Protein AF-0000000070114332 (afdb_homodimer)

Radius of gyration: 29.25 Å; Cα contacts (8 Å, |Δi|>4): 2326; chains: 2; bounding box: 72×83×71 Å

Sequence (920 aa):
MSGPTARYERAARRAQADGRIPALTVALHRADREPWTFTVGESGNPEHPLGPDSRFRIGSVTKTFTAVLVMQARDDGLLDLDEPVSRHLEVPAHGDATIRRLLSHTAGYQREPYGDVWDTLTAPDAARLLAELDRAERVLPAARRFHYSNLGLAVLGQLVARLRGGTWAEVLTERVLTPLGLDATTAARPAEAVVGYLVDAYSDAARPEPPIDMGGVAPAAQLWSTAGDMARWAAFLADPRSVDPGARVLAPATVDEMRWPLTTTDESLWAAGFGLGLILCPDGRRAVHVGHDGAMPGFLAGVYGRRGGEGNPGGLGCAVLGSSGTAGQTNELVHELLRLTVEADPAEIRPWRPAAPAPAPYRSALGRWWSEGSEFVFAWHDGQLQARAAEAPADRPPAIFRPLPDRADTLRTVSGREAGELLRLTRDERGAVVRMHWATYRFTRVQEGFDGGPASDGPSMSGPTARYERAARRAQADGRIPALTVALHRADREPWTFTVGESGNPEHPLGPDSRFRIGSVTKTFTAVLVMQARDDGLLDLDEPVSRHLEVPAHGDATIRRLLSHTAGYQREPYGDVWDTLTAPDAARLLAELDRAERVLPAARRFHYSNLGLAVLGQLVARLRGGTWAEVLTERVLTPLGLDATTAARPAEAVVGYLVDAYSDAARPEPPIDMGGVAPAAQLWSTAGDMARWAAFLADPRSVDPGARVLAPATVDEMRWPLTTTDESLWAAGFGLGLILCPDGRRAVHVGHDGAMPGFLAGVYGRRGGEGNPGGLGCAVLGSSGTAGQTNELVHELLRLTVEADPAEIRPWRPAAPAPAPYRSALGRWWSEGSEFVFAWHDGQLQARAAEAPADRPPAIFRPLPDRADTLRTVSGREAGELLRLTRDERGAVVRMHWATYRFTRVQEGFDGGPASDGPS

InterPro domains:
  IPR001466 Beta-lactamase-related [PF00144] (10-307)
  IPR012338 Beta-lactamase/transpeptidase-like [G3DSA:3.40.710.10] (5-306)
  IPR012338 Beta-lactamase/transpeptidase-like [SSF56601] (8-304)
  IPR050491 Beta-lactamase AmpC-like [PTHR46825] (21-304)
  IPR056008 Domain of unknown function DUF7586 [PF24491] (359-445)

Secondary structure (DSSP, 8-state):
--SHHHHHHHHHHHHHHHHT-SEEEEEEE-TTS--EEEEEE--S-TTS-SSTT-BEE-GGGHHHHHHHHHHHHHHTTS--TTSBGGGTS--SS-TT-BHHHHHTT-S-B-SS-SS-HHHHT----HHHHHHGGGGS-B-S-TTSS----HHHHHHHHHHHHHHHTS-HHHHHIIIIIHHHT-TT-BSSPPTTBPPPEEE-SSSS-EEEPPP---GGGHHHH--EE-HHHHHHHHHHHH-HHHH-TT-SS--HHHHHHHTS--EESSTTT-S-EESSS-EEEE-STT-EEEEEEEEETTEEEEEEEEESSTT--SSEEEEEEESBTT-THHHHHHHHHHHHHHHHSPPPPPPP---PPPPHHHHTT-EEEEETTEEEEEEEETTEEEEEETTS-TTSPPEEEEE-TTSTTEEEEEESTTTT-EEEEEE-TTS-EEEEEETTEEEBSS-B-TTS-BGGG---/--SHHHHHHHHHHHHHHHHT-SEEEEEEE-TTS--EEEEEE--S-TTS-SSTT-BEE-GGGHHHHHHHHHHHHHHTTS--TTSBGGGTS--SS-TTSBHHHHHTT-S-B-SS-SS-HHHHT----HHHHHHGGGGS-B-S-TTSS----HHHHHHHHHHHHHHHTS-HHHHHIIIIIHHHT-TT-BSSPPTTBPPPEEE-SSSS-EEEPPP---GGGHHHH--EE-HHHHHHHHHHHH-HHHH-TT-SS--HHHHHHHTS--EESSTTT-S-EESSS-EEEE-STT-EEEEEEEEETTEEEEEEEEESSTT--SSEEEEEEESBSS-THHHHHHHHHHHHHHHHSPPPPPPP---PPPPHHHHTT-EEEEETTEEEEEEEETTEEEEEETTS-TTSPPEEEEE-TTSTTEEEEEESTTTT-EEEEEE-TTS-EEEEEETTEEEBSS-B-TTS-BGGG---

Structure (mmCIF, N/CA/C/O backbone):
data_AF-0000000070114332-model_v1
#
loop_
_entity.id
_entity.type
_entity.pdbx_description
1 polymer 'CubicO group peptidase (Beta-lactamase class C family)'
#
loop_
_atom_site.group_PDB
_atom_site.id
_atom_site.type_symbol
_atom_site.label_atom_id
_atom_site.label_alt_id
_atom_site.label_comp_id
_atom_site.label_asym_id
_atom_site.label_entity_id
_atom_site.label_seq_id
_atom_site.pdbx_PDB_ins_code
_atom_site.Cartn_x
_atom_site.Cartn_y
_atom_site.Cartn_z
_atom_site.occupancy
_atom_site.B_iso_or_equiv
_atom_site.auth_seq_id
_atom_site.auth_comp_id
_atom_site.auth_asym_id
_atom_site.auth_atom_id
_atom_site.pdbx_PDB_model_num
ATOM 1 N N . MET A 1 1 ? -15.766 6.301 39.25 1 41.16 1 MET A N 1
ATOM 2 C CA . MET A 1 1 ? -16.75 6.211 38.188 1 41.16 1 MET A CA 1
ATOM 3 C C . MET A 1 1 ? -16.344 5.168 37.156 1 41.16 1 MET A C 1
ATOM 5 O O . MET A 1 1 ? -15.414 5.395 36.375 1 41.16 1 MET A O 1
ATOM 9 N N . SER A 1 2 ? -16.578 3.857 37.375 1 61.66 2 SER A N 1
ATOM 10 C CA . SER A 1 2 ? -16 2.562 37.031 1 61.66 2 SER A CA 1
ATOM 11 C C . SER A 1 2 ? -16.312 2.182 35.594 1 61.66 2 SER A C 1
ATOM 13 O O . SER A 1 2 ? -15.875 1.127 35.125 1 61.66 2 SER A O 1
ATOM 15 N N . GLY A 1 3 ? -16.906 3.086 34.781 1 81.31 3 GLY A N 1
ATOM 16 C CA . GLY A 1 3 ? -17.359 2.691 33.469 1 81.31 3 GLY A CA 1
ATOM 17 C C . GLY A 1 3 ? -16.359 3.02 32.375 1 81.31 3 GLY A C 1
ATOM 18 O O . GLY A 1 3 ? -15.273 3.516 32.656 1 81.31 3 GLY A O 1
ATOM 19 N N . PRO A 1 4 ? -16.547 2.498 31.234 1 91 4 PRO A N 1
ATOM 20 C CA . PRO A 1 4 ? -15.641 2.732 30.109 1 91 4 PRO A CA 1
ATOM 21 C C . PRO A 1 4 ? -15.234 4.199 29.969 1 91 4 PRO A C 1
ATOM 23 O O . PRO A 1 4 ? -14.086 4.496 29.625 1 91 4 PRO A O 1
ATOM 26 N N . THR A 1 5 ? -16.078 5.121 30.391 1 93.88 5 THR A N 1
ATOM 27 C CA . THR A 1 5 ? -15.812 6.543 30.203 1 93.88 5 THR A CA 1
ATOM 28 C C . THR A 1 5 ? -14.703 7.008 31.141 1 93.88 5 THR A C 1
ATOM 30 O O . THR A 1 5 ? -13.93 7.906 30.797 1 93.88 5 THR A O 1
ATOM 33 N N . ALA A 1 6 ? -14.633 6.418 32.312 1 94.56 6 ALA A N 1
ATOM 34 C CA . ALA A 1 6 ? -13.555 6.766 33.219 1 94.56 6 ALA A CA 1
ATOM 35 C C . ALA A 1 6 ? -12.188 6.445 32.625 1 94.56 6 ALA A C 1
ATOM 37 O O . ALA A 1 6 ? -11.219 7.18 32.812 1 94.56 6 ALA A O 1
ATOM 38 N N . ARG A 1 7 ? -12.164 5.367 31.922 1 95.81 7 ARG A N 1
ATOM 39 C CA . ARG A 1 7 ? -10.922 4.969 31.266 1 95.81 7 ARG A CA 1
ATOM 40 C C . ARG A 1 7 ? -10.562 5.93 30.141 1 95.81 7 ARG A C 1
ATOM 42 O O . ARG A 1 7 ? -9.391 6.262 29.953 1 95.81 7 ARG A O 1
ATOM 49 N N . TYR A 1 8 ? -11.602 6.406 29.406 1 97.75 8 TYR A N 1
ATOM 50 C CA . TYR A 1 8 ? -11.383 7.387 28.359 1 97.75 8 TYR A CA 1
ATOM 51 C C . TYR A 1 8 ? -10.82 8.688 28.922 1 97.75 8 TYR A C 1
ATOM 53 O O . TYR A 1 8 ? -9.852 9.242 28.406 1 97.75 8 TYR A O 1
ATOM 61 N N . GLU A 1 9 ? -11.43 9.117 30 1 97.88 9 GLU A N 1
ATOM 62 C CA . GLU A 1 9 ? -11.039 10.375 30.625 1 97.88 9 GLU A CA 1
ATOM 63 C C . GLU A 1 9 ? -9.617 10.305 31.156 1 97.88 9 GLU A C 1
ATOM 65 O O . GLU A 1 9 ? -8.852 11.266 31.047 1 97.88 9 GLU A O 1
ATOM 70 N N . ARG A 1 10 ? -9.273 9.188 31.734 1 97.56 10 ARG A N 1
ATOM 71 C CA . ARG A 1 10 ? -7.922 9.016 32.25 1 97.56 10 ARG A CA 1
ATOM 72 C C . ARG A 1 10 ? -6.895 9.094 31.141 1 97.56 10 ARG A C 1
ATOM 74 O O . ARG A 1 10 ? -5.848 9.734 31.281 1 97.56 10 ARG A O 1
ATOM 81 N N . ALA A 1 11 ? -7.234 8.445 30 1 98.25 11 ALA A N 1
ATOM 82 C CA . ALA A 1 11 ? -6.336 8.508 28.859 1 98.25 11 ALA A CA 1
ATOM 83 C C . ALA A 1 11 ? -6.168 9.938 28.359 1 98.25 11 ALA A C 1
ATOM 85 O O . ALA A 1 11 ? -5.055 10.367 28.047 1 98.25 11 ALA A O 1
ATOM 86 N N . ALA A 1 12 ? -7.25 10.688 28.328 1 98.56 12 ALA A N 1
ATOM 87 C CA . ALA A 1 12 ? -7.211 12.078 27.875 1 98.56 12 ALA A CA 1
ATOM 88 C C . ALA A 1 12 ? -6.402 12.945 28.828 1 98.56 12 ALA A C 1
ATOM 90 O O . ALA A 1 12 ? -5.57 13.75 28.406 1 98.56 12 ALA A O 1
ATOM 91 N N . ARG A 1 13 ? -6.598 12.781 30.125 1 98.31 13 ARG A N 1
ATOM 92 C CA . ARG A 1 13 ? -5.867 13.555 31.125 1 98.31 13 ARG A CA 1
ATOM 93 C C . ARG A 1 13 ? -4.375 13.25 31.062 1 98.31 13 ARG A C 1
ATOM 95 O O . ARG A 1 13 ? -3.547 14.148 31.203 1 98.31 13 ARG A O 1
ATOM 102 N N . ARG A 1 14 ? -4.062 11.969 30.844 1 98.19 14 ARG A N 1
ATOM 103 C CA . ARG A 1 14 ? -2.662 11.578 30.734 1 98.19 14 ARG A CA 1
ATOM 104 C C . ARG A 1 14 ? -2.01 12.211 29.5 1 98.19 14 ARG A C 1
ATOM 106 O O . ARG A 1 14 ? -0.904 12.75 29.594 1 98.19 14 ARG A O 1
ATOM 113 N N . ALA A 1 15 ? -2.717 12.156 28.406 1 98.38 15 ALA A N 1
ATOM 114 C CA . ALA A 1 15 ? -2.186 12.75 27.188 1 98.38 15 ALA A CA 1
ATOM 115 C C . ALA A 1 15 ? -1.98 14.258 27.359 1 98.38 15 ALA A C 1
ATOM 117 O O . ALA A 1 15 ? -0.958 14.797 26.922 1 98.38 15 ALA A O 1
ATOM 118 N N . GLN A 1 16 ? -2.938 14.922 27.953 1 98.5 16 GLN A N 1
ATOM 119 C CA . GLN A 1 16 ? -2.863 16.359 28.188 1 98.5 16 GLN A CA 1
ATOM 120 C C . GLN A 1 16 ? -1.663 16.719 29.062 1 98.5 16 GLN A C 1
ATOM 122 O O . GLN A 1 16 ? -0.913 17.641 28.75 1 98.5 16 GLN A O 1
ATOM 127 N N . ALA A 1 17 ? -1.453 15.945 30.109 1 96.75 17 ALA A N 1
ATOM 128 C CA . ALA A 1 17 ? -0.378 16.203 31.062 1 96.75 17 ALA A CA 1
ATOM 129 C C . ALA A 1 17 ? 0.983 15.875 30.453 1 96.75 17 ALA A C 1
ATOM 131 O O . ALA A 1 17 ? 1.9 16.703 30.484 1 96.75 17 ALA A O 1
ATOM 132 N N . ASP A 1 18 ? 1.068 14.68 29.844 1 95.5 18 ASP A N 1
ATOM 133 C CA . ASP A 1 18 ? 2.334 14.219 29.281 1 95.5 18 ASP A CA 1
ATOM 134 C C . ASP A 1 18 ? 2.744 15.078 28.094 1 95.5 18 ASP A C 1
ATOM 136 O O . ASP A 1 18 ? 3.932 15.344 27.891 1 95.5 18 ASP A O 1
ATOM 140 N N . GLY A 1 19 ? 1.771 15.539 27.344 1 97.19 19 GLY A N 1
ATOM 141 C CA . GLY A 1 19 ? 2.047 16.312 26.156 1 97.19 19 GLY A CA 1
ATOM 142 C C . GLY A 1 19 ? 2.129 17.812 26.406 1 97.19 19 GLY A C 1
ATOM 143 O O . GLY A 1 19 ? 2.451 18.594 25.516 1 97.19 19 GLY A O 1
ATOM 144 N N . ARG A 1 20 ? 1.813 18.203 27.641 1 96.25 20 ARG A N 1
ATOM 145 C CA . ARG A 1 20 ? 1.755 19.609 28 1 96.25 20 ARG A CA 1
ATOM 146 C C . ARG A 1 20 ? 0.873 20.391 27.031 1 96.25 20 ARG A C 1
ATOM 148 O O . ARG A 1 20 ? 1.314 21.375 26.438 1 96.25 20 ARG A O 1
ATOM 155 N N . ILE A 1 21 ? -0.34 19.984 26.906 1 98.56 21 ILE A N 1
ATOM 156 C CA . ILE A 1 21 ? -1.297 20.531 25.953 1 98.56 21 ILE A CA 1
ATOM 157 C C . ILE A 1 21 ? -2.213 21.531 26.672 1 98.56 21 ILE A C 1
ATOM 159 O O . ILE A 1 21 ? -3.041 21.141 27.484 1 98.56 21 ILE A O 1
ATOM 163 N N . PRO A 1 22 ? -2.15 22.781 26.344 1 98.25 22 PRO A N 1
ATOM 164 C CA . PRO A 1 22 ? -2.916 23.781 27.094 1 98.25 22 PRO A CA 1
ATOM 165 C C . PRO A 1 22 ? -4.418 23.5 27.078 1 98.25 22 PRO A C 1
ATOM 167 O O . PRO A 1 22 ? -5.082 23.641 28.109 1 98.25 22 PRO A O 1
ATOM 170 N N . ALA A 1 23 ? -4.953 23.125 25.953 1 98.75 23 ALA A N 1
ATOM 171 C CA . ALA A 1 23 ? -6.352 22.734 25.812 1 98.75 23 ALA A CA 1
ATOM 172 C C . ALA A 1 23 ? -6.48 21.469 24.984 1 98.75 23 ALA A C 1
ATOM 174 O O . ALA A 1 23 ? -5.867 21.344 23.922 1 98.75 23 ALA A O 1
ATOM 175 N N . LEU A 1 24 ? -7.211 20.5 25.453 1 98.81 24 LEU A N 1
ATOM 176 C CA . LEU A 1 24 ? -7.477 19.234 24.75 1 98.81 24 LEU A CA 1
ATOM 177 C C . LEU A 1 24 ? -8.961 18.906 24.781 1 98.81 24 LEU A C 1
ATOM 179 O O . LEU A 1 24 ? -9.594 18.984 25.844 1 98.81 24 LEU A O 1
ATOM 183 N N . THR A 1 25 ? -9.539 18.656 23.719 1 98.81 25 THR A N 1
ATOM 184 C CA . THR A 1 25 ? -10.906 18.156 23.609 1 98.81 25 THR A CA 1
ATOM 185 C C . THR A 1 25 ? -10.93 16.812 22.859 1 98.81 25 THR A C 1
ATOM 187 O O . THR A 1 25 ? -10.195 16.641 21.891 1 98.81 25 THR A O 1
ATOM 190 N N . VAL A 1 26 ? -11.688 15.859 23.344 1 98.88 26 VAL A N 1
ATOM 191 C CA . VAL A 1 26 ? -11.812 14.531 22.734 1 98.88 26 VAL A CA 1
ATOM 192 C C . VAL A 1 26 ? -13.289 14.172 22.594 1 98.88 26 VAL A C 1
ATOM 194 O O . VAL A 1 26 ? -14.117 14.57 23.406 1 98.88 26 VAL A O 1
ATOM 197 N N . ALA A 1 27 ? -13.602 13.492 21.531 1 98.88 27 ALA A N 1
ATOM 198 C CA . ALA A 1 27 ? -14.969 13.047 21.312 1 98.88 27 ALA A CA 1
ATOM 199 C C . ALA A 1 27 ? -15.008 11.664 20.672 1 98.88 27 ALA A C 1
ATOM 201 O O . ALA A 1 27 ? -14.102 11.297 19.922 1 98.88 27 ALA A O 1
ATOM 202 N N . LEU A 1 28 ? -15.977 10.891 21.016 1 98.56 28 LEU A N 1
ATOM 203 C CA . LEU A 1 28 ? -16.297 9.586 20.438 1 98.56 28 LEU A CA 1
ATOM 204 C C . LEU A 1 28 ? -17.703 9.57 19.875 1 98.56 28 LEU A C 1
ATOM 206 O O . LEU A 1 28 ? -18.625 10.117 20.484 1 98.56 28 LEU A O 1
ATOM 210 N N . HIS A 1 29 ? -17.844 9.078 18.703 1 98.12 29 HIS A N 1
ATOM 211 C CA . HIS A 1 29 ? -19.125 8.812 18.062 1 98.12 29 HIS A CA 1
ATOM 212 C C . HIS A 1 29 ? -19.25 7.336 17.688 1 98.12 29 HIS A C 1
ATOM 214 O O . HIS A 1 29 ? -18.328 6.754 17.109 1 98.12 29 HIS A O 1
ATOM 220 N N . ARG A 1 30 ? -20.234 6.695 18.047 1 96.19 30 ARG A N 1
ATOM 221 C CA . ARG A 1 30 ? -20.531 5.332 17.609 1 96.19 30 ARG A CA 1
ATOM 222 C C . ARG A 1 30 ? -22.047 5.117 17.5 1 96.19 30 ARG A C 1
ATOM 224 O O . ARG A 1 30 ? -22.828 5.809 18.156 1 96.19 30 ARG A O 1
ATOM 231 N N . ALA A 1 31 ? -22.422 4.238 16.703 1 90 31 ALA A N 1
ATOM 232 C CA . ALA A 1 31 ? -23.812 4.047 16.297 1 90 31 ALA A CA 1
ATOM 233 C C . ALA A 1 31 ? -24.672 3.523 17.453 1 90 31 ALA A C 1
ATOM 235 O O . ALA A 1 31 ? -25.875 3.742 17.484 1 90 31 ALA A O 1
ATOM 236 N N . ASP A 1 32 ? -24.125 2.873 18.422 1 94.25 32 ASP A N 1
ATOM 237 C CA . ASP A 1 32 ? -24.906 2.123 19.406 1 94.25 32 ASP A CA 1
ATOM 238 C C . ASP A 1 32 ? -24.875 2.799 20.766 1 94.25 32 ASP A C 1
ATOM 240 O O . ASP A 1 32 ? -25.406 2.27 21.75 1 94.25 32 ASP A O 1
ATOM 244 N N . ARG A 1 33 ? -24.156 3.924 20.859 1 94.94 33 ARG A N 1
ATOM 245 C CA . ARG A 1 33 ? -24.094 4.688 22.109 1 94.94 33 ARG A CA 1
ATOM 246 C C . ARG A 1 33 ? -24.297 6.172 21.844 1 94.94 33 ARG A C 1
ATOM 248 O O . ARG A 1 33 ? -24.156 6.641 20.719 1 94.94 33 ARG A O 1
ATOM 255 N N . GLU A 1 34 ? -24.672 6.906 22.875 1 95 34 GLU A N 1
ATOM 256 C CA . GLU A 1 34 ? -24.719 8.367 22.781 1 95 34 GLU A CA 1
ATOM 257 C C . GLU A 1 34 ? -23.328 8.953 22.578 1 95 34 GLU A C 1
ATOM 259 O O . GLU A 1 34 ? -22.344 8.453 23.156 1 95 34 GLU A O 1
ATOM 264 N N . PRO A 1 35 ? -23.281 10.039 21.828 1 96.31 35 PRO A N 1
ATOM 265 C CA . PRO A 1 35 ? -21.969 10.695 21.656 1 96.31 35 PRO A CA 1
ATOM 266 C C . PRO A 1 35 ? -21.375 11.141 23 1 96.31 35 PRO A C 1
ATOM 268 O O . PRO A 1 35 ? -22.094 11.547 23.906 1 96.31 35 PRO A O 1
ATOM 271 N N . TRP A 1 36 ? -20.062 11.039 23.062 1 97.56 36 TRP A N 1
ATOM 272 C CA . TRP A 1 36 ? -19.312 11.391 24.25 1 97.56 36 TRP A CA 1
ATOM 273 C C . TRP A 1 36 ? -18.266 12.453 23.953 1 97.56 36 TRP A C 1
ATOM 275 O O . TRP A 1 36 ? -17.578 12.383 22.922 1 97.56 36 TRP A O 1
ATOM 285 N N . THR A 1 37 ? -18.172 13.492 24.75 1 98.38 37 THR A N 1
ATOM 286 C CA . THR A 1 37 ? -17.141 14.523 24.641 1 98.38 37 THR A CA 1
ATOM 287 C C . THR A 1 37 ? -16.531 14.828 26 1 98.38 37 THR A C 1
ATOM 289 O O . THR A 1 37 ? -17.234 14.852 27.016 1 98.38 37 THR A O 1
ATOM 292 N N . PHE A 1 38 ? -15.25 15 26.047 1 98.56 38 PHE A N 1
ATOM 293 C CA . PHE A 1 38 ? -14.508 15.375 27.234 1 98.56 38 PHE A CA 1
ATOM 294 C C . PHE A 1 38 ? -13.492 16.469 26.922 1 98.56 38 PHE A C 1
ATOM 296 O O . PHE A 1 38 ? -12.891 16.469 25.844 1 98.56 38 PHE A O 1
ATOM 303 N N . THR A 1 39 ? -13.383 17.438 27.781 1 98.69 39 THR A N 1
ATOM 304 C CA . THR A 1 39 ? -12.422 18.531 27.625 1 98.69 39 THR A CA 1
ATOM 305 C C . THR A 1 39 ? -11.547 18.656 28.875 1 98.69 39 THR A C 1
ATOM 307 O O . THR A 1 39 ? -11.984 18.344 29.984 1 98.69 39 THR A O 1
ATOM 310 N N . VAL A 1 40 ? -10.32 19.062 28.734 1 98.62 40 VAL A N 1
ATOM 311 C CA . VAL A 1 40 ? -9.414 19.312 29.844 1 98.62 40 VAL A CA 1
ATOM 312 C C . VAL A 1 40 ? -8.453 20.438 29.5 1 98.62 40 VAL A C 1
ATOM 314 O O . VAL A 1 40 ? -7.969 20.531 28.359 1 98.62 40 VAL A O 1
ATOM 317 N N . GLY A 1 41 ? -8.219 21.359 30.406 1 98.31 41 GLY A N 1
ATOM 318 C CA . GLY A 1 41 ? -7.367 22.531 30.219 1 98.31 41 GLY A CA 1
ATOM 319 C C . GLY A 1 41 ? -8.141 23.828 30.109 1 98.31 41 GLY A C 1
ATOM 320 O O . GLY A 1 41 ? -9.195 23.984 30.719 1 98.31 41 GLY A O 1
ATOM 321 N N . GLU A 1 42 ? -7.508 24.844 29.391 1 97.56 42 GLU A N 1
ATOM 322 C CA . GLU A 1 42 ? -8.094 26.172 29.219 1 97.56 42 GLU A CA 1
ATOM 323 C C . GLU A 1 42 ? -7.992 26.641 27.781 1 97.56 42 GLU A C 1
ATOM 325 O O . GLU A 1 42 ? -6.973 26.422 27.125 1 97.56 42 GLU A O 1
ATOM 330 N N . SER A 1 43 ? -8.992 27.281 27.281 1 97.81 43 SER A N 1
ATOM 331 C CA . SER A 1 43 ? -9.086 27.641 25.875 1 97.81 43 SER A CA 1
ATOM 332 C C . SER A 1 43 ? -8.109 28.75 25.516 1 97.81 43 SER A C 1
ATOM 334 O O . SER A 1 43 ? -7.789 28.953 24.344 1 97.81 43 SER A O 1
ATOM 336 N N . GLY A 1 44 ? -7.66 29.531 26.547 1 96.12 44 GLY A N 1
ATOM 337 C CA . GLY A 1 44 ? -6.871 30.734 26.281 1 96.12 44 GLY A CA 1
ATOM 338 C C . GLY A 1 44 ? -7.707 31.891 25.797 1 96.12 44 GLY A C 1
ATOM 339 O O . GLY A 1 44 ? -7.176 32.969 25.547 1 96.12 44 GLY A O 1
ATOM 340 N N . ASN A 1 45 ? -8.922 31.719 25.562 1 95.56 45 ASN A N 1
ATOM 341 C CA . ASN A 1 45 ? -9.914 32.719 25.172 1 95.56 45 ASN A CA 1
ATOM 342 C C . ASN A 1 45 ? -10.852 33.062 26.328 1 95.56 45 ASN A C 1
ATOM 344 O O . ASN A 1 45 ? -11.875 32.406 26.5 1 95.56 45 ASN A O 1
ATOM 348 N N . PRO A 1 46 ? -10.562 34.094 27.109 1 93.94 46 PRO A N 1
ATOM 349 C CA . PRO A 1 46 ? -11.312 34.375 28.328 1 93.94 46 PRO A CA 1
ATOM 350 C C . PRO A 1 46 ? -12.812 34.531 28.078 1 93.94 46 PRO A C 1
ATOM 352 O O . PRO A 1 46 ? -13.625 34.219 28.953 1 93.94 46 PRO A O 1
ATOM 355 N N . GLU A 1 47 ? -13.203 35 26.938 1 96.5 47 GLU A N 1
ATOM 356 C CA . GLU A 1 47 ? -14.609 35.219 26.609 1 96.5 47 GLU A CA 1
ATOM 357 C C . GLU A 1 47 ? -15.32 33.906 26.312 1 96.5 47 GLU A C 1
ATOM 359 O O . GLU A 1 47 ? -16.547 33.812 26.328 1 96.5 47 GLU A O 1
ATOM 364 N N . HIS A 1 48 ? -14.562 32.875 25.984 1 97.5 48 HIS A N 1
ATOM 365 C CA . HIS A 1 48 ? -15.109 31.578 25.625 1 97.5 48 HIS A CA 1
ATOM 366 C C . HIS A 1 48 ? -14.344 30.438 26.312 1 97.5 48 HIS A C 1
ATOM 368 O O . HIS A 1 48 ? -13.484 29.812 25.688 1 97.5 48 HIS A O 1
ATOM 374 N N . PRO A 1 49 ? -14.773 30.094 27.531 1 97.44 49 PRO A N 1
ATOM 375 C CA . PRO A 1 49 ? -14.086 29 28.234 1 97.44 49 PRO A CA 1
ATOM 376 C C . PRO A 1 49 ? -14.164 27.672 27.5 1 97.44 49 PRO A C 1
ATOM 378 O O . PRO A 1 49 ? -15.078 27.453 26.703 1 97.44 49 PRO A O 1
ATOM 381 N N . LEU A 1 50 ? -13.18 26.828 27.797 1 98.38 50 LEU A N 1
ATOM 382 C CA . LEU A 1 50 ? -13.102 25.531 27.125 1 98.38 50 LEU A CA 1
ATOM 383 C C . LEU A 1 50 ? -14.352 24.703 27.406 1 98.38 50 LEU A C 1
ATOM 385 O O . LEU A 1 50 ? -14.781 24.594 28.547 1 98.38 50 LEU A O 1
ATOM 389 N N . GLY A 1 51 ? -14.922 24.141 26.422 1 98 51 GLY A N 1
ATOM 390 C CA . GLY A 1 51 ? -16.094 23.281 26.484 1 98 51 GLY A CA 1
ATOM 391 C C . GLY A 1 51 ? -16.312 22.5 25.219 1 98 51 GLY A C 1
ATOM 392 O O . GLY A 1 51 ? -15.484 22.531 24.297 1 98 51 GLY A O 1
ATOM 393 N N . PRO A 1 52 ? -17.375 21.719 25.172 1 97.56 52 PRO A N 1
ATOM 394 C CA . PRO A 1 52 ? -17.641 20.844 24.016 1 97.56 52 PRO A CA 1
ATOM 395 C C . PRO A 1 52 ? -17.812 21.641 22.719 1 97.56 52 PRO A C 1
ATOM 397 O O . PRO A 1 52 ? -17.641 21.078 21.625 1 97.56 52 PRO A O 1
ATOM 400 N N . ASP A 1 53 ? -18.109 22.922 22.828 1 97.31 53 ASP A N 1
ATOM 401 C CA . ASP A 1 53 ? -18.375 23.719 21.641 1 97.31 53 ASP A CA 1
ATOM 402 C C . ASP A 1 53 ? -17.125 24.5 21.219 1 97.31 53 ASP A C 1
ATOM 404 O O . ASP A 1 53 ? -17.172 25.25 20.234 1 97.31 53 ASP A O 1
ATOM 408 N N . SER A 1 54 ? -16.062 24.359 21.969 1 98.5 54 SER A N 1
ATOM 409 C CA . SER A 1 54 ? -14.812 25.031 21.594 1 98.5 54 SER A CA 1
ATOM 410 C C . SER A 1 54 ? -14.32 24.594 20.234 1 98.5 54 SER A C 1
ATOM 412 O O . SER A 1 54 ? -14.406 23.406 19.891 1 98.5 54 SER A O 1
ATOM 414 N N . ARG A 1 55 ? -13.859 25.609 19.469 1 98.62 55 ARG A N 1
ATOM 415 C CA . ARG A 1 55 ? -13.445 25.344 18.094 1 98.62 55 ARG A CA 1
ATOM 416 C C . ARG A 1 55 ? -11.922 25.375 17.969 1 98.62 55 ARG A C 1
ATOM 418 O O . ARG A 1 55 ? -11.273 26.312 18.453 1 98.62 55 ARG A O 1
ATOM 425 N N . PHE A 1 56 ? -11.344 24.312 17.422 1 98.81 56 PHE A N 1
ATOM 426 C CA . PHE A 1 56 ? -9.914 24.172 17.172 1 98.81 56 PHE A CA 1
ATOM 427 C C . PHE A 1 56 ? -9.609 24.203 15.688 1 98.81 56 PHE A C 1
ATOM 429 O O . PHE A 1 56 ? -10.461 23.844 14.867 1 98.81 56 PHE A O 1
ATOM 436 N N . ARG A 1 57 ? -8.414 24.688 15.328 1 98.56 57 ARG A N 1
ATOM 437 C CA . ARG A 1 57 ? -7.926 24.516 13.969 1 98.56 57 ARG A CA 1
ATOM 438 C C . ARG A 1 57 ? -7.621 23.047 13.68 1 98.56 57 ARG A C 1
ATOM 440 O O . ARG A 1 57 ? -6.918 22.391 14.445 1 98.56 57 ARG A O 1
ATOM 447 N N . ILE A 1 58 ? -8.18 22.484 12.57 1 98.81 58 ILE A N 1
ATOM 448 C CA . ILE A 1 58 ? -8.039 21.047 12.383 1 98.81 58 ILE A CA 1
ATOM 449 C C . ILE A 1 58 ? -7.055 20.766 11.25 1 98.81 58 ILE A C 1
ATOM 451 O O . ILE A 1 58 ? -6.758 19.609 10.945 1 98.81 58 ILE A O 1
ATOM 455 N N . GLY A 1 59 ? -6.539 21.797 10.594 1 98.44 59 GLY A N 1
ATOM 456 C CA . GLY A 1 59 ? -5.449 21.672 9.633 1 98.44 59 GLY A CA 1
ATOM 457 C C . GLY A 1 59 ? -5.758 20.703 8.508 1 98.44 59 GLY A C 1
ATOM 458 O O . GLY A 1 59 ? -6.797 20.812 7.855 1 98.44 59 GLY A O 1
ATOM 459 N N . SER A 1 60 ? -4.902 19.766 8.289 1 98.88 60 SER A N 1
ATOM 460 C CA . SER A 1 60 ? -4.918 18.875 7.129 1 98.88 60 SER A CA 1
ATOM 461 C C . SER A 1 60 ? -6.105 17.922 7.18 1 98.88 60 SER A C 1
ATOM 463 O O . SER A 1 60 ? -6.426 17.266 6.188 1 98.88 60 SER A O 1
ATOM 465 N N . VAL A 1 61 ? -6.773 17.766 8.281 1 98.94 61 VAL A N 1
ATOM 466 C CA . VAL A 1 61 ? -8.031 17.031 8.266 1 98.94 61 VAL A CA 1
ATOM 467 C C . VAL A 1 61 ? -8.945 17.594 7.184 1 98.94 61 VAL A C 1
ATOM 469 O O . VAL A 1 61 ? -9.734 16.844 6.582 1 98.94 61 VAL A O 1
ATOM 472 N N . THR A 1 62 ? -8.773 18.859 6.867 1 98.94 62 THR A N 1
ATOM 473 C CA . THR A 1 62 ? -9.5 19.562 5.812 1 98.94 62 THR A CA 1
ATOM 474 C C . THR A 1 62 ? -9.422 18.781 4.5 1 98.94 62 THR A C 1
ATOM 476 O O . THR A 1 62 ? -10.398 18.734 3.748 1 98.94 62 THR A O 1
ATOM 479 N N . LYS A 1 63 ? -8.336 18.141 4.242 1 98.94 63 LYS A N 1
ATOM 480 C CA . LYS A 1 63 ? -8.109 17.438 2.984 1 98.94 63 LYS A CA 1
ATOM 481 C C . LYS A 1 63 ? -9.148 16.328 2.775 1 98.94 63 LYS A C 1
ATOM 483 O O . LYS A 1 63 ? -9.539 16.047 1.643 1 98.94 63 LYS A O 1
ATOM 488 N N . THR A 1 64 ? -9.602 15.711 3.84 1 98.94 64 THR A N 1
ATOM 489 C CA . THR A 1 64 ? -10.578 14.641 3.701 1 98.94 64 THR A CA 1
ATOM 490 C C . THR A 1 64 ? -11.906 15.18 3.176 1 98.94 64 THR A C 1
ATOM 492 O O . THR A 1 64 ? -12.594 14.508 2.402 1 98.94 64 THR A O 1
ATOM 495 N N . PHE A 1 65 ? -12.266 16.375 3.557 1 98.94 65 PHE A N 1
ATOM 496 C CA . PHE A 1 65 ? -13.469 17.016 3.043 1 98.94 65 PHE A CA 1
ATOM 497 C C . PHE A 1 65 ? -13.328 17.312 1.556 1 98.94 65 PHE A C 1
ATOM 499 O O . PHE A 1 65 ? -14.25 17.062 0.778 1 98.94 65 PHE A O 1
ATOM 506 N N . THR A 1 66 ? -12.172 17.828 1.17 1 98.94 66 THR A N 1
ATOM 507 C CA . THR A 1 66 ? -11.906 18.094 -0.239 1 98.94 66 THR A CA 1
ATOM 508 C C . THR A 1 66 ? -11.953 16.812 -1.055 1 98.94 66 THR A C 1
ATOM 510 O O . THR A 1 66 ? -12.516 16.797 -2.152 1 98.94 66 THR A O 1
ATOM 513 N N . ALA A 1 67 ? -11.422 15.773 -0.505 1 98.94 67 ALA A N 1
ATOM 514 C CA . ALA A 1 67 ? -11.445 14.484 -1.193 1 98.94 67 ALA A CA 1
ATOM 515 C C . ALA A 1 67 ? -12.875 14.016 -1.439 1 98.94 67 ALA A C 1
ATOM 517 O O . ALA A 1 67 ? -13.195 13.531 -2.527 1 98.94 67 ALA A O 1
ATOM 518 N N . VAL A 1 68 ? -13.734 14.156 -0.447 1 98.88 68 VAL A N 1
ATOM 519 C CA . VAL A 1 68 ? -15.133 13.758 -0.577 1 98.88 68 VAL A CA 1
ATOM 520 C C . VAL A 1 68 ? -15.812 14.594 -1.655 1 98.88 68 VAL A C 1
ATOM 522 O O . VAL A 1 68 ? -16.578 14.07 -2.465 1 98.88 68 VAL A O 1
ATOM 525 N N . LEU A 1 69 ? -15.5 15.891 -1.711 1 98.88 69 LEU A N 1
ATOM 526 C CA . LEU A 1 69 ? -16.062 16.734 -2.756 1 98.88 69 LEU A CA 1
ATOM 527 C C . LEU A 1 69 ? -15.625 16.266 -4.137 1 98.88 69 LEU A C 1
ATOM 529 O O . LEU A 1 69 ? -16.422 16.25 -5.074 1 98.88 69 LEU A O 1
ATOM 533 N N . VAL A 1 70 ? -14.359 15.883 -4.281 1 98.88 70 VAL A N 1
ATOM 534 C CA . VAL A 1 70 ? -13.828 15.398 -5.551 1 98.88 70 VAL A CA 1
ATOM 535 C C . VAL A 1 70 ? -14.539 14.102 -5.949 1 98.88 70 VAL A C 1
ATOM 537 O O . VAL A 1 70 ? -14.977 13.953 -7.094 1 98.88 70 VAL A O 1
ATOM 540 N N . MET A 1 71 ? -14.703 13.211 -4.996 1 98.75 71 MET A N 1
ATOM 541 C CA . MET A 1 71 ? -15.352 11.93 -5.281 1 98.75 71 MET A CA 1
ATOM 542 C C . MET A 1 71 ? -16.828 12.141 -5.629 1 98.75 71 MET A C 1
ATOM 544 O O . MET A 1 71 ? -17.375 11.422 -6.465 1 98.75 71 MET A O 1
ATOM 548 N N . GLN A 1 72 ? -17.469 13.133 -4.941 1 98.44 72 GLN A N 1
ATOM 549 C CA . GLN A 1 72 ? -18.844 13.5 -5.301 1 98.44 72 GLN A CA 1
ATOM 550 C C . GLN A 1 72 ? -18.922 13.969 -6.75 1 98.44 72 GLN A C 1
ATOM 552 O O . GLN A 1 72 ? -19.828 13.578 -7.48 1 98.44 72 GLN A O 1
ATOM 557 N N . ALA A 1 73 ? -18 14.789 -7.141 1 98.56 73 ALA A N 1
ATOM 558 C CA . ALA A 1 73 ? -17.984 15.297 -8.508 1 98.56 73 ALA A CA 1
ATOM 559 C C . ALA A 1 73 ? -17.797 14.156 -9.508 1 98.56 73 ALA A C 1
ATOM 561 O O . ALA A 1 73 ? -18.422 14.156 -10.578 1 98.56 73 ALA A O 1
ATOM 562 N N . ARG A 1 74 ? -16.953 13.195 -9.195 1 98.31 74 ARG A N 1
ATOM 563 C CA . ARG A 1 74 ? -16.766 12.016 -10.039 1 98.31 74 ARG A CA 1
ATOM 564 C C . ARG A 1 74 ? -18.062 11.234 -10.172 1 98.31 74 ARG A C 1
ATOM 566 O O . ARG A 1 74 ? -18.469 10.867 -11.273 1 98.31 74 ARG A O 1
ATOM 573 N N . ASP A 1 75 ? -18.734 10.992 -9.031 1 97.88 75 ASP A N 1
ATOM 574 C CA . ASP A 1 75 ? -19.984 10.242 -9.047 1 97.88 75 ASP A CA 1
ATOM 575 C C . ASP A 1 75 ? -21.062 10.969 -9.844 1 97.88 75 ASP A C 1
ATOM 577 O O . ASP A 1 75 ? -21.922 10.344 -10.477 1 97.88 75 ASP A O 1
ATOM 581 N N . ASP A 1 76 ? -21.016 12.273 -9.867 1 98.06 76 ASP A N 1
ATOM 582 C CA . ASP A 1 76 ? -21.969 13.094 -10.602 1 98.06 76 ASP A CA 1
ATOM 583 C C . ASP A 1 76 ? -21.594 13.188 -12.086 1 98.06 76 ASP A C 1
ATOM 585 O O . ASP A 1 76 ? -22.266 13.867 -12.859 1 98.06 76 ASP A O 1
ATOM 589 N N . GLY A 1 77 ? -20.484 12.648 -12.453 1 97.88 77 GLY A N 1
ATOM 590 C CA . GLY A 1 77 ? -20.078 12.594 -13.852 1 97.88 77 GLY A CA 1
ATOM 591 C C . GLY A 1 77 ? -19.359 13.852 -14.312 1 97.88 77 GLY A C 1
ATOM 592 O O . GLY A 1 77 ? -19.234 14.086 -15.508 1 97.88 77 GLY A O 1
ATOM 593 N N . LEU A 1 78 ? -18.875 14.648 -13.391 1 98.38 78 LEU A N 1
ATOM 594 C CA . LEU A 1 78 ? -18.25 15.922 -13.734 1 98.38 78 LEU A CA 1
ATOM 595 C C . LEU A 1 78 ? -16.766 15.75 -14.023 1 98.38 78 LEU A C 1
ATOM 597 O O . LEU A 1 78 ? -16.156 16.609 -14.664 1 98.38 78 LEU A O 1
ATOM 601 N N . LEU A 1 79 ? -16.141 14.688 -13.516 1 98.31 79 LEU A N 1
ATOM 602 C CA . LEU A 1 79 ? -14.734 14.383 -13.742 1 98.31 79 LEU A CA 1
ATOM 603 C C . LEU A 1 79 ? -14.469 12.891 -13.625 1 98.31 79 LEU A C 1
ATOM 605 O O . LEU A 1 79 ? -15.344 12.133 -13.195 1 98.31 79 LEU A O 1
ATOM 609 N N . ASP A 1 80 ? -13.359 12.516 -14.148 1 97.25 80 ASP A N 1
ATOM 610 C CA . ASP A 1 80 ? -12.828 11.172 -13.953 1 97.25 80 ASP A CA 1
ATOM 611 C C . ASP A 1 80 ? -11.484 11.211 -13.227 1 97.25 80 ASP A C 1
ATOM 613 O O . ASP A 1 80 ? -10.664 12.102 -13.477 1 97.25 80 ASP A O 1
ATOM 617 N N . LEU A 1 81 ? -11.25 10.289 -12.352 1 97.56 81 LEU A N 1
ATOM 618 C CA . LEU A 1 81 ? -10.078 10.336 -11.484 1 97.56 81 LEU A CA 1
ATOM 619 C C . LEU A 1 81 ? -8.797 10.172 -12.297 1 97.56 81 LEU A C 1
ATOM 621 O O . LEU A 1 81 ? -7.727 10.594 -11.859 1 97.56 81 LEU A O 1
ATOM 625 N N . ASP A 1 82 ? -8.852 9.562 -13.469 1 95.06 82 ASP A N 1
ATOM 626 C CA . ASP A 1 82 ? -7.645 9.297 -14.242 1 95.06 82 ASP A CA 1
ATOM 627 C C . ASP A 1 82 ? -7.461 10.344 -15.344 1 95.06 82 ASP A C 1
ATOM 629 O O . ASP A 1 82 ? -6.559 10.219 -16.172 1 95.06 82 ASP A O 1
ATOM 633 N N . GLU A 1 83 ? -8.305 11.367 -15.336 1 95.75 83 GLU A N 1
ATOM 634 C CA . GLU A 1 83 ? -8.109 12.523 -16.203 1 95.75 83 GLU A CA 1
ATOM 635 C C . GLU A 1 83 ? -7.098 13.5 -15.617 1 95.75 83 GLU A C 1
ATOM 637 O O . GLU A 1 83 ? -6.977 13.609 -14.398 1 95.75 83 GLU A O 1
ATOM 642 N N . PRO A 1 84 ? -6.371 14.133 -16.469 1 97.12 84 PRO A N 1
ATOM 643 C CA . PRO A 1 84 ? -5.43 15.141 -15.984 1 97.12 84 PRO A CA 1
ATOM 644 C C . PRO A 1 84 ? -6.129 16.406 -15.477 1 97.12 84 PRO A C 1
ATOM 646 O O . PRO A 1 84 ? -7.219 16.734 -15.945 1 97.12 84 PRO A O 1
ATOM 649 N N . VAL A 1 85 ? -5.527 17.141 -14.609 1 97.88 85 VAL A N 1
ATOM 650 C CA . VAL A 1 85 ? -6.023 18.391 -14.039 1 97.88 85 VAL A CA 1
ATOM 651 C C . VAL A 1 85 ? -6.316 19.375 -15.164 1 97.88 85 VAL A C 1
ATOM 653 O O . VAL A 1 85 ? -7.285 20.141 -15.094 1 97.88 85 VAL A O 1
ATOM 656 N N . SER A 1 86 ? -5.555 19.375 -16.281 1 98.06 86 SER A N 1
ATOM 657 C CA . SER A 1 86 ? -5.641 20.344 -17.375 1 98.06 86 SER A CA 1
ATOM 658 C C . SER A 1 86 ? -6.949 20.203 -18.141 1 98.06 86 SER A C 1
ATOM 660 O O . SER A 1 86 ? -7.34 21.109 -18.875 1 98.06 86 SER A O 1
ATOM 662 N N . ARG A 1 87 ? -7.57 19.109 -17.984 1 97.62 87 ARG A N 1
ATOM 663 C CA . ARG A 1 87 ? -8.875 18.938 -18.609 1 97.62 87 ARG A CA 1
ATOM 664 C C . ARG A 1 87 ? -9.906 19.891 -18 1 97.62 87 ARG A C 1
ATOM 666 O O . ARG A 1 87 ? -10.859 20.297 -18.688 1 97.62 87 ARG A O 1
ATOM 673 N N . HIS A 1 88 ? -9.664 20.312 -16.766 1 97.88 88 HIS A N 1
ATOM 674 C CA . HIS A 1 88 ? -10.695 21.047 -16.031 1 97.88 88 HIS A CA 1
ATOM 675 C C . HIS A 1 88 ? -10.195 22.422 -15.602 1 97.88 88 HIS A C 1
ATOM 677 O O . HIS A 1 88 ? -11 23.297 -15.289 1 97.88 88 HIS A O 1
ATOM 683 N N . LEU A 1 89 ? -8.891 22.562 -15.484 1 96.81 89 LEU A N 1
ATOM 684 C CA . LEU A 1 89 ? -8.281 23.812 -15.062 1 96.81 89 LEU A CA 1
ATOM 685 C C . LEU A 1 89 ? -7.215 24.266 -16.047 1 96.81 89 LEU A C 1
ATOM 687 O O . LEU A 1 89 ? -6.395 23.469 -16.5 1 96.81 89 LEU A O 1
ATOM 691 N N . GLU A 1 90 ? -7.297 25.562 -16.375 1 95.94 90 GLU A N 1
ATOM 692 C CA . GLU A 1 90 ? -6.188 26.141 -17.125 1 95.94 90 GLU A CA 1
ATOM 693 C C . GLU A 1 90 ? -5.008 26.453 -16.203 1 95.94 90 GLU A C 1
ATOM 695 O O . GLU A 1 90 ? -5.094 27.344 -15.359 1 95.94 90 GLU A O 1
ATOM 700 N N . VAL A 1 91 ? -3.996 25.688 -16.266 1 97.75 91 VAL A N 1
ATOM 701 C CA . VAL A 1 91 ? -2.816 25.891 -15.43 1 97.75 91 VAL A CA 1
ATOM 702 C C . VAL A 1 91 ? -1.569 25.969 -16.312 1 97.75 91 VAL A C 1
ATOM 704 O O . VAL A 1 91 ? -1.488 25.312 -17.359 1 97.75 91 VAL A O 1
ATOM 707 N N . PRO A 1 92 ? -0.623 26.75 -15.953 1 98.06 92 PRO A N 1
ATOM 708 C CA . PRO A 1 92 ? 0.573 26.953 -16.766 1 98.06 92 PRO A CA 1
ATOM 709 C C . PRO A 1 92 ? 1.531 25.766 -16.719 1 98.06 92 PRO A C 1
ATOM 711 O O . PRO A 1 92 ? 2.414 25.641 -17.578 1 98.06 92 PRO A O 1
ATOM 714 N N . ALA A 1 93 ? 1.416 24.953 -15.719 1 97.62 93 ALA A N 1
ATOM 715 C CA . ALA A 1 93 ? 2.332 23.828 -15.555 1 97.62 93 ALA A CA 1
ATOM 716 C C . ALA A 1 93 ? 1.688 22.719 -14.734 1 97.62 93 ALA A C 1
ATOM 718 O O . ALA A 1 93 ? 0.681 22.938 -14.062 1 97.62 93 ALA A O 1
ATOM 719 N N . HIS A 1 94 ? 2.219 21.484 -14.891 1 96.88 94 HIS A N 1
ATOM 720 C CA . HIS A 1 94 ? 1.878 20.328 -14.078 1 96.88 94 HIS A CA 1
ATOM 721 C C . HIS A 1 94 ? 0.427 19.906 -14.297 1 96.88 94 HIS A C 1
ATOM 723 O O . HIS A 1 94 ? -0.165 19.234 -13.445 1 96.88 94 HIS A O 1
ATOM 729 N N . GLY A 1 95 ? -0.148 20.328 -15.398 1 97.06 95 GLY A N 1
ATOM 730 C CA . GLY A 1 95 ? -1.527 20 -15.711 1 97.06 95 GLY A CA 1
ATOM 731 C C . GLY A 1 95 ? -1.718 18.547 -16.094 1 97.06 95 GLY A C 1
ATOM 732 O O . GLY A 1 95 ? -2.848 18.047 -16.141 1 97.06 95 GLY A O 1
ATOM 733 N N . ASP A 1 96 ? -0.634 17.844 -16.25 1 95.69 96 ASP A N 1
ATOM 734 C CA . ASP A 1 96 ? -0.688 16.453 -16.703 1 95.69 96 ASP A CA 1
ATOM 735 C C . ASP A 1 96 ? -0.93 15.5 -15.547 1 95.69 96 ASP A C 1
ATOM 737 O O . ASP A 1 96 ? -1.234 14.32 -15.75 1 95.69 96 ASP A O 1
ATOM 741 N N . ALA A 1 97 ? -0.837 15.977 -14.297 1 96.94 97 ALA A N 1
ATOM 742 C CA . ALA A 1 97 ? -1.127 15.125 -13.148 1 96.94 97 ALA A CA 1
ATOM 743 C C . ALA A 1 97 ? -2.594 14.703 -13.133 1 96.94 97 ALA A C 1
ATOM 745 O O . ALA A 1 97 ? -3.48 15.508 -13.414 1 96.94 97 ALA A O 1
ATOM 746 N N . THR A 1 98 ? -2.834 13.445 -12.859 1 97.06 98 THR A N 1
ATOM 747 C CA . THR A 1 98 ? -4.219 13 -12.781 1 97.06 98 THR A CA 1
ATOM 748 C C . THR A 1 98 ? -4.812 13.32 -11.406 1 97.06 98 THR A C 1
ATOM 750 O O . THR A 1 98 ? -4.082 13.477 -10.43 1 97.06 98 THR A O 1
ATOM 753 N N . ILE A 1 99 ? -6.113 13.375 -11.352 1 98.44 99 ILE A N 1
ATOM 754 C CA . ILE A 1 99 ? -6.852 13.664 -10.125 1 98.44 99 ILE A CA 1
ATOM 755 C C . ILE A 1 99 ? -6.578 12.57 -9.094 1 98.44 99 ILE A C 1
ATOM 757 O O . ILE A 1 99 ? -6.328 12.867 -7.926 1 98.44 99 ILE A O 1
ATOM 761 N N . ARG A 1 100 ? -6.516 11.297 -9.523 1 97.94 100 ARG A N 1
ATOM 762 C CA . ARG A 1 100 ? -6.23 10.172 -8.641 1 97.94 100 ARG A CA 1
ATOM 763 C C . ARG A 1 100 ? -4.871 10.336 -7.965 1 97.94 100 ARG A C 1
ATOM 765 O O . ARG A 1 100 ? -4.734 10.102 -6.766 1 97.94 100 ARG A O 1
ATOM 772 N N . ARG A 1 101 ? -3.902 10.758 -8.727 1 97.81 101 ARG A N 1
ATOM 773 C CA . ARG A 1 101 ? -2.543 10.852 -8.203 1 97.81 101 ARG A CA 1
ATOM 774 C C . ARG A 1 101 ? -2.418 12 -7.211 1 97.81 101 ARG A C 1
ATOM 776 O O . ARG A 1 101 ? -1.643 11.922 -6.254 1 97.81 101 ARG A O 1
ATOM 783 N N . LEU A 1 102 ? -3.137 13.062 -7.438 1 98.69 102 LEU A N 1
ATOM 784 C CA . LEU A 1 102 ? -3.141 14.156 -6.469 1 98.69 102 LEU A CA 1
ATOM 785 C C . LEU A 1 102 ? -3.844 13.734 -5.184 1 98.69 102 LEU A C 1
ATOM 787 O O . LEU A 1 102 ? -3.359 14.023 -4.086 1 98.69 102 LEU A O 1
ATOM 791 N N . LEU A 1 103 ? -4.934 12.984 -5.281 1 98.69 103 LEU A N 1
ATOM 792 C CA . LEU A 1 103 ? -5.668 12.531 -4.105 1 98.69 103 LEU A CA 1
ATOM 793 C C . LEU A 1 103 ? -4.812 11.586 -3.264 1 98.69 103 LEU A C 1
ATOM 795 O O . LEU A 1 103 ? -4.91 11.594 -2.035 1 98.69 103 LEU A O 1
ATOM 799 N N . SER A 1 104 ? -3.959 10.805 -3.92 1 97.94 104 SER A N 1
ATOM 800 C CA . SER A 1 104 ? -3.205 9.766 -3.227 1 97.94 104 SER A CA 1
ATOM 801 C C . SER A 1 104 ? -1.795 10.242 -2.889 1 97.94 104 SER A C 1
ATOM 803 O O . SER A 1 104 ? -0.974 9.461 -2.404 1 97.94 104 SER A O 1
ATOM 805 N N . HIS A 1 105 ? -1.417 11.492 -3.186 1 98.31 105 HIS A N 1
ATOM 806 C CA . HIS A 1 105 ? -0.097 12.055 -2.924 1 98.31 105 HIS A CA 1
ATOM 807 C C . HIS A 1 105 ? 0.988 11.281 -3.672 1 98.31 105 HIS A C 1
ATOM 809 O O . HIS A 1 105 ? 2.047 10.992 -3.111 1 98.31 105 HIS A O 1
ATOM 815 N N . THR A 1 106 ? 0.652 10.914 -4.922 1 96.81 106 THR A N 1
ATOM 816 C CA . THR A 1 106 ? 1.645 10.211 -5.727 1 96.81 106 THR A CA 1
ATOM 817 C C . THR A 1 106 ? 1.897 10.945 -7.039 1 96.81 106 THR A C 1
ATOM 819 O O . THR A 1 106 ? 2.428 10.359 -7.988 1 96.81 106 THR A O 1
ATOM 822 N N . ALA A 1 107 ? 1.542 12.234 -7.109 1 97.38 107 ALA A N 1
ATOM 823 C CA . ALA A 1 107 ? 1.712 13 -8.344 1 97.38 107 ALA A CA 1
ATOM 824 C C . ALA A 1 107 ? 3.123 13.57 -8.438 1 97.38 107 ALA A C 1
ATOM 826 O O . ALA A 1 107 ? 3.549 14.008 -9.516 1 97.38 107 ALA A O 1
ATOM 827 N N . GLY A 1 108 ? 3.828 13.672 -7.309 1 96.69 108 GLY A N 1
ATOM 828 C CA . GLY A 1 108 ? 5.18 14.211 -7.301 1 96.69 108 GLY A CA 1
ATOM 829 C C . GLY A 1 108 ? 5.223 15.719 -7.141 1 96.69 108 GLY A C 1
ATOM 830 O O . GLY A 1 108 ? 6.285 16.328 -7.258 1 96.69 108 GLY A O 1
ATOM 831 N N . TYR A 1 109 ? 4.086 16.359 -6.84 1 96.44 109 TYR A N 1
ATOM 832 C CA . TYR A 1 109 ? 4.078 17.797 -6.535 1 96.44 109 TYR A CA 1
ATOM 833 C C . TYR A 1 109 ? 4.902 18.094 -5.289 1 96.44 109 TYR A C 1
ATOM 835 O O . TYR A 1 109 ? 4.879 17.312 -4.324 1 96.44 109 TYR A O 1
ATOM 843 N N . GLN A 1 110 ? 5.645 19.203 -5.359 1 96.94 110 GLN A N 1
ATOM 844 C CA . GLN A 1 110 ? 6.266 19.609 -4.109 1 96.94 110 GLN A CA 1
ATOM 845 C C . GLN A 1 110 ? 5.219 19.812 -3.014 1 96.94 110 GLN A C 1
ATOM 847 O O . GLN A 1 110 ? 4.027 19.906 -3.301 1 96.94 110 GLN A O 1
ATOM 852 N N . ARG A 1 111 ? 5.613 19.812 -1.836 1 97.19 111 ARG A N 1
ATOM 853 C CA . ARG A 1 111 ? 4.762 19.766 -0.652 1 97.19 111 ARG A CA 1
ATOM 854 C C . ARG A 1 111 ? 3.877 21 -0.554 1 97.19 111 ARG A C 1
ATOM 856 O O . ARG A 1 111 ? 2.676 20.891 -0.306 1 97.19 111 ARG A O 1
ATOM 863 N N . GLU A 1 112 ? 4.43 22.234 -0.756 1 97.25 112 GLU A N 1
ATOM 864 C CA . GLU A 1 112 ? 3.758 23.5 -0.502 1 97.25 112 GLU A CA 1
ATOM 865 C C . GLU A 1 112 ? 3.662 24.344 -1.774 1 97.25 112 GLU A C 1
ATOM 867 O O . GLU A 1 112 ? 4.395 24.109 -2.736 1 97.25 112 GLU A O 1
ATOM 872 N N . PRO A 1 113 ? 2.727 25.312 -1.822 1 95.88 113 PRO A N 1
ATOM 873 C CA . PRO A 1 113 ? 2.758 26.281 -2.924 1 95.88 113 PRO A CA 1
ATOM 874 C C . PRO A 1 113 ? 4.066 27.062 -2.986 1 95.88 113 PRO A C 1
ATOM 876 O O . PRO A 1 113 ? 4.82 27.094 -2.01 1 95.88 113 PRO A O 1
ATOM 879 N N . TYR A 1 114 ? 4.215 27.578 -4.145 1 94.06 114 TYR A N 1
ATOM 880 C CA . TYR A 1 114 ? 5.391 28.422 -4.312 1 94.06 114 TYR A CA 1
ATOM 881 C C . TYR A 1 114 ? 5.402 29.547 -3.291 1 94.06 114 TYR A C 1
ATOM 883 O O . TYR A 1 114 ? 4.367 30.156 -3.021 1 94.06 114 TYR A O 1
ATOM 891 N N . GLY A 1 115 ? 6.57 29.625 -2.76 1 88.06 115 GLY A N 1
ATOM 892 C CA . GLY A 1 115 ? 6.754 30.656 -1.742 1 88.06 115 GLY A CA 1
ATOM 893 C C . GLY A 1 115 ? 6.879 30.078 -0.341 1 88.06 115 GLY A C 1
ATOM 894 O O . GLY A 1 115 ? 6.426 28.969 -0.077 1 88.06 115 GLY A O 1
ATOM 895 N N . ASP A 1 116 ? 7.672 30.641 0.584 1 91.31 116 ASP A N 1
ATOM 896 C CA . ASP A 1 116 ? 7.906 30.219 1.962 1 91.31 116 ASP A CA 1
ATOM 897 C C . ASP A 1 116 ? 6.723 30.594 2.855 1 91.31 116 ASP A C 1
ATOM 899 O O . ASP A 1 116 ? 6.883 31.328 3.824 1 91.31 116 ASP A O 1
ATOM 903 N N . VAL A 1 117 ? 5.535 29.953 2.473 1 90.69 117 VAL A N 1
ATOM 904 C CA . VAL A 1 117 ? 4.246 30.312 3.057 1 90.69 117 VAL A CA 1
ATOM 905 C C . VAL A 1 117 ? 4.336 30.25 4.582 1 90.69 117 VAL A C 1
ATOM 907 O O . VAL A 1 117 ? 3.787 31.109 5.273 1 90.69 117 VAL A O 1
ATOM 910 N N . TRP A 1 118 ? 5.016 29.312 5.086 1 90.75 118 TRP A N 1
ATOM 911 C CA . TRP A 1 118 ? 5.051 29.094 6.531 1 90.75 118 TRP A CA 1
ATOM 912 C C . TRP A 1 118 ? 6.047 30.047 7.191 1 90.75 118 TRP A C 1
ATOM 914 O O . TRP A 1 118 ? 6.039 30.219 8.414 1 90.75 118 TRP A O 1
ATOM 924 N N . ASP A 1 119 ? 6.902 30.609 6.422 1 90.06 119 ASP A N 1
ATOM 925 C CA . ASP A 1 119 ? 7.812 31.641 6.914 1 90.06 119 ASP A CA 1
ATOM 926 C C . ASP A 1 119 ? 7.164 33.031 6.855 1 90.06 119 ASP A C 1
ATOM 928 O O . ASP A 1 119 ? 7.223 33.781 7.824 1 90.06 119 ASP A O 1
ATOM 932 N N . THR A 1 120 ? 6.457 33.312 5.75 1 90.44 120 THR A N 1
ATOM 933 C CA . THR A 1 120 ? 5.844 34.594 5.547 1 90.44 120 THR A CA 1
ATOM 934 C C . THR A 1 120 ? 4.477 34.688 6.215 1 90.44 120 THR A C 1
ATOM 936 O O . THR A 1 120 ? 3.943 35.75 6.445 1 90.44 120 THR A O 1
ATOM 939 N N . LEU A 1 121 ? 3.848 33.531 6.422 1 92.88 121 LEU A N 1
ATOM 940 C CA . LEU A 1 121 ? 2.5 33.406 6.965 1 92.88 121 LEU A CA 1
ATOM 941 C C . LEU A 1 121 ? 1.473 34.031 6.039 1 92.88 121 LEU A C 1
ATOM 943 O O . LEU A 1 121 ? 0.462 34.562 6.504 1 92.88 121 LEU A O 1
ATOM 947 N N . THR A 1 122 ? 1.837 34.125 4.785 1 92.94 122 THR A N 1
ATOM 948 C CA . THR A 1 122 ? 0.949 34.625 3.74 1 92.94 122 THR A CA 1
ATOM 949 C C . THR A 1 122 ? 0.747 33.562 2.652 1 92.94 122 THR A C 1
ATOM 951 O O . THR A 1 122 ? 1.696 33.188 1.964 1 92.94 122 THR A O 1
ATOM 954 N N . ALA A 1 123 ? -0.453 33.156 2.52 1 95.12 123 ALA A N 1
ATOM 955 C CA . ALA A 1 123 ? -0.796 32.219 1.479 1 95.12 123 ALA A CA 1
ATOM 956 C C . ALA A 1 123 ? -1.304 32.906 0.224 1 95.12 123 ALA A C 1
ATOM 958 O O . ALA A 1 123 ? -1.943 33.969 0.31 1 95.12 123 ALA A O 1
ATOM 959 N N . PRO A 1 124 ? -1.014 32.375 -0.925 1 96.81 124 PRO A N 1
ATOM 960 C CA . PRO A 1 124 ? -1.616 32.938 -2.133 1 96.81 124 PRO A CA 1
ATOM 961 C C . PRO A 1 124 ? -3.135 32.781 -2.168 1 96.81 124 PRO A C 1
ATOM 963 O O . PRO A 1 124 ? -3.674 31.844 -1.554 1 96.81 124 PRO A O 1
ATOM 966 N N . ASP A 1 125 ? -3.789 33.719 -2.846 1 97.06 125 ASP A N 1
ATOM 967 C CA . ASP A 1 125 ? -5.203 33.5 -3.123 1 97.06 125 ASP A CA 1
ATOM 968 C C . ASP A 1 125 ? -5.379 32.438 -4.219 1 97.06 125 ASP A C 1
ATOM 970 O O . ASP A 1 125 ? -4.395 31.906 -4.738 1 97.06 125 ASP A O 1
ATOM 974 N N . ALA A 1 126 ? -6.613 32.062 -4.5 1 96.88 126 ALA A N 1
ATOM 975 C CA . ALA A 1 126 ? -6.906 30.969 -5.414 1 96.88 126 ALA A CA 1
ATOM 976 C C . ALA A 1 126 ? -6.305 31.234 -6.793 1 96.88 126 ALA A C 1
ATOM 978 O O . ALA A 1 126 ? -5.676 30.344 -7.379 1 96.88 126 ALA A O 1
ATOM 979 N N . ALA A 1 127 ? -6.484 32.438 -7.312 1 97.06 127 ALA A N 1
ATOM 980 C CA . ALA A 1 127 ? -5.988 32.781 -8.641 1 97.06 127 ALA A CA 1
ATOM 981 C C . ALA A 1 127 ? -4.465 32.688 -8.695 1 97.06 127 ALA A C 1
ATOM 983 O O . ALA A 1 127 ? -3.91 32.094 -9.633 1 97.06 127 ALA A O 1
ATOM 984 N N . ARG A 1 128 ? -3.812 33.219 -7.703 1 97.44 128 ARG A N 1
ATOM 985 C CA . ARG A 1 128 ? -2.354 33.219 -7.668 1 97.44 128 ARG A CA 1
ATOM 986 C C . ARG A 1 128 ? -1.811 31.797 -7.484 1 97.44 128 ARG A C 1
ATOM 988 O O . ARG A 1 128 ? -0.791 31.438 -8.078 1 97.44 128 ARG A O 1
ATOM 995 N N . LEU A 1 129 ? -2.445 31.031 -6.652 1 97.69 129 LEU A N 1
ATOM 996 C CA . LEU A 1 129 ? -2.057 29.641 -6.449 1 97.69 129 LEU A CA 1
ATOM 997 C C . LEU A 1 129 ? -1.954 28.891 -7.781 1 97.69 129 LEU A C 1
ATOM 999 O O . LEU A 1 129 ? -0.957 28.219 -8.047 1 97.69 129 LEU A O 1
ATOM 1003 N N . LEU A 1 130 ? -2.947 29.031 -8.609 1 97.81 130 LEU A N 1
ATOM 1004 C CA . LEU A 1 130 ? -3.004 28.328 -9.898 1 97.81 130 LEU A CA 1
ATOM 1005 C C . LEU A 1 130 ? -2.035 28.953 -10.891 1 97.81 130 LEU A C 1
ATOM 1007 O O . LEU A 1 130 ? -1.345 28.234 -11.625 1 97.81 130 LEU A O 1
ATOM 1011 N N . ALA A 1 131 ? -1.912 30.266 -10.875 1 97.44 131 ALA A N 1
ATOM 1012 C CA . ALA A 1 131 ? -1.068 30.984 -11.82 1 97.44 131 ALA A CA 1
ATOM 1013 C C . ALA A 1 131 ? 0.409 30.688 -11.578 1 97.44 131 ALA A C 1
ATOM 1015 O O . ALA A 1 131 ? 1.222 30.75 -12.5 1 97.44 131 ALA A O 1
ATOM 1016 N N . GLU A 1 132 ? 0.729 30.344 -10.328 1 97.5 132 GLU A N 1
ATOM 1017 C CA . GLU A 1 132 ? 2.135 30.172 -9.969 1 97.5 132 GLU A CA 1
ATOM 1018 C C . GLU A 1 132 ? 2.523 28.688 -9.953 1 97.5 132 GLU A C 1
ATOM 1020 O O . GLU A 1 132 ? 3.572 28.328 -9.414 1 97.5 132 GLU A O 1
ATOM 1025 N N . LEU A 1 133 ? 1.692 27.859 -10.516 1 97.69 133 LEU A N 1
ATOM 1026 C CA . LEU A 1 133 ? 2.023 26.438 -10.562 1 97.69 133 LEU A CA 1
ATOM 1027 C C . LEU A 1 133 ? 3.307 26.203 -11.352 1 97.69 133 LEU A C 1
ATOM 1029 O O . LEU A 1 133 ? 3.988 25.203 -11.148 1 97.69 133 LEU A O 1
ATOM 1033 N N . ASP A 1 134 ? 3.67 27.125 -12.273 1 97.69 134 ASP A N 1
ATOM 1034 C CA . ASP A 1 134 ? 4.902 27 -13.047 1 97.69 134 ASP A CA 1
ATOM 1035 C C . ASP A 1 134 ? 6.125 27.328 -12.203 1 97.69 134 ASP A C 1
ATOM 1037 O O . ASP A 1 134 ? 7.258 27.062 -12.602 1 97.69 134 ASP A O 1
ATOM 1041 N N . ARG A 1 135 ? 5.875 27.859 -11.016 1 97 135 ARG A N 1
ATOM 1042 C CA . ARG A 1 135 ? 6.969 28.188 -10.109 1 97 135 ARG A CA 1
ATOM 1043 C C . ARG A 1 135 ? 7.172 27.078 -9.086 1 97 135 ARG A C 1
ATOM 1045 O O . ARG A 1 135 ? 8.141 27.094 -8.32 1 97 135 ARG A O 1
ATOM 1052 N N . ALA A 1 136 ? 6.27 26.188 -9 1 96.19 136 ALA A N 1
ATOM 1053 C CA . ALA A 1 136 ? 6.414 25 -8.164 1 96.19 136 ALA A CA 1
ATOM 1054 C C . ALA A 1 136 ? 7.09 23.875 -8.938 1 96.19 136 ALA A C 1
ATOM 1056 O O . ALA A 1 136 ? 7.031 23.828 -10.164 1 96.19 136 ALA A O 1
ATOM 1057 N N . GLU A 1 137 ? 7.668 22.938 -8.211 1 95.88 137 GLU A N 1
ATOM 1058 C CA . GLU A 1 137 ? 8.398 21.844 -8.867 1 95.88 137 GLU A CA 1
ATOM 1059 C C . GLU A 1 137 ? 7.629 20.531 -8.758 1 95.88 137 GLU A C 1
ATOM 1061 O O . GLU A 1 137 ? 6.898 20.312 -7.793 1 95.88 137 GLU A O 1
ATOM 1066 N N . ARG A 1 138 ? 7.758 19.719 -9.797 1 95.25 138 ARG A N 1
ATOM 1067 C CA . ARG A 1 138 ? 7.535 18.281 -9.656 1 95.25 138 ARG A CA 1
ATOM 1068 C C . ARG A 1 138 ? 8.773 17.578 -9.102 1 95.25 138 ARG A C 1
ATOM 1070 O O . ARG A 1 138 ? 9.695 17.25 -9.859 1 95.25 138 ARG A O 1
ATOM 1077 N N . VAL A 1 139 ? 8.773 17.297 -7.859 1 95.5 139 VAL A N 1
ATOM 1078 C CA . VAL A 1 139 ? 9.992 16.891 -7.176 1 95.5 139 VAL A CA 1
ATOM 1079 C C . VAL A 1 139 ? 10.234 15.398 -7.387 1 95.5 139 VAL A C 1
ATOM 1081 O O . VAL A 1 139 ? 11.344 14.906 -7.164 1 95.5 139 VAL A O 1
ATOM 1084 N N . LEU A 1 140 ? 9.227 14.617 -7.781 1 94.31 140 LEU A N 1
ATOM 1085 C CA . LEU A 1 140 ? 9.305 13.211 -8.141 1 94.31 140 LEU A CA 1
ATOM 1086 C C . LEU A 1 140 ? 8.469 12.914 -9.375 1 94.31 140 LEU A C 1
ATOM 1088 O O . LEU A 1 140 ? 7.453 13.57 -9.617 1 94.31 140 LEU A O 1
ATOM 1092 N N . PRO A 1 141 ? 8.906 11.883 -10.117 1 92.69 141 PRO A N 1
ATOM 1093 C CA . PRO A 1 141 ? 8.008 11.438 -11.188 1 92.69 141 PRO A CA 1
ATOM 1094 C C . PRO A 1 141 ? 6.68 10.898 -10.656 1 92.69 141 PRO A C 1
ATOM 1096 O O . PRO A 1 141 ? 6.609 10.414 -9.531 1 92.69 141 PRO A O 1
ATOM 1099 N N . ALA A 1 142 ? 5.637 11.047 -11.508 1 91 142 ALA A N 1
ATOM 1100 C CA . ALA A 1 142 ? 4.309 10.555 -11.148 1 91 142 ALA A CA 1
ATOM 1101 C C . ALA A 1 142 ? 4.348 9.062 -10.82 1 91 142 ALA A C 1
ATOM 1103 O O . ALA A 1 142 ? 5.035 8.289 -11.492 1 91 142 ALA A O 1
ATOM 1104 N N . ALA A 1 143 ? 3.676 8.664 -9.75 1 90.88 143 ALA A N 1
ATOM 1105 C CA . ALA A 1 143 ? 3.414 7.285 -9.352 1 90.88 143 ALA A CA 1
ATOM 1106 C C . ALA A 1 143 ? 4.68 6.613 -8.828 1 90.88 143 ALA A C 1
ATOM 1108 O O . ALA A 1 143 ? 4.711 5.398 -8.633 1 90.88 143 ALA A O 1
ATOM 1109 N N . ARG A 1 144 ? 5.727 7.406 -8.609 1 90.12 144 ARG A N 1
ATOM 1110 C CA . ARG A 1 144 ? 6.996 6.828 -8.18 1 90.12 144 ARG A CA 1
ATOM 1111 C C . ARG A 1 144 ? 6.926 6.383 -6.719 1 90.12 144 ARG A C 1
ATOM 1113 O O . ARG A 1 144 ? 7.363 5.281 -6.379 1 90.12 144 ARG A O 1
ATOM 1120 N N . ARG A 1 145 ? 6.484 7.258 -5.926 1 92.62 145 ARG A N 1
ATOM 1121 C CA . ARG A 1 145 ? 6.328 7.004 -4.496 1 92.62 145 ARG A CA 1
ATOM 1122 C C . ARG A 1 145 ? 5.457 8.07 -3.842 1 92.62 145 ARG A C 1
ATOM 1124 O O . ARG A 1 145 ? 5.059 9.039 -4.492 1 92.62 145 ARG A O 1
ATOM 1131 N N . PHE A 1 146 ? 5.176 7.793 -2.553 1 96.25 146 PHE A N 1
ATOM 1132 C CA . PHE A 1 146 ? 4.441 8.75 -1.737 1 96.25 146 PHE A CA 1
ATOM 1133 C C . PHE A 1 146 ? 5.25 10.031 -1.549 1 96.25 146 PHE A C 1
ATOM 1135 O O . PHE A 1 146 ? 6.438 9.977 -1.224 1 96.25 146 PHE A O 1
ATOM 1142 N N . HIS A 1 147 ? 4.641 11.125 -1.827 1 97.56 147 HIS A N 1
ATOM 1143 C CA . HIS A 1 147 ? 5.141 12.445 -1.461 1 97.56 147 HIS A CA 1
ATOM 1144 C C . HIS A 1 147 ? 4 13.383 -1.087 1 97.56 147 HIS A C 1
ATOM 1146 O O . HIS A 1 147 ? 3.203 13.773 -1.944 1 97.56 147 HIS A O 1
ATOM 1152 N N . TYR A 1 148 ? 3.949 13.711 0.145 1 97.5 148 TYR A N 1
ATOM 1153 C CA . TYR A 1 148 ? 2.857 14.516 0.681 1 97.5 148 TYR A CA 1
ATOM 1154 C C . TYR A 1 148 ? 2.836 15.898 0.044 1 97.5 148 TYR A C 1
ATOM 1156 O O . TYR A 1 148 ? 3.863 16.578 -0.018 1 97.5 148 TYR A O 1
ATOM 1164 N N . SER A 1 149 ? 1.635 16.328 -0.433 1 98.44 149 SER A N 1
ATOM 1165 C CA . SER A 1 149 ? 1.558 17.625 -1.109 1 98.44 149 SER A CA 1
ATOM 1166 C C . SER A 1 149 ? 0.293 18.375 -0.716 1 98.44 149 SER A C 1
ATOM 1168 O O . SER A 1 149 ? -0.804 18.031 -1.162 1 98.44 149 SER A O 1
ATOM 1170 N N . ASN A 1 150 ? 0.424 19.422 0.085 1 98.56 150 ASN A N 1
ATOM 1171 C CA . ASN A 1 150 ? -0.668 20.359 0.313 1 98.56 150 ASN A CA 1
ATOM 1172 C C . ASN A 1 150 ? -1.087 21.062 -0.978 1 98.56 150 ASN A C 1
ATOM 1174 O O . ASN A 1 150 ? -2.277 21.266 -1.222 1 98.56 150 ASN A O 1
ATOM 1178 N N . LEU A 1 151 ? -0.095 21.375 -1.774 1 98.5 151 LEU A N 1
ATOM 1179 C CA . LEU A 1 151 ? -0.329 22.031 -3.057 1 98.5 151 LEU A CA 1
ATOM 1180 C C . LEU A 1 151 ? -1.299 21.219 -3.91 1 98.5 151 LEU A C 1
ATOM 1182 O O . LEU A 1 151 ? -2.256 21.766 -4.461 1 98.5 151 LEU A O 1
ATOM 1186 N N . GLY A 1 152 ? -1.072 19.922 -4.008 1 98.62 152 GLY A N 1
ATOM 1187 C CA . GLY A 1 152 ? -1.929 19.062 -4.812 1 98.62 152 GLY A CA 1
ATOM 1188 C C . GLY A 1 152 ? -3.385 19.109 -4.383 1 98.62 152 GLY A C 1
ATOM 1189 O O . GLY A 1 152 ? -4.277 19.234 -5.223 1 98.62 152 GLY A O 1
ATOM 1190 N N . LEU A 1 153 ? -3.656 19.047 -3.113 1 98.75 153 LEU A N 1
ATOM 1191 C CA . LEU A 1 153 ? -5.023 19.047 -2.611 1 98.75 153 LEU A CA 1
ATOM 1192 C C . LEU A 1 153 ? -5.656 20.422 -2.754 1 98.75 153 LEU A C 1
ATOM 1194 O O . LEU A 1 153 ? -6.863 20.531 -2.982 1 98.75 153 LEU A O 1
ATOM 1198 N N . ALA A 1 154 ? -4.809 21.438 -2.586 1 98.81 154 ALA A N 1
ATOM 1199 C CA . ALA A 1 154 ? -5.316 22.781 -2.826 1 98.81 154 ALA A CA 1
ATOM 1200 C C . ALA A 1 154 ? -5.797 22.938 -4.266 1 98.81 154 ALA A C 1
ATOM 1202 O O . ALA A 1 154 ? -6.875 23.484 -4.512 1 98.81 154 ALA A O 1
ATOM 1203 N N . VAL A 1 155 ? -5.039 22.438 -5.195 1 98.81 155 VAL A N 1
ATOM 1204 C CA . VAL A 1 155 ? -5.398 22.484 -6.605 1 98.81 155 VAL A CA 1
ATOM 1205 C C . VAL A 1 155 ? -6.707 21.734 -6.836 1 98.81 155 VAL A C 1
ATOM 1207 O O . VAL A 1 155 ? -7.605 22.234 -7.52 1 98.81 155 VAL A O 1
ATOM 1210 N N . LEU A 1 156 ? -6.859 20.562 -6.227 1 98.88 156 LEU A N 1
ATOM 1211 C CA . LEU A 1 156 ? -8.07 19.766 -6.387 1 98.88 156 LEU A CA 1
ATOM 1212 C C . LEU A 1 156 ? -9.281 20.5 -5.82 1 98.88 156 LEU A C 1
ATOM 1214 O O . LEU A 1 156 ? -10.375 20.422 -6.387 1 98.88 156 LEU A O 1
ATOM 1218 N N . GLY A 1 157 ? -9.07 21.141 -4.66 1 98.88 157 GLY A N 1
ATOM 1219 C CA . GLY A 1 157 ? -10.156 21.922 -4.098 1 98.88 157 GLY A CA 1
ATOM 1220 C C . GLY A 1 157 ? -10.617 23.031 -5.016 1 98.88 157 GLY A C 1
ATOM 1221 O O . GLY A 1 157 ? -11.82 23.25 -5.188 1 98.88 157 GLY A O 1
ATOM 1222 N N . GLN A 1 158 ? -9.68 23.734 -5.637 1 98.62 158 GLN A N 1
ATOM 1223 C CA . GLN A 1 158 ? -10.023 24.797 -6.582 1 98.62 158 GLN A CA 1
ATOM 1224 C C . GLN A 1 158 ? -10.703 24.234 -7.824 1 98.62 158 GLN A C 1
ATOM 1226 O O . GLN A 1 158 ? -11.625 24.828 -8.367 1 98.62 158 GLN A O 1
ATOM 1231 N N . LEU A 1 159 ? -10.25 23.094 -8.25 1 98.69 159 LEU A N 1
ATOM 1232 C CA . LEU A 1 159 ? -10.828 22.406 -9.406 1 98.69 159 LEU A CA 1
ATOM 1233 C C . LEU A 1 159 ? -12.305 22.094 -9.172 1 98.69 159 LEU A C 1
ATOM 1235 O O . LEU A 1 159 ? -13.148 22.438 -10 1 98.69 159 LEU A O 1
ATOM 1239 N N . VAL A 1 160 ? -12.633 21.516 -8.039 1 98.38 160 VAL A N 1
ATOM 1240 C CA . VAL A 1 160 ? -14.008 21.109 -7.77 1 98.38 160 VAL A CA 1
ATOM 1241 C C . VAL A 1 160 ? -14.883 22.344 -7.566 1 98.38 160 VAL A C 1
ATOM 1243 O O . VAL A 1 160 ? -16.047 22.344 -7.961 1 98.38 160 VAL A O 1
ATOM 1246 N N . ALA A 1 161 ? -14.336 23.359 -6.906 1 98.12 161 ALA A N 1
ATOM 1247 C CA . ALA A 1 161 ? -15.062 24.625 -6.746 1 98.12 161 ALA A CA 1
ATOM 1248 C C . ALA A 1 161 ? -15.461 25.203 -8.102 1 98.12 161 ALA A C 1
ATOM 1250 O O . ALA A 1 161 ? -16.609 25.609 -8.297 1 98.12 161 ALA A O 1
ATOM 1251 N N . ARG A 1 162 ? -14.555 25.203 -9.031 1 97.31 162 ARG A N 1
ATOM 1252 C CA . ARG A 1 162 ? -14.805 25.719 -10.375 1 97.31 162 ARG A CA 1
ATOM 1253 C C . ARG A 1 162 ? -15.898 24.922 -11.07 1 97.31 162 ARG A C 1
ATOM 1255 O O . ARG A 1 162 ? -16.812 25.484 -11.672 1 97.31 162 ARG A O 1
ATOM 1262 N N . LEU A 1 163 ? -15.797 23.609 -10.977 1 98.12 163 LEU A N 1
ATOM 1263 C CA . LEU A 1 163 ? -16.766 22.734 -11.625 1 98.12 163 LEU A CA 1
ATOM 1264 C C . LEU A 1 163 ? -18.156 22.969 -11.07 1 98.12 163 LEU A C 1
ATOM 1266 O O . LEU A 1 163 ? -19.156 22.812 -11.789 1 98.12 163 LEU A O 1
ATOM 1270 N N . ARG A 1 164 ? -18.234 23.406 -9.789 1 97.69 164 ARG A N 1
ATOM 1271 C CA . ARG A 1 164 ? -19.516 23.531 -9.125 1 97.69 164 ARG A CA 1
ATOM 1272 C C . ARG A 1 164 ? -20 24.984 -9.141 1 97.69 164 ARG A C 1
ATOM 1274 O O . ARG A 1 164 ? -21.141 25.266 -8.75 1 97.69 164 ARG A O 1
ATOM 1281 N N . GLY A 1 165 ? -19.219 25.906 -9.531 1 96 165 GLY A N 1
ATOM 1282 C CA . GLY A 1 165 ? -19.625 27.281 -9.734 1 96 165 GLY A CA 1
ATOM 1283 C C . GLY A 1 165 ? -19.641 28.094 -8.461 1 96 165 GLY A C 1
ATOM 1284 O O . GLY A 1 165 ? -20.5 28.969 -8.273 1 96 165 GLY A O 1
ATOM 1285 N N . GLY A 1 166 ? -18.812 27.969 -7.527 1 96.44 166 GLY A N 1
ATOM 1286 C CA . GLY A 1 166 ? -18.656 28.703 -6.281 1 96.44 166 GLY A CA 1
ATOM 1287 C C . GLY A 1 166 ? -17.266 28.594 -5.695 1 96.44 166 GLY A C 1
ATOM 1288 O O . GLY A 1 166 ? -16.359 28.016 -6.312 1 96.44 166 GLY A O 1
ATOM 1289 N N . THR A 1 167 ? -17.078 29.203 -4.562 1 97.94 167 THR A N 1
ATOM 1290 C CA . THR A 1 167 ? -15.828 29.016 -3.832 1 97.94 167 THR A CA 1
ATOM 1291 C C . THR A 1 167 ? -15.797 27.641 -3.168 1 97.94 167 THR A C 1
ATOM 1293 O O . THR A 1 167 ? -16.844 27 -2.977 1 97.94 167 THR A O 1
ATOM 1296 N N . TRP A 1 168 ? -14.656 27.156 -2.883 1 98.5 168 TRP A N 1
ATOM 1297 C CA . TRP A 1 168 ? -14.5 25.875 -2.211 1 98.5 168 TRP A CA 1
ATOM 1298 C C . TRP A 1 168 ? -15.305 25.844 -0.917 1 98.5 168 TRP A C 1
ATOM 1300 O O . TRP A 1 168 ? -16.016 24.859 -0.65 1 98.5 168 TRP A O 1
ATOM 1310 N N . ALA A 1 169 ? -15.258 26.906 -0.135 1 98.56 169 ALA A N 1
ATOM 1311 C CA . ALA A 1 169 ? -15.938 26.953 1.157 1 98.56 169 ALA A CA 1
ATOM 1312 C C . ALA A 1 169 ? -17.453 26.891 0.983 1 98.56 169 ALA A C 1
ATOM 1314 O O . ALA A 1 169 ? -18.141 26.203 1.747 1 98.56 169 ALA A O 1
ATOM 1315 N N . GLU A 1 170 ? -17.953 27.562 -0.001 1 98.31 170 GLU A N 1
ATOM 1316 C CA . GLU A 1 170 ? -19.391 27.531 -0.273 1 98.31 170 GLU A CA 1
ATOM 1317 C C . GLU A 1 170 ? -19.859 26.141 -0.704 1 98.31 170 GLU A C 1
ATOM 1319 O O . GLU A 1 170 ? -20.859 25.641 -0.208 1 98.31 170 GLU A O 1
ATOM 1324 N N . VAL A 1 171 ? -19.078 25.578 -1.593 1 98.69 171 VAL A N 1
ATOM 1325 C CA . VAL A 1 171 ? -19.422 24.25 -2.102 1 98.69 171 VAL A CA 1
ATOM 1326 C C . VAL A 1 171 ? -19.344 23.234 -0.969 1 98.69 171 VAL A C 1
ATOM 1328 O O . VAL A 1 171 ? -20.219 22.359 -0.846 1 98.69 171 VAL A O 1
ATOM 1331 N N . LEU A 1 172 ? -18.344 23.328 -0.147 1 98.81 172 LEU A N 1
ATOM 1332 C CA . LEU A 1 172 ? -18.172 22.422 0.989 1 98.81 172 LEU A CA 1
ATOM 1333 C C . LEU A 1 172 ? -19.359 22.516 1.936 1 98.81 172 LEU A C 1
ATOM 1335 O O . LEU A 1 172 ? -19.922 21.484 2.34 1 98.81 172 LEU A O 1
ATOM 1339 N N . THR A 1 173 ? -19.75 23.719 2.273 1 98.62 173 THR A N 1
ATOM 1340 C CA . THR A 1 173 ? -20.859 23.922 3.199 1 98.62 173 THR A CA 1
ATOM 1341 C C . THR A 1 173 ? -22.156 23.344 2.633 1 98.62 173 THR A C 1
ATOM 1343 O O . THR A 1 173 ? -22.859 22.594 3.322 1 98.62 173 THR A O 1
ATOM 1346 N N . GLU A 1 174 ? -22.391 23.578 1.418 1 98.12 174 GLU A N 1
ATOM 1347 C CA . GLU A 1 174 ? -23.641 23.172 0.768 1 98.12 174 GLU A CA 1
ATOM 1348 C C . GLU A 1 174 ? -23.703 21.656 0.588 1 98.12 174 GLU A C 1
ATOM 1350 O O . GLU A 1 174 ? -24.75 21.047 0.812 1 98.12 174 GLU A O 1
ATOM 1355 N N . ARG A 1 175 ? -22.562 21.078 0.256 1 98.25 175 ARG A N 1
ATOM 1356 C CA . ARG A 1 175 ? -22.625 19.719 -0.26 1 98.25 175 ARG A CA 1
ATOM 1357 C C . ARG A 1 175 ? -22.234 18.703 0.815 1 98.25 175 ARG A C 1
ATOM 1359 O O . ARG A 1 175 ? -22.562 17.516 0.706 1 98.25 175 ARG A O 1
ATOM 1366 N N . VAL A 1 176 ? -21.547 19.141 1.845 1 98.69 176 VAL A N 1
ATOM 1367 C CA . VAL A 1 176 ? -21.047 18.172 2.803 1 98.69 176 VAL A CA 1
ATOM 1368 C C . VAL A 1 176 ? -21.438 18.578 4.219 1 98.69 176 VAL A C 1
ATOM 1370 O O . VAL A 1 176 ? -22.141 17.828 4.918 1 98.69 176 VAL A O 1
ATOM 1373 N N . LEU A 1 177 ? -21.141 19.812 4.668 1 98.69 177 LEU A N 1
ATOM 1374 C CA . LEU A 1 177 ? -21.297 20.188 6.066 1 98.69 177 LEU A CA 1
ATOM 1375 C C . LEU A 1 177 ? -22.781 20.234 6.449 1 98.69 177 LEU A C 1
ATOM 1377 O O . LEU A 1 177 ? -23.172 19.656 7.461 1 98.69 177 LEU A O 1
ATOM 1381 N N . THR A 1 178 ? -23.594 20.906 5.629 1 98.25 178 THR A N 1
ATOM 1382 C CA . THR A 1 178 ? -25 21.078 5.949 1 98.25 178 THR A CA 1
ATOM 1383 C C . THR A 1 178 ? -25.719 19.734 5.91 1 98.25 178 THR A C 1
ATOM 1385 O O . THR A 1 178 ? -26.391 19.359 6.875 1 98.25 178 THR A O 1
ATOM 1388 N N . PRO A 1 179 ? -25.547 18.984 4.871 1 97.94 179 PRO A N 1
ATOM 1389 C CA . PRO A 1 179 ? -26.266 17.703 4.816 1 97.94 179 PRO A CA 1
ATOM 1390 C C . PRO A 1 179 ? -25.891 16.766 5.969 1 97.94 179 PRO A C 1
ATOM 1392 O O . PRO A 1 179 ? -26.719 15.969 6.41 1 97.94 179 PRO A O 1
ATOM 1395 N N . LEU A 1 180 ? -24.672 16.828 6.492 1 97.81 180 LEU A N 1
ATOM 1396 C CA . LEU A 1 180 ? -24.234 15.914 7.547 1 97.81 180 LEU A CA 1
ATOM 1397 C C . LEU A 1 180 ? -24.453 16.531 8.922 1 97.81 180 LEU A C 1
ATOM 1399 O O . LEU A 1 180 ? -24.172 15.898 9.945 1 97.81 180 LEU A O 1
ATO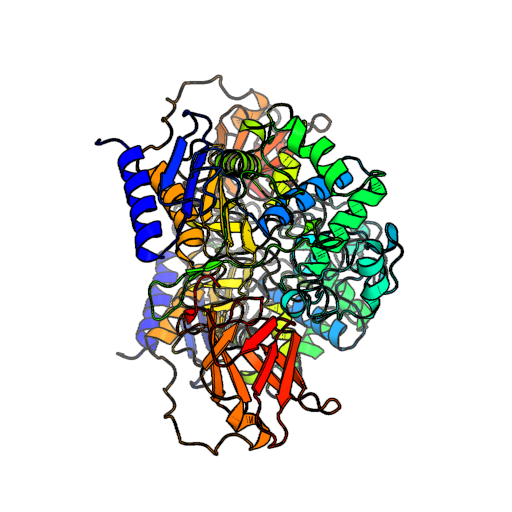M 1403 N N . GLY A 1 181 ? -24.922 17.766 8.953 1 97.31 181 GLY A N 1
ATOM 1404 C CA . GLY A 1 181 ? -25.172 18.438 10.211 1 97.31 181 GLY A CA 1
ATOM 1405 C C . GLY A 1 181 ? -23.891 18.828 10.945 1 97.31 181 GLY A C 1
ATOM 1406 O O . GLY A 1 181 ? -23.844 18.781 12.18 1 97.31 181 GLY A O 1
ATOM 1407 N N . LEU A 1 182 ? -22.844 19.062 10.25 1 98.5 182 LEU A N 1
ATOM 1408 C CA . LEU A 1 182 ? -21.578 19.516 10.836 1 98.5 182 LEU A CA 1
ATOM 1409 C C . LEU A 1 182 ? -21.547 21.031 10.953 1 98.5 182 LEU A C 1
ATOM 1411 O O . LEU A 1 182 ? -20.656 21.672 10.43 1 98.5 182 LEU A O 1
ATOM 1415 N N . ASP A 1 183 ? -22.344 21.562 11.758 1 96.62 183 ASP A N 1
ATOM 1416 C CA . ASP A 1 183 ? -22.672 22.984 11.781 1 96.62 183 ASP A CA 1
ATOM 1417 C C . ASP A 1 183 ? -21.562 23.781 12.445 1 96.62 183 ASP A C 1
ATOM 1419 O O . ASP A 1 183 ? -21.469 25 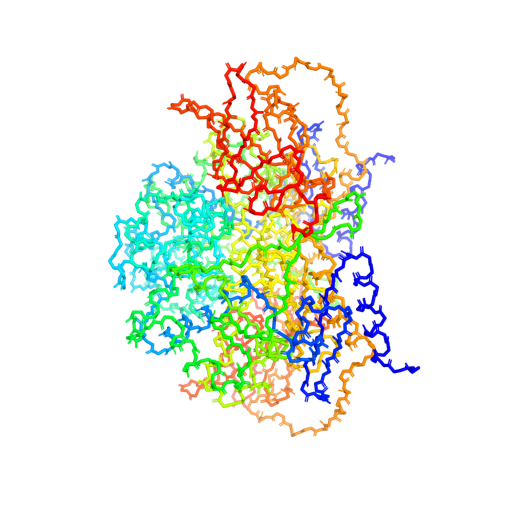12.25 1 96.62 183 ASP A O 1
ATOM 1423 N N . ALA A 1 184 ? -20.797 23.141 13.234 1 98.38 184 ALA A N 1
ATOM 1424 C CA . ALA A 1 184 ? -19.734 23.859 13.945 1 98.38 184 ALA A CA 1
ATOM 1425 C C . ALA A 1 184 ? -18.422 23.812 13.172 1 98.38 184 ALA A C 1
ATOM 1427 O O . ALA A 1 184 ? -17.391 24.25 13.672 1 98.38 184 ALA A O 1
ATOM 1428 N N . THR A 1 185 ? -18.422 23.25 11.984 1 98.81 185 THR A N 1
ATOM 1429 C CA . THR A 1 185 ? -17.25 23.219 11.109 1 98.81 185 THR A CA 1
ATOM 1430 C C . THR A 1 185 ? -17.297 24.375 10.109 1 98.81 185 THR A C 1
ATOM 1432 O O . THR A 1 185 ? -18.25 24.5 9.336 1 98.81 185 THR A O 1
ATOM 1435 N N . THR A 1 186 ? -16.266 25.281 10.164 1 98.44 186 THR A N 1
ATOM 1436 C CA . THR A 1 186 ? -16.297 26.484 9.344 1 98.44 186 THR A CA 1
ATOM 1437 C C . THR A 1 186 ? -14.93 26.766 8.734 1 98.44 186 THR A C 1
ATOM 1439 O O . THR A 1 186 ? -13.906 26.375 9.305 1 98.44 186 THR A O 1
ATOM 1442 N N . ALA A 1 187 ? -14.906 27.438 7.605 1 97.94 187 ALA A N 1
ATOM 1443 C CA . ALA A 1 187 ? -13.664 27.922 7.02 1 97.94 187 ALA A CA 1
ATOM 1444 C C . ALA A 1 187 ? -13.172 29.172 7.73 1 97.94 187 ALA A C 1
ATOM 1446 O O . ALA A 1 187 ? -11.977 29.328 8 1 97.94 187 ALA A O 1
ATOM 1447 N N . ALA A 1 188 ? -14.07 30.047 8.062 1 96.94 188 ALA A N 1
ATOM 1448 C CA . ALA A 1 188 ? -13.727 31.266 8.773 1 96.94 188 ALA A CA 1
ATOM 1449 C C . ALA A 1 188 ? -13.43 30.984 10.242 1 96.94 188 ALA A C 1
ATOM 1451 O O . ALA A 1 188 ? -14.094 30.156 10.867 1 96.94 188 ALA A O 1
ATOM 1452 N N . ARG A 1 189 ? -12.461 31.688 10.797 1 97 189 ARG A N 1
ATOM 1453 C CA . ARG A 1 189 ? -12.164 31.594 12.227 1 97 189 ARG A CA 1
ATOM 1454 C C . ARG A 1 189 ? -13.344 32.062 13.062 1 97 189 ARG A C 1
ATOM 1456 O O . ARG A 1 189 ? -13.781 33.219 12.93 1 97 189 ARG A O 1
ATOM 1463 N N . PRO A 1 190 ? -13.797 31.234 13.953 1 97.12 190 PRO A N 1
ATOM 1464 C CA . PRO A 1 190 ? -14.938 31.625 14.781 1 97.12 190 PRO A CA 1
ATOM 1465 C C . PRO A 1 190 ? -14.531 32.406 16.031 1 97.12 190 PRO A C 1
ATOM 1467 O O . PRO A 1 190 ? -13.352 32.406 16.406 1 97.12 190 PRO A O 1
ATOM 1470 N N . ALA A 1 191 ? -15.508 33 16.703 1 95.19 191 ALA A N 1
ATOM 1471 C CA . ALA A 1 191 ? -15.266 33.719 17.938 1 95.19 191 ALA A CA 1
ATOM 1472 C C . ALA A 1 191 ? -14.852 32.75 19.062 1 95.19 191 ALA A C 1
ATOM 1474 O O . ALA A 1 191 ? -14.086 33.125 19.953 1 95.19 191 ALA A O 1
ATOM 1475 N N . GLU A 1 192 ? -15.32 31.516 18.953 1 95.75 192 GLU A N 1
ATOM 1476 C CA . GLU A 1 192 ? -15.094 30.5 19.984 1 95.75 192 GLU A CA 1
ATOM 1477 C C . GLU A 1 192 ? -13.758 29.797 19.781 1 95.75 192 GLU A C 1
ATOM 1479 O O . GLU A 1 192 ? -13.469 28.797 20.438 1 95.75 192 GLU A O 1
ATOM 1484 N N . ALA A 1 193 ? -12.953 30.312 18.875 1 98.12 193 ALA A N 1
ATOM 1485 C CA . ALA A 1 193 ? -11.688 29.656 18.562 1 98.12 193 ALA A CA 1
ATOM 1486 C C . ALA A 1 193 ? -10.781 29.609 19.797 1 98.12 193 ALA A C 1
ATOM 1488 O O . ALA A 1 193 ? -10.609 30.625 20.484 1 98.12 193 ALA A O 1
ATOM 1489 N N . VAL A 1 194 ? -10.234 28.453 20.031 1 98.25 194 VAL A N 1
ATOM 1490 C CA . VAL A 1 194 ? -9.211 28.25 21.062 1 98.25 194 VAL A CA 1
ATOM 1491 C C . VAL A 1 194 ? -7.887 28.859 20.594 1 98.25 194 VAL A C 1
ATOM 1493 O O . VAL A 1 194 ? -7.645 28.984 19.391 1 98.25 194 VAL A O 1
ATOM 1496 N N . VAL A 1 195 ? -7.094 29.297 21.562 1 97.69 195 VAL A N 1
ATOM 1497 C CA . VAL A 1 195 ? -5.77 29.812 21.219 1 97.69 195 VAL A CA 1
ATOM 1498 C C . VAL A 1 195 ? -4.793 28.641 21.062 1 97.69 195 VAL A C 1
ATOM 1500 O O . VAL A 1 195 ? -4.754 27.734 21.906 1 97.69 195 VAL A O 1
ATOM 1503 N N . GLY A 1 196 ? -4.07 28.594 19.969 1 97.81 196 GLY A N 1
ATOM 1504 C CA . GLY A 1 196 ? -3.006 27.625 19.781 1 97.81 196 GLY A CA 1
ATOM 1505 C C . GLY A 1 196 ? -1.65 28.125 20.25 1 97.81 196 GLY A C 1
ATOM 1506 O O . GLY A 1 196 ? -1.341 29.312 20.125 1 97.81 196 GLY A O 1
ATOM 1507 N N . TYR A 1 197 ? -0.791 27.141 20.703 1 96.75 197 TYR A N 1
ATOM 1508 C CA . TYR A 1 197 ? 0.462 27.547 21.328 1 96.75 197 TYR A CA 1
ATOM 1509 C C . TYR A 1 197 ? 1.634 26.734 20.781 1 96.75 197 TYR A C 1
ATOM 1511 O O . TYR A 1 197 ? 1.46 25.594 20.359 1 96.75 197 TYR A O 1
ATOM 1519 N N . LEU A 1 198 ? 2.781 27.344 20.766 1 96.19 198 LEU A N 1
ATOM 1520 C CA . LEU A 1 198 ? 4.059 26.656 20.844 1 96.19 198 LEU A CA 1
ATOM 1521 C C . LEU A 1 198 ? 4.551 26.562 22.281 1 96.19 198 LEU A C 1
ATOM 1523 O O . LEU A 1 198 ? 4.863 27.578 22.906 1 96.19 198 LEU A O 1
ATOM 1527 N N . VAL A 1 199 ? 4.566 25.391 22.812 1 93.62 199 VAL A N 1
ATOM 1528 C CA . VAL A 1 199 ? 5.043 25.203 24.188 1 93.62 199 VAL A CA 1
ATOM 1529 C C . VAL A 1 199 ? 6.559 25.016 24.188 1 93.62 199 VAL A C 1
ATOM 1531 O O . VAL A 1 199 ? 7.086 24.203 23.422 1 93.62 199 VAL A O 1
ATOM 1534 N N . ASP A 1 200 ? 7.211 25.75 25.047 1 89.94 200 ASP A N 1
ATOM 1535 C CA . ASP A 1 200 ? 8.672 25.734 25.109 1 89.94 200 ASP A CA 1
ATOM 1536 C C . ASP A 1 200 ? 9.18 24.344 25.516 1 89.94 200 ASP A C 1
ATOM 1538 O O . ASP A 1 200 ? 8.656 23.75 26.469 1 89.94 200 ASP A O 1
ATOM 1542 N N . ALA A 1 201 ? 10.141 23.875 24.797 1 88.44 201 ALA A N 1
ATOM 1543 C CA . ALA A 1 201 ? 10.688 22.531 25.047 1 88.44 201 ALA A CA 1
ATOM 1544 C C . ALA A 1 201 ? 11.383 22.469 26.406 1 88.44 201 ALA A C 1
ATOM 1546 O O . ALA A 1 201 ? 11.484 21.406 27 1 88.44 201 ALA A O 1
ATOM 1547 N N . TYR A 1 202 ? 11.805 23.656 26.984 1 88 202 TYR A N 1
ATOM 1548 C CA . TYR A 1 202 ? 12.695 23.641 28.125 1 88 202 TYR A CA 1
ATOM 1549 C C . TYR A 1 202 ? 12.023 24.266 29.344 1 88 202 TYR A C 1
ATOM 1551 O O . TYR A 1 202 ? 12.617 24.312 30.438 1 88 202 TYR A O 1
ATOM 1559 N N . SER A 1 203 ? 10.852 24.719 29.188 1 88.75 203 SER A N 1
ATOM 1560 C CA . SER A 1 203 ? 10.094 25.297 30.297 1 88.75 203 SER A CA 1
ATOM 1561 C C . SER A 1 203 ? 8.594 25.125 30.094 1 88.75 203 SER A C 1
ATOM 1563 O O . SER A 1 203 ? 8.164 24.516 29.109 1 88.75 203 SER A O 1
ATOM 1565 N N . ASP A 1 204 ? 7.809 25.688 31.031 1 90 204 ASP A N 1
ATOM 1566 C CA . ASP A 1 204 ? 6.359 25.578 30.922 1 90 204 ASP A CA 1
ATOM 1567 C C . ASP A 1 204 ? 5.762 26.828 30.266 1 90 204 ASP A C 1
ATOM 1569 O O . ASP A 1 204 ? 4.551 27.047 30.344 1 90 204 ASP A O 1
ATOM 1573 N N . ALA A 1 205 ? 6.645 27.594 29.641 1 90.44 205 ALA A N 1
ATOM 1574 C CA . ALA A 1 205 ? 6.172 28.75 28.891 1 90.44 205 ALA A CA 1
ATOM 1575 C C . ALA A 1 205 ? 5.473 28.312 27.609 1 90.44 205 ALA A C 1
ATOM 1577 O O . ALA A 1 205 ? 5.93 27.406 26.922 1 90.44 205 ALA A O 1
ATOM 1578 N N . ALA A 1 206 ? 4.328 28.938 27.344 1 92.5 206 ALA A N 1
ATOM 1579 C CA . ALA A 1 206 ? 3.578 28.688 26.125 1 92.5 206 ALA A CA 1
ATOM 1580 C C . ALA A 1 206 ? 3.354 29.984 25.344 1 92.5 206 ALA A C 1
ATOM 1582 O O . ALA A 1 206 ? 2.768 30.938 25.875 1 92.5 206 ALA A O 1
ATOM 1583 N N . ARG A 1 207 ? 3.818 29.984 24.141 1 93.88 207 ARG A N 1
ATOM 1584 C CA . ARG A 1 207 ? 3.695 31.172 23.297 1 93.88 207 ARG A CA 1
ATOM 1585 C C . ARG A 1 207 ? 2.535 31.031 22.312 1 93.88 207 ARG A C 1
ATOM 1587 O O . ARG A 1 207 ? 2.496 30.078 21.531 1 93.88 207 ARG A O 1
ATOM 1594 N N . PRO A 1 208 ? 1.542 31.984 22.359 1 95 208 PRO A N 1
ATOM 1595 C CA . PRO A 1 208 ? 0.476 31.922 21.359 1 95 208 PRO A CA 1
ATOM 1596 C C . PRO A 1 208 ? 1 32.031 19.922 1 95 208 PRO A C 1
ATOM 1598 O O . PRO A 1 208 ? 1.879 32.875 19.656 1 95 208 PRO A O 1
ATOM 1601 N N . GLU A 1 209 ? 0.563 31.156 19.062 1 96.06 209 GLU A N 1
ATOM 1602 C CA . GLU A 1 209 ? 0.905 31.219 17.641 1 96.06 209 GLU A CA 1
ATOM 1603 C C . GLU A 1 209 ? -0.077 32.094 16.875 1 96.06 209 GLU A C 1
ATOM 1605 O O . GLU A 1 209 ? -1.259 32.156 17.219 1 96.06 209 GLU A O 1
ATOM 1610 N N . PRO A 1 210 ? 0.428 32.75 15.844 1 91.81 210 PRO A N 1
ATOM 1611 C CA . PRO A 1 210 ? -0.472 33.625 15.062 1 91.81 210 PRO A CA 1
ATOM 1612 C C . PRO A 1 210 ? -1.455 32.812 14.219 1 91.81 210 PRO A C 1
ATOM 1614 O O . PRO A 1 210 ? -1.098 31.766 13.68 1 91.81 210 PRO A O 1
ATOM 1617 N N . PRO A 1 211 ? -2.717 33.312 14.164 1 89.38 211 PRO A N 1
ATOM 1618 C CA . PRO A 1 211 ? -3.625 32.719 13.195 1 89.38 211 PRO A CA 1
ATOM 1619 C C . PRO A 1 211 ? -3.227 33 11.75 1 89.38 211 PRO A C 1
ATOM 1621 O O . PRO A 1 211 ? -2.686 34.062 11.453 1 89.38 211 PRO A O 1
ATOM 1624 N N . ILE A 1 212 ? -3.408 32.062 10.883 1 93.5 212 ILE A N 1
ATOM 1625 C CA . ILE A 1 212 ? -3.076 32.25 9.477 1 93.5 212 ILE A CA 1
ATOM 1626 C C . ILE A 1 212 ? -4.293 31.906 8.617 1 93.5 212 ILE A C 1
ATOM 1628 O O . ILE A 1 212 ? -5 30.938 8.883 1 93.5 212 ILE A O 1
ATOM 1632 N N . ASP A 1 213 ? -4.625 32.844 7.695 1 96 213 ASP A N 1
ATOM 1633 C CA . ASP A 1 213 ? -5.59 32.531 6.641 1 96 213 ASP A CA 1
ATOM 1634 C C . ASP A 1 213 ? -4.914 31.875 5.445 1 96 213 ASP A C 1
ATOM 1636 O O . ASP A 1 213 ? -3.998 32.438 4.848 1 96 213 ASP A O 1
ATOM 1640 N N . MET A 1 214 ? -5.402 30.719 5.023 1 97 214 MET A N 1
ATOM 1641 C CA . MET A 1 214 ? -4.684 29.906 4.051 1 97 214 MET A CA 1
ATOM 1642 C C . MET A 1 214 ? -5.074 30.281 2.627 1 97 214 MET A C 1
ATOM 1644 O O . MET A 1 214 ? -4.547 29.719 1.662 1 97 214 MET A O 1
ATOM 1648 N N . GLY A 1 215 ? -6.047 31.203 2.426 1 96.94 215 GLY A N 1
ATOM 1649 C CA . GLY A 1 215 ? -6.398 31.719 1.107 1 96.94 215 GLY A CA 1
ATOM 1650 C C . GLY A 1 215 ? -6.719 30.609 0.113 1 96.94 215 GLY A C 1
ATOM 1651 O O . GLY A 1 215 ? -7.543 29.734 0.391 1 96.94 215 GLY A O 1
ATOM 1652 N N . GLY A 1 216 ? -5.953 30.641 -1.011 1 97.81 216 GLY A N 1
ATOM 1653 C CA . GLY A 1 216 ? -6.152 29.641 -2.053 1 97.81 216 GLY A CA 1
ATOM 1654 C C . GLY A 1 216 ? -5.773 28.25 -1.62 1 97.81 216 GLY A C 1
ATOM 1655 O O . GLY A 1 216 ? -6.133 27.266 -2.277 1 97.81 216 GLY A O 1
ATOM 1656 N N . VAL A 1 217 ? -5.082 28.062 -0.502 1 98.31 217 VAL A N 1
ATOM 1657 C CA . VAL A 1 217 ? -4.629 26.781 0.004 1 98.31 217 VAL A CA 1
ATOM 1658 C C . VAL A 1 217 ? -5.66 26.203 0.975 1 98.31 217 VAL A C 1
ATOM 1660 O O . VAL A 1 217 ? -5.492 25.109 1.495 1 98.31 217 VAL A O 1
ATOM 1663 N N . ALA A 1 218 ? -6.766 26.859 1.173 1 98.56 218 ALA A N 1
ATOM 1664 C CA . ALA A 1 218 ? -7.809 26.562 2.148 1 98.56 218 ALA A CA 1
ATOM 1665 C C . ALA A 1 218 ? -8.281 25.109 2.004 1 98.56 218 ALA A C 1
ATOM 1667 O O . ALA A 1 218 ? -8.445 24.406 2.998 1 98.56 218 ALA A O 1
ATOM 1668 N N . PRO A 1 219 ? -8.414 24.578 0.781 1 98.81 219 PRO A N 1
ATOM 1669 C CA . PRO A 1 219 ? -8.906 23.203 0.639 1 98.81 219 PRO A CA 1
ATOM 1670 C C . PRO A 1 219 ? -7.988 22.172 1.285 1 98.81 219 PRO A C 1
ATOM 1672 O O . PRO A 1 219 ? -8.383 21.016 1.468 1 98.81 219 PRO A O 1
ATOM 1675 N N . ALA A 1 220 ? -6.809 22.594 1.642 1 98.69 220 ALA A N 1
ATOM 1676 C CA . ALA A 1 220 ? -5.855 21.641 2.205 1 98.69 220 ALA A CA 1
ATOM 1677 C C . ALA A 1 220 ? -5.766 21.797 3.723 1 98.69 220 ALA A C 1
ATOM 1679 O O . ALA A 1 220 ? -5.316 20.875 4.414 1 98.69 220 ALA A O 1
ATOM 1680 N N . ALA A 1 221 ? -6.227 22.953 4.344 1 97.81 221 ALA A N 1
ATOM 1681 C CA . ALA A 1 221 ? -5.766 23.094 5.719 1 97.81 221 ALA A CA 1
ATOM 1682 C C . ALA A 1 221 ? -6.551 24.172 6.457 1 97.81 221 ALA A C 1
ATOM 1684 O O . ALA A 1 221 ? -6.145 24.625 7.535 1 97.81 221 ALA A O 1
ATOM 1685 N N . GLN A 1 222 ? -7.699 24.656 6.094 1 97.69 222 GLN A N 1
ATOM 1686 C CA . GLN A 1 222 ? -8.266 25.906 6.559 1 97.69 222 GLN A CA 1
ATOM 1687 C C . GLN A 1 222 ? -9.25 25.688 7.707 1 97.69 222 GLN A C 1
ATOM 1689 O O . GLN A 1 222 ? -9.469 26.578 8.531 1 97.69 222 GLN A O 1
ATOM 1694 N N . LEU A 1 223 ? -9.812 24.578 7.938 1 98.81 223 LEU A N 1
ATOM 1695 C CA . LEU A 1 223 ? -11.07 24.422 8.664 1 98.81 223 LEU A CA 1
ATOM 1696 C C . LEU A 1 223 ? -10.844 24.5 10.172 1 98.81 223 LEU A C 1
ATOM 1698 O O . LEU A 1 223 ? -9.789 24.094 10.656 1 98.81 223 LEU A O 1
ATOM 1702 N N . TRP A 1 224 ? -11.836 25.062 10.844 1 98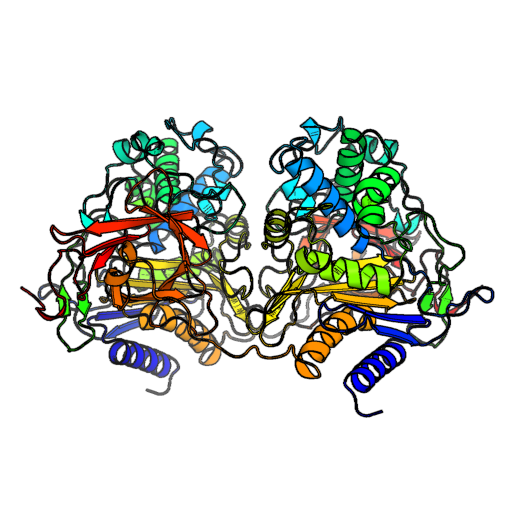.88 224 TRP A N 1
ATOM 1703 C CA . TRP A 1 224 ? -12.031 25.031 12.289 1 98.88 224 TRP A CA 1
ATOM 1704 C C . TRP A 1 224 ? -13.211 24.125 12.656 1 98.88 224 TRP A C 1
ATOM 1706 O O . TRP A 1 224 ? -14.219 24.094 11.945 1 98.88 224 TRP A O 1
ATOM 1716 N N . SER A 1 225 ? -13.133 23.406 13.742 1 98.88 225 SER A N 1
ATOM 1717 C CA . SER A 1 225 ? -14.25 22.531 14.078 1 98.88 225 SER A CA 1
ATOM 1718 C C . SER A 1 225 ? -14.211 22.125 15.547 1 98.88 225 SER A C 1
ATOM 1720 O O . SER A 1 225 ? -13.312 22.531 16.281 1 98.88 225 SER A O 1
ATOM 1722 N N . THR A 1 226 ? -15.258 21.422 16.031 1 98.88 226 THR A N 1
ATOM 1723 C CA . THR A 1 226 ? -15.32 20.812 17.359 1 98.88 226 THR A CA 1
ATOM 1724 C C . THR A 1 226 ? -14.945 19.344 17.281 1 98.88 226 THR A C 1
ATOM 1726 O O . THR A 1 226 ? -14.969 18.734 16.203 1 98.88 226 THR A O 1
ATOM 1729 N N . ALA A 1 227 ? -14.562 18.828 18.438 1 98.88 227 ALA A N 1
ATOM 1730 C CA . ALA A 1 227 ? -14.281 17.391 18.5 1 98.88 227 ALA A CA 1
ATOM 1731 C C . ALA A 1 227 ? -15.523 16.578 18.156 1 98.88 227 ALA A C 1
ATOM 1733 O O . ALA A 1 227 ? -15.422 15.523 17.516 1 98.88 227 ALA A O 1
ATOM 1734 N N . GLY A 1 228 ? -16.688 17.031 18.547 1 98.75 228 GLY A N 1
ATOM 1735 C CA . GLY A 1 228 ? -17.922 16.344 18.25 1 98.75 228 GLY A CA 1
ATOM 1736 C C . GLY A 1 228 ? -18.203 16.219 16.75 1 98.75 228 GLY A C 1
ATOM 1737 O O . GLY A 1 228 ? -18.469 15.125 16.25 1 98.75 228 GLY A O 1
ATOM 1738 N N . ASP A 1 229 ? -18.172 17.344 16.016 1 98.88 229 ASP A N 1
ATOM 1739 C CA . ASP A 1 229 ? -18.344 17.328 14.562 1 98.88 229 ASP A CA 1
ATOM 1740 C C . ASP A 1 229 ? -17.344 16.391 13.898 1 98.88 229 ASP A C 1
ATOM 1742 O O . ASP A 1 229 ? -17.703 15.625 13.008 1 98.88 229 ASP A O 1
ATOM 1746 N N . MET A 1 230 ? -16.109 16.453 14.391 1 98.94 230 MET A N 1
ATOM 1747 C CA . MET A 1 230 ? -15.031 15.695 13.75 1 98.94 230 MET A CA 1
ATOM 1748 C C . MET A 1 230 ? -15.164 14.203 14.047 1 98.94 230 MET A C 1
ATOM 1750 O O . MET A 1 230 ? -14.828 13.367 13.203 1 98.94 230 MET A O 1
ATOM 1754 N N . ALA A 1 231 ? -15.625 13.844 15.234 1 98.88 231 ALA A N 1
ATOM 1755 C CA . ALA A 1 231 ? -15.875 12.438 15.516 1 98.88 231 ALA A CA 1
ATOM 1756 C C . ALA A 1 231 ? -16.969 11.883 14.609 1 98.88 231 ALA A C 1
ATOM 1758 O O . ALA A 1 231 ? -16.859 10.758 14.117 1 98.88 231 ALA A O 1
ATOM 1759 N N . ARG A 1 232 ? -17.984 12.633 14.398 1 98.56 232 ARG A N 1
ATOM 1760 C CA . ARG A 1 232 ? -19.062 12.242 13.484 1 98.56 232 ARG A CA 1
ATOM 1761 C C . ARG A 1 232 ? -18.531 12.094 12.055 1 98.56 232 ARG A C 1
ATOM 1763 O O . ARG A 1 232 ? -18.875 11.141 11.359 1 98.56 232 ARG A O 1
ATOM 1770 N N . TRP A 1 233 ? -17.703 13.055 11.641 1 98.81 233 TRP A N 1
ATOM 1771 C CA . TRP A 1 233 ? -17.062 12.992 10.328 1 98.81 233 TRP A CA 1
ATOM 1772 C C . TRP A 1 233 ? -16.234 11.727 10.18 1 98.81 233 TRP A C 1
ATOM 1774 O O . TRP A 1 233 ? -16.328 11.031 9.164 1 98.81 233 TRP A O 1
ATOM 1784 N N . ALA A 1 234 ? -15.484 11.422 11.227 1 98.88 234 ALA A N 1
ATOM 1785 C CA . ALA A 1 234 ? -14.664 10.219 11.219 1 98.88 234 ALA A CA 1
ATOM 1786 C C . ALA A 1 234 ? -15.523 8.961 11.109 1 98.88 234 ALA A C 1
ATOM 1788 O O . ALA A 1 234 ? -15.172 8.023 10.391 1 98.88 234 ALA A O 1
ATOM 1789 N N . ALA A 1 235 ? -16.641 8.945 11.805 1 98.62 235 ALA A N 1
ATOM 1790 C CA . ALA A 1 235 ? -17.562 7.824 11.719 1 98.62 235 ALA A CA 1
ATOM 1791 C C . ALA A 1 235 ? -18.109 7.656 10.305 1 98.62 235 ALA A C 1
ATOM 1793 O O . ALA A 1 235 ? -18.219 6.535 9.805 1 98.62 235 ALA A O 1
ATOM 1794 N N . PHE A 1 236 ? -18.406 8.742 9.633 1 98.5 236 PHE A N 1
ATOM 1795 C CA . PHE A 1 236 ? -18.859 8.727 8.25 1 98.5 236 PHE A CA 1
ATOM 1796 C C . PHE A 1 236 ? -17.812 8.094 7.336 1 98.5 236 PHE A C 1
ATOM 1798 O O . PHE A 1 236 ? -18.141 7.246 6.508 1 98.5 236 PHE A O 1
ATOM 1805 N N . LEU A 1 237 ? -16.531 8.516 7.539 1 98.56 237 LEU A N 1
ATOM 1806 C CA . LEU A 1 237 ? -15.453 8.008 6.691 1 98.56 237 LEU A CA 1
ATOM 1807 C C . LEU A 1 237 ? -15.258 6.512 6.895 1 98.56 237 LEU A C 1
ATOM 1809 O O . LEU A 1 237 ? -14.883 5.797 5.965 1 98.56 237 LEU A O 1
ATOM 1813 N N . ALA A 1 238 ? -15.562 6.035 8.109 1 97.44 238 ALA A N 1
ATOM 1814 C CA . ALA A 1 238 ? -15.375 4.617 8.422 1 97.44 238 ALA A CA 1
ATOM 1815 C C . ALA A 1 238 ? -16.578 3.799 7.973 1 97.44 238 ALA A C 1
ATOM 1817 O O . ALA A 1 238 ? -16.422 2.682 7.473 1 97.44 238 ALA A O 1
ATOM 1818 N N . ASP A 1 239 ? -17.75 4.34 8.172 1 96.06 239 ASP A N 1
ATOM 1819 C CA . ASP A 1 239 ? -19.031 3.688 7.875 1 96.06 239 ASP A CA 1
ATOM 1820 C C . ASP A 1 239 ? -20.094 4.715 7.5 1 96.06 239 ASP A C 1
ATOM 1822 O O . ASP A 1 239 ? -20.922 5.094 8.336 1 96.06 239 ASP A O 1
ATOM 1826 N N . PRO A 1 240 ? -20.156 5.039 6.242 1 96.5 240 PRO A N 1
ATOM 1827 C CA . PRO A 1 240 ? -21.062 6.121 5.836 1 96.5 240 PRO A CA 1
ATOM 1828 C C . PRO A 1 240 ? -22.531 5.809 6.109 1 96.5 240 PRO A C 1
ATOM 1830 O O . PRO A 1 240 ? -23.328 6.719 6.348 1 96.5 240 PRO A O 1
ATOM 1833 N N . ARG A 1 241 ? -23.016 4.621 6.188 1 94.19 241 ARG A N 1
ATOM 1834 C CA . ARG A 1 241 ? -24.422 4.242 6.371 1 94.19 241 ARG A CA 1
ATOM 1835 C C . ARG A 1 241 ? -24.906 4.633 7.758 1 94.19 241 ARG A C 1
ATOM 1837 O O . ARG A 1 241 ? -26.094 4.953 7.938 1 94.19 241 ARG A O 1
ATOM 1844 N N . SER A 1 242 ? -23.969 4.629 8.664 1 92.69 242 SER A N 1
ATOM 1845 C CA . SER A 1 242 ? -24.344 4.938 10.039 1 92.69 242 SER A CA 1
ATOM 1846 C C . SER A 1 242 ? -24.625 6.426 10.211 1 92.69 242 SER A C 1
ATOM 1848 O O . SER A 1 242 ? -25.422 6.816 11.055 1 92.69 242 SER A O 1
ATOM 1850 N N . VAL A 1 243 ? -23.984 7.266 9.445 1 94.5 243 VAL A N 1
ATOM 1851 C CA . VAL A 1 243 ? -24.078 8.711 9.617 1 94.5 243 VAL A CA 1
ATOM 1852 C C . VAL A 1 243 ? -24.953 9.312 8.523 1 94.5 243 VAL A C 1
ATOM 1854 O O . VAL A 1 243 ? -25.625 10.328 8.742 1 94.5 243 VAL A O 1
ATOM 1857 N N . ASP A 1 244 ? -24.922 8.695 7.344 1 94.56 244 ASP A N 1
ATOM 1858 C CA . ASP A 1 244 ? -25.625 9.164 6.152 1 94.56 244 ASP A CA 1
ATOM 1859 C C . ASP A 1 244 ? -26.391 8.031 5.484 1 94.56 244 ASP A C 1
ATOM 1861 O O . ASP A 1 244 ? -26.125 7.684 4.332 1 94.56 244 ASP A O 1
ATOM 1865 N N . PRO A 1 245 ? -27.453 7.512 6.156 1 92.81 245 PRO A N 1
ATOM 1866 C CA . PRO A 1 245 ? -28.141 6.328 5.648 1 92.81 245 PRO A CA 1
ATOM 1867 C C . PRO A 1 245 ? -28.766 6.559 4.27 1 92.81 245 PRO A C 1
ATOM 1869 O O . PRO A 1 245 ? -28.906 5.617 3.486 1 92.81 245 PRO A O 1
ATOM 1872 N N . GLY A 1 246 ? -29.078 7.781 3.949 1 94.69 246 GLY A N 1
ATOM 1873 C CA . GLY A 1 246 ? -29.672 8.07 2.654 1 94.69 246 GLY A CA 1
ATOM 1874 C C . GLY A 1 246 ? -28.641 8.336 1.572 1 94.69 246 GLY A C 1
ATOM 1875 O O . GLY A 1 246 ? -29 8.688 0.442 1 94.69 246 GLY A O 1
ATOM 1876 N N . ALA A 1 247 ? -27.359 8.25 1.911 1 96.25 247 ALA A N 1
ATOM 1877 C CA . ALA A 1 247 ? -26.266 8.469 0.975 1 96.25 247 ALA A CA 1
ATOM 1878 C C . ALA A 1 247 ? -26.406 9.82 0.284 1 96.25 247 ALA A C 1
ATOM 1880 O O . ALA A 1 247 ? -26.266 9.922 -0.937 1 96.25 247 ALA A O 1
ATOM 1881 N N . ARG A 1 248 ? -26.812 10.812 1.037 1 95.81 248 ARG A N 1
ATOM 1882 C CA . ARG A 1 248 ? -27 12.164 0.516 1 95.81 248 ARG A CA 1
ATOM 1883 C C . ARG A 1 248 ? -25.672 12.781 0.123 1 95.81 248 ARG A C 1
ATOM 1885 O O . ARG A 1 248 ? -25.594 13.555 -0.84 1 95.81 248 ARG A O 1
ATOM 1892 N N . VAL A 1 249 ? -24.578 12.445 0.82 1 98 249 VAL A N 1
ATOM 1893 C CA . VAL A 1 249 ? -23.266 13.062 0.602 1 98 249 VAL A CA 1
ATOM 1894 C C . VAL A 1 249 ? -22.438 12.195 -0.34 1 98 249 VAL A C 1
ATOM 1896 O O . VAL A 1 249 ? -21.875 12.688 -1.32 1 98 249 VAL A O 1
ATOM 1899 N N . LEU A 1 250 ? -22.312 10.945 -0.048 1 97.62 250 LEU A N 1
ATOM 1900 C CA . LEU A 1 250 ? -21.5 10.047 -0.867 1 97.62 250 LEU A CA 1
ATOM 1901 C C . LEU A 1 250 ? -22 8.609 -0.758 1 97.62 250 LEU A C 1
ATOM 1903 O O . LEU A 1 250 ? -22.344 8.148 0.333 1 97.62 250 LEU A O 1
ATOM 1907 N N . ALA A 1 251 ? -22.062 7.863 -1.876 1 97 251 ALA A N 1
ATOM 1908 C CA . ALA A 1 251 ? -22.453 6.457 -1.847 1 97 251 ALA A CA 1
ATOM 1909 C C . ALA A 1 251 ? -21.469 5.633 -1.015 1 97 251 ALA A C 1
ATOM 1911 O O . ALA A 1 251 ? -20.266 5.867 -1.059 1 97 251 ALA A O 1
ATOM 1912 N N . PRO A 1 252 ? -22.016 4.648 -0.269 1 96.06 252 PRO A N 1
ATOM 1913 C CA . PRO A 1 252 ? -21.125 3.811 0.542 1 96.06 252 PRO A CA 1
ATOM 1914 C C . PRO A 1 252 ? -20.031 3.137 -0.284 1 96.06 252 PRO A C 1
ATOM 1916 O O . PRO A 1 252 ? -18.891 3.045 0.163 1 96.06 252 PRO A O 1
ATOM 1919 N N . ALA A 1 253 ? -20.297 2.674 -1.467 1 94.25 253 ALA A N 1
ATOM 1920 C CA . ALA A 1 253 ? -19.312 2.008 -2.32 1 94.25 253 ALA A CA 1
ATOM 1921 C C . ALA A 1 253 ? -18.203 2.967 -2.719 1 94.25 253 ALA A C 1
ATOM 1923 O O . ALA A 1 253 ? -17.047 2.551 -2.895 1 94.25 253 ALA A O 1
ATOM 1924 N N . THR A 1 254 ? -18.562 4.25 -2.883 1 97.44 254 THR A N 1
ATOM 1925 C CA . THR A 1 254 ? -17.547 5.258 -3.199 1 97.44 254 THR A CA 1
ATOM 1926 C C . THR A 1 254 ? -16.609 5.473 -2.018 1 97.44 254 THR A C 1
ATOM 1928 O O . THR A 1 254 ? -15.398 5.613 -2.199 1 97.44 254 THR A O 1
ATOM 1931 N N . VAL A 1 255 ? -17.156 5.473 -0.81 1 97.69 255 VAL A N 1
ATOM 1932 C CA . VAL A 1 255 ? -16.312 5.605 0.375 1 97.69 255 VAL A CA 1
ATOM 1933 C C . VAL A 1 255 ? -15.398 4.387 0.501 1 97.69 255 VAL A C 1
ATOM 1935 O O . VAL A 1 255 ? -14.234 4.512 0.869 1 97.69 255 VAL A O 1
ATOM 1938 N N . ASP A 1 256 ? -15.938 3.184 0.154 1 95.19 256 ASP A N 1
ATOM 1939 C CA . ASP A 1 256 ? -15.109 1.984 0.11 1 95.19 256 ASP A CA 1
ATOM 1940 C C . ASP A 1 256 ? -13.922 2.17 -0.835 1 95.19 256 ASP A C 1
ATOM 1942 O O . ASP A 1 256 ? -12.789 1.804 -0.503 1 95.19 256 ASP A O 1
ATOM 1946 N N . GLU A 1 257 ? -14.188 2.752 -1.949 1 96 257 GLU A N 1
ATOM 1947 C CA . GLU A 1 257 ? -13.141 3.012 -2.932 1 96 257 GLU A CA 1
ATOM 1948 C C . GLU A 1 257 ? -12.086 3.959 -2.371 1 96 257 GLU A C 1
ATOM 1950 O O . GLU A 1 257 ? -10.891 3.758 -2.584 1 96 257 GLU A O 1
ATOM 1955 N N . MET A 1 258 ? -12.5 4.957 -1.627 1 98.25 258 MET A N 1
ATOM 1956 C CA . MET A 1 258 ? -11.586 5.938 -1.05 1 98.25 258 MET A CA 1
ATOM 1957 C C . MET A 1 258 ? -10.625 5.273 -0.066 1 98.25 258 MET A C 1
ATOM 1959 O O . MET A 1 258 ? -9.492 5.727 0.105 1 98.25 258 MET A O 1
ATOM 1963 N N . ARG A 1 259 ? -11.094 4.176 0.533 1 96.94 259 ARG A N 1
ATOM 1964 C CA . ARG A 1 259 ? -10.352 3.562 1.633 1 96.94 259 ARG A CA 1
ATOM 1965 C C . ARG A 1 259 ? -9.391 2.494 1.118 1 96.94 259 ARG A C 1
ATOM 1967 O O . ARG A 1 259 ? -8.625 1.918 1.893 1 96.94 259 ARG A O 1
ATOM 1974 N N . TRP A 1 260 ? -9.391 2.162 -0.109 1 94.5 260 TRP A N 1
ATOM 1975 C CA . TRP A 1 260 ? -8.406 1.217 -0.626 1 94.5 260 TRP A CA 1
ATOM 1976 C C . TRP A 1 260 ? -7.016 1.845 -0.67 1 94.5 260 TRP A C 1
ATOM 1978 O O . TRP A 1 260 ? -6.844 2.949 -1.19 1 94.5 260 TRP A O 1
ATOM 1988 N N . PRO A 1 261 ? -6.043 1.121 -0.116 1 95.62 261 PRO A N 1
ATOM 1989 C CA . PRO A 1 261 ? -4.703 1.705 -0.1 1 95.62 261 PRO A CA 1
ATOM 1990 C C . PRO A 1 261 ? -4.098 1.836 -1.497 1 95.62 261 PRO A C 1
ATOM 1992 O O . PRO A 1 261 ? -4.07 0.863 -2.254 1 95.62 261 PRO A O 1
ATOM 1995 N N . LEU A 1 262 ? -3.643 2.996 -1.797 1 95.62 262 LEU A N 1
ATOM 1996 C CA . LEU A 1 262 ? -3.027 3.256 -3.094 1 95.62 262 LEU A CA 1
ATOM 1997 C C . LEU A 1 262 ? -1.521 3.447 -2.953 1 95.62 262 LEU A C 1
ATOM 1999 O O . LEU A 1 262 ? -0.783 3.346 -3.936 1 95.62 262 LEU A O 1
ATOM 2003 N N . THR A 1 263 ? -1.073 3.76 -1.77 1 94.56 263 THR A N 1
ATOM 2004 C CA . THR A 1 263 ? 0.352 3.873 -1.481 1 94.56 263 THR A CA 1
ATOM 2005 C C . THR A 1 263 ? 0.62 3.682 0.009 1 94.56 263 THR A C 1
ATOM 2007 O O . THR A 1 263 ? -0.238 3.98 0.843 1 94.56 263 THR A O 1
ATOM 2010 N N . THR A 1 264 ? 1.785 3.176 0.313 1 95.25 264 THR A N 1
ATOM 2011 C CA . THR A 1 264 ? 2.311 3.248 1.672 1 95.25 264 THR A CA 1
ATOM 2012 C C . THR A 1 264 ? 3.146 4.512 1.861 1 95.25 264 THR A C 1
ATOM 2014 O O . THR A 1 264 ? 3.617 5.102 0.887 1 95.25 264 THR A O 1
ATOM 2017 N N . THR A 1 265 ? 3.316 4.973 3.104 1 95.25 265 THR A N 1
ATOM 2018 C CA . THR A 1 265 ? 4.156 6.137 3.355 1 95.25 265 THR A CA 1
ATOM 2019 C C . THR A 1 265 ? 5.602 5.719 3.617 1 95.25 265 THR A C 1
ATOM 2021 O O . THR A 1 265 ? 6.508 6.551 3.604 1 95.25 265 THR A O 1
ATOM 2024 N N . ASP A 1 266 ? 5.789 4.449 3.916 1 93 266 ASP A N 1
ATOM 2025 C CA . ASP A 1 266 ? 7.086 3.822 4.148 1 93 266 ASP A CA 1
ATOM 2026 C C . ASP A 1 266 ? 7.18 2.475 3.434 1 93 266 ASP A C 1
ATOM 2028 O O . ASP A 1 266 ? 6.344 1.596 3.643 1 93 266 ASP A O 1
ATOM 2032 N N . GLU A 1 267 ? 8.164 2.303 2.582 1 91.38 267 GLU A N 1
ATOM 2033 C CA . GLU A 1 267 ? 8.242 1.143 1.7 1 91.38 267 GLU A CA 1
ATOM 2034 C C . GLU A 1 267 ? 8.539 -0.13 2.488 1 91.38 267 GLU A C 1
ATOM 2036 O O . GLU A 1 267 ? 8.359 -1.238 1.979 1 91.38 267 GLU A O 1
ATOM 2041 N N . SER A 1 268 ? 8.992 -0.026 3.758 1 92.75 268 SER A N 1
ATOM 2042 C CA . SER A 1 268 ? 9.445 -1.201 4.496 1 92.75 268 SER A CA 1
ATOM 2043 C C . SER A 1 268 ? 8.5 -1.518 5.652 1 92.75 268 SER A C 1
ATOM 2045 O O . SER A 1 268 ? 8.273 -2.686 5.973 1 92.75 268 SER A O 1
ATOM 2047 N N . LEU A 1 269 ? 7.902 -0.517 6.32 1 91.5 269 LEU A N 1
ATOM 2048 C CA . LEU A 1 269 ? 7.156 -0.734 7.555 1 91.5 269 LEU A CA 1
ATOM 2049 C C . LEU A 1 269 ? 5.684 -1.005 7.258 1 91.5 269 LEU A C 1
ATOM 2051 O O . LEU A 1 269 ? 5.031 -1.77 7.977 1 91.5 269 LEU A O 1
ATOM 2055 N N . TRP A 1 270 ? 5.109 -0.318 6.242 1 94.81 270 TRP A N 1
ATOM 2056 C CA . TRP A 1 270 ? 3.717 -0.427 5.82 1 94.81 270 TRP A CA 1
ATOM 2057 C C . TRP A 1 270 ? 2.77 -0.141 6.98 1 94.81 270 TRP A C 1
ATOM 2059 O O . TRP A 1 270 ? 1.752 -0.819 7.141 1 94.81 270 TRP A O 1
ATOM 2069 N N . ALA A 1 271 ? 3.096 0.737 7.914 1 94.69 271 ALA A N 1
ATOM 2070 C CA . ALA A 1 271 ? 2.295 1.045 9.094 1 94.69 271 ALA A CA 1
ATOM 2071 C C . ALA A 1 271 ? 1.174 2.023 8.758 1 94.69 271 ALA A C 1
ATOM 2073 O O . ALA A 1 271 ? 0.196 2.139 9.5 1 94.69 271 ALA A O 1
ATOM 2074 N N . ALA A 1 272 ? 1.342 2.727 7.656 1 97.19 272 ALA A N 1
ATOM 2075 C CA . ALA A 1 272 ? 0.341 3.684 7.191 1 97.19 272 ALA A CA 1
ATOM 2076 C C . ALA A 1 272 ? 0.43 3.883 5.68 1 97.19 272 ALA A C 1
ATOM 2078 O O . ALA A 1 272 ? 1.458 3.586 5.07 1 97.19 272 ALA A O 1
ATOM 2079 N N . GLY A 1 273 ? -0.579 4.344 5.156 1 97.25 273 GLY A N 1
ATOM 2080 C CA . GLY A 1 273 ? -0.658 4.684 3.744 1 97.25 273 GLY A CA 1
ATOM 2081 C C . GLY A 1 273 ? -1.817 5.609 3.42 1 97.25 273 GLY A C 1
ATOM 2082 O O . GLY A 1 273 ? -2.457 6.152 4.32 1 97.25 273 GLY A O 1
ATOM 2083 N N . PHE A 1 274 ? -1.989 5.836 2.113 1 98.19 274 PHE A N 1
ATOM 2084 C CA . PHE A 1 274 ? -3.068 6.703 1.658 1 98.19 274 PHE A CA 1
ATOM 2085 C C . PHE A 1 274 ? -3.963 5.98 0.661 1 98.19 274 PHE A C 1
ATOM 2087 O O . PHE A 1 274 ? -3.477 5.227 -0.184 1 98.19 274 PHE A O 1
ATOM 2094 N N . GLY A 1 275 ? -5.293 6.137 0.825 1 97.94 275 GLY A N 1
ATOM 2095 C CA . GLY A 1 275 ? -6.234 5.926 -0.262 1 97.94 275 GLY A CA 1
ATOM 2096 C C . GLY A 1 275 ? -6.48 7.176 -1.087 1 97.94 275 GLY A C 1
ATOM 2097 O O . GLY A 1 275 ? -5.535 7.812 -1.56 1 97.94 275 GLY A O 1
ATOM 2098 N N . LEU A 1 276 ? -7.738 7.426 -1.298 1 98.56 276 LEU A N 1
ATOM 2099 C CA . LEU A 1 276 ? -8.086 8.664 -1.984 1 98.56 276 LEU A CA 1
ATOM 2100 C C . LEU A 1 276 ? -8.398 9.773 -0.983 1 98.56 276 LEU A C 1
ATOM 2102 O O . LEU A 1 276 ? -9.547 9.953 -0.583 1 98.56 276 LEU A O 1
ATOM 2106 N N . GLY A 1 277 ? -7.34 10.477 -0.589 1 98.69 277 GLY A N 1
ATOM 2107 C CA . GLY A 1 277 ? -7.457 11.609 0.315 1 98.69 277 GLY A CA 1
ATOM 2108 C C . GLY A 1 277 ? -7.551 11.203 1.773 1 98.69 277 GLY A C 1
ATOM 2109 O O . GLY A 1 277 ? -7.812 12.039 2.641 1 98.69 277 GLY A O 1
ATOM 2110 N N . LEU A 1 278 ? -7.348 9.922 2.078 1 98.88 278 LEU A N 1
ATOM 2111 C CA . LEU A 1 278 ? -7.5 9.406 3.434 1 98.88 278 LEU A CA 1
ATOM 2112 C C . LEU A 1 278 ? -6.23 8.695 3.891 1 98.88 278 LEU A C 1
ATOM 2114 O O . LEU A 1 278 ? -5.621 7.945 3.121 1 98.88 278 LEU A O 1
ATOM 2118 N N . ILE A 1 279 ? -5.828 9.016 5.125 1 98.81 279 ILE A N 1
ATOM 2119 C CA . ILE A 1 279 ? -4.797 8.195 5.75 1 98.81 279 ILE A CA 1
ATOM 2120 C C . ILE A 1 279 ? -5.402 6.867 6.215 1 98.81 279 ILE A C 1
ATOM 2122 O O . ILE A 1 279 ? -6.504 6.844 6.766 1 98.81 279 ILE A O 1
ATOM 2126 N N . LEU A 1 280 ? -4.762 5.777 5.926 1 98.62 280 LEU A N 1
ATOM 2127 C CA . LEU A 1 280 ? -5.133 4.426 6.336 1 98.62 280 LEU A CA 1
ATOM 2128 C C . LEU A 1 280 ? -4.07 3.826 7.25 1 98.62 280 LEU A C 1
ATOM 2130 O O . LEU A 1 280 ? -2.889 3.797 6.902 1 98.62 280 LEU A O 1
ATOM 2134 N N . CYS A 1 281 ? -4.504 3.379 8.445 1 98.44 281 CYS A N 1
ATOM 2135 C CA . CYS A 1 281 ? -3.59 2.793 9.422 1 98.44 281 CYS A CA 1
ATOM 2136 C C . CYS A 1 281 ? -4.07 1.412 9.859 1 98.44 281 CYS A C 1
ATOM 2138 O O . CYS A 1 281 ? -4.938 1.296 10.727 1 98.44 281 CYS A O 1
ATOM 2140 N N . PRO A 1 282 ? -3.477 0.311 9.25 1 97.12 282 PRO A N 1
ATOM 2141 C CA . PRO A 1 282 ? -3.818 -1.004 9.797 1 97.12 282 PRO A CA 1
ATOM 2142 C C . PRO A 1 282 ? -3.502 -1.122 11.289 1 97.12 282 PRO A C 1
ATOM 2144 O O . PRO A 1 282 ? -2.488 -0.595 11.75 1 97.12 282 PRO A O 1
ATOM 2147 N N . ASP A 1 283 ? -4.398 -1.72 12.023 1 96.31 283 ASP A N 1
ATOM 2148 C CA . ASP A 1 283 ? -4.254 -1.783 13.469 1 96.31 283 ASP A CA 1
ATOM 2149 C C . ASP A 1 283 ? -4.422 -3.215 13.977 1 96.31 283 ASP A C 1
ATOM 2151 O O . ASP A 1 283 ? -4.949 -3.434 15.07 1 96.31 283 ASP A O 1
ATOM 2155 N N . GLY A 1 284 ? -4.051 -4.215 13.25 1 92 284 GLY A N 1
ATOM 2156 C CA . GLY A 1 284 ? -4.078 -5.617 13.641 1 92 284 GLY A CA 1
ATOM 2157 C C . GLY A 1 284 ? -5.465 -6.23 13.555 1 92 284 GLY A C 1
ATOM 2158 O O . GLY A 1 284 ? -6.469 -5.52 13.562 1 92 284 GLY A O 1
ATOM 2159 N N . ARG A 1 285 ? -5.562 -7.578 13.391 1 91.38 285 ARG A N 1
ATOM 2160 C CA . ARG A 1 285 ? -6.77 -8.398 13.375 1 91.38 285 ARG A CA 1
ATOM 2161 C C . ARG A 1 285 ? -7.809 -7.824 12.414 1 91.38 285 ARG A C 1
ATOM 2163 O O . ARG A 1 285 ? -8.984 -7.699 12.766 1 91.38 285 ARG A O 1
ATOM 2170 N N . ARG A 1 286 ? -7.348 -7.285 11.305 1 93.69 286 ARG A N 1
ATOM 2171 C CA . ARG A 1 286 ? -8.117 -6.805 10.164 1 93.69 286 ARG A CA 1
ATOM 2172 C C . ARG A 1 286 ? -8.867 -5.516 10.508 1 93.69 286 ARG A C 1
ATOM 2174 O O . ARG A 1 286 ? -9.859 -5.18 9.867 1 93.69 286 ARG A O 1
ATOM 2181 N N . ALA A 1 287 ? -8.445 -4.82 11.648 1 96.62 287 ALA A N 1
ATOM 2182 C CA . ALA A 1 287 ? -8.914 -3.467 11.93 1 96.62 287 ALA A CA 1
ATOM 2183 C C . ALA A 1 287 ? -8.07 -2.426 11.203 1 96.62 287 ALA A C 1
ATOM 2185 O O . ALA A 1 287 ? -6.848 -2.566 11.117 1 96.62 287 ALA A O 1
ATOM 2186 N N . VAL A 1 288 ? -8.75 -1.405 10.695 1 98.12 288 VAL A N 1
ATOM 2187 C CA . VAL A 1 288 ? -8.062 -0.294 10.047 1 98.12 288 VAL A CA 1
ATOM 2188 C C . VAL A 1 288 ? -8.633 1.031 10.547 1 98.12 288 VAL A C 1
ATOM 2190 O O . VAL A 1 288 ? -9.852 1.209 10.602 1 98.12 288 VAL A O 1
ATOM 2193 N N . HIS A 1 289 ? -7.797 1.937 10.992 1 98.81 289 HIS A N 1
ATOM 2194 C CA . HIS A 1 289 ? -8.203 3.311 11.266 1 98.81 289 HIS A CA 1
ATOM 2195 C C . HIS A 1 289 ? -8.125 4.172 10.016 1 98.81 289 HIS A C 1
ATOM 2197 O O . HIS A 1 289 ? -7.125 4.145 9.297 1 98.81 289 HIS A O 1
ATOM 2203 N N . VAL A 1 290 ? -9.203 4.895 9.727 1 98.75 290 VAL A N 1
ATOM 2204 C CA . VAL A 1 290 ? -9.328 5.699 8.516 1 98.75 290 VAL A CA 1
ATOM 2205 C C . VAL A 1 290 ? -9.578 7.156 8.891 1 98.75 290 VAL A C 1
ATOM 2207 O O . VAL A 1 290 ? -10.484 7.457 9.672 1 98.75 290 VAL A O 1
ATOM 2210 N N . GLY A 1 291 ? -8.758 8.047 8.336 1 98.88 291 GLY A N 1
ATOM 2211 C CA . GLY A 1 291 ? -8.938 9.461 8.633 1 98.88 291 GLY A CA 1
ATOM 2212 C C . GLY A 1 291 ? -7.75 10.312 8.219 1 98.88 291 GLY A C 1
ATOM 2213 O O . GLY A 1 291 ? -7.234 10.164 7.109 1 98.88 291 GLY A O 1
ATOM 2214 N N . HIS A 1 292 ? -7.395 11.211 9.07 1 98.94 292 HIS A N 1
ATOM 2215 C CA . HIS A 1 292 ? -6.297 12.133 8.773 1 98.94 292 HIS A CA 1
ATOM 2216 C C . HIS A 1 292 ? -5.84 12.867 10.031 1 98.94 292 HIS A C 1
ATOM 2218 O O . HIS A 1 292 ? -6.652 13.164 10.906 1 98.94 292 HIS A O 1
ATOM 2224 N N . ASP A 1 293 ? -4.586 13.156 10.125 1 98.81 293 ASP A N 1
ATOM 2225 C CA . ASP A 1 293 ? -4.035 14.078 11.117 1 98.81 293 ASP A CA 1
ATOM 2226 C C . ASP A 1 293 ? -4.059 15.516 10.594 1 98.81 293 ASP A C 1
ATOM 2228 O O . ASP A 1 293 ? -4.238 15.75 9.398 1 98.81 293 ASP A O 1
ATOM 2232 N N . GLY A 1 294 ? -4.051 16.422 11.508 1 98.75 294 GLY A N 1
ATOM 2233 C CA . GLY A 1 294 ? -3.965 17.828 11.164 1 98.75 294 GLY A CA 1
ATOM 2234 C C . GLY A 1 294 ? -2.922 18.578 11.977 1 98.75 294 GLY A C 1
ATOM 2235 O O . GLY A 1 294 ? -2.752 18.312 13.172 1 98.75 294 GLY A O 1
ATOM 2236 N N . ALA A 1 295 ? -2.236 19.484 11.344 1 98.31 295 ALA A N 1
ATOM 2237 C CA . ALA A 1 295 ? -1.286 20.375 12 1 98.31 295 ALA A CA 1
ATOM 2238 C C . ALA A 1 295 ? -1.396 21.797 11.453 1 98.31 295 ALA A C 1
ATOM 2240 O O . ALA A 1 295 ? -1.558 21.984 10.25 1 98.31 295 ALA A O 1
ATOM 2241 N N . MET A 1 296 ? -1.456 22.734 12.25 1 97.69 296 MET A N 1
ATOM 2242 C CA . MET A 1 296 ? -1.36 24.172 12.008 1 97.69 296 MET A CA 1
ATOM 2243 C C . MET A 1 296 ? -0.597 24.859 13.133 1 97.69 296 MET A C 1
ATOM 2245 O O . MET A 1 296 ? -0.415 24.281 14.211 1 97.69 296 MET A O 1
ATOM 2249 N N . PRO A 1 297 ? -0.096 26.125 12.891 1 96.06 297 PRO A N 1
ATOM 2250 C CA . PRO A 1 297 ? 0.586 26.828 13.977 1 96.06 297 PRO A CA 1
ATOM 2251 C C . PRO A 1 297 ? -0.203 26.797 15.289 1 96.06 297 PRO A C 1
ATOM 2253 O O . PRO A 1 297 ? -1.264 27.422 15.383 1 96.06 297 PRO A O 1
ATOM 2256 N N . GLY A 1 298 ? 0.26 26.031 16.219 1 97.69 298 GLY A N 1
ATOM 2257 C CA . GLY A 1 298 ? -0.294 25.984 17.562 1 97.69 298 GLY A CA 1
ATOM 2258 C C . GLY A 1 298 ? -1.306 24.875 17.734 1 97.69 298 GLY A C 1
ATOM 2259 O O . GLY A 1 298 ? -1.899 24.734 18.812 1 97.69 298 GLY A O 1
ATOM 2260 N N . PHE A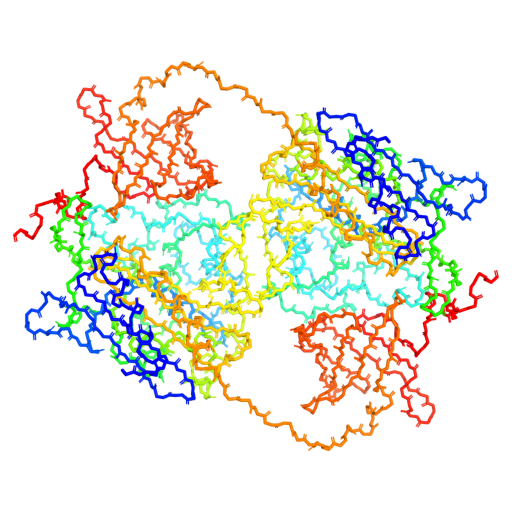 1 299 ? -1.53 24.062 16.75 1 98.62 299 PHE A N 1
ATOM 2261 C CA . PHE A 1 299 ? -2.59 23.062 16.859 1 98.62 299 PHE A CA 1
ATOM 2262 C C . PHE A 1 299 ? -2.141 21.734 16.281 1 98.62 299 PHE A C 1
ATOM 2264 O O . PHE A 1 299 ? -1.448 21.703 15.258 1 98.62 299 PHE A O 1
ATOM 2271 N N . LEU A 1 300 ? -2.492 20.609 16.875 1 98.81 300 LEU A N 1
ATOM 2272 C CA . LEU A 1 300 ? -2.527 19.266 16.281 1 98.81 300 LEU A CA 1
ATOM 2273 C C . LEU A 1 300 ? -3.92 18.656 16.406 1 98.81 300 LEU A C 1
ATOM 2275 O O . LEU A 1 300 ? -4.652 18.953 17.359 1 98.81 300 LEU A O 1
ATOM 2279 N N . ALA A 1 301 ? -4.277 17.844 15.469 1 98.94 301 ALA A N 1
ATOM 2280 C CA . ALA A 1 301 ? -5.566 17.156 15.453 1 98.94 301 ALA A CA 1
ATOM 2281 C C . ALA A 1 301 ? -5.422 15.719 14.961 1 98.94 301 ALA A C 1
ATOM 2283 O O . ALA A 1 301 ? -4.602 15.438 14.086 1 98.94 301 ALA A O 1
ATOM 2284 N N . GLY A 1 302 ? -6.074 14.797 15.578 1 98.94 302 GLY A N 1
ATOM 2285 C CA . GLY A 1 302 ? -6.309 13.445 15.086 1 98.94 302 GLY A CA 1
ATOM 2286 C C . GLY A 1 302 ? -7.781 13.125 14.914 1 98.94 302 GLY A C 1
ATOM 2287 O O . GLY A 1 302 ? -8.555 13.203 15.867 1 98.94 302 GLY A O 1
ATOM 2288 N N . VAL A 1 303 ? -8.188 12.805 13.695 1 98.94 303 VAL A N 1
ATOM 2289 C CA . VAL A 1 303 ? -9.578 12.5 13.367 1 98.94 303 VAL A CA 1
ATOM 2290 C C . VAL A 1 303 ? -9.648 11.195 12.57 1 98.94 303 VAL A C 1
ATOM 2292 O O . VAL A 1 303 ? -9.32 11.164 11.383 1 98.94 303 VAL A O 1
ATOM 2295 N N . TYR A 1 304 ? -10.102 10.117 13.289 1 98.94 304 TYR A N 1
ATOM 2296 C CA . TYR A 1 304 ? -10.078 8.797 12.672 1 98.94 304 TYR A CA 1
ATOM 2297 C C . TYR A 1 304 ? -11.305 7.984 13.062 1 98.94 304 TYR A C 1
ATOM 2299 O O . TYR A 1 304 ? -11.789 8.086 14.188 1 98.94 304 TYR A O 1
ATOM 2307 N N . GLY A 1 305 ? -11.766 7.227 12.133 1 98.81 305 GLY A N 1
ATOM 2308 C CA . GLY A 1 305 ? -12.719 6.16 12.398 1 98.81 305 GLY A CA 1
ATOM 2309 C C . GLY A 1 305 ? -12.102 4.773 12.32 1 98.81 305 GLY A C 1
ATOM 2310 O O . GLY A 1 305 ? -11 4.609 11.797 1 98.81 305 GLY A O 1
ATOM 2311 N N . ARG A 1 306 ? -12.797 3.832 12.875 1 98.38 306 ARG A N 1
ATOM 2312 C CA . ARG A 1 306 ? -12.32 2.455 12.891 1 98.38 306 ARG A CA 1
ATOM 2313 C C . ARG A 1 306 ? -13.188 1.561 12.016 1 98.38 306 ARG A C 1
ATOM 2315 O O . ARG A 1 306 ? -14.414 1.565 12.133 1 98.38 306 ARG A O 1
ATOM 2322 N N . ARG A 1 307 ? -12.555 0.828 11.133 1 96.5 307 ARG A N 1
ATOM 2323 C CA . ARG A 1 307 ? -13.203 -0.183 10.297 1 96.5 307 ARG A CA 1
ATOM 2324 C C . ARG A 1 307 ? -12.719 -1.583 10.664 1 96.5 307 ARG A C 1
ATOM 2326 O O . ARG A 1 307 ? -11.523 -1.798 10.883 1 96.5 307 ARG A O 1
ATOM 2333 N N . GLY A 1 308 ? -13.695 -2.471 10.742 1 94.69 308 GLY A N 1
ATOM 2334 C CA . GLY A 1 308 ? -13.359 -3.871 10.953 1 94.69 308 GLY A CA 1
ATOM 2335 C C . GLY A 1 308 ? -12.938 -4.168 12.383 1 94.69 308 GLY A C 1
ATOM 2336 O O . GLY A 1 308 ? -13.008 -3.299 13.25 1 94.69 308 GLY A O 1
ATOM 2337 N N . GLY A 1 309 ? -12.57 -5.449 12.578 1 93.12 309 GLY A N 1
ATOM 2338 C CA . GLY A 1 309 ? -12.148 -5.934 13.875 1 93.12 309 GLY A CA 1
ATOM 2339 C C . GLY A 1 309 ? -13.297 -6.395 14.75 1 93.12 309 GLY A C 1
ATOM 2340 O O . GLY A 1 309 ? -14.406 -5.855 14.656 1 93.12 309 GLY A O 1
ATOM 2341 N N . GLU A 1 310 ? -12.969 -7.289 15.664 1 90.56 310 GLU A N 1
ATOM 2342 C CA . GLU A 1 310 ? -13.969 -7.824 16.578 1 90.56 310 GLU A CA 1
ATOM 2343 C C . GLU A 1 310 ? -14.438 -6.762 17.578 1 90.56 310 GLU A C 1
ATOM 2345 O O . GLU A 1 310 ? -13.625 -5.977 18.078 1 90.56 310 GLU A O 1
ATOM 2350 N N . GLY A 1 311 ? -15.695 -6.738 17.766 1 92.62 311 GLY A N 1
ATOM 2351 C CA . GLY A 1 311 ? -16.25 -5.844 18.766 1 92.62 311 GLY A CA 1
ATOM 2352 C C . GLY A 1 311 ? -16.5 -4.445 18.25 1 92.62 311 GLY A C 1
ATOM 2353 O O . GLY A 1 311 ? -16.953 -3.568 18.984 1 92.62 311 GLY A O 1
ATOM 2354 N N . ASN A 1 312 ? -16.156 -4.141 17.031 1 95.12 312 ASN A N 1
ATOM 2355 C CA . ASN A 1 312 ? -16.406 -2.842 16.422 1 95.12 312 ASN A CA 1
ATOM 2356 C C . ASN A 1 312 ? -17.906 -2.604 16.203 1 95.12 312 ASN A C 1
ATOM 2358 O O . ASN A 1 312 ? -18.578 -3.398 15.547 1 95.12 312 ASN A O 1
ATOM 2362 N N . PRO A 1 313 ? -18.453 -1.568 16.719 1 93.5 313 PRO A N 1
ATOM 2363 C CA . PRO A 1 313 ? -19.891 -1.309 16.609 1 93.5 313 PRO A CA 1
ATOM 2364 C C . PRO A 1 313 ? -20.297 -0.772 15.234 1 93.5 313 PRO A C 1
ATOM 2366 O O . PRO A 1 313 ? -21.484 -0.579 14.969 1 93.5 313 PRO A O 1
ATOM 2369 N N . GLY A 1 314 ? -19.469 -0.576 14.383 1 88.5 314 GLY A N 1
ATOM 2370 C CA . GLY A 1 314 ? -19.781 0.163 13.172 1 88.5 314 GLY A CA 1
ATOM 2371 C C . GLY A 1 314 ? -19.984 1.646 13.414 1 88.5 314 GLY A C 1
ATOM 2372 O O . GLY A 1 314 ? -20.484 2.047 14.461 1 88.5 314 GLY A O 1
ATOM 2373 N N . GLY A 1 315 ? -19.531 2.525 12.578 1 93.38 315 GLY A N 1
ATOM 2374 C CA . GLY A 1 315 ? -19.672 3.967 12.703 1 93.38 315 GLY A CA 1
ATOM 2375 C C . GLY A 1 315 ? -18.844 4.547 13.836 1 93.38 315 GLY A C 1
ATOM 2376 O O . GLY A 1 315 ? -19.188 5.594 14.391 1 93.38 315 GLY A O 1
ATOM 2377 N N . LEU A 1 316 ? -17.859 3.822 14.242 1 98.12 316 LEU A N 1
ATOM 2378 C CA . LEU A 1 316 ? -17 4.301 15.328 1 98.12 316 LEU A CA 1
ATOM 2379 C C . LEU A 1 316 ? -16.047 5.375 14.836 1 98.12 316 LEU A C 1
ATOM 2381 O O . LEU A 1 316 ? -15.219 5.113 13.953 1 98.12 316 LEU A O 1
ATOM 2385 N N . GLY A 1 317 ? -16.172 6.57 15.344 1 98.81 317 GLY A N 1
ATOM 2386 C CA . GLY A 1 317 ? -15.297 7.695 15.062 1 98.81 317 GLY A CA 1
ATOM 2387 C C . GLY A 1 317 ? -14.766 8.367 16.312 1 98.81 317 GLY A C 1
ATOM 2388 O O . GLY A 1 317 ? -15.445 8.406 17.344 1 98.81 317 GLY A O 1
ATOM 2389 N N . CYS A 1 318 ? -13.562 8.883 16.25 1 98.94 318 CYS A N 1
ATOM 2390 C CA . CYS A 1 318 ? -12.898 9.586 17.344 1 98.94 318 CYS A CA 1
ATOM 2391 C C . CYS A 1 318 ? -12.188 10.836 16.828 1 98.94 318 CYS A C 1
ATOM 2393 O O . CYS A 1 318 ? -11.648 10.844 15.727 1 98.94 318 CYS A O 1
ATOM 2395 N N . ALA A 1 319 ? -12.242 11.867 17.594 1 98.94 319 ALA A N 1
ATOM 2396 C CA . ALA A 1 319 ? -11.461 13.07 17.328 1 98.94 319 ALA A CA 1
ATOM 2397 C C . ALA A 1 319 ? -10.742 13.547 18.578 1 98.94 319 ALA A C 1
ATOM 2399 O O . ALA A 1 319 ? -11.312 13.531 19.672 1 98.94 319 ALA A O 1
ATOM 2400 N N . VAL A 1 320 ? -9.523 13.875 18.438 1 98.94 320 VAL A N 1
ATOM 2401 C CA . VAL A 1 320 ? -8.695 14.516 19.453 1 98.94 320 VAL A CA 1
ATOM 2402 C C . VAL A 1 320 ? -8.102 15.812 18.906 1 98.94 320 VAL A C 1
ATOM 2404 O O . VAL A 1 320 ? -7.375 15.797 17.922 1 98.94 320 VAL A O 1
ATOM 2407 N N . LEU A 1 321 ? -8.453 16.906 19.516 1 98.94 321 LEU A N 1
ATOM 2408 C CA . LEU A 1 321 ? -7.996 18.219 19.094 1 98.94 321 LEU A CA 1
ATOM 2409 C C . LEU A 1 321 ? -7.203 18.906 20.203 1 98.94 321 LEU A C 1
ATOM 2411 O O . LEU A 1 321 ? -7.695 19.047 21.328 1 98.94 321 LEU A O 1
ATOM 2415 N N . GLY A 1 322 ? -5.953 19.328 19.906 1 98.88 322 GLY A N 1
ATOM 2416 C CA . GLY A 1 322 ? -5.07 19.906 20.906 1 98.88 322 GLY A CA 1
ATOM 2417 C C . GLY A 1 322 ? -4.52 21.266 20.516 1 98.88 322 GLY A C 1
ATOM 2418 O O . GLY A 1 322 ? -4.215 21.5 19.344 1 98.88 322 GLY A O 1
ATOM 2419 N N . SER A 1 323 ? -4.375 22.156 21.516 1 98.56 323 SER A N 1
ATOM 2420 C CA . SER A 1 323 ? -3.883 23.516 21.297 1 98.56 323 SER A CA 1
ATOM 2421 C C . SER A 1 323 ? -2.377 23.594 21.516 1 98.56 323 SER A C 1
ATOM 2423 O O . SER A 1 323 ? -1.893 24.5 22.203 1 98.56 323 SER A O 1
ATOM 2425 N N . SER A 1 324 ? -1.667 22.672 20.984 1 97.31 324 SER A N 1
ATOM 2426 C CA . SER A 1 324 ? -0.21 22.625 20.922 1 97.31 324 SER A CA 1
ATOM 2427 C C . SER A 1 324 ? 0.274 22.094 19.578 1 97.31 324 SER A C 1
ATOM 2429 O O . SER A 1 324 ? -0.11 20.984 19.172 1 97.31 324 SER A O 1
ATOM 2431 N N . GLY A 1 325 ? 1.156 22.828 18.984 1 95.69 325 GLY A N 1
ATOM 2432 C CA . GLY A 1 325 ? 1.617 22.469 17.656 1 95.69 325 GLY A CA 1
ATOM 2433 C C . GLY A 1 325 ? 2.666 21.359 17.672 1 95.69 325 GLY A C 1
ATOM 2434 O O . GLY A 1 325 ? 3.059 20.859 16.609 1 95.69 325 GLY A O 1
ATOM 2435 N N . THR A 1 326 ? 3.102 20.891 18.844 1 94.25 326 THR A N 1
ATOM 2436 C CA . THR A 1 326 ? 4.227 19.953 18.875 1 94.25 326 THR A CA 1
ATOM 2437 C C . THR A 1 326 ? 3.898 18.734 19.734 1 94.25 326 THR A C 1
ATOM 2439 O O . THR A 1 326 ? 4.742 17.859 19.922 1 94.25 326 THR A O 1
ATOM 2442 N N . ALA A 1 327 ? 2.713 18.688 20.312 1 96 327 ALA A N 1
ATOM 2443 C CA . ALA A 1 327 ? 2.379 17.594 21.234 1 96 327 ALA A CA 1
ATOM 2444 C C . ALA A 1 327 ? 1.854 16.375 20.484 1 96 327 ALA A C 1
ATOM 2446 O O . ALA A 1 327 ? 0.643 16.234 20.297 1 96 327 ALA A O 1
ATOM 2447 N N . GLY A 1 328 ? 2.77 15.461 20.172 1 96.12 328 GLY A N 1
ATOM 2448 C CA . GLY A 1 328 ? 2.414 14.266 19.438 1 96.12 328 GLY A CA 1
ATOM 2449 C C . GLY A 1 328 ? 1.411 13.391 20.156 1 96.12 328 GLY A C 1
ATOM 2450 O O . GLY A 1 328 ? 0.747 12.555 19.547 1 96.12 328 GLY A O 1
ATOM 2451 N N . GLN A 1 329 ? 1.248 13.539 21.484 1 97.19 329 GLN A N 1
ATOM 2452 C CA . GLN A 1 329 ? 0.264 12.812 22.281 1 97.19 329 GLN A CA 1
ATOM 2453 C C . GLN A 1 329 ? -1.142 12.984 21.703 1 97.19 329 GLN A C 1
ATOM 2455 O O . GLN A 1 329 ? -1.984 12.094 21.828 1 97.19 329 GLN A O 1
ATOM 2460 N N . THR A 1 330 ? -1.393 14.141 21.047 1 98.5 330 THR A N 1
ATOM 2461 C CA . THR A 1 330 ? -2.689 14.383 20.422 1 98.5 330 THR A CA 1
ATOM 2462 C C . THR A 1 330 ? -2.967 13.344 19.344 1 98.5 330 THR A C 1
ATOM 2464 O O . THR A 1 330 ? -4.031 12.727 19.328 1 98.5 330 THR A O 1
ATOM 2467 N N . ASN A 1 331 ? -2.004 13.07 18.469 1 98.31 331 ASN A N 1
ATOM 2468 C CA . ASN A 1 331 ? -2.143 12.133 17.359 1 98.31 331 ASN A CA 1
ATOM 2469 C C . ASN A 1 331 ? -2.176 10.688 17.859 1 98.31 331 ASN A C 1
ATOM 2471 O O . ASN A 1 331 ? -2.859 9.852 17.266 1 98.31 331 ASN A O 1
ATOM 2475 N N . GLU A 1 332 ? -1.482 10.391 18.906 1 98.25 332 GLU A N 1
ATOM 2476 C CA . GLU A 1 332 ? -1.44 9.031 19.453 1 98.25 332 GLU A CA 1
ATOM 2477 C C . GLU A 1 332 ? -2.744 8.68 20.156 1 98.25 332 GLU A C 1
ATOM 2479 O O . GLU A 1 332 ? -3.217 7.547 20.078 1 98.25 332 GLU A O 1
ATOM 2484 N N . LEU A 1 333 ? -3.273 9.641 20.828 1 98.81 333 LEU A N 1
ATOM 2485 C CA . LEU A 1 333 ? -4.43 9.414 21.688 1 98.81 333 LEU A CA 1
ATOM 2486 C C . LEU A 1 333 ? -5.641 8.977 20.875 1 98.81 333 LEU A C 1
ATOM 2488 O O . LEU A 1 333 ? -6.438 8.148 21.328 1 98.81 333 LEU A O 1
ATOM 2492 N N . VAL A 1 334 ? -5.82 9.5 19.703 1 98.88 334 VAL A N 1
ATOM 2493 C CA . VAL A 1 334 ? -6.996 9.156 18.906 1 98.88 334 VAL A CA 1
ATOM 2494 C C . VAL A 1 334 ? -7.012 7.66 18.625 1 98.88 334 VAL A C 1
ATOM 2496 O O . VAL A 1 334 ? -8.055 7.012 18.734 1 98.88 334 VAL A O 1
ATOM 2499 N N . HIS A 1 335 ? -5.895 7.102 18.266 1 98.75 335 HIS A N 1
ATOM 2500 C CA . HIS A 1 335 ? -5.801 5.668 18.016 1 98.75 335 HIS A CA 1
ATOM 2501 C C . HIS A 1 335 ? -5.973 4.863 19.297 1 98.75 335 HIS A C 1
ATOM 2503 O O . HIS A 1 335 ? -6.613 3.811 19.281 1 98.75 335 HIS A O 1
ATOM 2509 N N . GLU A 1 336 ? -5.383 5.352 20.375 1 98.56 336 GLU A N 1
ATOM 2510 C CA . GLU A 1 336 ? -5.551 4.695 21.672 1 98.56 336 GLU A CA 1
ATOM 2511 C C . GLU A 1 336 ? -7.023 4.621 22.062 1 98.56 336 GLU A C 1
ATOM 2513 O O . GLU A 1 336 ? -7.496 3.576 22.516 1 98.56 336 GLU A O 1
ATOM 2518 N N . LEU A 1 337 ? -7.715 5.711 21.844 1 98.69 337 LEU A N 1
ATOM 2519 C CA . LEU A 1 337 ? -9.117 5.77 22.25 1 98.69 337 LEU A CA 1
ATOM 2520 C C . LEU A 1 337 ? -9.969 4.852 21.391 1 98.69 337 LEU A C 1
ATOM 2522 O O . LEU A 1 337 ? -10.914 4.23 21.875 1 98.69 337 LEU A O 1
ATOM 2526 N N . LEU A 1 338 ? -9.68 4.773 20.094 1 98.5 338 LEU A N 1
ATOM 2527 C CA . LEU A 1 338 ? -10.398 3.846 19.219 1 98.5 338 LEU A CA 1
ATOM 2528 C C . LEU A 1 338 ? -10.219 2.408 19.703 1 98.5 338 LEU A C 1
ATOM 2530 O O . LEU A 1 338 ? -11.18 1.637 19.734 1 98.5 338 LEU A O 1
ATOM 2534 N N . ARG A 1 339 ? -9.023 2.021 20.078 1 97.81 339 ARG A N 1
ATOM 2535 C CA . ARG A 1 339 ? -8.766 0.681 20.594 1 97.81 339 ARG A CA 1
ATOM 2536 C C . ARG A 1 339 ? -9.461 0.469 21.922 1 97.81 339 ARG A C 1
ATOM 2538 O O . ARG A 1 339 ? -10.117 -0.554 22.141 1 97.81 339 ARG A O 1
ATOM 2545 N N . LEU A 1 340 ? -9.305 1.462 22.781 1 97.12 340 LEU A N 1
ATOM 2546 C CA . LEU A 1 340 ? -9.828 1.377 24.141 1 97.12 340 LEU A CA 1
ATOM 2547 C C . LEU A 1 340 ? -11.344 1.248 24.125 1 97.12 340 LEU A C 1
ATOM 2549 O O . LEU A 1 340 ? -11.914 0.535 24.953 1 97.12 340 LEU A O 1
ATOM 2553 N N . THR A 1 341 ? -11.992 1.944 23.266 1 96.69 341 THR A N 1
ATOM 2554 C CA . THR A 1 341 ? -13.445 1.929 23.188 1 96.69 341 THR A CA 1
ATOM 2555 C C . THR A 1 341 ? -13.961 0.527 22.875 1 96.69 341 THR A C 1
ATOM 2557 O O . THR A 1 341 ? -14.914 0.051 23.484 1 96.69 341 THR A O 1
ATOM 2560 N N . VAL A 1 342 ? -13.336 -0.165 21.906 1 96 342 VAL A N 1
ATOM 2561 C CA . VAL A 1 342 ? -13.758 -1.502 21.5 1 96 342 VAL A CA 1
ATOM 2562 C C . VAL A 1 342 ? -13.406 -2.508 22.594 1 96 342 VAL A C 1
ATOM 2564 O O . VAL A 1 342 ? -14.141 -3.471 22.812 1 96 342 VAL A O 1
ATOM 2567 N N . GLU A 1 343 ? -12.367 -2.326 23.297 1 95.12 343 GLU A N 1
ATOM 2568 C CA . GLU A 1 343 ? -11.922 -3.217 24.359 1 95.12 343 GLU A CA 1
ATOM 2569 C C . GLU A 1 343 ? -12.82 -3.088 25.594 1 95.12 343 GLU A C 1
ATOM 2571 O O . GLU A 1 343 ? -13.242 -4.094 26.172 1 95.12 343 GLU A O 1
ATOM 2576 N N . ALA A 1 344 ? -13.086 -1.873 25.969 1 95.25 344 ALA A N 1
ATOM 2577 C CA . ALA A 1 344 ? -13.766 -1.601 27.234 1 95.25 344 ALA A CA 1
ATOM 2578 C C . ALA A 1 344 ? -15.281 -1.664 27.062 1 95.25 344 ALA A C 1
ATOM 2580 O O . ALA A 1 344 ? -16.016 -1.914 28.031 1 95.25 344 ALA A O 1
ATOM 2581 N N . ASP A 1 345 ? -15.742 -1.408 25.922 1 95.44 345 ASP A N 1
ATOM 2582 C CA . ASP A 1 345 ? -17.172 -1.381 25.641 1 95.44 345 ASP A CA 1
ATOM 2583 C C . ASP A 1 345 ? -17.469 -1.927 24.234 1 95.44 345 ASP A C 1
ATOM 2585 O O . ASP A 1 345 ? -17.984 -1.204 23.375 1 95.44 345 ASP A O 1
ATOM 2589 N N . PRO A 1 346 ? -17.172 -3.203 23.984 1 94.06 346 PRO A N 1
ATOM 2590 C CA . PRO A 1 346 ? -17.406 -3.799 22.672 1 94.06 346 PRO A CA 1
ATOM 2591 C C . PRO A 1 346 ? -18.891 -3.809 22.281 1 94.06 346 PRO A C 1
ATOM 2593 O O . PRO A 1 346 ? -19.766 -3.748 23.141 1 94.06 346 PRO A O 1
ATOM 2596 N N . ALA A 1 347 ? -19.141 -3.777 21 1 94.19 347 ALA A N 1
ATOM 2597 C CA . ALA A 1 347 ? -20.5 -3.91 20.5 1 94.19 347 ALA A CA 1
ATOM 2598 C C . ALA A 1 347 ? -21.172 -5.168 21.047 1 94.19 347 ALA A C 1
ATOM 2600 O O . ALA A 1 347 ? -20.5 -6.16 21.328 1 94.19 347 ALA A O 1
ATOM 2601 N N . GLU A 1 348 ? -22.453 -5.156 21.094 1 92.12 348 GLU A N 1
ATOM 2602 C CA . GLU A 1 348 ? -23.203 -6.316 21.547 1 92.12 348 GLU A CA 1
ATOM 2603 C C . GLU A 1 348 ? -23.109 -7.465 20.547 1 92.12 348 GLU A C 1
ATOM 2605 O O . GLU A 1 348 ? -23.078 -7.238 19.328 1 92.12 348 GLU A O 1
ATOM 2610 N N . ILE A 1 349 ? -23.156 -8.641 21.031 1 89.56 349 ILE A N 1
ATOM 2611 C CA . ILE A 1 349 ? -23.156 -9.836 20.203 1 89.56 349 ILE A CA 1
ATOM 2612 C C . ILE A 1 349 ? -24.578 -10.211 19.812 1 89.56 349 ILE A C 1
ATOM 2614 O O . ILE A 1 349 ? -25.422 -10.438 20.688 1 89.56 349 ILE A O 1
ATOM 2618 N N . ARG A 1 350 ? -24.859 -10.289 18.562 1 87.75 350 ARG A N 1
ATOM 2619 C CA . ARG A 1 350 ? -26.172 -10.703 18.094 1 87.75 350 ARG A CA 1
ATOM 2620 C C . ARG A 1 350 ? -26.312 -12.219 18.125 1 87.75 350 ARG A C 1
ATOM 2622 O O . ARG A 1 350 ? -25.5 -12.938 17.547 1 87.75 350 ARG A O 1
ATOM 2629 N N . PRO A 1 351 ? -27.391 -12.609 18.672 1 85.5 351 PRO A N 1
ATOM 2630 C CA . PRO A 1 351 ? -27.578 -14.062 18.703 1 85.5 351 PRO A CA 1
ATOM 2631 C C . PRO A 1 351 ? -27.859 -14.641 17.312 1 85.5 351 PRO A C 1
ATOM 2633 O O . PRO A 1 351 ? -28.562 -14.016 16.516 1 85.5 351 PRO A O 1
ATOM 2636 N N . TRP A 1 352 ? -27.359 -15.734 17 1 87.12 352 TRP A N 1
ATOM 2637 C CA . TRP A 1 352 ? -27.625 -16.438 15.75 1 87.12 352 TRP A CA 1
ATOM 2638 C C . TRP A 1 352 ? -29.047 -17 15.742 1 87.12 352 TRP A C 1
ATOM 2640 O O . TRP A 1 352 ? -29.547 -17.484 16.766 1 87.12 352 TRP A O 1
ATOM 2650 N N . ARG A 1 353 ? -29.672 -16.953 14.594 1 88.88 353 ARG A N 1
ATOM 2651 C CA . ARG A 1 353 ? -31.016 -17.531 14.422 1 88.88 353 ARG A CA 1
ATOM 2652 C C . ARG A 1 353 ? -31.078 -18.391 13.156 1 88.88 353 ARG A C 1
ATOM 2654 O O . ARG A 1 353 ? -30.438 -18.062 12.148 1 88.88 353 ARG A O 1
ATOM 2661 N N . PRO A 1 354 ? -31.875 -19.5 13.289 1 87.25 354 PRO A N 1
ATOM 2662 C CA . PRO A 1 354 ? -32.094 -20.281 12.055 1 87.25 354 PRO A CA 1
ATOM 2663 C C . PRO A 1 354 ? -32.75 -19.469 10.961 1 87.25 354 PRO A C 1
ATOM 2665 O O . PRO A 1 354 ? -33.594 -18.609 11.25 1 87.25 354 PRO A O 1
ATOM 2668 N N . ALA A 1 355 ? -32.344 -19.672 9.805 1 90.75 355 ALA A N 1
ATOM 2669 C CA . ALA A 1 355 ? -32.906 -19 8.641 1 90.75 355 ALA A CA 1
ATOM 2670 C C . ALA A 1 355 ? -33.469 -20 7.645 1 90.75 355 ALA A C 1
ATOM 2672 O O . ALA A 1 355 ? -33.375 -21.219 7.852 1 90.75 355 ALA A O 1
ATOM 2673 N N . ALA A 1 356 ? -34.125 -19.5 6.656 1 90.69 356 ALA A N 1
ATOM 2674 C CA . ALA A 1 356 ? -34.688 -20.344 5.598 1 90.69 356 ALA A CA 1
ATOM 2675 C C . ALA A 1 356 ? -33.562 -21.109 4.898 1 90.69 356 ALA A C 1
ATOM 2677 O O . ALA A 1 356 ? -32.406 -20.641 4.812 1 90.69 356 ALA A O 1
ATOM 2678 N N . PRO A 1 357 ? -33.906 -22.281 4.434 1 90.62 357 PRO A N 1
ATOM 2679 C CA . PRO A 1 357 ? -32.906 -23 3.654 1 90.62 357 PRO A CA 1
ATOM 2680 C C . PRO A 1 357 ? -32.469 -22.234 2.398 1 90.62 357 PRO A C 1
ATOM 2682 O O . PRO A 1 357 ? -33.188 -21.359 1.93 1 90.62 357 PRO A O 1
ATOM 2685 N N . ALA A 1 358 ? -31.391 -22.656 1.876 1 94.62 358 ALA A N 1
ATOM 2686 C CA . ALA A 1 358 ? -30.953 -22.094 0.598 1 94.62 358 ALA A CA 1
ATOM 2687 C C . ALA A 1 358 ? -31.969 -22.359 -0.501 1 94.62 358 ALA A C 1
ATOM 2689 O O . ALA A 1 358 ? -32.656 -23.391 -0.486 1 94.62 358 ALA A O 1
ATOM 2690 N N . PRO A 1 359 ? -32.094 -21.5 -1.514 1 93.75 359 PRO A N 1
ATOM 2691 C CA . PRO A 1 359 ? -32.938 -21.781 -2.678 1 93.75 359 PRO A CA 1
ATOM 2692 C C . PRO A 1 359 ? -32.562 -23.094 -3.363 1 93.75 359 PRO A C 1
ATOM 2694 O O . PRO A 1 359 ? -31.391 -23.453 -3.436 1 93.75 359 PRO A O 1
ATOM 2697 N N . ALA A 1 360 ? -33.5 -23.719 -3.9 1 92.75 360 ALA A N 1
ATOM 2698 C CA . ALA A 1 360 ? -33.375 -25.062 -4.441 1 92.75 360 ALA A CA 1
ATOM 2699 C C . ALA A 1 360 ? -32.25 -25.141 -5.48 1 92.75 360 ALA A C 1
ATOM 2701 O O . ALA A 1 360 ? -31.438 -26.062 -5.457 1 92.75 360 ALA A O 1
ATOM 2702 N N . PRO A 1 361 ? -32.125 -24.188 -6.336 1 93.5 361 PRO A N 1
ATOM 2703 C CA . PRO A 1 361 ? -31.125 -24.266 -7.387 1 93.5 361 PRO A CA 1
ATOM 2704 C C . PRO A 1 361 ? -29.703 -24.266 -6.836 1 93.5 361 PRO A C 1
ATOM 2706 O O . PRO A 1 361 ? -28.766 -24.672 -7.535 1 93.5 361 PRO A O 1
ATOM 2709 N N . TYR A 1 362 ? -29.516 -23.844 -5.562 1 95.94 362 TYR A N 1
ATOM 2710 C CA . TYR A 1 362 ? -28.156 -23.703 -5.047 1 95.94 362 TYR A CA 1
ATOM 2711 C C . TYR A 1 362 ? -27.844 -24.781 -4.023 1 95.94 362 TYR A C 1
ATOM 2713 O O . TYR A 1 362 ? -26.703 -24.906 -3.578 1 95.94 362 TYR A O 1
ATOM 2721 N N . ARG A 1 363 ? -28.75 -25.625 -3.66 1 94.69 363 ARG A N 1
ATOM 2722 C CA . ARG A 1 363 ? -28.578 -26.562 -2.561 1 94.69 363 ARG A CA 1
ATOM 2723 C C . ARG A 1 363 ? -27.5 -27.594 -2.889 1 94.69 363 ARG A C 1
ATOM 2725 O O . ARG A 1 363 ? -26.672 -27.922 -2.041 1 94.69 363 ARG A O 1
ATOM 2732 N N . SER A 1 364 ? -27.516 -28.047 -4.125 1 96.19 364 SER A N 1
ATOM 2733 C CA . SER A 1 364 ? -26.562 -29.078 -4.492 1 96.19 364 SER A CA 1
ATOM 2734 C C . SER A 1 364 ? -25.156 -28.5 -4.648 1 96.19 364 SER A C 1
ATOM 2736 O O . SER A 1 364 ? -24.188 -29.25 -4.742 1 96.19 364 SER A O 1
ATOM 2738 N N . ALA A 1 365 ? -25.031 -27.203 -4.691 1 97.06 365 ALA A N 1
ATOM 2739 C CA . ALA A 1 365 ? -23.703 -26.562 -4.762 1 97.06 365 ALA A CA 1
ATOM 2740 C C . ALA A 1 365 ? -23.078 -26.469 -3.381 1 97.06 365 ALA A C 1
ATOM 2742 O O . ALA A 1 365 ? -21.875 -26.203 -3.262 1 97.06 365 ALA A O 1
ATOM 2743 N N . LEU A 1 366 ? -23.828 -26.672 -2.332 1 96.81 366 LEU A N 1
ATOM 2744 C CA . LEU A 1 366 ? -23.328 -26.516 -0.971 1 96.81 366 LEU A CA 1
ATOM 2745 C C . LEU A 1 366 ? -22.422 -27.688 -0.596 1 96.81 366 LEU A C 1
ATOM 2747 O O . LEU A 1 366 ? -22.594 -28.797 -1.089 1 96.81 366 LEU A O 1
ATOM 2751 N N . GLY A 1 367 ? -21.375 -27.391 0.237 1 95.5 367 GLY A N 1
ATOM 2752 C CA . GLY A 1 367 ? -20.453 -28.406 0.725 1 95.5 367 GLY A CA 1
ATOM 2753 C C . GLY A 1 367 ? -19.047 -28.266 0.186 1 95.5 367 GLY A C 1
ATOM 2754 O O . GLY A 1 367 ? -18.641 -27.172 -0.196 1 95.5 367 GLY A O 1
ATOM 2755 N N . ARG A 1 368 ? -18.328 -29.344 0.241 1 95.69 368 ARG A N 1
ATOM 2756 C CA . ARG A 1 368 ? -16.906 -29.344 -0.079 1 95.69 368 ARG A CA 1
ATOM 2757 C C . ARG A 1 368 ? -16.688 -29.547 -1.573 1 95.69 368 ARG A C 1
ATOM 2759 O O . ARG A 1 368 ? -17.359 -30.359 -2.201 1 95.69 368 ARG A O 1
ATOM 2766 N N . TRP A 1 369 ? -15.891 -28.812 -2.133 1 97.62 369 TRP A N 1
ATOM 2767 C CA . TRP A 1 369 ? -15.43 -28.891 -3.514 1 97.62 369 TRP A CA 1
ATOM 2768 C C . TRP A 1 369 ? -13.906 -28.797 -3.584 1 97.62 369 TRP A C 1
ATOM 2770 O O . TRP A 1 369 ? -13.266 -28.312 -2.654 1 97.62 369 TRP A O 1
ATOM 2780 N N . TRP A 1 370 ? -13.336 -29.344 -4.688 1 96.25 370 TRP A N 1
ATOM 2781 C CA . TRP A 1 370 ? -11.898 -29.344 -4.895 1 96.25 370 TRP A CA 1
ATOM 2782 C C . TRP A 1 370 ? -11.531 -28.578 -6.164 1 96.25 370 TRP A C 1
ATOM 2784 O O . TRP A 1 370 ? -12.195 -28.719 -7.195 1 96.25 370 TRP A O 1
ATOM 2794 N N . SER A 1 371 ? -10.547 -27.719 -6.098 1 95.94 371 SER A N 1
ATOM 2795 C CA . SER A 1 371 ? -9.977 -27.016 -7.246 1 95.94 371 SER A CA 1
ATOM 2796 C C . SER A 1 371 ? -8.461 -26.922 -7.133 1 95.94 371 SER A C 1
ATOM 2798 O O . SER A 1 371 ? -7.93 -26.625 -6.066 1 95.94 371 SER A O 1
ATOM 2800 N N . GLU A 1 372 ? -7.773 -27.25 -8.188 1 92.38 372 GLU A N 1
ATOM 2801 C CA . GLU A 1 372 ? -6.316 -27.266 -8.242 1 92.38 372 GLU A CA 1
ATOM 2802 C C . GLU A 1 372 ? -5.727 -28.078 -7.09 1 92.38 372 GLU A C 1
ATOM 2804 O O . GLU A 1 372 ? -4.703 -27.703 -6.52 1 92.38 372 GLU A O 1
ATOM 2809 N N . GLY A 1 373 ? -6.504 -29.047 -6.672 1 91.94 373 GLY A N 1
ATOM 2810 C CA . GLY A 1 373 ? -6.039 -29.953 -5.641 1 91.94 373 GLY A CA 1
ATOM 2811 C C . GLY A 1 373 ? -6.336 -29.469 -4.234 1 91.94 373 GLY A C 1
ATOM 2812 O O . GLY A 1 373 ? -6.074 -30.172 -3.258 1 91.94 373 GLY A O 1
ATOM 2813 N N . SER A 1 374 ? -6.859 -28.297 -4.086 1 94.12 374 SER A N 1
ATOM 2814 C CA . SER A 1 374 ? -7.16 -27.75 -2.77 1 94.12 374 SER A CA 1
ATOM 2815 C C . SER A 1 374 ? -8.656 -27.75 -2.494 1 94.12 374 SER A C 1
ATOM 2817 O O . SER A 1 374 ? -9.469 -27.75 -3.424 1 94.12 374 SER A O 1
ATOM 2819 N N . GLU A 1 375 ? -8.961 -27.703 -1.214 1 95.25 375 GLU A N 1
ATOM 2820 C CA . GLU A 1 375 ? -10.344 -27.859 -0.791 1 95.25 375 GLU A CA 1
ATOM 2821 C C . GLU A 1 375 ? -10.992 -26.5 -0.517 1 95.25 375 GLU A C 1
ATOM 2823 O O . GLU A 1 375 ? -10.367 -25.625 0.08 1 95.25 375 GLU A O 1
ATOM 2828 N N . PHE A 1 376 ? -12.258 -26.328 -0.971 1 97.75 376 PHE A N 1
ATOM 2829 C CA . PHE A 1 376 ? -13.109 -25.172 -0.727 1 97.75 376 PHE A CA 1
ATOM 2830 C C . PHE A 1 376 ? -14.461 -25.594 -0.167 1 97.75 376 PHE A C 1
ATOM 2832 O O . PHE A 1 376 ? -14.93 -26.703 -0.445 1 97.75 376 PHE A O 1
ATOM 2839 N N . VAL A 1 377 ? -15.023 -24.75 0.649 1 96.5 377 VAL A N 1
ATOM 2840 C CA . VAL A 1 377 ? -16.359 -25 1.195 1 96.5 377 VAL A CA 1
ATOM 2841 C C . VAL A 1 377 ? -17.344 -23.969 0.668 1 96.5 377 VAL A C 1
ATOM 2843 O O . VAL A 1 377 ? -17.141 -22.766 0.835 1 96.5 377 VAL A O 1
ATOM 2846 N N . PHE A 1 378 ? -18.375 -24.406 -0.005 1 98.12 378 PHE A N 1
ATOM 2847 C CA . PHE A 1 378 ? -19.484 -23.562 -0.441 1 98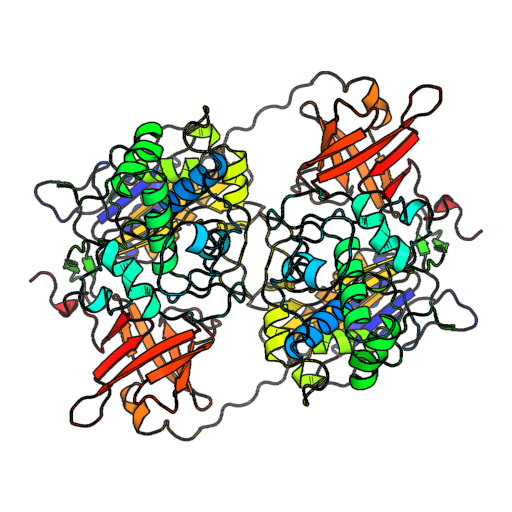.12 378 PHE A CA 1
ATOM 2848 C C . PHE A 1 378 ? -20.656 -23.656 0.526 1 98.12 378 PHE A C 1
ATOM 2850 O O . PHE A 1 378 ? -21.062 -24.766 0.912 1 98.12 378 PHE A O 1
ATOM 2857 N N . ALA A 1 379 ? -21.203 -22.531 0.944 1 96.5 379 ALA A N 1
ATOM 2858 C CA . ALA A 1 379 ? -22.266 -22.453 1.949 1 96.5 379 ALA A CA 1
ATOM 2859 C C . ALA A 1 379 ? -23.281 -21.375 1.605 1 96.5 379 ALA A C 1
ATOM 2861 O O . ALA A 1 379 ? -23.047 -20.578 0.696 1 96.5 379 ALA A O 1
ATOM 2862 N N . TRP A 1 380 ? -24.406 -21.438 2.295 1 94.81 380 TRP A N 1
ATOM 2863 C CA . TRP A 1 380 ? -25.453 -20.422 2.191 1 94.81 380 TRP A CA 1
ATOM 2864 C C . TRP A 1 380 ? -25.656 -19.719 3.527 1 94.81 380 TRP A C 1
ATOM 2866 O O . TRP A 1 380 ? -26.141 -20.328 4.488 1 94.81 380 TRP A O 1
ATOM 2876 N N . HIS A 1 381 ? -25.203 -18.516 3.611 1 94.12 381 HIS A N 1
ATOM 2877 C CA . HIS A 1 381 ? -25.375 -17.688 4.793 1 94.12 381 HIS A CA 1
ATOM 2878 C C . HIS A 1 381 ? -25.828 -16.281 4.418 1 94.12 381 HIS A C 1
ATOM 2880 O O . HIS A 1 381 ? -25.516 -15.789 3.33 1 94.12 381 HIS A O 1
ATOM 2886 N N . ASP A 1 382 ? -26.672 -15.68 5.266 1 90.88 382 ASP A N 1
ATOM 2887 C CA . ASP A 1 382 ? -27.156 -14.312 5.094 1 90.88 382 ASP A CA 1
ATOM 2888 C C . ASP A 1 382 ? -27.812 -14.133 3.732 1 90.88 382 ASP A C 1
ATOM 2890 O O . ASP A 1 382 ? -27.641 -13.102 3.08 1 90.88 382 ASP A O 1
ATOM 2894 N N . GLY A 1 383 ? -28.328 -15.195 3.271 1 92.31 383 GLY A N 1
ATOM 2895 C CA . GLY A 1 383 ? -29.125 -15.148 2.057 1 92.31 383 GLY A CA 1
ATOM 2896 C C . GLY A 1 383 ? -28.297 -15.172 0.792 1 92.31 383 GLY A C 1
ATOM 2897 O O . GLY A 1 383 ? -28.766 -14.773 -0.277 1 92.31 383 GLY A O 1
ATOM 2898 N N . GLN A 1 384 ? -27.016 -15.562 0.952 1 95.56 384 GLN A N 1
ATOM 2899 C CA . GLN A 1 384 ? -26.125 -15.516 -0.204 1 95.56 384 GLN A CA 1
ATOM 2900 C C . GLN A 1 384 ? -25.266 -16.766 -0.291 1 95.56 384 GLN A C 1
ATOM 2902 O O . GLN A 1 384 ? -24.906 -17.359 0.733 1 95.56 384 GLN A O 1
ATOM 2907 N N . LEU A 1 385 ? -24.984 -17.172 -1.546 1 97.5 385 LEU A N 1
ATOM 2908 C CA . LEU A 1 385 ? -23.969 -18.188 -1.765 1 97.5 385 LEU A CA 1
ATOM 2909 C C . LEU A 1 385 ? -22.578 -17.641 -1.473 1 97.5 385 LEU A C 1
ATOM 2911 O O . LEU A 1 385 ? -22.234 -16.531 -1.913 1 97.5 385 LEU A O 1
ATOM 2915 N N . GLN A 1 386 ? -21.797 -18.391 -0.708 1 98.06 386 GLN A N 1
ATOM 2916 C CA . GLN A 1 386 ? -20.453 -17.984 -0.287 1 98.06 386 GLN A CA 1
ATOM 2917 C C . GLN A 1 386 ? -19.453 -19.125 -0.425 1 98.06 386 GLN A C 1
ATOM 2919 O O . GLN A 1 386 ? -19.844 -20.281 -0.488 1 98.06 386 GLN A O 1
ATOM 2924 N N . ALA A 1 387 ? -18.203 -18.766 -0.51 1 98 387 ALA A N 1
ATOM 2925 C CA . ALA A 1 387 ? -17.156 -19.781 -0.556 1 98 387 ALA A CA 1
ATOM 2926 C C . ALA A 1 387 ? -15.945 -19.344 0.264 1 98 387 ALA A C 1
ATOM 2928 O O . ALA A 1 387 ? -15.633 -18.156 0.342 1 98 387 ALA A O 1
ATOM 2929 N N . ARG A 1 388 ? -15.258 -20.328 0.845 1 96.5 388 ARG A N 1
ATOM 2930 C CA . ARG A 1 388 ? -13.984 -20.156 1.538 1 96.5 388 ARG A CA 1
ATOM 2931 C C . ARG A 1 388 ? -13.055 -21.328 1.281 1 96.5 388 ARG A C 1
ATOM 2933 O O . ARG A 1 388 ? -13.508 -22.469 1.137 1 96.5 388 ARG A O 1
ATOM 2940 N N . ALA A 1 389 ? -11.766 -21.016 1.19 1 95.88 389 ALA A N 1
ATOM 2941 C CA . ALA A 1 389 ? -10.805 -22.125 1.266 1 95.88 389 ALA A CA 1
ATOM 2942 C C . ALA A 1 389 ? -10.883 -22.828 2.617 1 95.88 389 ALA A C 1
ATOM 2944 O O . ALA A 1 389 ? -11.008 -22.172 3.656 1 95.88 389 ALA A O 1
ATOM 2945 N N . ALA A 1 390 ? -10.797 -24.078 2.6 1 92.25 390 ALA A N 1
ATOM 2946 C CA . ALA A 1 390 ? -10.953 -24.844 3.828 1 92.25 390 ALA A CA 1
ATOM 2947 C C . ALA A 1 390 ? -9.891 -24.469 4.855 1 92.25 390 ALA A C 1
ATOM 2949 O O . ALA A 1 390 ? -10.148 -24.469 6.059 1 92.25 390 ALA A O 1
ATOM 2950 N N . GLU A 1 391 ? -8.727 -24.109 4.398 1 90.38 391 GLU A N 1
ATOM 2951 C CA . GLU A 1 391 ? -7.609 -23.812 5.293 1 90.38 391 GLU A CA 1
ATOM 2952 C C . GLU A 1 391 ? -7.512 -22.328 5.59 1 90.38 391 GLU A C 1
ATOM 2954 O O . GLU A 1 391 ? -6.598 -21.875 6.293 1 90.38 391 GLU A O 1
ATOM 2959 N N . ALA A 1 392 ? -8.383 -21.484 5.102 1 91.81 392 ALA A N 1
ATOM 2960 C CA . ALA A 1 392 ? -8.312 -20.047 5.32 1 91.81 392 ALA A CA 1
ATOM 2961 C C . ALA A 1 392 ? -8.508 -19.703 6.797 1 91.81 392 ALA A C 1
ATOM 2963 O O . ALA A 1 392 ? -9.32 -20.328 7.484 1 91.81 392 ALA A O 1
ATOM 2964 N N . PRO A 1 393 ? -7.742 -18.672 7.293 1 89.06 393 PRO A N 1
ATOM 2965 C CA . PRO A 1 393 ? -8.016 -18.219 8.664 1 89.06 393 PRO A CA 1
ATOM 2966 C C . PRO A 1 393 ? -9.477 -17.875 8.891 1 89.06 393 PRO A C 1
ATOM 2968 O O . PRO A 1 393 ? -10.156 -17.406 7.965 1 89.06 393 PRO A O 1
ATOM 2971 N N . ALA A 1 394 ? -9.883 -18.016 10.078 1 84.31 394 ALA A N 1
ATOM 2972 C CA . ALA A 1 394 ? -11.289 -17.844 10.43 1 84.31 394 ALA A CA 1
ATOM 2973 C C . ALA A 1 394 ? -11.75 -16.406 10.188 1 84.31 394 ALA A C 1
ATOM 2975 O O . ALA A 1 394 ? -12.914 -16.172 9.867 1 84.31 394 ALA A O 1
ATOM 2976 N N . ASP A 1 395 ? -10.859 -15.5 10.289 1 87.06 395 ASP A N 1
ATOM 2977 C CA . ASP A 1 395 ? -11.273 -14.102 10.203 1 87.06 395 ASP A CA 1
ATOM 2978 C C . ASP A 1 395 ? -11.219 -13.594 8.766 1 87.06 395 ASP A C 1
ATOM 2980 O O . ASP A 1 395 ? -11.547 -12.438 8.5 1 87.06 395 ASP A O 1
ATOM 2984 N N . ARG A 1 396 ? -10.805 -14.406 7.855 1 91.56 396 ARG A N 1
ATOM 2985 C CA . ARG A 1 396 ? -10.836 -14 6.457 1 91.56 396 ARG A CA 1
ATOM 2986 C C . ARG A 1 396 ? -12.258 -14.023 5.91 1 91.56 396 ARG A C 1
ATOM 2988 O O . ARG A 1 396 ? -12.945 -15.047 5.988 1 91.56 396 ARG A O 1
ATOM 2995 N N . PRO A 1 397 ? -12.711 -12.891 5.336 1 91.88 397 PRO A N 1
ATOM 2996 C CA . PRO A 1 397 ? -14.07 -12.883 4.781 1 91.88 397 PRO A CA 1
ATOM 2997 C C . PRO A 1 397 ? -14.234 -13.852 3.615 1 91.88 397 PRO A C 1
ATOM 2999 O O . PRO A 1 397 ? -13.305 -14.047 2.83 1 91.88 397 PRO A O 1
ATOM 3002 N N . PRO A 1 398 ? -15.406 -14.43 3.492 1 95.06 398 PRO A N 1
ATOM 3003 C CA . PRO A 1 398 ? -15.664 -15.336 2.369 1 95.06 398 PRO A CA 1
ATOM 3004 C C . PRO A 1 398 ? -15.867 -14.594 1.049 1 95.06 398 PRO A C 1
ATOM 3006 O O . PRO A 1 398 ? -16.078 -13.375 1.045 1 95.06 398 PRO A O 1
ATOM 3009 N N . ALA A 1 399 ? -15.719 -15.305 -0.027 1 97.44 399 ALA A N 1
ATOM 3010 C CA . ALA A 1 399 ? -16.25 -14.82 -1.299 1 97.44 399 ALA A CA 1
ATOM 3011 C C . ALA A 1 399 ? -17.781 -14.867 -1.308 1 97.44 399 ALA A C 1
ATOM 3013 O O . ALA A 1 399 ? -18.375 -15.82 -0.811 1 97.44 399 ALA A O 1
ATOM 3014 N N . ILE A 1 400 ? -18.391 -13.844 -1.826 1 97.69 400 ILE A N 1
ATOM 3015 C CA . ILE A 1 400 ? -19.844 -13.758 -1.916 1 97.69 400 ILE A CA 1
ATOM 3016 C C . ILE A 1 400 ? -20.266 -13.695 -3.381 1 97.69 400 ILE A C 1
ATOM 3018 O O . ILE A 1 400 ? -19.656 -12.984 -4.18 1 97.69 400 ILE A O 1
ATOM 3022 N N . PHE A 1 401 ? -21.297 -14.461 -3.74 1 98.19 401 PHE A N 1
ATOM 3023 C CA . PHE A 1 401 ? -21.75 -14.539 -5.125 1 98.19 401 PHE A CA 1
ATOM 3024 C C . PHE A 1 401 ? -23.156 -13.953 -5.266 1 98.19 401 PHE A C 1
ATOM 3026 O O . PHE A 1 401 ? -24 -14.109 -4.375 1 98.19 401 PHE A O 1
ATOM 3033 N N . ARG A 1 402 ? -23.344 -13.289 -6.348 1 97 402 ARG A N 1
ATOM 3034 C CA . ARG A 1 402 ? -24.672 -12.781 -6.727 1 97 402 ARG A CA 1
ATOM 3035 C C . ARG A 1 402 ? -25.062 -13.281 -8.109 1 97 402 ARG A C 1
ATOM 3037 O O . ARG A 1 402 ? -24.297 -13.164 -9.07 1 97 402 ARG A O 1
ATOM 3044 N N . PRO A 1 403 ? -26.25 -13.836 -8.227 1 96.62 403 PRO A N 1
ATOM 3045 C CA . PRO A 1 403 ? -26.688 -14.312 -9.539 1 96.62 403 PRO A CA 1
ATOM 3046 C C . PRO A 1 403 ? -26.781 -13.188 -10.578 1 96.62 403 PRO A C 1
ATOM 3048 O O . PRO A 1 403 ? -27.172 -12.062 -10.242 1 96.62 403 PRO A O 1
ATOM 3051 N N . LEU A 1 404 ? -26.344 -13.523 -11.781 1 95.88 404 LEU A N 1
ATOM 3052 C CA . LEU A 1 404 ? -26.562 -12.609 -12.898 1 95.88 404 LEU A CA 1
ATOM 3053 C C . LEU A 1 404 ? -27.938 -12.844 -13.523 1 95.88 404 LEU A C 1
ATOM 3055 O O . LEU A 1 404 ? -28.234 -13.938 -14 1 95.88 404 LEU A O 1
ATOM 3059 N N . PRO A 1 405 ? -28.766 -11.852 -13.555 1 90.62 405 PRO A N 1
ATOM 3060 C CA . PRO A 1 405 ? -30.156 -12.039 -13.984 1 90.62 405 PRO A CA 1
ATOM 3061 C C . PRO A 1 405 ? -30.266 -12.516 -15.43 1 90.62 405 PRO A C 1
ATOM 3063 O O . PRO A 1 405 ? -31.156 -13.305 -15.758 1 90.62 405 PRO A O 1
ATOM 3066 N N . ASP A 1 406 ? -29.453 -12.188 -16.281 1 92.44 406 ASP A N 1
ATOM 3067 C CA . ASP A 1 406 ? -29.594 -12.461 -17.719 1 92.44 406 ASP A CA 1
ATOM 3068 C C . ASP A 1 406 ? -28.781 -13.68 -18.125 1 92.44 406 ASP A C 1
ATOM 3070 O O . ASP A 1 406 ? -28.656 -13.984 -19.312 1 92.44 406 ASP A O 1
ATOM 3074 N N . ARG A 1 407 ? -28.203 -14.445 -17.219 1 92.31 407 ARG A N 1
ATOM 3075 C CA . ARG A 1 407 ? -27.391 -15.617 -17.516 1 92.31 407 ARG A CA 1
ATOM 3076 C C . ARG A 1 407 ? -27.688 -16.75 -16.562 1 92.31 407 ARG A C 1
ATOM 3078 O O . ARG A 1 407 ? -27.219 -16.75 -15.414 1 92.31 407 ARG A O 1
ATOM 3085 N N . ALA A 1 408 ? -28.25 -17.719 -17 1 91 408 ALA A N 1
ATOM 3086 C CA . ALA A 1 408 ? -28.594 -18.859 -16.156 1 91 408 ALA A CA 1
ATOM 3087 C C . ALA A 1 408 ? -27.344 -19.531 -15.602 1 91 408 ALA A C 1
ATOM 3089 O O . ALA A 1 408 ? -26.344 -19.688 -16.312 1 91 408 ALA A O 1
ATOM 3090 N N . ASP A 1 409 ? -27.359 -19.922 -14.352 1 96.12 409 ASP A N 1
ATOM 3091 C CA . ASP A 1 409 ? -26.344 -20.734 -13.68 1 96.12 409 ASP A CA 1
ATOM 3092 C C . ASP A 1 409 ? -25 -20 -13.641 1 96.12 409 ASP A C 1
ATOM 3094 O O . ASP A 1 409 ? -23.953 -20.625 -13.688 1 96.12 409 ASP A O 1
ATOM 3098 N N . THR A 1 410 ? -25.078 -18.734 -13.773 1 97.69 410 THR A N 1
ATOM 3099 C CA . THR A 1 410 ? -23.875 -17.906 -13.695 1 97.69 410 THR A CA 1
ATOM 3100 C C . THR A 1 410 ? -24.016 -16.844 -12.609 1 97.69 410 THR A C 1
ATOM 3102 O O . THR A 1 410 ? -25.047 -16.156 -12.531 1 97.69 410 THR A O 1
ATOM 3105 N N . LEU A 1 411 ? -23.094 -16.766 -11.711 1 98.19 411 LEU A N 1
ATOM 3106 C CA . LEU A 1 411 ? -23.047 -15.781 -10.633 1 98.19 411 LEU A CA 1
ATOM 3107 C C . LEU A 1 411 ? -21.797 -14.93 -10.734 1 98.19 411 LEU A C 1
ATOM 3109 O O . LEU A 1 411 ? -20.797 -15.352 -11.336 1 98.19 411 LEU A O 1
ATOM 3113 N N . ARG A 1 412 ? -21.797 -13.695 -10.25 1 97.94 412 ARG A N 1
ATOM 3114 C CA . ARG A 1 412 ? -20.656 -12.805 -10.133 1 97.94 412 ARG A CA 1
ATOM 3115 C C . ARG A 1 412 ? -20.125 -12.789 -8.703 1 97.94 412 ARG A C 1
ATOM 3117 O O . ARG A 1 412 ? -20.891 -12.703 -7.746 1 97.94 412 ARG A O 1
ATOM 3124 N N . THR A 1 413 ? -18.812 -13 -8.539 1 97.88 413 THR A N 1
ATOM 3125 C CA . THR A 1 413 ? -18.203 -12.781 -7.234 1 97.88 413 THR A CA 1
ATOM 3126 C C . THR A 1 413 ? -18.203 -11.297 -6.883 1 97.88 413 THR A C 1
ATOM 3128 O O . THR A 1 413 ? -17.547 -10.492 -7.555 1 97.88 413 THR A O 1
ATOM 3131 N N . VAL A 1 414 ? -18.797 -10.914 -5.785 1 95.19 414 VAL A N 1
ATOM 3132 C CA . VAL A 1 414 ? -18.984 -9.484 -5.547 1 95.19 414 VAL A CA 1
ATOM 3133 C C . VAL A 1 414 ? -18.062 -9.023 -4.426 1 95.19 414 VAL A C 1
ATOM 3135 O O . VAL A 1 414 ? -17.859 -7.82 -4.234 1 95.19 414 VAL A O 1
ATOM 3138 N N . SER A 1 415 ? -17.5 -9.961 -3.643 1 92.81 415 SER A N 1
ATOM 3139 C CA . SER A 1 415 ? -16.547 -9.625 -2.594 1 92.81 415 SER A CA 1
ATOM 3140 C C . SER A 1 415 ? -15.656 -10.812 -2.262 1 92.81 415 SER A C 1
ATOM 3142 O O . SER A 1 415 ? -15.953 -11.945 -2.645 1 92.81 415 SER A O 1
ATOM 3144 N N . GLY A 1 416 ? -14.484 -10.453 -1.651 1 92.06 416 GLY A N 1
ATOM 3145 C CA . GLY A 1 416 ? -13.555 -11.5 -1.248 1 92.06 416 GLY A CA 1
ATOM 3146 C C . GLY A 1 416 ? -12.633 -11.945 -2.365 1 92.06 416 GLY A C 1
ATOM 3147 O O . GLY A 1 416 ? -12.305 -11.156 -3.258 1 92.06 416 GLY A O 1
ATOM 3148 N N . ARG A 1 417 ? -12.203 -13.172 -2.252 1 91.5 417 ARG A N 1
ATOM 3149 C CA . ARG A 1 417 ? -11.297 -13.766 -3.23 1 91.5 417 ARG A CA 1
ATOM 3150 C C . ARG A 1 417 ? -11.914 -13.758 -4.625 1 91.5 417 ARG A C 1
ATOM 3152 O O . ARG A 1 417 ? -13.094 -14.078 -4.789 1 91.5 417 ARG A O 1
ATOM 3159 N N . GLU A 1 418 ? -11.219 -13.289 -5.641 1 95.31 418 GLU A N 1
ATOM 3160 C CA . GLU A 1 418 ? -11.594 -13.305 -7.047 1 95.31 418 GLU A CA 1
ATOM 3161 C C . GLU A 1 418 ? -12.789 -12.383 -7.305 1 95.31 418 GLU A C 1
ATOM 3163 O O . GLU A 1 418 ? -13.664 -12.703 -8.109 1 95.31 418 GLU A O 1
ATOM 3168 N N . ALA A 1 419 ? -12.93 -11.344 -6.496 1 94 419 ALA A N 1
ATOM 3169 C CA . ALA A 1 419 ? -13.992 -10.367 -6.738 1 94 419 ALA A CA 1
ATOM 3170 C C . ALA A 1 419 ? -14.016 -9.93 -8.203 1 94 419 ALA A C 1
ATOM 3172 O O . ALA A 1 419 ? -12.969 -9.648 -8.789 1 94 419 ALA A O 1
ATOM 3173 N N . GLY A 1 420 ? -15.195 -9.906 -8.781 1 94.88 420 GLY A N 1
ATOM 3174 C CA . GLY A 1 420 ? -15.398 -9.539 -10.18 1 94.88 420 GLY A CA 1
ATOM 3175 C C . GLY A 1 420 ? -15.508 -10.742 -11.094 1 94.88 420 GLY A C 1
ATOM 3176 O O . GLY A 1 420 ? -16.125 -10.656 -12.164 1 94.88 420 GLY A O 1
ATOM 3177 N N . GLU A 1 421 ? -14.898 -11.914 -10.797 1 97.75 421 GLU A N 1
ATOM 3178 C CA . GLU A 1 421 ? -14.883 -13.109 -11.633 1 97.75 421 GLU A CA 1
ATOM 3179 C C . GLU A 1 421 ? -16.219 -13.836 -11.586 1 97.75 421 GLU A C 1
ATOM 3181 O O . GLU A 1 421 ? -17.031 -13.602 -10.688 1 97.75 421 GLU A O 1
ATOM 3186 N N . LEU A 1 422 ? -16.422 -14.703 -12.523 1 97.19 422 LEU A N 1
ATOM 3187 C CA . LEU A 1 422 ? -17.672 -15.438 -12.625 1 97.19 422 LEU A CA 1
ATOM 3188 C C . LEU A 1 422 ? -17.547 -16.812 -11.984 1 97.19 422 LEU A C 1
ATOM 3190 O O . LEU A 1 422 ? -16.484 -17.438 -12.023 1 97.19 422 LEU A O 1
ATOM 3194 N N . LEU A 1 423 ? -18.578 -17.25 -11.383 1 98.25 423 LEU A N 1
ATOM 3195 C CA . LEU A 1 423 ? -18.844 -18.625 -11.008 1 98.25 423 LEU A CA 1
ATOM 3196 C C . LEU A 1 423 ? -19.906 -19.234 -11.906 1 98.25 423 LEU A C 1
ATOM 3198 O O . LEU A 1 423 ? -21.047 -18.75 -11.953 1 98.25 423 LEU A O 1
ATOM 3202 N N . ARG A 1 424 ? -19.578 -20.234 -12.664 1 98 424 ARG A N 1
ATOM 3203 C CA . ARG A 1 424 ? -20.516 -20.938 -13.539 1 98 424 ARG A CA 1
ATOM 3204 C C . ARG A 1 424 ? -20.844 -22.312 -12.992 1 98 424 ARG A C 1
ATOM 3206 O O . ARG A 1 424 ? -19.953 -23.094 -12.648 1 98 424 ARG A O 1
ATOM 3213 N N . LEU A 1 425 ? -22.109 -22.609 -12.891 1 98.12 425 LEU A N 1
ATOM 3214 C CA . LEU A 1 425 ? -22.594 -23.906 -12.414 1 98.12 425 LEU A CA 1
ATOM 3215 C C . LEU A 1 425 ? -22.969 -24.812 -13.586 1 98.12 425 LEU A C 1
ATOM 3217 O O . LEU A 1 425 ? -23.656 -24.375 -14.508 1 98.12 425 LEU A O 1
ATOM 3221 N N . THR A 1 426 ? -22.5 -26 -13.594 1 97.69 426 THR A N 1
ATOM 3222 C CA . THR A 1 426 ? -22.891 -27.031 -14.547 1 97.69 426 THR A CA 1
ATOM 3223 C C . THR A 1 426 ? -23.781 -28.078 -13.891 1 97.69 426 THR A C 1
ATOM 3225 O O . THR A 1 426 ? -23.422 -28.641 -12.859 1 97.69 426 THR A O 1
ATOM 3228 N N . ARG A 1 427 ? -24.906 -28.359 -14.508 1 97.25 427 ARG A N 1
ATOM 3229 C CA . ARG A 1 427 ? -25.906 -29.234 -13.906 1 97.25 427 ARG A CA 1
ATOM 3230 C C . ARG A 1 427 ? -26.062 -30.516 -14.711 1 97.25 427 ARG A C 1
ATOM 3232 O O . ARG A 1 427 ? -25.781 -30.547 -15.906 1 97.25 427 ARG A O 1
ATOM 3239 N N . ASP A 1 428 ? -26.469 -31.562 -14.023 1 97 428 ASP A N 1
ATOM 3240 C CA . ASP A 1 428 ? -26.828 -32.812 -14.695 1 97 428 ASP A CA 1
ATOM 3241 C C . ASP A 1 428 ? -28.312 -32.812 -15.07 1 97 428 ASP A C 1
ATOM 3243 O O . ASP A 1 428 ? -28.984 -31.781 -14.961 1 97 428 ASP A O 1
ATOM 3247 N N . GLU A 1 429 ? -28.703 -33.875 -15.586 1 95.44 429 GLU A N 1
ATOM 3248 C CA . GLU A 1 429 ? -30.062 -34 -16.109 1 95.44 429 GLU A CA 1
ATOM 3249 C C . GLU A 1 429 ? -31.094 -33.812 -14.992 1 95.44 429 GLU A C 1
ATOM 3251 O O . GLU A 1 429 ? -32.25 -33.469 -15.266 1 95.44 429 GLU A O 1
ATOM 3256 N N . ARG A 1 430 ? -30.719 -34.125 -13.773 1 94.69 430 ARG A N 1
ATOM 3257 C CA . ARG A 1 430 ? -31.609 -34 -12.633 1 94.69 430 ARG A CA 1
ATOM 3258 C C . ARG A 1 430 ? -31.578 -32.594 -12.039 1 94.69 430 ARG A C 1
ATOM 3260 O O . ARG A 1 430 ? -32.25 -32.312 -11.047 1 94.69 430 ARG A O 1
ATOM 3267 N N . GLY A 1 431 ? -30.719 -31.719 -12.539 1 94.69 431 GLY A N 1
ATOM 3268 C CA . GLY A 1 431 ? -30.641 -30.328 -12.102 1 94.69 431 GLY A CA 1
ATOM 3269 C C . GLY A 1 431 ? -29.609 -30.109 -11.016 1 94.69 431 GLY A C 1
ATOM 3270 O O . GLY A 1 431 ? -29.469 -28.984 -10.516 1 94.69 431 GLY A O 1
ATOM 3271 N N . ALA A 1 432 ? -28.969 -31.109 -10.586 1 96 432 ALA A N 1
ATOM 3272 C CA . ALA A 1 432 ? -27.953 -31 -9.539 1 96 432 ALA A CA 1
ATOM 3273 C C . ALA A 1 432 ? -26.656 -30.438 -10.102 1 96 432 ALA A C 1
ATOM 3275 O O . ALA A 1 432 ? -26.234 -30.781 -11.211 1 96 432 ALA A O 1
ATOM 3276 N N . VAL A 1 433 ? -26.062 -29.547 -9.352 1 97.5 433 VAL A N 1
ATOM 3277 C CA . VAL A 1 433 ? -24.75 -29.016 -9.734 1 97.5 433 VAL A CA 1
ATOM 3278 C C . VAL A 1 433 ? -23.688 -30.094 -9.57 1 97.5 433 VAL A C 1
ATOM 3280 O O . VAL A 1 433 ? -23.484 -30.609 -8.469 1 97.5 433 VAL A O 1
ATOM 3283 N N . VAL A 1 434 ? -22.953 -30.438 -10.633 1 97.12 434 VAL A N 1
ATOM 3284 C CA . VAL A 1 434 ? -22.016 -31.562 -10.586 1 97.12 434 VAL A CA 1
ATOM 3285 C C . VAL A 1 434 ? -20.609 -31.047 -10.875 1 97.12 434 VAL A C 1
ATOM 3287 O O . VAL A 1 434 ? -19.625 -31.766 -10.648 1 97.12 434 VAL A O 1
ATOM 3290 N N . ARG A 1 435 ? -20.469 -29.891 -11.406 1 97.38 435 ARG A N 1
ATOM 3291 C CA . ARG A 1 435 ? -19.219 -29.203 -11.703 1 97.38 435 ARG A CA 1
ATOM 3292 C C . ARG A 1 435 ? -19.406 -27.688 -11.672 1 97.38 435 ARG A C 1
ATOM 3294 O O . ARG A 1 435 ? -20.5 -27.188 -11.914 1 97.38 435 ARG A O 1
ATOM 3301 N N . MET A 1 436 ? -18.406 -27.016 -11.328 1 98.06 436 MET A N 1
ATOM 3302 C CA . MET A 1 436 ? -18.422 -25.547 -11.375 1 98.06 436 MET A CA 1
ATOM 3303 C C . MET A 1 436 ? -17.125 -25.016 -11.969 1 98.06 436 MET A C 1
ATOM 3305 O O . MET A 1 436 ? -16.125 -25.734 -12.062 1 98.06 436 MET A O 1
ATOM 3309 N N . HIS A 1 437 ? -17.125 -23.875 -12.492 1 97.75 437 HIS A N 1
ATOM 3310 C CA . HIS A 1 437 ? -15.945 -23.109 -12.891 1 97.75 437 HIS A CA 1
ATOM 3311 C C . HIS A 1 437 ? -15.953 -21.734 -12.242 1 97.75 437 HIS A C 1
ATOM 3313 O O . HIS A 1 437 ? -16.859 -20.938 -12.484 1 97.75 437 HIS A O 1
ATOM 3319 N N . TRP A 1 438 ? -15.016 -21.469 -11.383 1 97 438 TRP A N 1
ATOM 3320 C CA . TRP A 1 438 ? -14.82 -20.188 -10.734 1 97 438 TRP A CA 1
ATOM 3321 C C . TRP A 1 438 ? -13.531 -19.516 -11.211 1 97 438 TRP A C 1
ATOM 3323 O O . TRP A 1 438 ? -12.445 -20.094 -11.086 1 97 438 TRP A O 1
ATOM 3333 N N . ALA A 1 439 ? -13.57 -18.281 -11.789 1 95.31 439 ALA A N 1
ATOM 3334 C CA . ALA A 1 439 ? -12.43 -17.641 -12.438 1 95.31 439 ALA A CA 1
ATOM 3335 C C . ALA A 1 439 ? -11.758 -18.578 -13.438 1 95.31 439 ALA A C 1
ATOM 3337 O O . ALA A 1 439 ? -10.531 -18.625 -13.523 1 95.31 439 ALA A O 1
ATOM 3338 N N . THR A 1 440 ? -12.625 -19.469 -14.016 1 91.44 440 THR A N 1
ATOM 3339 C CA . THR A 1 440 ? -12.273 -20.406 -15.086 1 91.44 440 THR A CA 1
ATOM 3340 C C . THR A 1 440 ? -11.641 -21.672 -14.508 1 91.44 440 THR A C 1
ATOM 3342 O O . THR A 1 440 ? -11.352 -22.609 -15.25 1 91.44 440 THR A O 1
ATOM 3345 N N . TYR A 1 441 ? -11.375 -21.734 -13.258 1 95 441 TYR A N 1
ATOM 3346 C CA . TYR A 1 441 ? -10.828 -22.938 -12.648 1 95 441 TYR A CA 1
ATOM 3347 C C . TYR A 1 441 ? -11.922 -23.969 -12.367 1 95 441 TYR A C 1
ATOM 3349 O O . TYR A 1 441 ? -13.008 -23.609 -11.906 1 95 441 TYR A O 1
ATOM 3357 N N . ARG A 1 442 ? -11.633 -25.172 -12.586 1 96.31 442 ARG A N 1
ATOM 3358 C CA . ARG A 1 442 ? -12.594 -26.266 -12.438 1 96.31 442 ARG A CA 1
ATOM 3359 C C . ARG A 1 442 ? -12.742 -26.656 -10.969 1 96.31 442 ARG A C 1
ATOM 3361 O O . ARG A 1 442 ? -11.758 -26.766 -10.242 1 96.31 442 ARG A O 1
ATOM 3368 N N . PHE A 1 443 ? -13.961 -26.844 -10.516 1 97.44 443 PHE A N 1
ATOM 3369 C CA . PHE A 1 443 ? -14.305 -27.359 -9.188 1 97.44 443 PHE A CA 1
ATOM 3370 C C . PHE A 1 443 ? -15.039 -28.688 -9.305 1 97.44 443 PHE A C 1
ATOM 3372 O O . PHE A 1 443 ? -16.016 -28.812 -10.047 1 97.44 443 PHE A O 1
ATOM 3379 N N . THR A 1 444 ? -14.594 -29.672 -8.586 1 96.94 444 THR A N 1
ATOM 3380 C CA . THR A 1 444 ? -15.172 -31.016 -8.57 1 96.94 444 THR A CA 1
ATOM 3381 C C . THR A 1 444 ? -15.406 -31.484 -7.137 1 96.94 444 THR A C 1
ATOM 3383 O O . THR A 1 444 ? -14.875 -30.891 -6.191 1 96.94 444 THR A O 1
ATOM 3386 N N . ARG A 1 445 ? -16.219 -32.531 -6.895 1 95.38 445 ARG A N 1
ATOM 3387 C CA . ARG A 1 445 ? -16.547 -33.031 -5.562 1 95.38 445 ARG A CA 1
ATOM 3388 C C . ARG A 1 445 ? -15.398 -33.875 -5 1 95.38 445 ARG A C 1
ATOM 3390 O O . ARG A 1 445 ? -15.227 -33.969 -3.783 1 95.38 445 ARG A O 1
ATOM 3397 N N . VAL A 1 446 ? -14.656 -34.438 -5.918 1 93.12 446 VAL A N 1
ATOM 3398 C CA . VAL A 1 446 ? -13.508 -35.25 -5.5 1 93.12 446 VAL A CA 1
ATOM 3399 C C . VAL A 1 446 ? -12.219 -34.562 -5.93 1 93.12 446 VAL A C 1
ATOM 3401 O O . VAL A 1 446 ? -12.219 -33.75 -6.879 1 93.12 446 VAL A O 1
ATOM 3404 N N . GLN A 1 447 ? -11.172 -34.844 -5.172 1 94.06 447 GLN A N 1
ATOM 3405 C CA . GLN A 1 447 ? -9.875 -34.281 -5.531 1 94.06 447 GLN A CA 1
ATOM 3406 C C . GLN A 1 447 ? -9.344 -34.906 -6.82 1 94.06 447 GLN A C 1
ATOM 3408 O O . GLN A 1 447 ? -9.039 -36.094 -6.859 1 94.06 447 GLN A O 1
ATOM 3413 N N . GLU A 1 448 ? -9.289 -34.062 -7.871 1 92.62 448 GLU A N 1
ATOM 3414 C CA . GLU A 1 448 ? -8.852 -34.531 -9.172 1 92.62 448 GLU A CA 1
ATOM 3415 C C . GLU A 1 448 ? -7.609 -33.781 -9.648 1 92.62 448 GLU A C 1
ATOM 3417 O O . GLU A 1 448 ? -7.422 -32.594 -9.312 1 92.62 448 GLU A O 1
ATOM 3422 N N . GLY A 1 449 ? -6.762 -34.531 -10.312 1 90.56 449 GLY A N 1
ATOM 3423 C CA . GLY A 1 449 ? -5.715 -33.844 -11.062 1 90.56 449 GLY A CA 1
ATOM 3424 C C . GLY A 1 449 ? -6.246 -33.031 -12.234 1 90.56 449 GLY A C 1
ATOM 3425 O O . GLY A 1 449 ? -7.441 -33.094 -12.523 1 90.56 449 GLY A O 1
ATOM 3426 N N . PHE A 1 450 ? -5.379 -32.281 -12.898 1 90.88 450 PHE A N 1
ATOM 3427 C CA . PHE A 1 450 ? -5.773 -31.438 -14.023 1 90.88 450 PHE A CA 1
ATOM 3428 C C . PHE A 1 450 ? -6.211 -32.312 -15.211 1 90.88 450 PHE A C 1
ATOM 3430 O O . PHE A 1 450 ? -6.891 -31.812 -16.109 1 90.88 450 PHE A O 1
ATOM 3437 N N . ASP A 1 451 ? -5.887 -33.625 -15.211 1 88.62 451 ASP A N 1
ATOM 3438 C CA . ASP A 1 451 ? -6.301 -34.531 -16.266 1 88.62 451 ASP A CA 1
ATOM 3439 C C . ASP A 1 451 ? -7.691 -35.094 -16 1 88.62 451 ASP A C 1
ATOM 3441 O O . ASP A 1 451 ? -8.219 -35.875 -16.781 1 88.62 451 ASP A O 1
ATOM 3445 N N . GLY A 1 452 ? -8.242 -34.812 -14.898 1 89.31 452 GLY A N 1
ATOM 3446 C CA . GLY A 1 452 ? -9.594 -35.219 -14.562 1 89.31 452 GLY A CA 1
ATOM 3447 C C . GLY A 1 452 ? -9.641 -36.5 -13.758 1 89.31 452 GLY A C 1
ATOM 3448 O O . GLY A 1 452 ? -10.711 -36.938 -13.32 1 89.31 452 GLY A O 1
ATOM 3449 N N . GLY A 1 453 ? -8.477 -37.125 -13.523 1 91.31 453 GLY A N 1
ATOM 3450 C CA . GLY A 1 453 ? -8.453 -38.344 -12.719 1 91.31 453 GLY A CA 1
ATOM 3451 C C . GLY A 1 453 ? -8.367 -38.062 -11.227 1 91.31 453 GLY A C 1
ATOM 3452 O O . GLY A 1 453 ? -7.75 -37.094 -10.805 1 91.31 453 GLY A O 1
ATOM 3453 N N . PRO A 1 454 ? -9 -38.969 -10.414 1 89.12 454 PRO A N 1
ATOM 3454 C CA . PRO A 1 454 ? -8.93 -38.812 -8.961 1 89.12 454 PRO A CA 1
ATOM 3455 C C . PRO A 1 454 ? -7.5 -38.906 -8.422 1 89.12 454 PRO A C 1
ATOM 3457 O O . PRO A 1 454 ? -6.734 -39.781 -8.867 1 89.12 454 PRO A O 1
ATOM 3460 N N . ALA A 1 455 ? -7.16 -38.062 -7.527 1 87.38 455 ALA A N 1
ATOM 3461 C CA . ALA A 1 455 ? -5.844 -38.094 -6.895 1 87.38 455 ALA A CA 1
ATOM 3462 C C . ALA A 1 455 ? -5.582 -39.438 -6.23 1 87.38 455 ALA A C 1
ATOM 3464 O O . ALA A 1 455 ? -4.453 -39.938 -6.234 1 87.38 455 ALA A O 1
ATOM 3465 N N . SER A 1 456 ? -6.551 -40.062 -5.738 1 85 456 SER A N 1
ATOM 3466 C CA . SER A 1 456 ? -6.457 -41.312 -4.98 1 85 456 SER A CA 1
ATOM 3467 C C . SER A 1 456 ? -5.984 -42.438 -5.859 1 85 456 SER A C 1
ATOM 3469 O O . SER A 1 456 ? -5.508 -43.469 -5.355 1 85 456 SER A O 1
ATOM 3471 N N . ASP A 1 457 ? -6.156 -42.25 -7.18 1 86.62 457 ASP A N 1
ATOM 3472 C CA . ASP A 1 457 ? -5.77 -43.344 -8.094 1 86.62 457 ASP A CA 1
ATOM 3473 C C . ASP A 1 457 ? -4.254 -43.375 -8.266 1 86.62 457 ASP A C 1
ATOM 3475 O O . ASP A 1 457 ? -3.711 -44.375 -8.742 1 86.62 457 ASP A O 1
ATOM 3479 N N . GLY A 1 458 ? -3.547 -42.375 -7.785 1 80.25 458 GLY A N 1
ATOM 3480 C CA . GLY A 1 458 ? -2.105 -42.344 -7.984 1 80.25 458 GLY A CA 1
ATOM 3481 C C . GLY A 1 458 ? -1.702 -42.375 -9.445 1 80.25 458 GLY A C 1
ATOM 3482 O O . GLY A 1 458 ? -2.406 -41.812 -10.305 1 80.25 458 GLY A O 1
ATOM 3483 N N . PRO A 1 459 ? -0.411 -42.875 -9.672 1 75.12 459 PRO A N 1
ATOM 3484 C CA . PRO A 1 459 ? 0.081 -42.906 -11.047 1 75.12 459 PRO A CA 1
ATOM 3485 C C . PRO A 1 459 ? -0.654 -43.938 -11.914 1 75.12 459 PRO A C 1
ATOM 3487 O O . PRO A 1 459 ? -1.068 -44.969 -11.422 1 75.12 459 PRO A O 1
ATOM 3490 N N . SER A 1 460 ? -1.304 -43.5 -13.023 1 64.38 460 SER A N 1
ATOM 3491 C CA . SER A 1 460 ? -1.872 -44.531 -13.891 1 64.38 460 SER A CA 1
ATOM 3492 C C . SER A 1 460 ? -0.791 -45.469 -14.422 1 64.38 460 SER A C 1
ATOM 3494 O O . SER A 1 460 ? 0.364 -45.062 -14.578 1 64.38 460 SER A O 1
ATOM 3496 N N . MET B 1 1 ? 26.281 -31.781 13.102 1 41.28 1 MET B N 1
ATOM 3497 C CA . MET B 1 1 ? 26.875 -30.766 12.227 1 41.28 1 MET B CA 1
ATOM 3498 C C . MET B 1 1 ? 26.312 -29.375 12.547 1 41.28 1 MET B C 1
ATOM 3500 O O . MET B 1 1 ? 25.156 -29.078 12.234 1 41.28 1 MET B O 1
ATOM 3504 N N . SER B 1 2 ? 26.828 -28.703 13.57 1 61.25 2 SER B N 1
ATOM 3505 C CA . SER B 1 2 ? 26.375 -27.688 14.523 1 61.25 2 SER B CA 1
ATOM 3506 C C . SER B 1 2 ? 26.297 -26.312 13.867 1 61.25 2 SER B C 1
ATOM 3508 O O . SER B 1 2 ? 25.938 -25.328 14.516 1 61.25 2 SER B O 1
ATOM 3510 N N . GLY B 1 3 ? 26.438 -26.219 12.508 1 81.62 3 GLY B N 1
ATOM 3511 C CA . GLY B 1 3 ? 26.531 -24.906 11.883 1 81.62 3 GLY B CA 1
ATOM 3512 C C . GLY B 1 3 ? 25.203 -24.438 11.289 1 81.62 3 GLY B C 1
ATOM 3513 O O . GLY B 1 3 ? 24.188 -25.125 11.414 1 81.62 3 GLY B O 1
ATOM 3514 N N . PRO B 1 4 ? 25.125 -23.219 10.953 1 91.12 4 PRO B N 1
ATOM 3515 C CA . PRO B 1 4 ? 23.891 -22.656 10.383 1 91.12 4 PRO B CA 1
ATOM 3516 C C . PRO B 1 4 ? 23.25 -23.562 9.336 1 91.12 4 PRO B C 1
ATOM 3518 O O . PRO B 1 4 ? 22.031 -23.656 9.258 1 91.12 4 PRO B O 1
ATOM 3521 N N . THR B 1 5 ? 24.047 -24.344 8.625 1 93.88 5 THR B N 1
ATOM 3522 C CA . THR B 1 5 ? 23.531 -25.172 7.539 1 93.88 5 THR B CA 1
ATOM 3523 C C . THR B 1 5 ? 22.719 -26.344 8.086 1 93.88 5 THR B C 1
ATOM 3525 O O . THR B 1 5 ? 21.75 -26.781 7.449 1 93.88 5 THR B O 1
ATOM 3528 N N . ALA B 1 6 ? 23.094 -26.844 9.234 1 94.69 6 ALA B N 1
ATOM 3529 C CA . ALA B 1 6 ? 22.312 -27.906 9.844 1 94.69 6 ALA B CA 1
ATOM 3530 C C . ALA B 1 6 ? 20.891 -27.438 10.141 1 94.69 6 ALA B C 1
ATOM 3532 O O . ALA B 1 6 ? 19.938 -28.219 10 1 94.69 6 ALA B O 1
ATOM 3533 N N . ARG B 1 7 ? 20.797 -26.234 10.547 1 95.94 7 ARG B N 1
ATOM 3534 C CA . ARG B 1 7 ? 19.484 -25.672 10.844 1 95.94 7 ARG B CA 1
ATOM 3535 C C . ARG B 1 7 ? 18.672 -25.5 9.57 1 95.94 7 ARG B C 1
ATOM 3537 O O . ARG B 1 7 ? 17.453 -25.75 9.57 1 95.94 7 ARG B O 1
ATOM 3544 N N . TYR B 1 8 ? 19.359 -25.094 8.469 1 97.81 8 TYR B N 1
ATOM 3545 C CA . TYR B 1 8 ? 18.672 -24.969 7.18 1 97.81 8 TYR B CA 1
ATOM 3546 C C . TYR B 1 8 ? 18.141 -26.328 6.715 1 97.81 8 TYR B C 1
ATOM 3548 O O . TYR B 1 8 ? 16.984 -26.438 6.293 1 97.81 8 TYR B O 1
ATOM 3556 N N . GLU B 1 9 ? 18.984 -27.312 6.836 1 97.94 9 GLU B N 1
ATOM 3557 C CA . GLU B 1 9 ? 18.625 -28.656 6.375 1 97.94 9 GLU B CA 1
ATOM 3558 C C . GLU B 1 9 ? 17.469 -29.219 7.18 1 97.94 9 GLU B C 1
ATOM 3560 O O . GLU B 1 9 ? 16.578 -29.859 6.621 1 97.94 9 GLU B O 1
ATOM 3565 N N . ARG B 1 10 ? 17.484 -29 8.461 1 97.56 10 ARG B N 1
ATOM 3566 C CA . ARG B 1 10 ? 16.391 -29.469 9.305 1 97.56 10 ARG B CA 1
ATOM 3567 C C . ARG B 1 10 ? 15.062 -28.828 8.898 1 97.56 10 ARG B C 1
ATOM 3569 O O . ARG B 1 10 ? 14.039 -29.5 8.836 1 97.56 10 ARG B O 1
ATOM 3576 N N . ALA B 1 11 ? 15.133 -27.516 8.625 1 98.19 11 ALA B N 1
ATOM 3577 C CA . ALA B 1 11 ? 13.922 -26.828 8.18 1 98.19 11 ALA B CA 1
ATOM 3578 C C . ALA B 1 11 ? 13.406 -27.406 6.867 1 98.19 11 ALA B C 1
ATOM 3580 O O . ALA B 1 11 ? 12.203 -27.609 6.703 1 98.19 11 ALA B O 1
ATOM 3581 N N . ALA B 1 12 ? 14.305 -27.703 5.957 1 98.56 12 ALA B N 1
ATOM 3582 C CA . ALA B 1 12 ? 13.93 -28.25 4.66 1 98.56 12 ALA B CA 1
ATOM 3583 C C . ALA B 1 12 ? 13.336 -29.656 4.82 1 98.56 12 ALA B C 1
ATOM 3585 O O . ALA B 1 12 ? 12.305 -29.969 4.227 1 98.56 12 ALA B O 1
ATOM 3586 N N . ARG B 1 13 ? 13.945 -30.484 5.633 1 98.31 13 ARG B N 1
ATOM 3587 C CA . ARG B 1 13 ? 13.461 -31.844 5.867 1 98.31 13 ARG B CA 1
ATOM 3588 C C . ARG B 1 13 ? 12.086 -31.828 6.52 1 98.31 13 ARG B C 1
ATOM 3590 O O . ARG B 1 13 ? 11.211 -32.625 6.172 1 98.31 13 ARG B O 1
ATOM 3597 N N . ARG B 1 14 ? 11.906 -30.891 7.449 1 98.19 14 ARG B N 1
ATOM 3598 C CA . ARG B 1 14 ? 10.609 -30.75 8.109 1 98.19 14 ARG B CA 1
ATOM 3599 C C . ARG B 1 14 ? 9.531 -30.344 7.117 1 98.19 14 ARG B C 1
ATOM 3601 O O . ARG B 1 14 ? 8.438 -30.922 7.105 1 98.19 14 ARG B O 1
ATOM 3608 N N . ALA B 1 15 ? 9.852 -29.375 6.297 1 98.38 15 ALA B N 1
ATOM 3609 C CA . ALA B 1 15 ? 8.891 -28.922 5.297 1 98.38 15 ALA B CA 1
ATOM 3610 C C . ALA B 1 15 ? 8.531 -30.047 4.332 1 98.38 15 ALA B C 1
ATOM 3612 O O . ALA B 1 15 ? 7.359 -30.234 3.99 1 98.38 15 ALA B O 1
ATOM 3613 N N . GLN B 1 16 ? 9.531 -30.781 3.891 1 98.44 16 GLN B N 1
ATOM 3614 C CA . GLN B 1 16 ? 9.32 -31.891 2.971 1 98.44 16 GLN B CA 1
ATOM 3615 C C . GLN B 1 16 ? 8.414 -32.969 3.586 1 98.44 16 GLN B C 1
ATOM 3617 O O . GLN B 1 16 ? 7.473 -33.438 2.941 1 98.44 16 GLN B O 1
ATOM 3622 N N . ALA B 1 17 ? 8.648 -33.281 4.832 1 96.75 17 ALA B N 1
ATOM 3623 C CA . ALA B 1 17 ? 7.902 -34.312 5.531 1 96.75 17 ALA B CA 1
ATOM 3624 C C . ALA B 1 17 ? 6.484 -33.844 5.852 1 96.75 17 ALA B C 1
ATOM 3626 O O . ALA B 1 17 ? 5.512 -34.531 5.531 1 96.75 17 ALA B O 1
ATOM 3627 N N . ASP B 1 18 ? 6.379 -32.625 6.418 1 95.5 18 ASP B N 1
ATOM 3628 C CA . ASP B 1 18 ? 5.078 -32.094 6.824 1 95.5 18 ASP B CA 1
ATOM 3629 C C . ASP B 1 18 ? 4.199 -31.828 5.605 1 95.5 18 ASP B C 1
ATOM 3631 O O . ASP B 1 18 ? 2.982 -32.031 5.656 1 95.5 18 ASP B O 1
ATOM 3635 N N . GLY B 1 19 ? 4.824 -31.438 4.523 1 97.19 19 GLY B N 1
ATOM 3636 C CA . GLY B 1 19 ? 4.078 -31.078 3.326 1 97.19 19 GLY B CA 1
ATOM 3637 C C . GLY B 1 19 ? 3.865 -32.25 2.385 1 97.19 19 GLY B C 1
ATOM 3638 O O . GLY B 1 19 ? 3.17 -32.125 1.375 1 97.19 19 GLY B O 1
ATOM 3639 N N . ARG B 1 20 ? 4.496 -33.375 2.719 1 96.19 20 ARG B N 1
ATOM 3640 C CA . ARG B 1 20 ? 4.453 -34.531 1.849 1 96.19 20 ARG B CA 1
ATOM 3641 C C . ARG B 1 20 ? 4.871 -34.188 0.426 1 96.19 20 ARG B C 1
ATOM 3643 O O . ARG B 1 20 ? 4.129 -34.438 -0.526 1 96.19 20 ARG B O 1
ATOM 3650 N N . ILE B 1 21 ? 6.016 -33.625 0.28 1 98.56 21 ILE B N 1
ATOM 3651 C CA . ILE B 1 21 ? 6.539 -33.156 -0.989 1 98.56 21 ILE B CA 1
ATOM 3652 C C . ILE B 1 21 ? 7.477 -34.188 -1.598 1 98.56 21 ILE B C 1
ATOM 3654 O O . ILE B 1 21 ? 8.562 -34.438 -1.073 1 98.56 21 ILE B O 1
ATOM 3658 N N . PRO B 1 22 ? 7.133 -34.75 -2.705 1 98.25 22 PRO B N 1
ATOM 3659 C CA . PRO B 1 22 ? 7.941 -35.844 -3.254 1 98.25 22 PRO B CA 1
ATOM 3660 C C . PRO B 1 22 ? 9.391 -35.438 -3.514 1 98.25 22 PRO B C 1
ATOM 3662 O O . PRO B 1 22 ? 10.312 -36.188 -3.227 1 98.25 22 PRO B O 1
ATOM 3665 N N . ALA B 1 23 ? 9.602 -34.281 -4.059 1 98.75 23 ALA B N 1
ATOM 3666 C CA . ALA B 1 23 ? 10.93 -33.719 -4.266 1 98.75 23 ALA B CA 1
ATOM 3667 C C . ALA B 1 23 ? 10.977 -32.25 -3.844 1 98.75 23 ALA B C 1
ATOM 3669 O O . ALA B 1 23 ? 10.086 -31.469 -4.191 1 98.75 23 ALA B O 1
ATOM 3670 N N . LEU B 1 24 ? 11.945 -31.859 -3.068 1 98.81 24 LEU B N 1
ATOM 3671 C CA . LEU B 1 24 ? 12.164 -30.484 -2.621 1 98.81 24 LEU B CA 1
ATOM 3672 C C . LEU B 1 24 ? 13.625 -30.078 -2.805 1 98.81 24 LEU B C 1
ATOM 3674 O O . LEU B 1 24 ? 14.531 -30.828 -2.447 1 98.81 24 LEU B O 1
ATOM 3678 N N . THR B 1 25 ? 13.875 -29.031 -3.424 1 98.81 25 THR B N 1
ATOM 3679 C CA . THR B 1 25 ? 15.195 -28.438 -3.523 1 98.81 25 THR B CA 1
ATOM 3680 C C . THR B 1 25 ? 15.188 -27 -2.977 1 98.81 25 THR B C 1
ATOM 3682 O O . THR B 1 25 ? 14.227 -26.266 -3.188 1 98.81 25 THR B O 1
ATOM 3685 N N . VAL B 1 26 ? 16.188 -26.641 -2.199 1 98.88 26 VAL B N 1
ATOM 3686 C CA . VAL B 1 26 ? 16.312 -25.312 -1.596 1 98.88 26 VAL B CA 1
ATOM 3687 C C . VAL B 1 26 ? 17.703 -24.75 -1.868 1 98.88 26 VAL B C 1
ATOM 3689 O O . VAL B 1 26 ? 18.672 -25.5 -1.95 1 98.88 26 VAL B O 1
ATOM 3692 N N . ALA B 1 27 ? 17.766 -23.469 -2.07 1 98.88 27 ALA B N 1
ATOM 3693 C CA . ALA B 1 27 ? 19.062 -22.828 -2.277 1 98.88 27 ALA B CA 1
ATOM 3694 C C . ALA B 1 27 ? 19.094 -21.438 -1.625 1 98.88 27 ALA B C 1
ATOM 3696 O O . ALA B 1 27 ? 18.062 -20.766 -1.522 1 98.88 27 ALA B O 1
ATOM 3697 N N . LEU B 1 28 ? 20.219 -21.047 -1.155 1 98.56 28 LEU B N 1
ATOM 3698 C CA . LEU B 1 28 ? 20.516 -19.734 -0.613 1 98.56 28 LEU B CA 1
ATOM 3699 C C . LEU B 1 28 ? 21.688 -19.094 -1.365 1 98.56 28 LEU B C 1
ATOM 3701 O O . LEU B 1 28 ? 22.656 -19.766 -1.705 1 98.56 28 LEU B O 1
ATOM 3705 N N . HIS B 1 29 ? 21.516 -17.875 -1.708 1 98.06 29 HIS B N 1
ATOM 3706 C CA . HIS B 1 29 ? 22.562 -17.031 -2.283 1 98.06 29 HIS B CA 1
ATOM 3707 C C . HIS B 1 29 ? 22.781 -15.781 -1.437 1 98.06 29 HIS B C 1
ATOM 3709 O O . HIS B 1 29 ? 21.828 -15.117 -1.034 1 98.06 29 HIS B O 1
ATOM 3715 N N . ARG B 1 30 ? 23.922 -15.492 -1.055 1 96.06 30 ARG B N 1
ATOM 3716 C CA . ARG B 1 30 ? 24.266 -14.258 -0.367 1 96.06 30 ARG B CA 1
ATOM 3717 C C . ARG B 1 30 ? 25.688 -13.805 -0.739 1 96.06 30 ARG B C 1
ATOM 3719 O O . ARG B 1 30 ? 26.516 -14.633 -1.111 1 96.06 30 ARG B O 1
ATOM 3726 N N . ALA B 1 31 ? 25.922 -12.594 -0.667 1 89.44 31 ALA B N 1
ATOM 3727 C CA . ALA B 1 31 ? 27.125 -11.961 -1.193 1 89.44 31 ALA B CA 1
ATOM 3728 C C . ALA B 1 31 ? 28.359 -12.359 -0.384 1 89.44 31 ALA B C 1
ATOM 3730 O O . ALA B 1 31 ? 29.469 -12.359 -0.902 1 89.44 31 ALA B O 1
ATOM 3731 N N . ASP B 1 32 ? 28.234 -12.75 0.854 1 94 32 ASP B N 1
ATOM 3732 C CA . ASP B 1 32 ? 29.375 -12.883 1.749 1 94 32 ASP B CA 1
ATOM 3733 C C . ASP B 1 32 ? 29.672 -14.352 2.049 1 94 32 ASP B C 1
ATOM 3735 O O . ASP B 1 32 ? 30.562 -14.656 2.846 1 94 32 ASP B O 1
ATOM 3739 N N . ARG B 1 33 ? 28.859 -15.242 1.473 1 94.81 33 ARG B N 1
ATOM 3740 C CA . ARG B 1 33 ? 29.078 -16.672 1.646 1 94.81 33 ARG B CA 1
ATOM 3741 C C . ARG B 1 33 ? 28.984 -17.406 0.312 1 94.81 33 ARG B C 1
ATOM 3743 O O . ARG B 1 33 ? 28.422 -16.875 -0.654 1 94.81 33 ARG B O 1
ATOM 3750 N N . GLU B 1 34 ? 29.531 -18.609 0.243 1 94.88 34 GLU B N 1
ATOM 3751 C CA . GLU B 1 34 ? 29.344 -19.469 -0.917 1 94.88 34 GLU B CA 1
ATOM 3752 C C . GLU B 1 34 ? 27.891 -19.906 -1.043 1 94.88 34 GLU B C 1
ATOM 3754 O O . GLU B 1 34 ? 27.219 -20.156 -0.037 1 94.88 34 GLU B O 1
ATOM 3759 N N . PRO B 1 35 ? 27.453 -20.047 -2.291 1 96.25 35 PRO B N 1
ATOM 3760 C CA . PRO B 1 35 ? 26.078 -20.531 -2.473 1 96.25 35 PRO B CA 1
ATOM 3761 C C . PRO B 1 35 ? 25.859 -21.906 -1.842 1 96.25 35 PRO B C 1
ATOM 3763 O O . PRO B 1 35 ? 26.766 -22.734 -1.83 1 96.25 35 PRO B O 1
ATOM 3766 N N . TRP B 1 36 ? 24.656 -22.094 -1.335 1 97.56 36 TRP B N 1
ATOM 3767 C CA . TRP B 1 36 ? 24.281 -23.328 -0.668 1 97.56 36 TRP B CA 1
ATOM 3768 C C . TRP B 1 36 ? 23.047 -23.938 -1.314 1 97.56 36 TRP B C 1
ATOM 3770 O O . TRP B 1 36 ? 22.094 -23.219 -1.655 1 97.56 36 TRP B O 1
ATOM 3780 N N . THR B 1 37 ? 23.062 -25.219 -1.592 1 98.38 37 THR B N 1
ATOM 3781 C CA . THR B 1 37 ? 21.906 -25.953 -2.119 1 98.38 37 THR B CA 1
ATOM 3782 C C . THR B 1 37 ? 21.703 -27.266 -1.36 1 98.38 37 THR B C 1
ATOM 3784 O O . THR B 1 37 ? 22.672 -27.938 -1.011 1 98.38 37 THR B O 1
ATOM 3787 N N . PHE B 1 38 ? 20.5 -27.594 -1.078 1 98.56 38 PHE B N 1
ATOM 3788 C CA . PHE B 1 38 ? 20.109 -28.828 -0.428 1 98.56 38 PHE B CA 1
ATOM 3789 C C . PHE B 1 38 ? 18.891 -29.453 -1.114 1 98.56 38 PHE B C 1
ATOM 3791 O O . PHE B 1 38 ? 18 -28.734 -1.549 1 98.56 38 PHE B O 1
ATOM 3798 N N . THR B 1 39 ? 18.922 -30.75 -1.318 1 98.69 39 THR B N 1
ATOM 3799 C CA . THR B 1 39 ? 17.797 -31.469 -1.925 1 98.69 39 THR B CA 1
ATOM 3800 C C . THR B 1 39 ? 17.344 -32.625 -1.03 1 98.69 39 THR B C 1
ATOM 3802 O O . THR B 1 39 ? 18.156 -33.188 -0.287 1 98.69 39 THR B O 1
ATOM 3805 N N . VAL B 1 40 ? 16.109 -32.938 -1.035 1 98.62 40 VAL B N 1
ATOM 3806 C CA . VAL B 1 40 ? 15.555 -34.062 -0.283 1 98.62 40 VAL B CA 1
ATOM 3807 C C . VAL B 1 40 ? 14.375 -34.688 -1.04 1 98.62 40 VAL B C 1
ATOM 3809 O O . VAL B 1 40 ? 13.562 -33.969 -1.614 1 98.62 40 VAL B O 1
ATOM 3812 N N . GLY B 1 41 ? 14.305 -36 -1.126 1 98.31 41 GLY B N 1
ATOM 3813 C CA . GLY B 1 41 ? 13.273 -36.719 -1.85 1 98.31 41 GLY B CA 1
ATOM 3814 C C . GLY B 1 41 ? 13.781 -37.375 -3.127 1 98.31 41 GLY B C 1
ATOM 3815 O O . GLY B 1 41 ? 14.938 -37.781 -3.207 1 98.31 41 GLY B O 1
ATOM 3816 N N . GLU B 1 42 ? 12.812 -37.594 -4.109 1 97.56 42 GLU B N 1
ATOM 3817 C CA . GLU B 1 42 ? 13.117 -38.219 -5.387 1 97.56 42 GLU B CA 1
ATOM 3818 C C . GLU B 1 42 ? 12.508 -37.469 -6.551 1 97.56 42 GLU B C 1
ATOM 3820 O O . GLU B 1 42 ? 11.375 -36.969 -6.457 1 97.56 42 GLU B O 1
ATOM 3825 N N . SER B 1 43 ? 13.203 -37.344 -7.625 1 97.75 43 SER B N 1
ATOM 3826 C CA . SER B 1 43 ? 12.805 -36.5 -8.75 1 97.75 43 SER B CA 1
ATOM 3827 C C . SER B 1 43 ? 11.609 -37.094 -9.484 1 97.75 43 SER B C 1
ATOM 3829 O O . SER B 1 43 ? 10.922 -36.406 -10.227 1 97.75 43 SER B O 1
ATOM 3831 N N . GLY B 1 44 ? 11.391 -38.438 -9.344 1 96.12 44 GLY B N 1
ATOM 3832 C CA . GLY B 1 44 ? 10.398 -39.125 -10.156 1 96.12 44 GLY B CA 1
ATOM 3833 C C . GLY B 1 44 ? 10.859 -39.406 -11.578 1 96.12 44 GLY B C 1
ATOM 3834 O O . GLY B 1 44 ? 10.133 -40 -12.375 1 96.12 44 GLY B O 1
ATOM 3835 N N . ASN B 1 45 ? 11.969 -38.938 -11.945 1 95.5 45 ASN B N 1
ATOM 3836 C CA . ASN B 1 45 ? 12.625 -39.125 -13.227 1 95.5 45 ASN B CA 1
ATOM 3837 C C . ASN B 1 45 ? 13.812 -40.094 -13.102 1 95.5 45 ASN B C 1
ATOM 3839 O O . ASN B 1 45 ? 14.93 -39.656 -12.789 1 95.5 45 ASN B O 1
ATOM 3843 N N . PRO B 1 46 ? 13.633 -41.375 -13.344 1 93.88 46 PRO B N 1
ATOM 3844 C CA . PRO B 1 46 ? 14.672 -42.375 -13.086 1 93.88 46 PRO B CA 1
ATOM 3845 C C . PRO B 1 46 ? 15.977 -42.062 -13.812 1 93.88 46 PRO B C 1
ATOM 3847 O O . PRO B 1 46 ? 17.062 -42.406 -13.32 1 93.88 46 PRO B O 1
ATOM 3850 N N . GLU B 1 47 ? 15.93 -41.438 -14.938 1 96.5 47 GLU B N 1
ATOM 3851 C CA . GLU B 1 47 ? 17.125 -41.125 -15.719 1 96.5 47 GLU B CA 1
ATOM 3852 C C . GLU B 1 47 ? 17.891 -39.938 -15.125 1 96.5 47 GLU B C 1
ATOM 3854 O O . GLU B 1 47 ? 19.062 -39.75 -15.438 1 96.5 47 GLU B O 1
ATOM 3859 N N . HIS B 1 48 ? 17.219 -39.156 -14.305 1 97.5 48 HIS B N 1
ATOM 3860 C CA . HIS B 1 48 ? 17.812 -37.969 -13.703 1 97.5 48 HIS B CA 1
ATOM 3861 C C . HIS B 1 48 ? 17.469 -37.875 -12.227 1 97.5 48 HIS B C 1
ATOM 3863 O O . HIS B 1 48 ? 16.562 -37.125 -11.844 1 97.5 48 HIS B O 1
ATOM 3869 N N . PRO B 1 49 ? 18.312 -38.5 -11.375 1 97.38 49 PRO B N 1
ATOM 3870 C CA . PRO B 1 49 ? 18.031 -38.438 -9.938 1 97.38 49 PRO B CA 1
ATOM 3871 C C . PRO B 1 49 ? 18.078 -37 -9.391 1 97.38 49 PRO B C 1
ATOM 3873 O O . PRO B 1 49 ? 18.719 -36.125 -9.977 1 97.38 49 PRO B O 1
ATOM 3876 N N . LEU B 1 50 ? 17.359 -36.844 -8.273 1 98.38 50 LEU B N 1
ATOM 3877 C CA . LEU B 1 50 ? 17.266 -35.5 -7.68 1 98.38 50 LEU B CA 1
ATOM 3878 C C . LEU B 1 50 ? 18.656 -35 -7.277 1 98.38 50 LEU B C 1
ATOM 3880 O O . LEU B 1 50 ? 19.438 -35.719 -6.656 1 98.38 50 LEU B O 1
ATOM 3884 N N . GLY B 1 51 ? 18.969 -33.812 -7.609 1 97.94 51 GLY B N 1
ATOM 3885 C CA . GLY B 1 51 ? 20.203 -33.156 -7.281 1 97.94 51 GLY B CA 1
ATOM 3886 C C . GLY B 1 51 ? 20.141 -31.641 -7.504 1 97.94 51 GLY B C 1
ATOM 3887 O O . GLY B 1 51 ? 19.078 -31.109 -7.805 1 97.94 51 GLY B O 1
ATOM 3888 N N . PRO B 1 52 ? 21.234 -30.953 -7.273 1 97.5 52 PRO B N 1
ATOM 3889 C CA . PRO B 1 52 ? 21.25 -29.484 -7.383 1 97.5 52 PRO B CA 1
ATOM 3890 C C . PRO B 1 52 ? 20.906 -29 -8.789 1 97.5 52 PRO B C 1
ATOM 3892 O O . PRO B 1 52 ? 20.484 -27.844 -8.953 1 97.5 52 PRO B O 1
ATOM 3895 N N . ASP B 1 53 ? 21.016 -29.859 -9.773 1 97.31 53 ASP B N 1
ATOM 3896 C CA . ASP B 1 53 ? 20.781 -29.453 -11.156 1 97.31 53 ASP B CA 1
ATOM 3897 C C . ASP B 1 53 ? 19.375 -29.812 -11.609 1 97.31 53 ASP B C 1
ATOM 3899 O O . ASP B 1 53 ? 19 -29.547 -12.75 1 97.31 53 ASP B O 1
ATOM 3903 N N . SER B 1 54 ? 18.625 -30.453 -10.734 1 98.5 54 SER B N 1
ATOM 3904 C CA . SER B 1 54 ? 17.234 -30.797 -11.07 1 98.5 54 SER B CA 1
ATOM 3905 C C . SER B 1 54 ? 16.422 -29.547 -11.383 1 98.5 54 SER B C 1
ATOM 3907 O O . SER B 1 54 ? 16.562 -28.531 -10.719 1 98.5 54 SER B O 1
ATOM 3909 N N . ARG B 1 55 ? 15.609 -29.719 -12.453 1 98.62 55 ARG B N 1
ATOM 3910 C CA . ARG B 1 55 ? 14.828 -28.578 -12.93 1 98.62 55 ARG B CA 1
ATOM 3911 C C . ARG B 1 55 ? 13.359 -28.719 -12.555 1 98.62 55 ARG B C 1
ATOM 3913 O O . ARG B 1 55 ? 12.758 -29.781 -12.773 1 98.62 55 ARG B O 1
ATOM 3920 N N . PHE B 1 56 ? 12.805 -27.688 -11.898 1 98.81 56 PHE B N 1
ATOM 3921 C CA . PHE B 1 56 ? 11.406 -27.641 -11.5 1 98.81 56 PHE B CA 1
ATOM 3922 C C . PHE B 1 56 ? 10.656 -26.578 -12.297 1 98.81 56 PHE B C 1
ATOM 3924 O O . PHE B 1 56 ? 11.258 -25.609 -12.773 1 98.81 56 PHE B O 1
ATOM 3931 N N . ARG B 1 57 ? 9.352 -26.797 -12.492 1 98.56 57 ARG B N 1
ATOM 3932 C CA . ARG B 1 57 ? 8.492 -25.734 -13.008 1 98.56 57 ARG B CA 1
ATOM 3933 C C . ARG B 1 57 ? 8.328 -24.625 -11.977 1 98.56 57 ARG B C 1
ATOM 3935 O O . ARG B 1 57 ? 8.008 -24.875 -10.812 1 98.56 57 ARG B O 1
ATOM 3942 N N . ILE B 1 58 ? 8.594 -23.344 -12.391 1 98.81 58 ILE B N 1
ATOM 3943 C CA . ILE B 1 58 ? 8.617 -22.297 -11.375 1 98.81 58 ILE B CA 1
ATOM 3944 C C . ILE B 1 58 ? 7.375 -21.422 -11.516 1 98.81 58 ILE B C 1
ATOM 3946 O O . ILE B 1 58 ? 7.164 -20.5 -10.727 1 98.81 58 ILE B O 1
ATOM 3950 N N . GLY B 1 59 ? 6.543 -21.672 -12.523 1 98.44 59 GLY B N 1
ATOM 3951 C CA . GLY B 1 59 ? 5.242 -21.031 -12.648 1 98.44 59 GLY B CA 1
ATOM 3952 C C . GLY B 1 59 ? 5.32 -19.516 -12.68 1 98.44 59 GLY B C 1
ATOM 3953 O O . GLY B 1 59 ? 6.086 -18.953 -13.461 1 98.44 59 GLY B O 1
ATOM 3954 N N . SER B 1 60 ? 4.59 -18.859 -11.828 1 98.88 60 SER B N 1
ATOM 3955 C CA . SER B 1 60 ? 4.371 -17.406 -11.844 1 98.88 60 SER B CA 1
ATOM 3956 C C . SER B 1 60 ? 5.645 -16.656 -11.469 1 98.88 60 SER B C 1
ATOM 3958 O O . SER B 1 60 ? 5.73 -15.445 -11.664 1 98.88 60 SER B O 1
ATOM 3960 N N . VAL B 1 61 ? 6.629 -17.297 -10.922 1 98.94 61 VAL B N 1
ATOM 3961 C CA . VAL B 1 61 ? 7.914 -16.625 -10.766 1 98.94 61 VAL B CA 1
ATOM 3962 C C . VAL B 1 61 ? 8.359 -16.031 -12.102 1 98.94 61 VAL B C 1
ATOM 3964 O O . VAL B 1 61 ? 9.016 -14.992 -12.141 1 98.94 61 VAL B O 1
ATOM 3967 N N . THR B 1 62 ? 7.91 -16.641 -13.18 1 98.94 62 THR B N 1
ATOM 3968 C CA . THR B 1 62 ? 8.164 -16.188 -14.547 1 98.94 62 THR B CA 1
ATOM 3969 C C . THR B 1 62 ? 7.801 -14.719 -14.711 1 98.94 62 THR B C 1
ATOM 3971 O O . THR B 1 62 ? 8.492 -13.977 -15.414 1 98.94 62 THR B O 1
ATOM 3974 N N . LYS B 1 63 ? 6.789 -14.266 -14.031 1 98.94 63 LYS B N 1
ATOM 3975 C CA . LYS B 1 63 ? 6.289 -12.898 -14.172 1 98.94 63 LYS B CA 1
ATOM 3976 C C . LYS B 1 63 ? 7.359 -11.883 -13.781 1 98.94 63 LYS B C 1
ATOM 3978 O O . LYS B 1 63 ? 7.422 -10.797 -14.352 1 98.94 63 LYS B O 1
ATOM 3983 N N . THR B 1 64 ? 8.219 -12.227 -12.844 1 98.94 64 THR B N 1
ATOM 3984 C CA . THR B 1 64 ? 9.25 -11.289 -12.422 1 98.94 64 THR B CA 1
ATOM 3985 C C . THR B 1 64 ? 10.258 -11.047 -13.547 1 98.94 64 THR B C 1
ATOM 3987 O O . THR B 1 64 ? 10.758 -9.93 -13.703 1 98.94 64 THR B O 1
ATOM 3990 N N . PHE B 1 65 ? 10.531 -12.039 -14.328 1 98.94 65 PHE B N 1
ATOM 3991 C CA . PHE B 1 65 ? 11.414 -11.891 -15.484 1 98.94 65 PHE B CA 1
ATOM 3992 C C . PHE B 1 65 ? 10.781 -10.992 -16.531 1 98.94 65 PHE B C 1
ATOM 3994 O O . PHE B 1 65 ? 11.445 -10.117 -17.094 1 98.94 65 PHE B O 1
ATOM 4001 N N . THR B 1 66 ? 9.5 -11.211 -16.781 1 98.94 66 THR B N 1
ATOM 4002 C CA . THR B 1 66 ? 8.773 -10.367 -17.734 1 98.94 66 THR B CA 1
ATOM 4003 C C . THR B 1 66 ? 8.758 -8.914 -17.25 1 98.94 66 THR B C 1
ATOM 4005 O O . THR B 1 66 ? 8.945 -7.996 -18.062 1 98.94 66 THR B O 1
ATOM 4008 N N . ALA B 1 67 ? 8.578 -8.734 -15.992 1 98.94 67 ALA B N 1
ATOM 4009 C CA . ALA B 1 67 ? 8.57 -7.383 -15.438 1 98.94 67 ALA B CA 1
ATOM 4010 C C . ALA B 1 67 ? 9.906 -6.688 -15.664 1 98.94 67 ALA B C 1
ATOM 4012 O O . ALA B 1 67 ? 9.945 -5.512 -16.047 1 98.94 67 ALA B O 1
ATOM 4013 N N . VAL B 1 68 ? 11 -7.395 -15.461 1 98.88 68 VAL B N 1
ATOM 4014 C CA . VAL B 1 68 ? 12.328 -6.836 -15.664 1 98.88 68 VAL B CA 1
ATOM 4015 C C . VAL B 1 68 ? 12.516 -6.469 -17.141 1 98.88 68 VAL B C 1
ATOM 4017 O O . VAL B 1 68 ? 13.062 -5.414 -17.453 1 98.88 68 VAL B O 1
ATOM 4020 N N . LEU B 1 69 ? 12.016 -7.301 -18.031 1 98.88 69 LEU B N 1
ATOM 4021 C CA . LEU B 1 69 ? 12.094 -6.988 -19.469 1 98.88 69 LEU B CA 1
ATOM 4022 C C . LEU B 1 69 ? 11.328 -5.703 -19.781 1 98.88 69 LEU B C 1
ATOM 4024 O O . LEU B 1 69 ? 11.797 -4.883 -20.562 1 98.88 69 LEU B O 1
ATOM 4028 N N . VAL B 1 70 ? 10.156 -5.539 -19.188 1 98.88 70 VAL B N 1
ATOM 4029 C CA . VAL B 1 70 ? 9.336 -4.352 -19.406 1 98.88 70 VAL B CA 1
ATOM 4030 C C . VAL B 1 70 ? 10.07 -3.117 -18.891 1 98.88 70 VAL B C 1
ATOM 4032 O O . VAL B 1 70 ? 10.148 -2.098 -19.578 1 98.88 70 VAL B O 1
ATOM 4035 N N . MET B 1 71 ? 10.641 -3.232 -17.703 1 98.75 71 MET B N 1
ATOM 4036 C CA . MET B 1 71 ? 11.352 -2.098 -17.125 1 98.75 71 MET B CA 1
ATOM 4037 C C . MET B 1 71 ? 12.602 -1.756 -17.922 1 98.75 71 MET B C 1
ATOM 4039 O O . MET B 1 71 ? 12.961 -0.584 -18.047 1 98.75 71 MET B O 1
ATOM 4043 N N . GLN B 1 72 ? 13.273 -2.814 -18.469 1 98.44 72 GLN B N 1
ATOM 4044 C CA . GLN B 1 72 ? 14.391 -2.584 -19.391 1 98.44 72 GLN B CA 1
ATOM 4045 C C . GLN B 1 72 ? 13.953 -1.787 -20.609 1 98.44 72 GLN B C 1
ATOM 4047 O O . GLN B 1 72 ? 14.641 -0.853 -21.031 1 98.44 72 GLN B O 1
ATOM 4052 N N . ALA B 1 73 ? 12.859 -2.156 -21.156 1 98.56 73 ALA B N 1
ATOM 4053 C CA . ALA B 1 73 ? 12.336 -1.46 -22.328 1 98.56 73 ALA B CA 1
ATOM 4054 C C . ALA B 1 73 ? 12.016 -0.003 -22.016 1 98.56 73 ALA B C 1
ATOM 4056 O O . ALA B 1 73 ? 12.273 0.89 -22.828 1 98.56 73 ALA B O 1
ATOM 4057 N N . ARG B 1 74 ? 11.461 0.255 -20.844 1 98.31 74 ARG B N 1
ATOM 4058 C CA . ARG B 1 74 ? 11.203 1.62 -20.391 1 98.31 74 ARG B CA 1
ATOM 4059 C C . ARG B 1 74 ? 12.5 2.414 -20.281 1 98.31 74 ARG B C 1
ATOM 4061 O O . ARG B 1 74 ? 12.594 3.539 -20.781 1 98.31 74 ARG B O 1
ATOM 4068 N N . ASP B 1 75 ? 13.516 1.812 -19.641 1 97.88 75 ASP B N 1
ATOM 4069 C CA . ASP B 1 75 ? 14.797 2.49 -19.469 1 97.88 75 ASP B CA 1
ATOM 4070 C C . ASP B 1 75 ? 15.453 2.777 -20.828 1 97.88 75 ASP B C 1
ATOM 4072 O O . ASP B 1 75 ? 16.156 3.779 -20.984 1 97.88 75 ASP B O 1
ATOM 4076 N N . ASP B 1 76 ? 15.203 1.954 -21.797 1 98.06 76 ASP B N 1
ATOM 4077 C CA . ASP B 1 76 ? 15.75 2.113 -23.141 1 98.06 76 ASP B CA 1
ATOM 4078 C C . ASP B 1 76 ? 14.93 3.111 -23.953 1 98.06 76 ASP B C 1
ATOM 4080 O O . ASP B 1 76 ? 15.227 3.357 -25.125 1 98.06 76 ASP B O 1
ATOM 4084 N N . GLY B 1 77 ? 13.859 3.578 -23.422 1 97.88 77 GLY B N 1
ATOM 4085 C CA . GLY B 1 77 ? 13.047 4.602 -24.078 1 97.88 77 GLY B CA 1
ATOM 4086 C C . GLY B 1 77 ? 12.047 4.031 -25.062 1 97.88 77 GLY B C 1
ATOM 4087 O O . GLY B 1 77 ? 11.516 4.758 -25.906 1 97.88 77 GLY B O 1
ATOM 4088 N N . LEU B 1 78 ? 11.758 2.754 -24.969 1 98.38 78 LEU B N 1
ATOM 4089 C CA . LEU B 1 78 ? 10.891 2.098 -25.938 1 98.38 78 LEU B CA 1
ATOM 4090 C C . LEU B 1 78 ? 9.43 2.213 -25.516 1 98.38 78 LEU B C 1
ATOM 4092 O O . LEU B 1 78 ? 8.523 2.053 -26.344 1 98.38 78 LEU B O 1
ATOM 4096 N N . LEU B 1 79 ? 9.156 2.422 -24.234 1 98.31 79 LEU B N 1
ATOM 4097 C CA . LEU B 1 79 ? 7.805 2.58 -23.719 1 98.31 79 LEU B CA 1
ATOM 4098 C C . LEU B 1 79 ? 7.812 3.414 -22.438 1 98.31 79 LEU B C 1
ATOM 4100 O O . LEU B 1 79 ? 8.875 3.709 -21.891 1 98.31 79 LEU B O 1
ATOM 4104 N N . ASP B 1 80 ? 6.66 3.891 -22.125 1 97.25 80 ASP B N 1
ATOM 4105 C CA . ASP B 1 80 ? 6.414 4.535 -20.828 1 97.25 80 ASP B CA 1
ATOM 4106 C C . ASP B 1 80 ? 5.367 3.771 -20.031 1 97.25 80 ASP B C 1
ATOM 4108 O O . ASP B 1 80 ? 4.387 3.273 -20.594 1 97.25 80 ASP B O 1
ATOM 4112 N N . LEU B 1 81 ? 5.555 3.666 -18.75 1 97.62 81 LEU B N 1
ATOM 4113 C CA . LEU B 1 81 ? 4.711 2.812 -17.922 1 97.62 81 LEU B CA 1
ATOM 4114 C C . LEU B 1 81 ? 3.279 3.336 -17.875 1 97.62 81 LEU B C 1
ATOM 4116 O O . LEU B 1 81 ? 2.344 2.58 -17.609 1 97.62 81 LEU B O 1
ATOM 4120 N N . ASP B 1 82 ? 3.062 4.617 -18.109 1 95.06 82 ASP B N 1
ATOM 4121 C CA . ASP B 1 82 ? 1.727 5.195 -18 1 95.06 82 ASP B CA 1
ATOM 4122 C C . ASP B 1 82 ? 1.059 5.32 -19.359 1 95.06 82 ASP B C 1
ATOM 4124 O O . ASP B 1 82 ? -0.027 5.891 -19.469 1 95.06 82 ASP B O 1
ATOM 4128 N N . GLU B 1 83 ? 1.705 4.789 -20.391 1 95.69 83 GLU B N 1
ATOM 4129 C CA . GLU B 1 83 ? 1.081 4.676 -21.703 1 95.69 83 GLU B CA 1
ATOM 4130 C C . GLU B 1 83 ? 0.172 3.453 -21.781 1 95.69 83 GLU B C 1
ATOM 4132 O O . GLU B 1 83 ? 0.42 2.447 -21.109 1 95.69 83 GLU B O 1
ATOM 4137 N N . PRO B 1 84 ? -0.873 3.572 -22.531 1 97.06 84 PRO B N 1
ATOM 4138 C CA . PRO B 1 84 ? -1.753 2.416 -22.719 1 97.06 84 PRO B CA 1
ATOM 4139 C C . PRO B 1 84 ? -1.123 1.328 -23.578 1 97.06 84 PRO B C 1
ATOM 4141 O O . PRO B 1 84 ? -0.291 1.623 -24.438 1 97.06 84 PRO B O 1
ATOM 4144 N N . VAL B 1 85 ? -1.526 0.116 -23.438 1 97.88 85 VAL B N 1
ATOM 4145 C CA . VAL B 1 85 ? -1.067 -1.041 -24.188 1 97.88 85 VAL B CA 1
ATOM 4146 C C . VAL B 1 85 ? -1.287 -0.798 -25.688 1 97.88 85 VAL B C 1
ATOM 4148 O O . VAL B 1 85 ? -0.466 -1.199 -26.516 1 97.88 85 VAL B O 1
ATOM 4151 N N . SER B 1 86 ? -2.336 -0.061 -26.109 1 98 86 SER B N 1
ATOM 4152 C CA . SER B 1 86 ? -2.734 0.139 -27.5 1 98 86 SER B CA 1
ATOM 4153 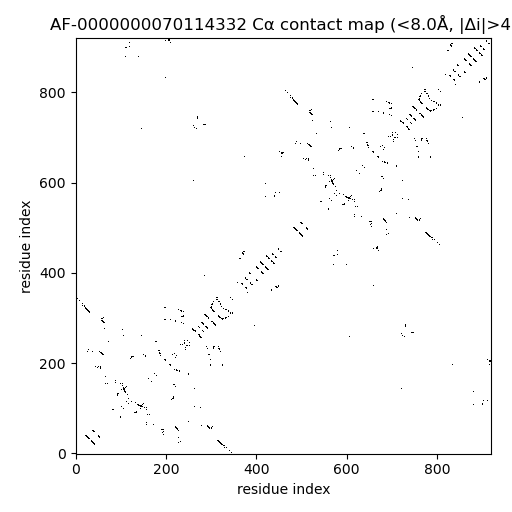C C . SER B 1 86 ? -1.72 0.999 -28.234 1 98 86 SER B C 1
ATOM 4155 O O . SER B 1 86 ? -1.718 1.036 -29.469 1 98 86 SER B O 1
ATOM 4157 N N . ARG B 1 87 ? -0.932 1.666 -27.531 1 97.62 87 ARG B N 1
ATOM 4158 C CA . ARG B 1 87 ? 0.129 2.439 -28.156 1 97.62 87 ARG B CA 1
ATOM 4159 C C . ARG B 1 87 ? 1.138 1.523 -28.844 1 97.62 87 ARG B C 1
ATOM 4161 O O . ARG B 1 87 ? 1.765 1.912 -29.844 1 97.62 87 ARG B O 1
ATOM 4168 N N . HIS B 1 88 ? 1.238 0.274 -28.359 1 97.94 88 HIS B N 1
ATOM 4169 C CA . HIS B 1 88 ? 2.326 -0.59 -28.812 1 97.94 88 HIS B CA 1
ATOM 4170 C C . HIS B 1 88 ? 1.788 -1.873 -29.438 1 97.94 88 HIS B C 1
ATOM 4172 O O . HIS B 1 88 ? 2.506 -2.561 -30.172 1 97.94 88 HIS B O 1
ATOM 4178 N N . LEU B 1 89 ? 0.573 -2.24 -29.078 1 96.81 89 LEU B N 1
ATOM 4179 C CA . LEU B 1 89 ? -0.053 -3.457 -29.578 1 96.81 89 LEU B CA 1
ATOM 4180 C C . LEU B 1 89 ? -1.429 -3.158 -30.156 1 96.81 89 LEU B C 1
ATOM 4182 O O . LEU B 1 89 ? -2.221 -2.432 -29.562 1 96.81 89 LEU B O 1
ATOM 4186 N N . GLU B 1 90 ? -1.631 -3.732 -31.344 1 95.88 90 GLU B N 1
ATOM 4187 C CA . GLU B 1 90 ? -2.992 -3.709 -31.875 1 95.88 90 GLU B CA 1
ATOM 4188 C C . GLU B 1 90 ? -3.859 -4.777 -31.219 1 95.88 90 GLU B C 1
ATOM 4190 O O . GLU B 1 90 ? -3.645 -5.973 -31.422 1 95.88 90 GLU B O 1
ATOM 4195 N N . VAL B 1 91 ? -4.73 -4.391 -30.359 1 97.75 91 VAL B N 1
ATOM 4196 C CA . VAL B 1 91 ? -5.609 -5.32 -29.656 1 97.75 91 VAL B CA 1
ATOM 4197 C C . VAL B 1 91 ? -7.066 -4.902 -29.844 1 97.75 91 VAL B C 1
ATOM 4199 O O . VAL B 1 91 ? -7.367 -3.711 -29.938 1 97.75 91 VAL B O 1
ATOM 4202 N N . PRO B 1 92 ? -7.957 -5.801 -29.906 1 98.06 92 PRO B N 1
ATOM 4203 C CA . PRO B 1 92 ? -9.367 -5.492 -30.172 1 98.06 92 PRO B CA 1
ATOM 4204 C C . PRO B 1 92 ? -10.078 -4.898 -28.953 1 98.06 92 PRO B C 1
ATOM 4206 O O . PRO B 1 92 ? -11.148 -4.312 -29.094 1 98.06 92 PRO B O 1
ATOM 4209 N N . ALA B 1 93 ? -9.531 -5.133 -27.797 1 97.62 93 ALA B N 1
ATOM 4210 C CA . ALA B 1 93 ? -10.18 -4.66 -26.578 1 97.62 93 ALA B CA 1
ATOM 4211 C C . ALA B 1 93 ? -9.156 -4.457 -25.469 1 97.62 93 ALA B C 1
ATOM 4213 O O . ALA B 1 93 ? -8.031 -4.965 -25.547 1 97.62 93 ALA B O 1
ATOM 4214 N N . HIS B 1 94 ? -9.523 -3.633 -24.469 1 96.88 94 HIS B N 1
ATOM 4215 C CA . HIS B 1 94 ? -8.789 -3.439 -23.234 1 96.88 94 HIS B CA 1
ATOM 4216 C C . HIS B 1 94 ? -7.43 -2.797 -23.484 1 96.88 94 HIS B C 1
ATOM 4218 O O . HIS B 1 94 ? -6.512 -2.92 -22.672 1 96.88 94 HIS B O 1
ATOM 4224 N N . GLY B 1 95 ? -7.281 -2.156 -24.625 1 97 95 GLY B N 1
ATOM 4225 C CA . GLY B 1 95 ? -6.035 -1.502 -24.984 1 97 95 GLY B CA 1
ATOM 4226 C C . GLY B 1 95 ? -5.762 -0.251 -24.172 1 97 95 GLY B C 1
ATOM 4227 O O . GLY B 1 95 ? -4.645 0.271 -24.188 1 97 95 GLY B O 1
ATOM 4228 N N . ASP B 1 96 ? -6.723 0.167 -23.406 1 95.69 96 ASP B N 1
ATOM 4229 C CA . ASP B 1 96 ? -6.613 1.411 -22.656 1 95.69 96 ASP B CA 1
ATOM 4230 C C . ASP B 1 96 ? -5.887 1.188 -21.328 1 95.69 96 ASP B C 1
ATOM 4232 O O . ASP B 1 96 ? -5.492 2.146 -20.656 1 95.69 96 ASP B O 1
ATOM 4236 N N . ALA B 1 97 ? -5.652 -0.069 -20.938 1 96.94 97 ALA B N 1
ATOM 4237 C CA . ALA B 1 97 ? -4.902 -0.339 -19.703 1 96.94 97 ALA B CA 1
ATOM 4238 C C . ALA B 1 97 ? -3.459 0.138 -19.844 1 96.94 97 ALA B C 1
ATOM 4240 O O . ALA B 1 97 ? -2.828 -0.04 -20.875 1 96.94 97 ALA B O 1
ATOM 4241 N N . THR B 1 98 ? -2.963 0.776 -18.812 1 97.06 98 THR B N 1
ATOM 4242 C CA . THR B 1 98 ? -1.571 1.208 -18.859 1 97.06 98 THR B CA 1
ATOM 4243 C C . THR B 1 98 ? -0.637 0.059 -18.484 1 97.06 98 THR B C 1
ATOM 4245 O O . THR B 1 98 ? -1.046 -0.884 -17.797 1 97.06 98 THR B O 1
ATOM 4248 N N . ILE B 1 99 ? 0.589 0.174 -18.891 1 98.44 99 ILE B N 1
ATOM 4249 C CA . ILE B 1 99 ? 1.618 -0.823 -18.625 1 98.44 99 ILE B CA 1
ATOM 4250 C C . ILE B 1 99 ? 1.841 -0.935 -17.109 1 98.44 99 ILE B C 1
ATOM 4252 O O . ILE B 1 99 ? 1.922 -2.041 -16.578 1 98.44 99 ILE B O 1
ATOM 4256 N N . ARG B 1 100 ? 1.832 0.202 -16.391 1 97.94 100 ARG B N 1
ATOM 4257 C CA . ARG B 1 100 ? 2.006 0.216 -14.945 1 97.94 100 ARG B CA 1
ATOM 4258 C C . ARG B 1 100 ? 0.913 -0.594 -14.258 1 97.94 100 ARG B C 1
ATOM 4260 O O . ARG B 1 100 ? 1.192 -1.366 -13.336 1 97.94 100 ARG B O 1
ATOM 4267 N N . ARG B 1 101 ? -0.302 -0.432 -14.711 1 97.81 101 ARG B N 1
ATOM 4268 C CA . ARG B 1 101 ? -1.432 -1.086 -14.062 1 97.81 101 ARG B CA 1
ATOM 4269 C C . ARG B 1 101 ? -1.409 -2.592 -14.305 1 97.81 101 ARG B C 1
ATOM 4271 O O . ARG B 1 101 ? -1.829 -3.371 -13.445 1 97.81 101 ARG B O 1
ATOM 4278 N N . LEU B 1 102 ? -0.954 -3 -15.445 1 98.69 102 LEU B N 1
ATOM 4279 C CA . LEU B 1 102 ? -0.81 -4.43 -15.703 1 98.69 102 LEU B CA 1
ATOM 4280 C C . LEU B 1 102 ? 0.309 -5.023 -14.859 1 98.69 102 LEU B C 1
ATOM 4282 O O . LEU B 1 102 ? 0.153 -6.105 -14.281 1 98.69 102 LEU B O 1
ATOM 4286 N N . LEU B 1 103 ? 1.408 -4.301 -14.68 1 98.69 103 LEU B N 1
ATOM 4287 C CA . LEU B 1 103 ? 2.527 -4.785 -13.875 1 98.69 103 LEU B CA 1
ATOM 4288 C C . LEU B 1 103 ? 2.121 -4.938 -12.414 1 98.69 103 LEU B C 1
ATOM 4290 O O . LEU B 1 103 ? 2.59 -5.848 -11.727 1 98.69 103 LEU B O 1
ATOM 4294 N N . SER B 1 104 ? 1.233 -4.07 -11.953 1 97.94 104 SER B N 1
ATOM 4295 C CA . SER B 1 104 ? 0.891 -4.035 -10.531 1 97.94 104 SER B CA 1
ATOM 4296 C C . SER B 1 104 ? -0.4 -4.797 -10.258 1 97.94 104 SER B C 1
ATOM 4298 O O . SER B 1 104 ? -0.908 -4.785 -9.133 1 97.94 104 SER B O 1
ATOM 4300 N N . HIS B 1 105 ? -1.032 -5.426 -11.25 1 98.31 105 HIS B N 1
ATOM 4301 C CA . HIS B 1 105 ? -2.275 -6.18 -11.109 1 98.31 105 HIS B CA 1
ATOM 4302 C C . HIS B 1 105 ? -3.412 -5.281 -10.641 1 98.31 105 HIS B C 1
ATOM 4304 O O . HIS B 1 105 ? -4.191 -5.668 -9.766 1 98.31 105 HIS B O 1
ATOM 4310 N N . THR B 1 106 ? -3.43 -4.059 -11.203 1 96.81 106 THR B N 1
ATOM 4311 C CA . THR B 1 106 ? -4.504 -3.145 -10.836 1 96.81 106 THR B CA 1
ATOM 4312 C C . THR B 1 106 ? -5.258 -2.666 -12.07 1 96.81 106 THR B C 1
ATOM 4314 O O . THR B 1 106 ? -5.965 -1.656 -12.023 1 96.81 106 THR B O 1
ATOM 4317 N N . ALA B 1 107 ? -5.137 -3.387 -13.195 1 97.38 107 ALA B N 1
ATOM 4318 C CA . ALA B 1 107 ? -5.789 -2.982 -14.438 1 97.38 107 ALA B CA 1
ATOM 4319 C C . ALA B 1 107 ? -7.23 -3.488 -14.484 1 97.38 107 ALA B C 1
ATOM 4321 O O . ALA B 1 107 ? -8.023 -3.029 -15.312 1 97.38 107 ALA B O 1
ATOM 4322 N N . GLY B 1 108 ? -7.559 -4.508 -13.68 1 96.75 108 GLY B N 1
ATOM 4323 C CA . GLY B 1 108 ? -8.906 -5.059 -13.664 1 96.75 108 GLY B CA 1
ATOM 4324 C C . GLY B 1 108 ? -9.109 -6.16 -14.688 1 96.75 108 GLY B C 1
ATOM 4325 O O . GLY B 1 108 ? -10.234 -6.621 -14.891 1 96.75 108 GLY B O 1
ATOM 4326 N N . TYR B 1 109 ? -8.047 -6.633 -15.352 1 96.44 109 TYR B N 1
ATOM 4327 C CA . TYR B 1 109 ? -8.148 -7.781 -16.25 1 96.44 109 TYR B CA 1
ATOM 4328 C C . TYR B 1 109 ? -8.586 -9.031 -15.492 1 96.44 109 TYR B C 1
ATOM 4330 O O . TYR B 1 109 ? -8.156 -9.258 -14.359 1 96.44 109 TYR B O 1
ATOM 4338 N N . GLN B 1 110 ? -9.469 -9.805 -16.141 1 96.88 110 GLN B N 1
ATOM 4339 C CA . GLN B 1 110 ? -9.727 -11.109 -15.531 1 96.88 110 GLN B CA 1
ATOM 4340 C C . GLN B 1 110 ? -8.43 -11.898 -15.359 1 96.88 110 GLN B C 1
ATOM 4342 O O . GLN B 1 110 ? -7.41 -11.57 -15.969 1 96.88 110 GLN B O 1
ATOM 4347 N N . ARG B 1 111 ? -8.43 -12.844 -14.555 1 97.19 111 ARG B N 1
ATOM 4348 C CA . ARG B 1 111 ? -7.258 -13.57 -14.086 1 97.19 111 ARG B CA 1
ATOM 4349 C C . ARG B 1 111 ? -6.578 -14.312 -15.227 1 97.19 111 ARG B C 1
ATOM 4351 O O . ARG B 1 111 ? -5.355 -14.258 -15.375 1 97.19 111 ARG B O 1
ATOM 4358 N N . GLU B 1 112 ? -7.348 -15.039 -16.109 1 97.31 112 GLU B N 1
ATOM 4359 C CA . GLU B 1 112 ? -6.82 -15.953 -17.125 1 97.31 112 GLU B CA 1
ATOM 4360 C C . GLU B 1 112 ? -7.246 -15.523 -18.516 1 97.31 112 GLU B C 1
ATOM 4362 O O . GLU B 1 112 ? -8.203 -14.766 -18.688 1 97.31 112 GLU B O 1
ATOM 4367 N N . PRO B 1 113 ? -6.516 -15.977 -19.562 1 95.88 113 PRO B N 1
ATOM 4368 C CA . PRO B 1 113 ? -7.031 -15.773 -20.922 1 95.88 113 PRO B CA 1
ATOM 4369 C C . PRO B 1 113 ? -8.391 -16.438 -21.141 1 95.88 113 PRO B C 1
ATOM 4371 O O . PRO B 1 113 ? -8.797 -17.297 -20.359 1 95.88 113 PRO B O 1
ATOM 4374 N N . TYR B 1 114 ? -8.969 -15.906 -22.141 1 94.12 114 TYR B N 1
ATOM 4375 C CA . TYR B 1 114 ? -10.242 -16.5 -22.516 1 94.12 114 TYR B CA 1
ATOM 4376 C C . TYR B 1 114 ? -10.102 -18 -22.766 1 94.12 114 TYR B C 1
ATOM 4378 O O . TYR B 1 114 ? -9.133 -18.438 -23.391 1 94.12 114 TYR B O 1
ATOM 4386 N N . GLY B 1 115 ? -11.039 -18.625 -22.156 1 87.88 115 GLY B N 1
ATOM 4387 C CA . GLY B 1 115 ? -11.039 -20.078 -22.281 1 87.88 115 GLY B CA 1
ATOM 4388 C C . GLY B 1 115 ? -10.633 -20.781 -21 1 87.88 115 GLY B C 1
ATOM 4389 O O . GLY B 1 115 ? -9.945 -20.203 -20.156 1 87.88 115 GLY B O 1
ATOM 4390 N N . ASP B 1 116 ? -11.195 -21.938 -20.625 1 91.25 116 ASP B N 1
ATOM 4391 C CA . ASP B 1 116 ? -10.93 -22.734 -19.422 1 91.25 116 ASP B CA 1
ATOM 4392 C C . ASP B 1 116 ? -9.594 -23.469 -19.547 1 91.25 116 ASP B C 1
ATOM 4394 O O . ASP B 1 116 ? -9.555 -24.703 -19.484 1 91.25 116 ASP B O 1
ATOM 4398 N N . VAL B 1 117 ? -8.5 -22.609 -19.672 1 90.81 117 VAL B N 1
ATOM 4399 C CA . VAL B 1 117 ? -7.16 -23.094 -20 1 90.81 117 VAL B CA 1
ATOM 4400 C C . VAL B 1 117 ? -6.762 -24.203 -19.031 1 90.81 117 VAL B C 1
ATOM 4402 O O . VAL B 1 117 ? -6.164 -25.203 -19.438 1 90.81 117 VAL B O 1
ATOM 4405 N N . TRP B 1 118 ? -7.109 -24.078 -17.812 1 90.88 118 TRP B N 1
ATOM 4406 C CA . TRP B 1 118 ? -6.668 -25.031 -16.797 1 90.88 118 TRP B CA 1
ATOM 4407 C C . TRP B 1 118 ? -7.539 -26.281 -16.828 1 90.88 118 TRP B C 1
ATOM 4409 O O . TRP B 1 118 ? -7.18 -27.312 -16.234 1 90.88 118 TRP B O 1
ATOM 4419 N N . ASP B 1 119 ? -8.664 -26.188 -17.422 1 90.12 119 ASP B N 1
ATOM 4420 C CA . ASP B 1 119 ? -9.516 -27.359 -17.625 1 90.12 119 ASP B CA 1
ATOM 4421 C C . ASP B 1 119 ? -9.133 -28.109 -18.906 1 90.12 119 ASP B C 1
ATOM 4423 O O . ASP B 1 119 ? -9.008 -29.328 -18.891 1 90.12 119 ASP B O 1
ATOM 4427 N N . THR B 1 120 ? -8.844 -27.359 -19.969 1 90.5 120 THR B N 1
ATOM 4428 C CA . THR B 1 120 ? -8.523 -27.953 -21.266 1 90.5 120 THR B CA 1
ATOM 4429 C C . THR B 1 120 ? -7.043 -28.297 -21.344 1 90.5 120 THR B C 1
ATOM 4431 O O . THR B 1 120 ? -6.633 -29.094 -22.188 1 90.5 120 THR B O 1
ATOM 4434 N N . LEU B 1 121 ? -6.219 -27.641 -20.562 1 92.88 121 LEU B N 1
ATOM 4435 C CA . LEU B 1 121 ? -4.766 -27.766 -20.562 1 92.88 121 LEU B CA 1
ATOM 4436 C C . LEU B 1 121 ? -4.18 -27.328 -21.906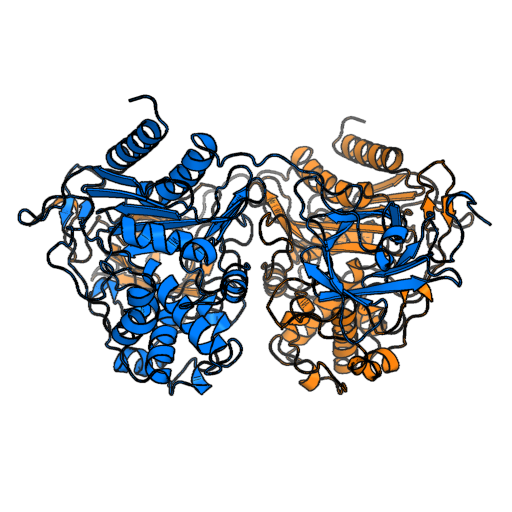 1 92.88 121 LEU B C 1
ATOM 4438 O O . LEU B 1 121 ? -3.162 -27.875 -22.344 1 92.88 121 LEU B O 1
ATOM 4442 N N . THR B 1 122 ? -4.906 -26.484 -22.578 1 93 122 THR B N 1
ATOM 4443 C CA . THR B 1 122 ? -4.469 -25.891 -23.844 1 93 122 THR B CA 1
ATOM 4444 C C . THR B 1 122 ? -4.465 -24.359 -23.75 1 93 122 THR B C 1
ATOM 4446 O O . THR B 1 122 ? -5.516 -23.75 -23.562 1 93 122 THR B O 1
ATOM 4449 N N . ALA B 1 123 ? -3.32 -23.828 -23.906 1 95.12 123 ALA B N 1
ATOM 4450 C CA . ALA B 1 123 ? -3.186 -22.375 -23.891 1 95.12 123 ALA B CA 1
ATOM 4451 C C . ALA B 1 123 ? -3.195 -21.812 -25.312 1 95.12 123 ALA B C 1
ATOM 4453 O O . ALA B 1 123 ? -2.715 -22.469 -26.25 1 95.12 123 ALA B O 1
ATOM 4454 N N . PRO B 1 124 ? -3.75 -20.641 -25.484 1 96.75 124 PRO B N 1
ATOM 4455 C CA . PRO B 1 124 ? -3.641 -20.016 -26.812 1 96.75 124 PRO B CA 1
ATOM 4456 C C . PRO B 1 124 ? -2.201 -19.656 -27.172 1 96.75 124 PRO B C 1
ATOM 4458 O O . PRO B 1 124 ? -1.37 -19.438 -26.281 1 96.75 124 PRO B O 1
ATOM 4461 N N . ASP B 1 125 ? -1.931 -19.672 -28.484 1 97.06 125 ASP B N 1
ATOM 4462 C CA . ASP B 1 125 ? -0.655 -19.109 -28.906 1 97.06 125 ASP B CA 1
ATOM 4463 C C . ASP B 1 125 ? -0.677 -17.578 -28.812 1 97.06 125 ASP B C 1
ATOM 4465 O O . ASP B 1 125 ? -1.687 -16.984 -28.422 1 97.06 125 ASP B O 1
ATOM 4469 N N . ALA B 1 126 ? 0.449 -16.953 -29.078 1 96.88 126 ALA B N 1
ATOM 4470 C CA . ALA B 1 126 ? 0.602 -15.516 -28.875 1 96.88 126 ALA B CA 1
ATOM 4471 C C . ALA B 1 126 ? -0.426 -14.734 -29.703 1 96.88 126 ALA B C 1
ATOM 4473 O O . ALA B 1 126 ? -1.066 -13.812 -29.188 1 96.88 126 ALA B O 1
ATOM 4474 N N . ALA B 1 127 ? -0.589 -15.094 -30.953 1 97.06 127 ALA B N 1
ATOM 4475 C CA . ALA B 1 127 ? -1.518 -14.391 -31.828 1 97.06 127 ALA B CA 1
ATOM 4476 C C . ALA B 1 127 ? -2.951 -14.508 -31.328 1 97.06 127 ALA B C 1
ATOM 4478 O O . ALA B 1 127 ? -3.678 -13.516 -31.266 1 97.06 127 ALA B O 1
ATOM 4479 N N . ARG B 1 128 ? -3.344 -15.703 -30.953 1 97.44 128 ARG B N 1
ATOM 4480 C CA . ARG B 1 128 ? -4.703 -15.938 -30.469 1 97.44 128 ARG B CA 1
ATOM 4481 C C . ARG B 1 128 ? -4.953 -15.25 -29.141 1 97.44 128 ARG B C 1
ATOM 4483 O O . ARG B 1 128 ? -6.039 -14.727 -28.906 1 97.44 128 ARG B O 1
ATOM 4490 N N . LEU B 1 129 ? -3.986 -15.281 -28.266 1 97.69 129 LEU B N 1
ATOM 4491 C CA . LEU B 1 129 ? -4.082 -14.594 -26.984 1 97.69 129 LEU B CA 1
ATOM 4492 C C . LEU B 1 129 ? -4.484 -13.133 -27.172 1 97.69 129 LEU B C 1
ATOM 4494 O O . LEU B 1 129 ? -5.41 -12.648 -26.516 1 97.69 129 LEU B O 1
ATOM 4498 N N . LEU B 1 130 ? -3.828 -12.438 -28.062 1 97.81 130 LEU B N 1
ATOM 4499 C CA . LEU B 1 130 ? -4.074 -11.023 -28.312 1 97.81 130 LEU B CA 1
ATOM 4500 C C . LEU B 1 130 ? -5.383 -10.82 -29.062 1 97.81 130 LEU B C 1
ATOM 4502 O O . LEU B 1 130 ? -6.156 -9.906 -28.75 1 97.81 130 LEU B O 1
ATOM 4506 N N . ALA B 1 131 ? -5.68 -11.703 -30 1 97.44 131 ALA B N 1
ATOM 4507 C CA . ALA B 1 131 ? -6.871 -11.578 -30.844 1 97.44 131 ALA B CA 1
ATOM 4508 C C . ALA B 1 131 ? -8.141 -11.789 -30.016 1 97.44 131 ALA B C 1
ATOM 4510 O O . ALA B 1 131 ? -9.195 -11.242 -30.359 1 97.44 131 ALA B O 1
ATOM 4511 N N . GLU B 1 132 ? -8.008 -12.539 -28.922 1 97.5 132 GLU B N 1
ATOM 4512 C CA . GLU B 1 132 ? -9.195 -12.906 -28.156 1 97.5 132 GLU B CA 1
ATOM 4513 C C . GLU B 1 132 ? -9.336 -12.031 -26.906 1 97.5 132 GLU B C 1
ATOM 4515 O O . GLU B 1 132 ? -10.102 -12.352 -26 1 97.5 132 GLU B O 1
ATOM 4520 N N . LEU B 1 133 ? -8.617 -10.945 -26.875 1 97.69 133 LEU B N 1
ATOM 4521 C CA . LEU B 1 133 ? -8.727 -10.047 -25.734 1 97.69 133 LEU B CA 1
ATOM 4522 C C . LEU B 1 133 ? -10.141 -9.484 -25.609 1 97.69 133 LEU B C 1
ATOM 4524 O O . LEU B 1 133 ? -10.57 -9.094 -24.531 1 97.69 133 LEU B O 1
ATOM 4528 N N . ASP B 1 134 ? -10.906 -9.438 -26.734 1 97.69 134 ASP B N 1
ATOM 4529 C CA . ASP B 1 134 ? -12.281 -8.953 -26.703 1 97.69 134 ASP B CA 1
ATOM 4530 C C . ASP B 1 134 ? -13.219 -9.992 -26.078 1 97.69 134 ASP B C 1
ATOM 4532 O O . ASP B 1 134 ? -14.359 -9.68 -25.75 1 97.69 134 ASP B O 1
ATOM 4536 N N . ARG B 1 135 ? -12.695 -11.188 -25.875 1 97 135 ARG B N 1
ATOM 4537 C CA . ARG B 1 135 ? -13.484 -12.234 -25.25 1 97 135 ARG B CA 1
ATOM 4538 C C . ARG B 1 135 ? -13.195 -12.32 -23.75 1 97 135 ARG B C 1
ATOM 4540 O O . ARG B 1 135 ? -13.867 -13.055 -23.031 1 97 135 ARG B O 1
ATOM 4547 N N . ALA B 1 136 ? -12.203 -11.672 -23.312 1 96.19 136 ALA B N 1
ATOM 4548 C CA . ALA B 1 136 ? -11.914 -11.555 -21.891 1 96.19 136 ALA B CA 1
ATOM 4549 C C . ALA B 1 136 ? -12.633 -10.352 -21.281 1 96.19 136 ALA B C 1
ATOM 4551 O O . ALA B 1 136 ? -12.961 -9.398 -21.984 1 96.19 136 ALA B O 1
ATOM 4552 N N . GLU B 1 137 ? -12.797 -10.359 -19.984 1 95.88 137 GLU B N 1
ATOM 4553 C CA . GLU B 1 137 ? -13.523 -9.281 -19.328 1 95.88 137 GLU B CA 1
ATOM 4554 C C . GLU B 1 137 ? -12.578 -8.398 -18.516 1 95.88 137 GLU B C 1
ATOM 4556 O O . GLU B 1 137 ? -11.555 -8.867 -18 1 95.88 137 GLU B O 1
ATOM 4561 N N . ARG B 1 138 ? -12.898 -7.117 -18.469 1 95.25 138 ARG B N 1
ATOM 4562 C CA . ARG B 1 138 ? -12.438 -6.262 -17.375 1 95.25 138 ARG B CA 1
ATOM 4563 C C . ARG B 1 138 ? -13.328 -6.406 -16.141 1 95.25 138 ARG B C 1
ATOM 4565 O O . ARG B 1 138 ? -14.375 -5.758 -16.047 1 95.25 138 ARG B O 1
ATOM 4572 N N . VAL B 1 139 ? -12.898 -7.148 -15.203 1 95.44 139 VAL B N 1
ATOM 4573 C CA . VAL B 1 139 ? -13.781 -7.582 -14.117 1 95.44 139 VAL B CA 1
ATOM 4574 C C . VAL B 1 139 ? -13.852 -6.496 -13.047 1 95.44 139 VAL B C 1
ATOM 4576 O O . VAL B 1 139 ? -14.75 -6.508 -12.203 1 95.44 139 VAL B O 1
ATOM 4579 N N . LEU B 1 140 ? -12.914 -5.555 -13 1 94.31 140 LEU B N 1
ATOM 4580 C CA . LEU B 1 140 ? -12.891 -4.391 -12.125 1 94.31 140 LEU B CA 1
ATOM 4581 C C . LEU B 1 140 ? -12.445 -3.145 -12.883 1 94.31 140 LEU B C 1
ATOM 4583 O O . LEU B 1 140 ? -11.664 -3.238 -13.828 1 94.31 140 LEU B O 1
ATOM 4587 N N . PRO B 1 141 ? -12.93 -1.989 -12.406 1 92.62 141 PRO B N 1
ATOM 4588 C CA . PRO B 1 141 ? -12.367 -0.766 -12.977 1 92.62 141 PRO B CA 1
ATOM 4589 C C . PRO B 1 141 ? -10.875 -0.613 -12.68 1 92.62 141 PRO B C 1
ATOM 4591 O O . PRO B 1 141 ? -10.383 -1.138 -11.68 1 92.62 141 PRO B O 1
ATOM 4594 N N . ALA B 1 142 ? -10.188 0.099 -13.602 1 90.81 142 ALA B N 1
ATOM 4595 C CA . ALA B 1 142 ? -8.758 0.347 -13.438 1 90.81 142 ALA B CA 1
ATOM 4596 C C . ALA B 1 142 ? -8.469 1.042 -12.109 1 90.81 142 ALA B C 1
ATOM 4598 O O . ALA B 1 142 ? -9.211 1.938 -11.695 1 90.81 142 ALA B O 1
ATOM 4599 N N . ALA B 1 143 ? -7.453 0.579 -11.406 1 90.88 143 ALA B N 1
ATOM 4600 C CA . ALA B 1 143 ? -6.871 1.198 -10.219 1 90.88 143 ALA B CA 1
ATOM 4601 C C . ALA B 1 143 ? -7.801 1.059 -9.016 1 90.88 143 ALA B C 1
ATOM 4603 O O . ALA B 1 143 ? -7.586 1.696 -7.98 1 90.88 143 ALA B O 1
ATOM 4604 N N . ARG B 1 144 ? -8.836 0.237 -9.156 1 90.25 144 ARG B N 1
ATOM 4605 C CA . ARG B 1 144 ? -9.805 0.099 -8.07 1 90.25 144 ARG B CA 1
ATOM 4606 C C . ARG B 1 144 ? -9.227 -0.699 -6.914 1 90.25 144 ARG B C 1
ATOM 4608 O O . ARG B 1 144 ? -9.352 -0.305 -5.754 1 90.25 144 ARG B O 1
ATOM 4615 N N . ARG B 1 145 ? -8.695 -1.804 -7.25 1 92.75 145 ARG B N 1
ATOM 4616 C CA . ARG B 1 145 ? -8.07 -2.689 -6.273 1 92.75 145 ARG B CA 1
ATOM 4617 C C . ARG B 1 145 ? -7.203 -3.738 -6.965 1 92.75 145 ARG B C 1
ATOM 4619 O O . ARG B 1 145 ? -7.176 -3.814 -8.195 1 92.75 145 ARG B O 1
ATOM 4626 N N . PHE B 1 146 ? -6.5 -4.48 -6.098 1 96.19 146 PHE B N 1
ATOM 4627 C CA . PHE B 1 146 ? -5.699 -5.605 -6.57 1 96.19 146 PHE B CA 1
ATOM 4628 C C . PHE B 1 146 ? -6.586 -6.688 -7.172 1 96.19 146 PHE B C 1
ATOM 4630 O O . PHE B 1 146 ? -7.594 -7.074 -6.578 1 96.19 146 PHE B O 1
ATOM 4637 N N . HIS B 1 147 ? -6.254 -7.102 -8.344 1 97.5 147 HIS B N 1
ATOM 4638 C CA . HIS B 1 147 ? -6.801 -8.305 -8.961 1 97.5 147 HIS B CA 1
ATOM 4639 C C . HIS B 1 147 ? -5.75 -9.023 -9.797 1 97.5 147 HIS B C 1
ATOM 4641 O O . HIS B 1 147 ? -5.32 -8.516 -10.836 1 97.5 147 HIS B O 1
ATOM 4647 N N . TYR B 1 148 ? -5.379 -10.148 -9.328 1 97.44 148 TYR B N 1
ATOM 4648 C CA . TYR B 1 148 ? -4.305 -10.906 -9.953 1 97.44 148 TYR B CA 1
ATOM 4649 C C . TYR B 1 148 ? -4.684 -11.32 -11.375 1 97.44 148 TYR B C 1
ATOM 4651 O O . TYR B 1 148 ? -5.762 -11.867 -11.594 1 97.44 148 TYR B O 1
ATOM 4659 N N . SER B 1 149 ? -3.762 -11.055 -12.352 1 98.38 149 SER B N 1
ATOM 4660 C CA . SER B 1 149 ? -4.086 -11.375 -13.734 1 98.38 149 SER B CA 1
ATOM 4661 C C . SER B 1 149 ? -2.887 -11.969 -14.461 1 98.38 149 SER B C 1
ATOM 4663 O O . SER B 1 149 ? -1.939 -11.25 -14.797 1 98.38 149 SER B O 1
ATOM 4665 N N . ASN B 1 150 ? -2.918 -13.266 -14.734 1 98.56 150 ASN B N 1
ATOM 4666 C CA . ASN B 1 150 ? -1.958 -13.883 -15.648 1 98.56 150 ASN B CA 1
ATOM 4667 C C . ASN B 1 150 ? -2.066 -13.305 -17.047 1 98.56 150 ASN B C 1
ATOM 4669 O O . ASN B 1 150 ? -1.053 -13.078 -17.719 1 98.56 150 ASN B O 1
ATOM 4673 N N . LEU B 1 151 ? -3.279 -13.047 -17.438 1 98.5 151 LEU B N 1
ATOM 4674 C CA . LEU B 1 151 ? -3.553 -12.477 -18.75 1 98.5 151 LEU B CA 1
ATOM 4675 C C . LEU B 1 151 ? -2.791 -11.172 -18.953 1 98.5 151 LEU B C 1
ATOM 4677 O O . LEU B 1 151 ? -2.143 -10.977 -19.984 1 98.5 151 LEU B O 1
ATOM 4681 N N . GLY B 1 152 ? -2.836 -10.297 -17.969 1 98.62 152 GLY B N 1
ATOM 4682 C CA . GLY B 1 152 ? -2.156 -9.016 -18.062 1 98.62 152 GLY B CA 1
ATOM 4683 C C . GLY B 1 152 ? -0.663 -9.141 -18.281 1 98.62 152 GLY B C 1
ATOM 4684 O O . GLY B 1 152 ? -0.099 -8.461 -19.141 1 98.62 152 GLY B O 1
ATOM 4685 N N . LEU B 1 153 ? -0.009 -10.023 -17.578 1 98.75 153 LEU B N 1
ATOM 4686 C CA . LEU B 1 153 ? 1.433 -10.203 -17.719 1 98.75 153 LEU B CA 1
ATOM 4687 C C . LEU B 1 153 ? 1.779 -10.891 -19.031 1 98.75 153 LEU B C 1
ATOM 4689 O O . LEU B 1 153 ? 2.824 -10.617 -19.625 1 98.75 153 LEU B O 1
ATOM 4693 N N . ALA B 1 154 ? 0.887 -11.789 -19.438 1 98.81 154 ALA B N 1
ATOM 4694 C CA . ALA B 1 154 ? 1.091 -12.406 -20.734 1 98.81 154 ALA B CA 1
ATOM 4695 C C . ALA B 1 154 ? 1.075 -11.359 -21.844 1 98.81 154 ALA B C 1
ATOM 4697 O O . ALA B 1 154 ? 1.933 -11.367 -22.734 1 98.81 154 ALA B O 1
ATOM 4698 N N . VAL B 1 155 ? 0.154 -10.445 -21.766 1 98.81 155 VAL B N 1
ATOM 4699 C CA . VAL B 1 155 ? 0.048 -9.367 -22.75 1 98.81 155 VAL B CA 1
ATOM 4700 C C . VAL B 1 155 ? 1.315 -8.516 -22.719 1 98.81 155 VAL B C 1
ATOM 4702 O O . VAL B 1 155 ? 1.876 -8.195 -23.766 1 98.81 155 VAL B O 1
ATOM 4705 N N . LEU B 1 156 ? 1.815 -8.195 -21.531 1 98.88 156 LEU B N 1
ATOM 4706 C CA . LEU B 1 156 ? 3.021 -7.387 -21.391 1 98.88 156 LEU B CA 1
ATOM 4707 C C . LEU B 1 156 ? 4.227 -8.109 -21.984 1 98.88 156 LEU B C 1
ATOM 4709 O O . LEU B 1 156 ? 5.09 -7.48 -22.609 1 98.88 156 LEU B O 1
ATOM 4713 N N . GLY B 1 157 ? 4.289 -9.422 -21.734 1 98.88 157 GLY B N 1
ATOM 4714 C CA . GLY B 1 157 ? 5.367 -10.188 -22.328 1 98.88 157 GLY B CA 1
ATOM 4715 C C . GLY B 1 157 ? 5.359 -10.148 -23.844 1 98.88 157 GLY B C 1
ATOM 4716 O O . GLY B 1 157 ? 6.41 -9.977 -24.469 1 98.88 157 GLY B O 1
ATOM 4717 N N . GLN B 1 158 ? 4.191 -10.273 -24.438 1 98.62 158 GLN B N 1
ATOM 4718 C CA . GLN B 1 158 ? 4.066 -10.195 -25.891 1 98.62 158 GLN B CA 1
ATOM 4719 C C . GLN B 1 158 ? 4.406 -8.797 -26.391 1 98.62 158 GLN B C 1
ATOM 4721 O O . GLN B 1 158 ? 5.023 -8.648 -27.453 1 98.62 158 GLN B O 1
ATOM 4726 N N . LEU B 1 159 ? 4.02 -7.809 -25.641 1 98.69 159 LEU B N 1
ATOM 4727 C CA . LEU B 1 159 ? 4.305 -6.418 -26 1 98.69 159 LEU B CA 1
ATOM 4728 C C . LEU B 1 159 ? 5.809 -6.176 -26.078 1 98.69 159 LEU B C 1
ATOM 4730 O O . LEU B 1 159 ? 6.301 -5.652 -27.078 1 98.69 159 LEU B O 1
ATOM 4734 N N . VAL B 1 160 ? 6.551 -6.594 -25.078 1 98.38 160 VAL B N 1
ATOM 4735 C CA . VAL B 1 160 ? 7.984 -6.332 -25.031 1 98.38 160 VAL B CA 1
ATOM 4736 C C . VAL B 1 160 ? 8.695 -7.152 -26.109 1 98.38 160 VAL B C 1
ATOM 4738 O O . VAL B 1 160 ? 9.672 -6.695 -26.703 1 98.38 160 VAL B O 1
ATOM 4741 N N . ALA B 1 161 ? 8.234 -8.391 -26.328 1 98.06 161 ALA B N 1
ATOM 4742 C CA . ALA B 1 161 ? 8.781 -9.211 -27.391 1 98.06 161 ALA B CA 1
ATOM 4743 C C . ALA B 1 161 ? 8.656 -8.516 -28.75 1 98.06 161 ALA B C 1
ATOM 4745 O O . ALA B 1 161 ? 9.617 -8.461 -29.516 1 98.06 161 ALA B O 1
ATOM 4746 N N . ARG B 1 162 ? 7.52 -7.965 -29.016 1 97.25 162 ARG B N 1
ATOM 4747 C CA . ARG B 1 162 ? 7.27 -7.25 -30.266 1 97.25 162 ARG B CA 1
ATOM 4748 C C . ARG B 1 162 ? 8.195 -6.047 -30.406 1 97.25 162 ARG B C 1
ATOM 4750 O O . ARG B 1 162 ? 8.789 -5.832 -31.469 1 97.25 162 ARG B O 1
ATOM 4757 N N . LEU B 1 163 ? 8.305 -5.289 -29.344 1 98.12 163 LEU B N 1
ATOM 4758 C CA . LEU B 1 163 ? 9.148 -4.098 -29.359 1 98.12 163 LEU B CA 1
ATOM 4759 C C . LEU B 1 163 ? 10.602 -4.457 -29.641 1 98.12 163 LEU B C 1
ATOM 4761 O O . LEU B 1 163 ? 11.328 -3.67 -30.25 1 98.12 163 LEU B O 1
ATOM 4765 N N . ARG B 1 164 ? 10.984 -5.699 -29.25 1 97.69 164 ARG B N 1
ATOM 4766 C CA . ARG B 1 164 ? 12.391 -6.09 -29.359 1 97.69 164 ARG B CA 1
ATOM 4767 C C . ARG B 1 164 ? 12.625 -6.945 -30.594 1 97.69 164 ARG B C 1
ATOM 4769 O O . ARG B 1 164 ? 13.766 -7.27 -30.922 1 97.69 164 ARG B O 1
ATOM 4776 N N . GLY B 1 165 ? 11.641 -7.352 -31.281 1 96 165 GLY B N 1
ATOM 4777 C CA . GLY B 1 165 ? 11.758 -8.023 -32.562 1 96 165 GLY B CA 1
ATOM 4778 C C . GLY B 1 165 ? 12.039 -9.508 -32.438 1 96 165 GLY B C 1
ATOM 4779 O O . GLY B 1 165 ? 12.758 -10.086 -33.25 1 96 165 GLY B O 1
ATOM 4780 N N . GLY B 1 166 ? 11.594 -10.234 -31.5 1 96.44 166 GLY B N 1
ATOM 4781 C CA . GLY B 1 166 ? 11.719 -11.664 -31.281 1 96.44 166 GLY B CA 1
ATOM 4782 C C . GLY B 1 166 ? 10.609 -12.242 -30.438 1 96.44 166 GLY B C 1
ATOM 4783 O O . GLY B 1 166 ? 9.656 -11.539 -30.094 1 96.44 166 GLY B O 1
ATOM 4784 N N . THR B 1 167 ? 10.688 -13.516 -30.172 1 97.94 167 THR B N 1
ATOM 4785 C CA . THR B 1 167 ? 9.766 -14.117 -29.219 1 97.94 167 THR B CA 1
ATOM 4786 C C . THR B 1 167 ? 10.141 -13.734 -27.781 1 97.94 167 THR B C 1
ATOM 4788 O O . THR B 1 167 ? 11.266 -13.32 -27.531 1 97.94 167 THR B O 1
ATOM 4791 N N . TRP B 1 168 ? 9.219 -13.812 -26.922 1 98.5 168 TRP B N 1
ATOM 4792 C CA . TRP B 1 168 ? 9.469 -13.508 -25.516 1 98.5 168 TRP B CA 1
ATOM 4793 C C . TRP B 1 168 ? 10.625 -14.336 -24.969 1 98.5 168 TRP B C 1
ATOM 4795 O O . TRP B 1 168 ? 11.523 -13.805 -24.312 1 98.5 168 TRP B O 1
ATOM 4805 N N . ALA B 1 169 ? 10.672 -15.617 -25.312 1 98.56 169 ALA B N 1
ATOM 4806 C CA . ALA B 1 169 ? 11.703 -16.516 -24.797 1 98.56 169 ALA B CA 1
ATOM 4807 C C . ALA B 1 169 ? 13.086 -16.125 -25.312 1 98.56 169 ALA B C 1
ATOM 4809 O O . ALA B 1 169 ? 14.062 -16.156 -24.562 1 98.56 169 ALA B O 1
ATOM 4810 N N . GLU B 1 170 ? 13.156 -15.742 -26.562 1 98.31 170 GLU B N 1
ATOM 4811 C CA . GLU B 1 170 ? 14.422 -15.312 -27.141 1 98.31 170 GLU B CA 1
ATOM 4812 C C . GLU B 1 170 ? 14.93 -14.031 -26.484 1 98.31 170 GLU B C 1
ATOM 4814 O O . GLU B 1 170 ? 16.109 -13.93 -26.125 1 98.31 170 GLU B O 1
ATOM 4819 N N . VAL B 1 171 ? 14.008 -13.109 -26.328 1 98.62 171 VAL B N 1
ATOM 4820 C CA . VAL B 1 171 ? 14.359 -11.82 -25.734 1 98.62 171 VAL B CA 1
ATOM 4821 C C . VAL B 1 171 ? 14.789 -12.023 -24.281 1 98.62 171 VAL B C 1
ATOM 4823 O O . VAL B 1 171 ? 15.781 -11.438 -23.844 1 98.62 171 VAL B O 1
ATOM 4826 N N . LEU B 1 172 ? 14.094 -12.852 -23.578 1 98.81 172 LEU B N 1
ATOM 4827 C CA . LEU B 1 172 ? 14.414 -13.148 -22.188 1 98.81 172 LEU B CA 1
ATOM 4828 C C . LEU B 1 172 ? 15.812 -13.75 -22.062 1 98.81 172 LEU B C 1
ATOM 4830 O O . LEU B 1 172 ? 16.609 -13.312 -21.234 1 98.81 172 LEU B O 1
ATOM 4834 N N . THR B 1 173 ? 16.109 -14.711 -22.891 1 98.62 173 THR B N 1
ATOM 4835 C CA . THR B 1 173 ? 17.406 -15.375 -22.859 1 98.62 173 THR B CA 1
ATOM 4836 C C . THR B 1 173 ? 18.531 -14.383 -23.141 1 98.62 173 THR B C 1
ATOM 4838 O O . THR B 1 173 ? 19.516 -14.32 -22.406 1 98.62 173 THR B O 1
ATOM 4841 N N . GLU B 1 174 ? 18.344 -13.594 -24.094 1 98.12 174 GLU B N 1
ATOM 4842 C CA . GLU B 1 174 ? 19.359 -12.656 -24.562 1 98.12 174 GLU B CA 1
ATOM 4843 C C . GLU B 1 174 ? 19.594 -11.539 -23.547 1 98.12 174 GLU B C 1
ATOM 4845 O O . GLU B 1 174 ? 20.734 -11.156 -23.281 1 98.12 174 GLU B O 1
ATOM 4850 N N . ARG B 1 175 ? 18.5 -11.086 -22.969 1 98.25 175 ARG B N 1
ATOM 4851 C CA . ARG B 1 175 ? 18.594 -9.812 -22.25 1 98.25 175 ARG B CA 1
ATOM 4852 C C . ARG B 1 175 ? 18.719 -10.031 -20.75 1 98.25 175 ARG B C 1
ATOM 4854 O O . ARG B 1 175 ? 19.156 -9.133 -20.031 1 98.25 175 ARG B O 1
ATOM 4861 N N . VAL B 1 176 ? 18.328 -11.188 -20.266 1 98.69 176 VAL B N 1
ATOM 4862 C CA . VAL B 1 176 ? 18.297 -11.352 -18.812 1 98.69 176 VAL B CA 1
ATOM 4863 C C . VAL B 1 176 ? 19.047 -12.625 -18.422 1 98.69 176 VAL B C 1
ATOM 4865 O O . VAL B 1 176 ? 20.016 -12.562 -17.672 1 98.69 176 VAL B O 1
ATOM 4868 N N . LEU B 1 177 ? 18.719 -13.789 -18.984 1 98.69 177 LEU B N 1
ATOM 4869 C CA . LEU B 1 177 ? 19.25 -15.062 -18.516 1 98.69 177 LEU B CA 1
ATOM 4870 C C . LEU B 1 177 ? 20.75 -15.164 -18.781 1 98.69 177 LEU B C 1
ATOM 4872 O O . LEU B 1 177 ? 21.516 -15.492 -17.875 1 98.69 177 LEU B O 1
ATOM 4876 N N . THR B 1 178 ? 21.156 -14.859 -20 1 98.25 178 THR B N 1
ATOM 4877 C CA . THR B 1 178 ? 22.562 -15 -20.375 1 98.25 178 THR B CA 1
ATOM 4878 C C . THR B 1 178 ? 23.422 -14 -19.625 1 98.25 178 THR B C 1
ATOM 4880 O O . THR B 1 178 ? 24.406 -14.375 -18.984 1 98.25 178 THR B O 1
ATOM 4883 N N . PRO B 1 179 ? 23.031 -12.758 -19.609 1 97.88 179 PRO B N 1
ATOM 4884 C CA . PRO B 1 179 ? 23.875 -11.789 -18.906 1 97.88 179 PRO B CA 1
ATOM 4885 C C . PRO B 1 179 ? 24.031 -12.102 -17.406 1 97.88 179 PRO B C 1
ATOM 4887 O O . PRO B 1 179 ? 25.062 -11.797 -16.812 1 97.88 179 PRO B O 1
ATOM 4890 N N . LEU B 1 180 ? 23.031 -12.719 -16.766 1 97.75 180 LEU B N 1
ATOM 4891 C CA . LEU B 1 180 ? 23.078 -12.984 -15.336 1 97.75 180 LEU B CA 1
ATOM 4892 C C . LEU B 1 180 ? 23.609 -14.391 -15.062 1 97.75 180 LEU B C 1
ATOM 4894 O O . LEU B 1 180 ? 23.766 -14.789 -13.906 1 97.75 180 LEU B O 1
ATOM 4898 N N . GLY B 1 181 ? 23.891 -15.125 -16.125 1 97.25 181 GLY B N 1
ATOM 4899 C CA . GLY B 1 181 ? 24.422 -16.469 -15.969 1 97.25 181 GLY B CA 1
ATOM 4900 C C . GLY B 1 181 ? 23.391 -17.453 -15.438 1 97.25 181 GLY B C 1
ATOM 4901 O O . GLY B 1 181 ? 23.734 -18.359 -14.672 1 97.25 181 GLY B O 1
ATOM 4902 N N . LEU B 1 182 ? 22.156 -17.234 -15.695 1 98.5 182 LEU B N 1
ATOM 4903 C CA . LEU B 1 182 ? 21.094 -18.156 -15.297 1 98.5 182 LEU B CA 1
ATOM 4904 C C . LEU B 1 182 ? 20.875 -19.234 -16.359 1 98.5 182 LEU B C 1
ATOM 4906 O O . LEU B 1 182 ? 19.766 -19.375 -16.875 1 98.5 182 LEU B O 1
ATOM 4910 N N . ASP B 1 183 ? 21.781 -20.062 -16.531 1 96.62 183 ASP B N 1
ATOM 4911 C CA . ASP B 1 183 ? 21.891 -20.938 -17.688 1 96.62 183 ASP B CA 1
ATOM 4912 C C . ASP B 1 183 ? 20.938 -22.125 -17.562 1 96.62 183 ASP B C 1
ATOM 4914 O O . ASP B 1 183 ? 20.609 -22.781 -18.562 1 96.62 183 ASP B O 1
ATOM 4918 N N . ALA B 1 184 ? 20.547 -22.422 -16.391 1 98.38 184 ALA B N 1
ATOM 4919 C CA . ALA B 1 184 ? 19.672 -23.578 -16.172 1 98.38 184 ALA B CA 1
ATOM 4920 C C . ALA B 1 184 ? 18.203 -23.156 -16.188 1 98.38 184 ALA B C 1
ATOM 4922 O O . ALA B 1 184 ? 17.328 -23.953 -15.898 1 98.38 184 ALA B O 1
ATOM 4923 N N . THR B 1 185 ? 17.906 -21.906 -16.469 1 98.81 185 THR B N 1
ATOM 4924 C CA . THR B 1 185 ? 16.547 -21.391 -16.594 1 98.81 185 THR B CA 1
ATOM 4925 C C . THR B 1 185 ? 16.109 -21.375 -18.047 1 98.81 185 THR B C 1
ATOM 4927 O O . THR B 1 185 ? 16.75 -20.734 -18.891 1 98.81 185 THR B O 1
ATOM 4930 N N . THR B 1 186 ? 15.039 -22.156 -18.391 1 98.44 186 THR B N 1
ATOM 4931 C CA . THR B 1 186 ? 14.641 -22.312 -19.781 1 98.44 186 THR B CA 1
ATOM 4932 C C . THR B 1 186 ? 13.125 -22.234 -19.922 1 98.44 186 THR B C 1
ATOM 4934 O O . THR B 1 186 ? 12.391 -22.562 -18.984 1 98.44 186 THR B O 1
ATOM 4937 N N . ALA B 1 187 ? 12.656 -21.828 -21.078 1 97.94 187 ALA B N 1
ATOM 4938 C CA . ALA B 1 187 ? 11.234 -21.875 -21.406 1 97.94 187 ALA B CA 1
ATOM 4939 C C . ALA B 1 187 ? 10.812 -23.297 -21.781 1 97.94 187 ALA B C 1
ATOM 4941 O O . ALA B 1 187 ? 9.75 -23.766 -21.359 1 97.94 187 ALA B O 1
ATOM 4942 N N . ALA B 1 188 ? 11.641 -23.969 -22.516 1 96.94 188 ALA B N 1
ATOM 4943 C CA . ALA B 1 188 ? 11.352 -25.344 -22.906 1 96.94 188 ALA B CA 1
ATOM 4944 C C . ALA B 1 188 ? 11.57 -26.312 -21.75 1 96.94 188 ALA B C 1
ATOM 4946 O O . ALA B 1 188 ? 12.508 -26.141 -20.969 1 96.94 188 ALA B O 1
ATOM 4947 N N . ARG B 1 189 ? 10.719 -27.328 -21.641 1 97 189 ARG B N 1
ATOM 4948 C CA . ARG B 1 189 ? 10.898 -28.375 -20.641 1 97 189 ARG B CA 1
ATOM 4949 C C . ARG B 1 189 ? 12.195 -29.141 -20.891 1 97 189 ARG B C 1
ATOM 4951 O O . ARG B 1 189 ? 12.391 -29.719 -21.969 1 97 189 ARG B O 1
ATOM 4958 N N . PRO B 1 190 ? 13.023 -29.203 -19.891 1 97.12 190 PRO B N 1
ATOM 4959 C CA . PRO B 1 190 ? 14.297 -29.906 -20.047 1 97.12 190 PRO B CA 1
ATOM 4960 C C . PRO B 1 190 ? 14.188 -31.391 -19.766 1 97.12 190 PRO B C 1
ATOM 4962 O O . PRO B 1 190 ? 13.195 -31.844 -19.188 1 97.12 190 PRO B O 1
ATOM 4965 N N . ALA B 1 191 ? 15.227 -32.125 -20.125 1 95.06 191 ALA B N 1
ATOM 4966 C CA . ALA B 1 191 ? 15.281 -33.562 -19.859 1 95.06 191 ALA B CA 1
ATOM 4967 C C . ALA B 1 191 ? 15.383 -33.844 -18.375 1 95.06 191 ALA B C 1
ATOM 4969 O O . ALA B 1 191 ? 14.883 -34.875 -17.891 1 95.06 191 ALA B O 1
ATOM 4970 N N . GLU B 1 192 ? 15.969 -32.906 -17.641 1 95.62 192 GLU B N 1
ATOM 4971 C CA . GLU B 1 192 ? 16.219 -33.062 -16.203 1 95.62 192 GLU B CA 1
ATOM 4972 C C . GLU B 1 192 ? 15 -32.625 -15.383 1 95.62 192 GLU B C 1
ATOM 4974 O O . GLU B 1 192 ? 15.078 -32.531 -14.156 1 95.62 192 GLU B O 1
ATOM 4979 N N . ALA B 1 193 ? 13.891 -32.406 -16.062 1 98.06 193 ALA B N 1
ATOM 4980 C CA . ALA B 1 193 ? 12.703 -31.953 -15.352 1 98.06 193 ALA B CA 1
ATOM 4981 C C . ALA B 1 193 ? 12.234 -32.969 -14.328 1 98.06 193 ALA B C 1
ATOM 4983 O O . ALA B 1 193 ? 12.148 -34.188 -14.633 1 98.06 193 ALA B O 1
ATOM 4984 N N . VAL B 1 194 ? 11.953 -32.5 -13.141 1 98.19 194 VAL B N 1
ATOM 4985 C CA . VAL B 1 194 ? 11.344 -33.281 -12.086 1 98.19 194 VAL B CA 1
ATOM 4986 C C . VAL B 1 194 ? 9.867 -33.531 -12.398 1 98.19 194 VAL B C 1
ATOM 4988 O O . VAL B 1 194 ? 9.25 -32.75 -13.125 1 98.19 194 VAL B O 1
ATOM 4991 N N . VAL B 1 195 ? 9.352 -34.625 -11.914 1 97.62 195 VAL B N 1
ATOM 4992 C CA . VAL B 1 195 ? 7.93 -34.906 -12.078 1 97.62 195 VAL B CA 1
ATOM 4993 C C . VAL B 1 195 ? 7.137 -34.188 -10.992 1 97.62 195 VAL B C 1
ATOM 4995 O O . VAL B 1 195 ? 7.492 -34.25 -9.812 1 97.62 195 VAL B O 1
ATOM 4998 N N . GLY B 1 196 ? 6.125 -33.438 -11.383 1 97.75 196 GLY B N 1
ATOM 4999 C CA . GLY B 1 196 ? 5.207 -32.812 -10.445 1 97.75 196 GLY B CA 1
ATOM 5000 C C . GLY B 1 196 ? 4.004 -33.688 -10.117 1 97.75 196 GLY B C 1
ATOM 5001 O O . GLY B 1 196 ? 3.5 -34.406 -10.984 1 97.75 196 GLY B O 1
ATOM 5002 N N . TYR B 1 197 ? 3.479 -33.531 -8.844 1 96.75 197 TYR B N 1
ATOM 5003 C CA . TYR B 1 197 ? 2.432 -34.438 -8.406 1 96.75 197 TYR B CA 1
ATOM 5004 C C . TYR B 1 197 ? 1.28 -33.688 -7.754 1 96.75 197 TYR B C 1
ATOM 5006 O O . TYR B 1 197 ? 1.476 -32.594 -7.203 1 96.75 197 TYR B O 1
ATOM 5014 N N . LEU B 1 198 ? 0.111 -34.25 -7.871 1 96.19 198 LEU B N 1
ATOM 5015 C CA . LEU B 1 198 ? -0.968 -34.031 -6.91 1 96.19 198 LEU B CA 1
ATOM 5016 C C . LEU B 1 198 ? -0.968 -35.125 -5.852 1 96.19 198 LEU B C 1
ATOM 5018 O O . LEU B 1 198 ? -1.217 -36.312 -6.16 1 96.19 198 LEU B O 1
ATOM 5022 N N . VAL B 1 199 ? -0.642 -34.781 -4.66 1 93.56 199 VAL B N 1
ATOM 5023 C CA . VAL B 1 199 ? -0.64 -35.75 -3.572 1 93.56 199 VAL B CA 1
ATOM 5024 C C . VAL B 1 199 ? -2.037 -35.844 -2.965 1 93.56 199 VAL B C 1
ATOM 5026 O O . VAL B 1 199 ? -2.65 -34.844 -2.637 1 93.56 199 VAL B O 1
ATOM 5029 N N . ASP B 1 200 ? -2.5 -37.062 -2.812 1 89.75 200 ASP B N 1
ATOM 5030 C CA . ASP B 1 200 ? -3.846 -37.312 -2.307 1 89.75 200 ASP B CA 1
ATOM 5031 C C . ASP B 1 200 ? -3.996 -36.812 -0.875 1 89.75 200 ASP B C 1
ATOM 5033 O O . ASP B 1 200 ? -3.127 -37.031 -0.033 1 89.75 200 ASP B O 1
ATOM 5037 N N . ALA B 1 201 ? -5.066 -36.125 -0.641 1 88.38 201 ALA B N 1
ATOM 5038 C CA . ALA B 1 201 ? -5.316 -35.531 0.67 1 88.38 201 ALA B CA 1
ATOM 5039 C C . ALA B 1 201 ? -5.535 -36.594 1.728 1 88.38 201 ALA B C 1
ATOM 5041 O O . ALA B 1 201 ? -5.281 -36.375 2.914 1 88.38 201 ALA B O 1
ATOM 5042 N N . TYR B 1 202 ? -5.906 -37.875 1.299 1 87.5 202 TYR B N 1
ATOM 5043 C CA . TYR B 1 202 ? -6.387 -38.844 2.26 1 87.5 202 TYR B CA 1
ATOM 5044 C C . TYR B 1 202 ? -5.465 -40.062 2.299 1 87.5 202 TYR B C 1
ATOM 5046 O O . TYR B 1 202 ? -5.688 -41 3.072 1 87.5 202 TYR B O 1
ATOM 5054 N N . SER B 1 203 ? -4.473 -40.062 1.498 1 88.56 203 SER B N 1
ATOM 5055 C CA . SER B 1 203 ? -3.498 -41.156 1.477 1 88.56 203 SER B CA 1
ATOM 5056 C C . SER B 1 203 ? -2.131 -40.656 1.016 1 88.56 203 SER B C 1
ATOM 5058 O O . SER B 1 203 ? -1.943 -39.469 0.779 1 88.56 203 SER B O 1
ATOM 5060 N N . ASP B 1 204 ? -1.186 -41.625 0.903 1 89.88 204 ASP B N 1
ATOM 5061 C CA . ASP B 1 204 ? 0.158 -41.25 0.475 1 89.88 204 ASP B CA 1
ATOM 5062 C C . ASP B 1 204 ? 0.339 -41.469 -1.024 1 89.88 204 ASP B C 1
ATOM 5064 O O . ASP B 1 204 ? 1.467 -41.5 -1.523 1 89.88 204 ASP B O 1
ATOM 5068 N N . ALA B 1 205 ? -0.792 -41.625 -1.685 1 90.25 205 ALA B N 1
ATOM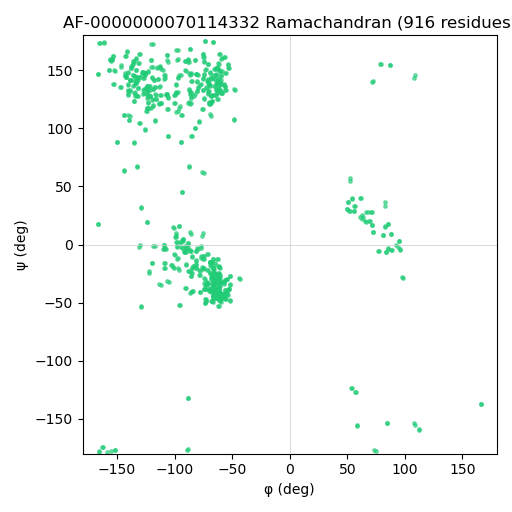 5069 C CA . ALA B 1 205 ? -0.746 -41.719 -3.141 1 90.25 205 ALA B CA 1
ATOM 5070 C C . ALA B 1 205 ? -0.425 -40.375 -3.787 1 90.25 205 ALA B C 1
ATOM 5072 O O . ALA B 1 205 ? -0.932 -39.344 -3.357 1 90.25 205 ALA B O 1
ATOM 5073 N N . ALA B 1 206 ? 0.479 -40.406 -4.746 1 92.44 206 ALA B N 1
ATOM 5074 C CA . ALA B 1 206 ? 0.837 -39.219 -5.512 1 92.44 206 ALA B CA 1
ATOM 5075 C C . ALA B 1 206 ? 0.62 -39.469 -7.008 1 92.44 206 ALA B C 1
ATOM 5077 O O . ALA B 1 206 ? 1.198 -40.375 -7.594 1 92.44 206 ALA B O 1
ATOM 5078 N N . ARG B 1 207 ? -0.191 -38.625 -7.562 1 93.81 207 ARG B N 1
ATOM 5079 C CA . ARG B 1 207 ? -0.511 -38.719 -8.984 1 93.81 207 ARG B CA 1
ATOM 5080 C C . ARG B 1 207 ? 0.298 -37.719 -9.805 1 93.81 207 ARG B C 1
ATOM 5082 O O . ARG B 1 207 ? 0.23 -36.531 -9.57 1 93.81 207 ARG B O 1
ATOM 5089 N N . PRO B 1 208 ? 1.093 -38.219 -10.805 1 94.94 208 PRO B N 1
ATOM 5090 C CA . PRO B 1 208 ? 1.797 -37.281 -11.672 1 94.94 208 PRO B CA 1
ATOM 5091 C C . PRO B 1 208 ? 0.846 -36.344 -12.43 1 94.94 208 PRO B C 1
ATOM 5093 O O . PRO B 1 208 ? -0.182 -36.812 -12.938 1 94.94 208 PRO B O 1
ATOM 5096 N N . GLU B 1 209 ? 1.106 -35.094 -12.398 1 96 209 GLU B N 1
ATOM 5097 C CA . GLU B 1 209 ? 0.34 -34.094 -13.172 1 96 209 GLU B CA 1
ATOM 5098 C C . GLU B 1 209 ? 0.899 -33.938 -14.578 1 96 209 GLU B C 1
ATOM 5100 O O . GLU B 1 209 ? 2.107 -34.062 -14.789 1 96 209 GLU B O 1
ATOM 5105 N N . PRO B 1 210 ? 0.018 -33.688 -15.523 1 91.75 210 PRO B N 1
ATOM 5106 C CA . PRO B 1 210 ? 0.499 -33.531 -16.891 1 91.75 210 PRO B CA 1
ATOM 5107 C C . PRO B 1 210 ? 1.275 -32.219 -17.094 1 91.75 210 PRO B C 1
ATOM 5109 O O . PRO B 1 210 ? 0.925 -31.188 -16.516 1 91.75 210 PRO B O 1
ATOM 5112 N N . PRO B 1 211 ? 2.373 -32.344 -17.906 1 89.25 211 PRO B N 1
ATOM 5113 C CA . PRO B 1 211 ? 3.018 -31.078 -18.297 1 89.25 211 PRO B CA 1
ATOM 5114 C C . PRO B 1 211 ? 2.152 -30.234 -19.234 1 89.25 211 PRO B C 1
ATOM 5116 O O . PRO B 1 211 ? 1.396 -30.797 -20.047 1 89.25 211 PRO B O 1
ATOM 5119 N N . ILE B 1 212 ? 2.191 -28.969 -19.109 1 93.5 212 ILE B N 1
ATOM 5120 C CA . ILE B 1 212 ? 1.42 -28.078 -19.953 1 93.5 212 ILE B CA 1
ATOM 5121 C C . ILE B 1 212 ? 2.346 -27.031 -20.562 1 93.5 212 ILE B C 1
ATOM 5123 O O . ILE B 1 212 ? 3.234 -26.5 -19.891 1 93.5 212 ILE B O 1
ATOM 5127 N N . ASP B 1 213 ? 2.24 -26.875 -21.906 1 96 213 ASP B N 1
ATOM 5128 C CA . ASP B 1 213 ? 2.865 -25.75 -22.594 1 96 213 ASP B CA 1
ATOM 5129 C C . ASP B 1 213 ? 1.953 -24.531 -22.578 1 96 213 ASP B C 1
ATOM 5131 O O . ASP B 1 213 ? 0.825 -24.594 -23.078 1 96 213 ASP B O 1
ATOM 5135 N N . MET B 1 214 ? 2.441 -23.391 -22.125 1 97 214 MET B N 1
ATOM 5136 C CA . MET B 1 214 ? 1.581 -22.25 -21.859 1 97 214 MET B CA 1
ATOM 5137 C C . MET B 1 214 ? 1.455 -21.359 -23.094 1 97 214 MET B C 1
ATOM 5139 O O . MET B 1 214 ? 0.745 -20.359 -23.078 1 97 214 MET B O 1
ATOM 5143 N N . GLY B 1 215 ? 2.178 -21.672 -24.203 1 96.94 215 GLY B N 1
ATOM 5144 C CA . GLY B 1 215 ? 2.029 -20.953 -25.469 1 96.94 215 GLY B CA 1
ATOM 5145 C C . GLY B 1 215 ? 2.182 -19.453 -25.312 1 96.94 215 GLY B C 1
ATOM 5146 O O . GLY B 1 215 ? 3.168 -18.984 -24.75 1 96.94 215 GLY B O 1
ATOM 5147 N N . GLY B 1 216 ? 1.117 -18.75 -25.766 1 97.81 216 GLY B N 1
ATOM 5148 C CA . GLY B 1 216 ? 1.126 -17.297 -25.688 1 97.81 216 GLY B CA 1
ATOM 5149 C C . GLY B 1 216 ? 1.105 -16.766 -24.266 1 97.81 216 GLY B C 1
ATOM 5150 O O . GLY B 1 216 ? 1.383 -15.594 -24.031 1 97.81 216 GLY B O 1
ATOM 5151 N N . VAL B 1 217 ? 0.825 -17.594 -23.266 1 98.31 217 VAL B N 1
ATOM 5152 C CA . VAL B 1 217 ? 0.74 -17.203 -21.859 1 98.31 217 VAL B CA 1
ATOM 5153 C C . VAL B 1 217 ? 2.094 -17.422 -21.172 1 98.31 217 VAL B C 1
ATOM 5155 O O . VAL B 1 217 ? 2.254 -17.125 -19.984 1 98.31 217 VAL B O 1
ATOM 5158 N N . ALA B 1 218 ? 3.102 -17.828 -21.906 1 98.56 218 ALA B N 1
ATOM 5159 C CA . ALA B 1 218 ? 4.426 -18.203 -21.422 1 98.56 218 ALA B CA 1
ATOM 5160 C C . ALA B 1 218 ? 5.039 -17.094 -20.562 1 98.56 218 ALA B C 1
ATOM 5162 O O . ALA B 1 218 ? 5.602 -17.359 -19.5 1 98.56 218 ALA B O 1
ATOM 5163 N N . PRO B 1 219 ? 4.855 -15.82 -20.906 1 98.81 219 PRO B N 1
ATOM 5164 C CA . PRO B 1 219 ? 5.48 -14.758 -20.125 1 98.81 219 PRO B CA 1
ATOM 5165 C C . PRO B 1 219 ? 4.965 -14.711 -18.688 1 98.81 219 PRO B C 1
ATOM 5167 O O . PRO B 1 219 ? 5.559 -14.047 -17.828 1 98.81 219 PRO B O 1
ATOM 5170 N N . ALA B 1 220 ? 3.906 -15.422 -18.438 1 98.69 220 ALA B N 1
ATOM 5171 C CA . ALA B 1 220 ? 3.32 -15.375 -17.094 1 98.69 220 ALA B CA 1
ATOM 5172 C C . ALA B 1 220 ? 3.688 -16.609 -16.297 1 98.69 220 ALA B C 1
ATOM 5174 O O . ALA B 1 220 ? 3.605 -16.609 -15.062 1 98.69 220 ALA B O 1
ATOM 5175 N N . ALA B 1 221 ? 4.156 -17.766 -16.953 1 97.81 221 ALA B N 1
ATOM 5176 C CA . ALA B 1 221 ? 4.125 -18.953 -16.094 1 97.81 221 ALA B CA 1
ATOM 5177 C C . ALA B 1 221 ? 4.945 -20.078 -16.719 1 97.81 221 ALA B C 1
ATOM 5179 O O . ALA B 1 221 ? 4.859 -21.234 -16.281 1 97.81 221 ALA B O 1
ATOM 5180 N N . GLN B 1 222 ? 5.828 -19.953 -17.656 1 97.62 222 GLN B N 1
ATOM 5181 C CA . GLN B 1 222 ? 6.32 -21.031 -18.5 1 97.62 222 GLN B CA 1
ATOM 5182 C C . GLN B 1 222 ? 7.629 -21.609 -17.953 1 97.62 222 GLN B C 1
ATOM 5184 O O . GLN B 1 222 ? 7.961 -22.766 -18.219 1 97.62 222 GLN B O 1
ATOM 5189 N N . LEU B 1 223 ? 8.391 -20.984 -17.172 1 98.81 223 LEU B N 1
ATOM 5190 C CA . LEU B 1 223 ? 9.82 -21.25 -17.031 1 98.81 223 LEU B CA 1
ATOM 5191 C C . LEU B 1 223 ? 10.062 -22.453 -16.125 1 98.81 223 LEU B C 1
ATOM 5193 O O . LEU B 1 223 ? 9.289 -22.703 -15.203 1 98.81 223 LEU B O 1
ATOM 5197 N N . TRP B 1 224 ? 11.125 -23.172 -16.453 1 98.88 224 TRP B N 1
ATOM 5198 C CA . TRP B 1 224 ? 11.766 -24.203 -15.648 1 98.88 224 TRP B CA 1
ATOM 5199 C C . TRP B 1 224 ? 13.117 -23.734 -15.125 1 98.88 224 TRP B C 1
ATOM 5201 O O . TRP B 1 224 ? 13.852 -23.031 -15.828 1 98.88 224 TRP B O 1
ATOM 5211 N N . SER B 1 225 ? 13.477 -24.094 -13.922 1 98.88 225 SER B N 1
ATOM 5212 C CA . SER B 1 225 ? 14.758 -23.625 -13.414 1 98.88 225 SER B CA 1
ATOM 5213 C C . SER B 1 225 ? 15.234 -24.469 -12.242 1 98.88 225 SER B C 1
ATOM 5215 O O . SER B 1 225 ? 14.562 -25.422 -11.844 1 98.88 225 SER B O 1
ATOM 5217 N N . THR B 1 226 ? 16.469 -24.219 -11.75 1 98.88 226 THR B N 1
ATOM 5218 C CA . THR B 1 226 ? 17.031 -24.812 -10.539 1 98.88 226 THR B CA 1
ATOM 5219 C C . THR B 1 226 ? 16.875 -23.859 -9.352 1 98.88 226 THR B C 1
ATOM 5221 O O . THR B 1 226 ? 16.656 -22.656 -9.539 1 98.88 226 THR B O 1
ATOM 5224 N N . ALA B 1 227 ? 16.938 -24.453 -8.172 1 98.88 227 ALA B N 1
ATOM 5225 C CA . ALA B 1 227 ? 16.906 -23.625 -6.977 1 98.88 227 ALA B CA 1
ATOM 5226 C C . ALA B 1 227 ? 18.078 -22.656 -6.949 1 98.88 227 ALA B C 1
ATOM 5228 O O . ALA B 1 227 ? 17.953 -21.516 -6.504 1 98.88 227 ALA B O 1
ATOM 5229 N N . GLY B 1 228 ? 19.234 -23.062 -7.426 1 98.75 228 GLY B N 1
ATOM 5230 C CA . GLY B 1 228 ? 20.406 -22.203 -7.461 1 98.75 228 GLY B CA 1
ATOM 5231 C C . GLY B 1 228 ? 20.219 -20.969 -8.328 1 98.75 228 GLY B C 1
ATOM 5232 O O . GLY B 1 228 ? 20.469 -19.844 -7.887 1 98.75 228 GLY B O 1
ATOM 5233 N N . ASP B 1 229 ? 19.797 -21.141 -9.602 1 98.81 229 ASP B N 1
ATOM 5234 C CA . ASP B 1 229 ? 19.516 -20.016 -10.492 1 98.81 229 ASP B CA 1
ATOM 5235 C C . ASP B 1 229 ? 18.5 -19.062 -9.859 1 98.81 229 ASP B C 1
ATOM 5237 O O . ASP B 1 229 ? 18.672 -17.844 -9.922 1 98.81 229 ASP B O 1
ATOM 5241 N N . MET B 1 230 ? 17.484 -19.656 -9.227 1 98.94 230 MET B N 1
ATOM 5242 C CA . MET B 1 230 ? 16.391 -18.844 -8.711 1 98.94 230 MET B CA 1
ATOM 5243 C C . MET B 1 230 ? 16.812 -18.094 -7.457 1 98.94 230 MET B C 1
ATOM 5245 O O . MET B 1 230 ? 16.375 -16.969 -7.223 1 98.94 230 MET B O 1
ATOM 5249 N N . ALA B 1 231 ? 17.672 -18.672 -6.641 1 98.88 231 ALA B N 1
ATOM 5250 C CA . ALA B 1 231 ? 18.203 -17.938 -5.496 1 98.88 231 ALA B CA 1
ATOM 5251 C C . ALA B 1 231 ? 19.031 -16.734 -5.949 1 98.88 231 ALA B C 1
ATOM 5253 O O . ALA B 1 231 ? 18.938 -15.664 -5.359 1 98.88 231 ALA B O 1
ATOM 5254 N N . ARG B 1 232 ? 19.812 -16.922 -6.957 1 98.56 232 ARG B N 1
ATOM 5255 C CA . ARG B 1 232 ? 20.578 -15.828 -7.523 1 98.56 232 ARG B CA 1
ATOM 5256 C C . ARG B 1 232 ? 19.672 -14.742 -8.086 1 98.56 232 ARG B C 1
ATOM 5258 O O . ARG B 1 232 ? 19.922 -13.547 -7.879 1 98.56 232 ARG B O 1
ATOM 5265 N N . TRP B 1 233 ? 18.625 -15.172 -8.789 1 98.81 233 TRP B N 1
ATOM 5266 C CA . TRP B 1 233 ? 17.625 -14.234 -9.312 1 98.81 233 TRP B CA 1
ATOM 5267 C C . TRP B 1 233 ? 16.984 -13.43 -8.195 1 98.81 233 TRP B C 1
ATOM 5269 O O . TRP B 1 233 ? 16.859 -12.211 -8.289 1 98.81 233 TRP B O 1
ATOM 5279 N N . ALA B 1 234 ? 16.656 -14.133 -7.125 1 98.88 234 ALA B N 1
ATOM 5280 C CA . ALA B 1 234 ? 16.047 -13.469 -5.969 1 98.88 234 ALA B CA 1
ATOM 5281 C C . ALA B 1 234 ? 17.016 -12.453 -5.359 1 98.88 234 ALA B C 1
ATOM 5283 O O . ALA B 1 234 ? 16.594 -11.359 -4.961 1 98.88 234 ALA B O 1
ATOM 5284 N N . ALA B 1 235 ? 18.266 -12.797 -5.273 1 98.62 235 ALA B N 1
ATOM 5285 C CA . ALA B 1 235 ? 19.281 -11.883 -4.773 1 98.62 235 ALA B CA 1
ATOM 5286 C C . ALA B 1 235 ? 19.375 -10.625 -5.641 1 98.62 235 ALA B C 1
ATOM 5288 O O . ALA B 1 235 ? 19.484 -9.516 -5.125 1 98.62 235 ALA B O 1
ATOM 5289 N N . PHE B 1 236 ? 19.297 -10.781 -6.938 1 98.44 236 PHE B N 1
ATOM 5290 C CA . PHE B 1 236 ? 19.297 -9.664 -7.879 1 98.44 236 PHE B CA 1
ATOM 5291 C C . PHE B 1 236 ? 18.125 -8.734 -7.617 1 98.44 236 PHE B C 1
ATOM 5293 O O . PHE B 1 236 ? 18.297 -7.512 -7.559 1 98.44 236 PHE B O 1
ATOM 5300 N N . LEU B 1 237 ? 16.922 -9.344 -7.414 1 98.56 237 LEU B N 1
ATOM 5301 C CA . LEU B 1 237 ? 15.719 -8.539 -7.203 1 98.56 237 LEU B CA 1
ATOM 5302 C C . LEU B 1 237 ? 15.812 -7.758 -5.898 1 98.56 237 LEU B C 1
ATOM 5304 O O . LEU B 1 237 ? 15.281 -6.648 -5.793 1 98.56 237 LEU B O 1
ATOM 5308 N N . ALA B 1 238 ? 16.547 -8.305 -4.918 1 97.38 238 ALA B N 1
ATOM 5309 C CA . ALA B 1 238 ? 16.672 -7.652 -3.619 1 97.38 238 ALA B CA 1
ATOM 5310 C C . ALA B 1 238 ? 17.781 -6.609 -3.639 1 97.38 238 ALA B C 1
ATOM 5312 O O . ALA B 1 238 ? 17.656 -5.535 -3.043 1 97.38 238 ALA B O 1
ATOM 5313 N N . ASP B 1 239 ? 18.859 -6.941 -4.297 1 95.94 239 ASP B N 1
ATOM 5314 C CA . ASP B 1 239 ? 20.062 -6.117 -4.371 1 95.94 239 ASP B CA 1
ATOM 5315 C C . ASP B 1 239 ? 20.812 -6.34 -5.688 1 95.94 239 ASP B C 1
ATOM 5317 O O . ASP B 1 239 ? 21.781 -7.102 -5.734 1 95.94 239 ASP B O 1
ATOM 5321 N N . PRO B 1 240 ? 20.438 -5.59 -6.68 1 96.38 240 PRO B N 1
ATOM 5322 C CA . PRO B 1 240 ? 21 -5.852 -8.008 1 96.38 240 PRO B CA 1
ATOM 5323 C C . PRO B 1 240 ? 22.516 -5.641 -8.062 1 96.38 240 PRO B C 1
ATOM 5325 O O . PRO B 1 240 ? 23.203 -6.285 -8.852 1 96.38 240 PRO B O 1
ATOM 5328 N N . ARG B 1 241 ? 23.172 -4.855 -7.273 1 93.88 241 ARG B N 1
ATOM 5329 C CA . ARG B 1 241 ? 24.594 -4.543 -7.316 1 93.88 241 ARG B CA 1
ATOM 5330 C C . ARG B 1 241 ? 25.438 -5.758 -6.945 1 93.88 241 ARG B C 1
ATOM 5332 O O . ARG B 1 241 ? 26.547 -5.926 -7.441 1 93.88 241 ARG B O 1
ATOM 5339 N N . SER B 1 242 ? 24.812 -6.578 -6.125 1 92.25 242 SER B N 1
ATOM 5340 C CA . SER B 1 242 ? 25.547 -7.754 -5.668 1 92.25 242 SER B CA 1
ATOM 5341 C C . SER B 1 242 ? 25.656 -8.805 -6.766 1 92.25 242 SER B C 1
ATOM 5343 O O . SER B 1 242 ? 26.625 -9.562 -6.82 1 92.25 242 SER B O 1
ATOM 5345 N N . VAL B 1 243 ? 24.703 -8.859 -7.652 1 94.25 243 VAL B N 1
ATOM 5346 C CA . VAL B 1 243 ? 24.625 -9.914 -8.656 1 94.25 243 VAL B CA 1
ATOM 5347 C C . VAL B 1 243 ? 25.016 -9.352 -10.023 1 94.25 243 VAL B C 1
ATOM 5349 O O . VAL B 1 243 ? 25.562 -10.07 -10.859 1 94.25 243 VAL B O 1
ATOM 5352 N N . ASP B 1 244 ? 24.719 -8.078 -10.242 1 94.31 244 ASP B N 1
ATOM 5353 C CA . ASP B 1 244 ? 24.938 -7.387 -11.508 1 94.31 244 ASP B CA 1
ATOM 5354 C C . ASP B 1 244 ? 25.625 -6.039 -11.289 1 94.31 244 ASP B C 1
ATOM 5356 O O . ASP B 1 244 ? 25.062 -4.992 -11.625 1 94.31 244 ASP B O 1
ATOM 5360 N N . PRO B 1 245 ? 26.891 -6.047 -10.828 1 92.5 245 PRO B N 1
ATOM 5361 C CA . PRO B 1 245 ? 27.562 -4.793 -10.461 1 92.5 245 PRO B CA 1
ATOM 5362 C C . PRO B 1 245 ? 27.688 -3.824 -11.633 1 92.5 245 PRO B C 1
ATOM 5364 O O . PRO B 1 245 ? 27.703 -2.607 -11.438 1 92.5 245 PRO B O 1
ATOM 5367 N N . GLY B 1 246 ? 27.703 -4.328 -12.828 1 94.5 246 GLY B N 1
ATOM 5368 C CA . GLY B 1 246 ? 27.828 -3.463 -13.992 1 94.5 246 GLY B CA 1
ATOM 5369 C C . GLY B 1 246 ? 26.484 -2.977 -14.508 1 94.5 246 GLY B C 1
ATOM 5370 O O . GLY B 1 246 ? 26.422 -2.314 -15.547 1 94.5 246 GLY B O 1
ATOM 5371 N N . ALA B 1 247 ? 25.406 -3.359 -13.844 1 96.12 247 ALA B N 1
ATOM 5372 C CA . ALA B 1 247 ? 24.047 -2.961 -14.219 1 96.12 247 ALA B CA 1
ATOM 5373 C C . ALA B 1 247 ? 23.766 -3.297 -15.68 1 96.12 247 ALA B C 1
ATOM 5375 O O . ALA B 1 247 ? 23.25 -2.461 -16.422 1 96.12 247 ALA B O 1
ATOM 5376 N N . ARG B 1 248 ? 24.25 -4.441 -16.109 1 95.75 248 ARG B N 1
ATOM 5377 C CA . ARG B 1 248 ? 24.062 -4.895 -17.484 1 95.75 248 ARG B CA 1
ATOM 5378 C C . ARG B 1 248 ? 22.594 -5.191 -17.766 1 95.75 248 ARG B C 1
ATOM 5380 O O . ARG B 1 248 ? 22.109 -4.98 -18.875 1 95.75 248 ARG B O 1
ATOM 5387 N N . VAL B 1 249 ? 21.828 -5.652 -16.766 1 98 249 VAL B N 1
ATOM 5388 C CA . VAL B 1 249 ? 20.438 -6.074 -16.953 1 98 249 VAL B CA 1
ATOM 5389 C C . VAL B 1 249 ? 19.5 -4.93 -16.594 1 98 249 VAL B C 1
ATOM 5391 O O . VAL B 1 249 ? 18.609 -4.59 -17.375 1 98 249 VAL B O 1
ATOM 5394 N N . LEU B 1 250 ? 19.656 -4.367 -15.445 1 97.56 250 LEU B N 1
ATOM 5395 C CA . LEU B 1 250 ? 18.766 -3.291 -15 1 97.56 250 LEU B CA 1
ATOM 5396 C C . LEU B 1 250 ? 19.484 -2.375 -14.016 1 97.56 250 LEU B C 1
ATOM 5398 O O . LEU B 1 250 ? 20.219 -2.848 -13.141 1 97.56 250 LEU B O 1
ATOM 5402 N N . ALA B 1 251 ? 19.312 -1.042 -14.125 1 96.94 251 ALA B N 1
ATOM 5403 C CA . ALA B 1 251 ? 19.891 -0.102 -13.172 1 96.94 251 ALA B CA 1
ATOM 5404 C C . ALA B 1 251 ? 19.344 -0.338 -11.766 1 96.94 251 ALA B C 1
ATOM 5406 O O . ALA B 1 251 ? 18.156 -0.63 -11.594 1 96.94 251 ALA B O 1
ATOM 5407 N N . PRO B 1 252 ? 20.219 -0.183 -10.766 1 95.94 252 PRO B N 1
ATOM 5408 C CA . PRO B 1 252 ? 19.766 -0.38 -9.391 1 95.94 252 PRO B CA 1
ATOM 5409 C C . PRO B 1 252 ? 18.578 0.512 -9.031 1 95.94 252 PRO B C 1
ATOM 5411 O O . PRO B 1 252 ? 17.656 0.068 -8.352 1 95.94 252 PRO B O 1
ATOM 5414 N N . ALA B 1 253 ? 18.531 1.736 -9.453 1 94.19 253 ALA B N 1
ATOM 5415 C CA . ALA B 1 253 ? 17.438 2.66 -9.156 1 94.19 253 ALA B CA 1
ATOM 5416 C C . ALA B 1 253 ? 16.125 2.178 -9.766 1 94.19 253 ALA B C 1
ATOM 5418 O O . ALA B 1 253 ? 15.055 2.41 -9.203 1 94.19 253 ALA B O 1
ATOM 5419 N N . THR B 1 254 ? 16.234 1.526 -10.93 1 97.44 254 THR B N 1
ATOM 5420 C CA . THR B 1 254 ? 15.039 0.966 -11.562 1 97.44 254 THR B CA 1
ATOM 5421 C C . THR B 1 254 ? 14.492 -0.197 -10.75 1 97.44 254 THR B C 1
ATOM 5423 O O . THR B 1 254 ? 13.273 -0.328 -10.586 1 97.44 254 THR B O 1
ATOM 5426 N N . VAL B 1 255 ? 15.367 -1.021 -10.203 1 97.62 255 VAL B N 1
ATOM 5427 C CA . VAL B 1 255 ? 14.922 -2.119 -9.352 1 97.62 255 VAL B CA 1
ATOM 5428 C C . VAL B 1 255 ? 14.281 -1.561 -8.086 1 97.62 255 VAL B C 1
ATOM 5430 O O . VAL B 1 255 ? 13.273 -2.086 -7.605 1 97.62 255 VAL B O 1
ATOM 5433 N N . ASP B 1 256 ? 14.859 -0.456 -7.547 1 95.12 256 ASP B N 1
ATOM 5434 C CA . ASP B 1 256 ? 14.234 0.227 -6.414 1 95.12 256 ASP B CA 1
ATOM 5435 C C . ASP B 1 256 ? 12.805 0.645 -6.742 1 95.12 256 ASP B C 1
ATOM 5437 O O . ASP B 1 256 ? 11.898 0.467 -5.93 1 95.12 256 ASP B O 1
ATOM 5441 N N . GLU B 1 257 ? 12.633 1.149 -7.922 1 96 257 GLU B N 1
ATOM 5442 C CA . GLU B 1 257 ? 11.305 1.566 -8.367 1 96 257 GLU B CA 1
ATOM 5443 C C . GLU B 1 257 ? 10.344 0.383 -8.43 1 96 257 GLU B C 1
ATOM 5445 O O . GLU B 1 257 ? 9.188 0.498 -8.031 1 96 257 GLU B O 1
ATOM 5450 N N . MET B 1 258 ? 10.82 -0.756 -8.859 1 98.19 258 MET B N 1
ATOM 5451 C CA . MET B 1 258 ? 9.992 -1.954 -8.977 1 98.19 258 MET B CA 1
ATOM 5452 C C . MET B 1 258 ? 9.492 -2.402 -7.609 1 98.19 258 MET B C 1
ATOM 5454 O O . MET B 1 258 ? 8.406 -2.986 -7.504 1 98.19 258 MET B O 1
ATOM 5458 N N . ARG B 1 259 ? 10.273 -2.082 -6.582 1 96.94 259 ARG B N 1
ATOM 5459 C CA . ARG B 1 259 ? 10.008 -2.621 -5.254 1 96.94 259 ARG B CA 1
ATOM 5460 C C . ARG B 1 259 ? 9.102 -1.687 -4.453 1 96.94 259 ARG B C 1
ATOM 5462 O O . ARG B 1 259 ? 8.703 -2.01 -3.334 1 96.94 259 ARG B O 1
ATOM 5469 N N . TRP B 1 260 ? 8.773 -0.545 -4.918 1 94.56 260 TRP B N 1
ATOM 5470 C CA . TRP B 1 260 ? 7.832 0.308 -4.207 1 94.56 260 TRP B CA 1
ATOM 5471 C C . TRP B 1 260 ? 6.418 -0.266 -4.277 1 94.56 260 TRP B C 1
ATOM 5473 O O . TRP B 1 260 ? 5.938 -0.614 -5.355 1 94.56 260 TRP B O 1
ATOM 5483 N N . PRO B 1 261 ? 5.781 -0.364 -3.109 1 95.56 261 PRO B N 1
ATOM 5484 C CA . PRO B 1 261 ? 4.438 -0.944 -3.125 1 95.56 261 PRO B CA 1
ATOM 5485 C C . PRO B 1 261 ? 3.426 -0.066 -3.859 1 95.56 261 PRO B C 1
ATOM 5487 O O . PRO B 1 261 ? 3.324 1.131 -3.58 1 95.56 261 PRO B O 1
ATOM 5490 N N . LEU B 1 262 ? 2.727 -0.66 -4.758 1 95.69 262 LEU B N 1
ATOM 5491 C CA . LEU B 1 262 ? 1.713 0.055 -5.523 1 95.69 262 LEU B CA 1
ATOM 5492 C C . LEU B 1 262 ? 0.312 -0.388 -5.117 1 95.69 262 LEU B C 1
ATOM 5494 O O . LEU B 1 262 ? -0.668 0.31 -5.387 1 95.69 262 LEU B O 1
ATOM 5498 N N . THR B 1 263 ? 0.21 -1.537 -4.52 1 94.56 263 THR B N 1
ATOM 5499 C CA . THR B 1 263 ? -1.058 -2.035 -3.996 1 94.56 263 THR B CA 1
ATOM 5500 C C . THR B 1 263 ? -0.821 -3.072 -2.902 1 94.56 263 THR B C 1
ATOM 5502 O O . THR B 1 263 ? 0.197 -3.766 -2.906 1 94.56 263 THR B O 1
ATOM 5505 N N . THR B 1 264 ? -1.753 -3.141 -1.983 1 95.25 264 THR B N 1
ATOM 5506 C CA . THR B 1 264 ? -1.838 -4.285 -1.084 1 95.25 264 THR B CA 1
ATOM 5507 C C . THR B 1 264 ? -2.746 -5.367 -1.665 1 95.25 264 THR B C 1
ATOM 5509 O O . THR B 1 264 ? -3.572 -5.086 -2.537 1 95.25 264 THR B O 1
ATOM 5512 N N . THR B 1 265 ? -2.588 -6.617 -1.229 1 95.25 265 THR B N 1
ATOM 5513 C CA . THR B 1 265 ? -3.471 -7.684 -1.695 1 95.25 265 THR B CA 1
ATOM 5514 C C . THR B 1 265 ? -4.684 -7.82 -0.779 1 95.25 265 THR B C 1
ATOM 5516 O O . THR B 1 265 ? -5.664 -8.477 -1.134 1 95.25 265 THR B O 1
ATOM 5519 N N . ASP B 1 266 ? -4.578 -7.262 0.406 1 93 266 ASP B N 1
ATOM 5520 C CA . ASP B 1 266 ? -5.641 -7.219 1.41 1 93 266 ASP B CA 1
ATOM 5521 C C . ASP B 1 266 ? -5.75 -5.824 2.029 1 93 266 ASP B C 1
ATOM 5523 O O . ASP B 1 266 ? -4.773 -5.293 2.555 1 93 266 ASP B O 1
ATOM 5527 N N . GLU B 1 267 ? -6.91 -5.219 1.965 1 91.38 267 GLU B N 1
ATOM 5528 C CA . GLU B 1 267 ? -7.094 -3.818 2.34 1 91.38 267 GLU B CA 1
ATOM 5529 C C . GLU B 1 267 ? -6.945 -3.629 3.848 1 91.38 267 GLU B C 1
ATOM 5531 O O . GLU B 1 267 ? -6.781 -2.504 4.324 1 91.38 267 GLU B O 1
ATOM 5536 N N . SER B 1 268 ? -6.98 -4.711 4.645 1 92.75 268 SER B N 1
ATOM 5537 C CA . SER B 1 268 ? -7.004 -4.566 6.098 1 92.75 268 SER B CA 1
ATOM 5538 C C . SER B 1 268 ? -5.719 -5.098 6.727 1 92.75 268 SER B C 1
ATOM 5540 O O . SER B 1 268 ? -5.234 -4.551 7.715 1 92.75 268 SER B O 1
ATOM 5542 N N . LEU B 1 269 ? -5.102 -6.164 6.176 1 91.56 269 LEU B N 1
ATOM 5543 C CA . LEU B 1 269 ? -3.984 -6.84 6.828 1 91.56 269 LEU B CA 1
ATOM 5544 C C . LEU B 1 269 ? -2.654 -6.223 6.41 1 91.56 269 LEU B C 1
ATOM 5546 O O . LEU B 1 269 ? -1.714 -6.164 7.203 1 91.56 269 LEU B O 1
ATOM 5550 N N . TRP B 1 270 ? -2.531 -5.824 5.121 1 94.88 270 TRP B N 1
ATOM 5551 C CA . TRP B 1 270 ? -1.337 -5.234 4.527 1 94.88 270 TRP B CA 1
ATOM 5552 C C . TRP B 1 270 ? -0.132 -6.152 4.699 1 94.88 270 TRP B C 1
ATOM 5554 O O . TRP B 1 270 ? 0.973 -5.691 4.992 1 94.88 270 TRP B O 1
ATOM 5564 N N . ALA B 1 271 ? -0.271 -7.473 4.684 1 94.69 271 ALA B N 1
ATOM 5565 C CA . ALA B 1 271 ? 0.8 -8.445 4.895 1 94.69 271 ALA B CA 1
ATOM 5566 C C . ALA B 1 271 ? 1.604 -8.656 3.617 1 94.69 271 ALA B C 1
ATOM 5568 O O . ALA B 1 271 ? 2.734 -9.148 3.662 1 94.69 271 ALA B O 1
ATOM 5569 N N . ALA B 1 272 ? 1 -8.305 2.5 1 97.19 272 ALA B N 1
ATOM 5570 C CA . ALA B 1 272 ? 1.653 -8.438 1.199 1 97.19 272 ALA B CA 1
ATOM 5571 C C . ALA B 1 272 ? 1.076 -7.441 0.195 1 97.19 272 ALA B C 1
ATOM 5573 O O . ALA B 1 272 ? -0.036 -6.941 0.376 1 97.19 272 ALA B O 1
ATOM 5574 N N . GLY B 1 273 ? 1.792 -7.203 -0.773 1 97.25 273 GLY B N 1
ATOM 5575 C CA . GLY B 1 273 ? 1.382 -6.352 -1.88 1 97.25 273 GLY B CA 1
ATOM 5576 C C . GLY B 1 273 ? 2.238 -6.531 -3.119 1 97.25 273 GLY B C 1
ATOM 5577 O O . GLY B 1 273 ? 3.041 -7.465 -3.195 1 97.25 273 GLY B O 1
ATOM 5578 N N . PHE B 1 274 ? 1.958 -5.668 -4.102 1 98.19 274 PHE B N 1
ATOM 5579 C CA . PHE B 1 274 ? 2.705 -5.727 -5.352 1 98.19 274 PHE B CA 1
ATOM 5580 C C . PHE B 1 274 ? 3.346 -4.379 -5.664 1 98.19 274 PHE B C 1
ATOM 5582 O O . PHE B 1 274 ? 2.738 -3.33 -5.441 1 98.19 274 PHE B O 1
ATOM 5589 N N . GLY B 1 275 ? 4.621 -4.414 -6.094 1 97.94 275 GLY B N 1
ATOM 5590 C CA . GLY B 1 275 ? 5.203 -3.326 -6.863 1 97.94 275 GLY B CA 1
ATOM 5591 C C . GLY B 1 275 ? 5 -3.477 -8.359 1 97.94 275 GLY B C 1
ATOM 5592 O O . GLY B 1 275 ? 3.875 -3.67 -8.82 1 97.94 275 GLY B O 1
ATOM 5593 N N . LEU B 1 276 ? 6.086 -3.293 -9.062 1 98.56 276 LEU B N 1
ATOM 5594 C CA . LEU B 1 276 ? 6.02 -3.525 -10.5 1 98.56 276 LEU B CA 1
ATOM 5595 C C . LEU B 1 276 ? 6.457 -4.949 -10.836 1 98.56 276 LEU B C 1
ATOM 5597 O O . LEU B 1 276 ? 7.637 -5.195 -11.094 1 98.56 276 LEU B O 1
ATOM 5601 N N . GLY B 1 277 ? 5.484 -5.848 -10.812 1 98.69 277 GLY B N 1
ATOM 5602 C CA . GLY B 1 277 ? 5.703 -7.238 -11.172 1 98.69 277 GLY B CA 1
ATOM 5603 C C . GLY B 1 277 ? 6.301 -8.062 -10.047 1 98.69 277 GLY B C 1
ATOM 5604 O O . GLY B 1 277 ? 6.684 -9.219 -10.242 1 98.69 277 GLY B O 1
ATOM 5605 N N . LEU B 1 278 ? 6.398 -7.492 -8.844 1 98.88 278 LEU B N 1
ATOM 5606 C CA . LEU B 1 278 ? 7.035 -8.156 -7.707 1 98.88 278 LEU B CA 1
ATOM 5607 C C . LEU B 1 278 ? 6.086 -8.227 -6.516 1 98.88 278 LEU B C 1
ATOM 5609 O O . LEU B 1 278 ? 5.391 -7.254 -6.211 1 98.88 278 LEU B O 1
ATOM 5613 N N . ILE B 1 279 ? 6.039 -9.414 -5.906 1 98.81 279 ILE B N 1
ATOM 5614 C CA . ILE B 1 279 ? 5.387 -9.508 -4.605 1 98.81 279 ILE B CA 1
ATOM 5615 C C . ILE B 1 279 ? 6.289 -8.914 -3.527 1 98.81 279 ILE B C 1
ATOM 5617 O O . ILE B 1 279 ? 7.5 -9.148 -3.525 1 98.81 279 ILE B O 1
ATOM 5621 N N . LEU B 1 280 ? 5.758 -8.094 -2.676 1 98.62 280 LEU B N 1
ATOM 5622 C CA . LEU B 1 280 ? 6.43 -7.48 -1.535 1 98.62 280 LEU B CA 1
ATOM 5623 C C . LEU B 1 280 ? 5.797 -7.938 -0.224 1 98.62 280 LEU B C 1
ATOM 5625 O O . LEU B 1 280 ? 4.582 -7.828 -0.044 1 98.62 280 LEU B O 1
ATOM 5629 N N . CYS B 1 281 ? 6.633 -8.477 0.678 1 98.44 281 CYS B N 1
ATOM 5630 C CA . CYS B 1 281 ? 6.16 -8.969 1.97 1 98.44 281 CYS B CA 1
ATOM 5631 C C . CYS B 1 281 ? 6.945 -8.328 3.111 1 98.44 281 CYS B C 1
ATOM 5633 O O . CYS B 1 281 ? 8.047 -8.773 3.438 1 98.44 281 CYS B O 1
ATOM 5635 N N . PRO B 1 282 ? 6.359 -7.25 3.768 1 97.12 282 PRO B N 1
ATOM 5636 C CA . PRO B 1 282 ? 7.043 -6.762 4.969 1 97.12 282 PRO B CA 1
ATOM 5637 C C . PRO B 1 282 ? 7.227 -7.848 6.027 1 97.12 282 PRO B C 1
ATOM 5639 O O . PRO B 1 282 ? 6.34 -8.688 6.215 1 97.12 282 PRO B O 1
ATOM 5642 N N . ASP B 1 283 ? 8.383 -7.879 6.629 1 96.31 283 ASP B N 1
ATOM 5643 C CA . ASP B 1 283 ? 8.711 -8.945 7.566 1 96.31 283 ASP B CA 1
ATOM 5644 C C . ASP B 1 283 ? 9.227 -8.383 8.883 1 96.31 283 ASP B C 1
ATOM 5646 O O . ASP B 1 283 ? 10.094 -8.977 9.523 1 96.31 283 ASP B O 1
ATOM 5650 N N . GLY B 1 284 ? 8.805 -7.242 9.32 1 92.19 284 GLY B N 1
ATOM 5651 C CA . GLY B 1 284 ? 9.148 -6.629 10.586 1 92.19 284 GLY B CA 1
ATOM 5652 C C . GLY B 1 284 ? 10.516 -5.961 10.578 1 92.19 284 GLY B C 1
ATOM 5653 O O . GLY B 1 284 ? 11.359 -6.285 9.734 1 92.19 284 GLY B O 1
ATOM 5654 N N . ARG B 1 285 ? 10.75 -4.961 11.453 1 91.69 285 ARG B N 1
ATOM 5655 C CA . ARG B 1 285 ? 12 -4.242 11.688 1 91.69 285 ARG B CA 1
ATOM 5656 C C . ARG B 1 285 ? 12.602 -3.74 10.383 1 91.69 285 ARG B C 1
ATOM 5658 O O . ARG B 1 285 ? 13.797 -3.914 10.133 1 91.69 285 ARG B O 1
ATOM 5665 N N . ARG B 1 286 ? 11.734 -3.32 9.469 1 93.88 286 ARG B N 1
ATOM 5666 C CA . ARG B 1 286 ? 12.047 -2.658 8.203 1 93.88 286 ARG B CA 1
ATOM 5667 C C . ARG B 1 286 ? 12.664 -3.635 7.211 1 93.88 286 ARG B C 1
ATOM 5669 O O . ARG B 1 286 ? 13.367 -3.225 6.285 1 93.88 286 ARG B O 1
ATOM 5676 N N . ALA B 1 287 ? 12.516 -5 7.477 1 96.69 287 ALA B N 1
ATOM 5677 C CA . ALA B 1 287 ? 12.852 -6.012 6.48 1 96.69 287 ALA B CA 1
ATOM 5678 C C . ALA B 1 287 ? 11.68 -6.266 5.539 1 96.69 287 ALA B C 1
ATOM 5680 O O . ALA B 1 287 ? 10.523 -6.289 5.969 1 96.69 287 ALA B O 1
ATOM 5681 N N . VAL B 1 288 ? 12 -6.449 4.266 1 98.12 288 VAL B N 1
ATOM 5682 C CA . VAL B 1 288 ? 10.992 -6.777 3.262 1 98.12 288 VAL B CA 1
ATOM 5683 C C . VAL B 1 288 ? 11.492 -7.922 2.385 1 98.12 288 VAL B C 1
ATOM 5685 O O . VAL B 1 288 ? 12.633 -7.898 1.91 1 98.12 288 VAL B O 1
ATOM 5688 N N . HIS B 1 289 ? 10.719 -8.969 2.227 1 98.81 289 HIS B N 1
ATOM 5689 C CA . HIS B 1 289 ? 10.984 -10 1.233 1 98.81 289 HIS B CA 1
ATOM 5690 C C . HIS B 1 289 ? 10.406 -9.625 -0.125 1 98.81 289 HIS B C 1
ATOM 5692 O O . HIS B 1 289 ? 9.25 -9.219 -0.217 1 98.81 289 HIS B O 1
ATOM 5698 N N . VAL B 1 290 ? 11.234 -9.719 -1.161 1 98.69 290 VAL B N 1
ATOM 5699 C CA . VAL B 1 290 ? 10.859 -9.312 -2.512 1 98.69 290 VAL B CA 1
ATOM 5700 C C . VAL B 1 290 ? 11 -10.5 -3.465 1 98.69 290 VAL B C 1
ATOM 5702 O O . VAL B 1 290 ? 12.047 -11.148 -3.51 1 98.69 290 VAL B O 1
ATOM 5705 N N . GLY B 1 291 ? 9.93 -10.781 -4.207 1 98.88 291 GLY B N 1
ATOM 5706 C CA . GLY B 1 291 ? 9.984 -11.891 -5.145 1 98.88 291 GLY B CA 1
ATOM 5707 C C . GLY B 1 291 ? 8.617 -12.297 -5.664 1 98.88 291 GLY B C 1
ATOM 5708 O O . GLY B 1 291 ? 7.812 -11.445 -6.047 1 98.88 291 GLY B O 1
ATOM 5709 N N . HIS B 1 292 ? 8.414 -13.562 -5.73 1 98.94 292 HIS B N 1
ATOM 5710 C CA . HIS B 1 292 ? 7.16 -14.094 -6.25 1 98.94 292 HIS B CA 1
ATOM 5711 C C . HIS B 1 292 ? 7.012 -15.578 -5.926 1 98.94 292 HIS B C 1
ATOM 5713 O O . HIS B 1 292 ? 8 -16.312 -5.891 1 98.94 292 HIS B O 1
ATOM 5719 N N . ASP B 1 293 ? 5.816 -16.031 -5.695 1 98.81 293 ASP B N 1
ATOM 5720 C CA . ASP B 1 293 ? 5.465 -17.438 -5.645 1 98.81 293 ASP B CA 1
ATOM 5721 C C . ASP B 1 293 ? 5.121 -17.969 -7.031 1 98.81 293 ASP B C 1
ATOM 5723 O O . ASP B 1 293 ? 4.887 -17.188 -7.961 1 98.81 293 ASP B O 1
ATOM 5727 N N . GLY B 1 294 ? 5.254 -19.234 -7.176 1 98.75 294 GLY B N 1
ATOM 5728 C CA . GLY B 1 294 ? 4.863 -19.906 -8.406 1 98.75 294 GLY B CA 1
ATOM 5729 C C . GLY B 1 294 ? 4.027 -21.156 -8.172 1 98.75 294 GLY B C 1
ATOM 5730 O O . GLY B 1 294 ? 4.277 -21.906 -7.23 1 98.75 294 GLY B O 1
ATOM 5731 N N . ALA B 1 295 ? 3.059 -21.359 -9.016 1 98.31 295 ALA B N 1
ATOM 5732 C CA . ALA B 1 295 ? 2.24 -22.562 -9.008 1 98.31 295 ALA B CA 1
ATOM 5733 C C . ALA B 1 295 ? 1.97 -23.047 -10.43 1 98.31 295 ALA B C 1
ATOM 5735 O O . ALA B 1 295 ? 1.72 -22.25 -11.328 1 98.31 295 ALA B O 1
ATOM 5736 N N . MET B 1 296 ? 2.129 -24.25 -10.68 1 97.69 296 MET B N 1
ATOM 5737 C CA . MET B 1 296 ? 1.756 -25.016 -11.875 1 97.69 296 MET B CA 1
ATOM 5738 C C . MET B 1 296 ? 1.288 -26.406 -11.5 1 97.69 296 MET B C 1
ATOM 5740 O O . MET B 1 296 ? 1.531 -26.875 -10.391 1 97.69 296 MET B O 1
ATOM 5744 N N . PRO B 1 297 ? 0.564 -27.109 -12.438 1 96.06 297 PRO B N 1
ATOM 5745 C CA . PRO B 1 297 ? 0.158 -28.484 -12.125 1 96.06 297 PRO B CA 1
ATOM 5746 C C . PRO B 1 297 ? 1.308 -29.328 -11.578 1 96.06 297 PRO B C 1
ATOM 5748 O O . PRO B 1 297 ? 2.244 -29.656 -12.312 1 96.06 297 PRO B O 1
ATOM 5751 N N . GLY B 1 298 ? 1.266 -29.609 -10.336 1 97.69 298 GLY B N 1
ATOM 5752 C CA . GLY B 1 298 ? 2.209 -30.5 -9.68 1 97.69 298 GLY B CA 1
ATOM 5753 C C . GLY B 1 298 ? 3.377 -29.766 -9.039 1 97.69 298 GLY B C 1
ATOM 5754 O O . GLY B 1 298 ? 4.285 -30.406 -8.492 1 97.69 298 GLY B O 1
ATOM 5755 N N . PHE B 1 299 ? 3.402 -28.469 -9.078 1 98.62 299 PHE B N 1
ATOM 5756 C CA . PHE B 1 299 ? 4.578 -27.75 -8.594 1 98.62 299 PHE B CA 1
ATOM 5757 C C . PHE B 1 299 ? 4.168 -26.531 -7.797 1 98.62 299 PHE B C 1
ATOM 5759 O O . PHE B 1 299 ? 3.207 -25.844 -8.156 1 98.62 299 PHE B O 1
ATOM 5766 N N . LEU B 1 300 ? 4.84 -26.188 -6.711 1 98.81 300 LEU B N 1
ATOM 5767 C CA . LEU B 1 300 ? 4.887 -24.891 -6.062 1 98.81 300 LEU B CA 1
ATOM 5768 C C . LEU B 1 300 ? 6.324 -24.375 -5.957 1 98.81 300 LEU B C 1
ATOM 5770 O O . LEU B 1 300 ? 7.258 -25.172 -5.859 1 98.81 300 LEU B O 1
ATOM 5774 N N . ALA B 1 301 ? 6.488 -23.094 -6 1 98.94 301 ALA B N 1
ATOM 5775 C CA . ALA B 1 301 ? 7.797 -22.453 -5.898 1 98.94 301 ALA B CA 1
ATOM 5776 C C . ALA B 1 301 ? 7.723 -21.188 -5.055 1 98.94 301 ALA B C 1
ATOM 5778 O O . ALA B 1 301 ? 6.719 -20.469 -5.09 1 98.94 301 ALA B O 1
ATOM 5779 N N . GLY B 1 302 ? 8.664 -20.953 -4.199 1 98.94 302 GLY B N 1
ATOM 5780 C CA . GLY B 1 302 ? 8.93 -19.688 -3.543 1 98.94 302 GLY B CA 1
ATOM 5781 C C . GLY B 1 302 ? 10.305 -19.125 -3.861 1 98.94 302 GLY B C 1
ATOM 5782 O O . GLY B 1 302 ? 11.32 -19.781 -3.605 1 98.94 302 GLY B O 1
ATOM 5783 N N . VAL B 1 303 ? 10.359 -17.953 -4.461 1 98.94 303 VAL B N 1
ATOM 5784 C CA . VAL B 1 303 ? 11.602 -17.297 -4.855 1 98.94 303 VAL B CA 1
ATOM 5785 C C . VAL B 1 303 ? 11.617 -15.852 -4.363 1 98.94 303 VAL B C 1
ATOM 5787 O O . VAL B 1 303 ? 10.945 -14.992 -4.934 1 98.94 303 VAL B O 1
ATOM 5790 N N . TYR B 1 304 ? 12.422 -15.633 -3.273 1 98.94 304 TYR B N 1
ATOM 5791 C CA . TYR B 1 304 ? 12.391 -14.32 -2.637 1 98.94 304 TYR B CA 1
ATOM 5792 C C . TYR B 1 304 ? 13.789 -13.906 -2.18 1 98.94 304 TYR B C 1
ATOM 5794 O O . TYR B 1 304 ? 14.578 -14.75 -1.754 1 98.94 304 TYR B O 1
ATOM 5802 N N . GLY B 1 305 ? 14.047 -12.648 -2.291 1 98.81 305 GLY B N 1
ATOM 5803 C CA . GLY B 1 305 ? 15.18 -12.016 -1.633 1 98.81 305 GLY B CA 1
ATOM 5804 C C . GLY B 1 305 ? 14.773 -11.164 -0.447 1 98.81 305 GLY B C 1
ATOM 5805 O O . GLY B 1 305 ? 13.602 -10.828 -0.285 1 98.81 305 GLY B O 1
ATOM 5806 N N . ARG B 1 306 ? 15.734 -10.859 0.36 1 98.31 306 ARG B N 1
ATOM 5807 C CA . ARG B 1 306 ? 15.492 -10.055 1.553 1 98.31 306 ARG B CA 1
ATOM 5808 C C . ARG B 1 306 ? 16.172 -8.688 1.444 1 98.31 306 ARG B C 1
ATOM 5810 O O . ARG B 1 306 ? 17.359 -8.602 1.137 1 98.31 306 ARG B O 1
ATOM 5817 N N . ARG B 1 307 ? 15.406 -7.652 1.674 1 96.5 307 ARG B N 1
ATOM 5818 C CA . ARG B 1 307 ? 15.898 -6.281 1.749 1 96.5 307 ARG B CA 1
ATOM 5819 C C . ARG B 1 307 ? 15.766 -5.727 3.162 1 96.5 307 ARG B C 1
ATOM 5821 O O . ARG B 1 307 ? 14.734 -5.926 3.818 1 96.5 307 ARG B O 1
ATOM 5828 N N . GLY B 1 308 ? 16.828 -5.055 3.564 1 94.69 308 GLY B N 1
ATOM 5829 C CA . GLY B 1 308 ? 16.797 -4.363 4.844 1 94.69 308 GLY B CA 1
ATOM 5830 C C . GLY B 1 308 ? 16.875 -5.301 6.031 1 94.69 308 GLY B C 1
ATOM 5831 O O . GLY B 1 308 ? 17.109 -6.5 5.867 1 94.69 308 GLY B O 1
ATOM 5832 N N . GLY B 1 309 ? 16.781 -4.68 7.215 1 93.19 309 GLY B N 1
ATOM 5833 C CA . GLY B 1 309 ? 16.859 -5.406 8.469 1 93.19 309 GLY B CA 1
ATOM 5834 C C . GLY B 1 309 ? 18.281 -5.586 8.969 1 93.19 309 GLY B C 1
ATOM 5835 O O . GLY B 1 309 ? 19.219 -5.707 8.172 1 93.19 309 GLY B O 1
ATOM 5836 N N . GLU B 1 310 ? 18.375 -5.738 10.281 1 90.69 310 GLU B N 1
ATOM 5837 C CA . GLU B 1 310 ? 19.688 -5.93 10.914 1 90.69 310 GLU B CA 1
ATOM 5838 C C . GLU B 1 310 ? 20.266 -7.293 10.555 1 90.69 310 GLU B C 1
ATOM 5840 O O . GLU B 1 310 ? 19.562 -8.297 10.516 1 90.69 310 GLU B O 1
ATOM 5845 N N . GLY B 1 311 ? 21.516 -7.266 10.266 1 92.62 311 GLY B N 1
ATOM 5846 C CA . GLY B 1 311 ? 22.219 -8.516 10.016 1 92.62 311 GLY B CA 1
ATOM 5847 C C . GLY B 1 311 ? 22.094 -8.992 8.578 1 92.62 311 GLY B C 1
ATOM 5848 O O . GLY B 1 311 ? 22.625 -10.047 8.227 1 92.62 311 GLY B O 1
ATOM 5849 N N . ASN B 1 312 ? 21.359 -8.344 7.75 1 95 312 ASN B N 1
ATOM 5850 C CA . ASN B 1 312 ? 21.219 -8.688 6.34 1 95 312 ASN B CA 1
ATOM 5851 C C . ASN B 1 312 ? 22.516 -8.469 5.574 1 95 312 ASN B C 1
ATOM 5853 O O . ASN B 1 312 ? 23.062 -7.359 5.574 1 95 312 ASN B O 1
ATOM 5857 N N . PRO B 1 313 ? 23.047 -9.43 4.926 1 93.31 313 PRO B N 1
ATOM 5858 C CA . PRO B 1 313 ? 24.328 -9.305 4.223 1 93.31 313 PRO B CA 1
ATOM 5859 C C . PRO B 1 313 ? 24.203 -8.562 2.893 1 93.31 313 PRO B C 1
ATOM 5861 O O . PRO B 1 313 ? 25.219 -8.312 2.227 1 93.31 313 PRO B O 1
ATOM 5864 N N . GLY B 1 314 ? 23.125 -8.195 2.506 1 88.56 314 GLY B N 1
ATOM 5865 C CA . GLY B 1 314 ? 22.938 -7.723 1.146 1 88.56 314 GLY B CA 1
ATOM 5866 C C . GLY B 1 314 ? 22.984 -8.836 0.114 1 88.56 314 GLY B C 1
ATOM 5867 O O . GLY B 1 314 ? 23.719 -9.805 0.28 1 88.56 314 GLY B O 1
ATOM 5868 N N . GLY B 1 315 ? 22.172 -8.828 -0.898 1 93.44 315 GLY B N 1
ATOM 5869 C CA . GLY B 1 315 ? 22.125 -9.836 -1.946 1 93.44 315 GLY B CA 1
ATOM 5870 C C . GLY B 1 315 ? 21.609 -11.172 -1.462 1 93.44 315 GLY B C 1
ATOM 5871 O O . GLY B 1 315 ? 21.938 -12.219 -2.031 1 93.44 315 GLY B O 1
ATOM 5872 N N . LEU B 1 316 ? 20.922 -11.141 -0.384 1 98.06 316 LEU B N 1
ATOM 5873 C CA . LEU B 1 316 ? 20.391 -12.391 0.154 1 98.06 316 LEU B CA 1
ATOM 5874 C C . LEU B 1 316 ? 19.172 -12.852 -0.646 1 98.06 316 LEU B C 1
ATOM 5876 O O . LEU B 1 316 ? 18.156 -12.148 -0.713 1 98.06 316 LEU B O 1
ATOM 5880 N N . GLY B 1 317 ? 19.281 -13.984 -1.277 1 98.81 317 GLY B N 1
ATOM 5881 C CA . GLY B 1 317 ? 18.203 -14.633 -2.02 1 98.81 317 GLY B CA 1
ATOM 5882 C C . GLY B 1 317 ? 18 -16.078 -1.624 1 98.81 317 GLY B C 1
ATOM 5883 O O . GLY B 1 317 ? 18.953 -16.781 -1.258 1 98.81 317 GLY B O 1
ATOM 5884 N N . CYS B 1 318 ? 16.781 -16.547 -1.692 1 98.88 318 CYS B N 1
ATOM 5885 C CA . CYS B 1 318 ? 16.391 -17.922 -1.375 1 98.88 318 CYS B CA 1
ATOM 5886 C C . CYS B 1 318 ? 15.375 -18.438 -2.385 1 98.88 318 CYS B C 1
ATOM 5888 O O . CYS B 1 318 ? 14.531 -17.688 -2.873 1 98.88 318 CYS B O 1
ATOM 5890 N N . ALA B 1 319 ? 15.508 -19.672 -2.732 1 98.94 319 ALA B N 1
ATOM 5891 C CA . ALA B 1 319 ? 14.516 -20.375 -3.553 1 98.94 319 ALA B CA 1
ATOM 5892 C C . ALA B 1 319 ? 14.156 -21.719 -2.955 1 98.94 319 ALA B C 1
ATOM 5894 O O . ALA B 1 319 ? 15.031 -22.453 -2.475 1 98.94 319 ALA B O 1
ATOM 5895 N N . VAL B 1 320 ? 12.922 -22 -2.908 1 98.94 320 VAL B N 1
ATOM 5896 C CA . VAL B 1 320 ? 12.367 -23.297 -2.537 1 98.94 320 VAL B CA 1
ATOM 5897 C C . VAL B 1 320 ? 11.461 -23.812 -3.652 1 98.94 320 VAL B C 1
ATOM 5899 O O . VAL B 1 320 ? 10.469 -23.156 -3.998 1 98.94 320 VAL B O 1
ATOM 5902 N N . LEU B 1 321 ? 11.812 -24.922 -4.238 1 98.94 321 LEU B N 1
ATOM 5903 C CA . LEU B 1 321 ? 11.055 -25.531 -5.328 1 98.94 321 LEU B CA 1
ATOM 5904 C C . LEU B 1 321 ? 10.555 -26.906 -4.938 1 98.94 321 LEU B C 1
ATOM 5906 O O . LEU B 1 321 ? 11.344 -27.766 -4.539 1 98.94 321 LEU B O 1
ATOM 5910 N N . GLY B 1 322 ? 9.227 -27.141 -5.059 1 98.88 322 GLY B N 1
ATOM 5911 C CA . GLY B 1 322 ? 8.625 -28.391 -4.633 1 98.88 322 GLY B CA 1
ATOM 5912 C C . GLY B 1 322 ? 7.785 -29.047 -5.715 1 98.88 322 GLY B C 1
ATOM 5913 O O . GLY B 1 322 ? 7.102 -28.359 -6.477 1 98.88 322 GLY B O 1
ATOM 5914 N N . SER B 1 323 ? 7.828 -30.406 -5.758 1 98.56 323 SER B N 1
ATOM 5915 C CA . SER B 1 323 ? 7.098 -31.188 -6.75 1 98.56 323 SER B CA 1
ATOM 5916 C C . SER B 1 323 ? 5.738 -31.625 -6.223 1 98.56 323 SER B C 1
ATOM 5918 O O . SER B 1 323 ? 5.363 -32.781 -6.344 1 98.56 323 SER B O 1
ATOM 5920 N N . SER B 1 324 ? 5.043 -30.719 -5.617 1 97.31 324 SER B N 1
ATOM 5921 C CA . SER B 1 324 ? 3.664 -30.859 -5.168 1 97.31 324 SER B CA 1
ATOM 5922 C C . SER B 1 324 ? 2.873 -29.578 -5.395 1 97.31 324 SER B C 1
ATOM 5924 O O . SER B 1 324 ? 3.271 -28.5 -4.934 1 97.31 324 SER B O 1
ATOM 5926 N N . GLY B 1 325 ? 1.755 -29.734 -6.008 1 95.69 325 GLY B N 1
ATOM 5927 C CA . GLY B 1 325 ? 0.961 -28.578 -6.371 1 95.69 325 GLY B CA 1
ATOM 5928 C C . GLY B 1 325 ? 0.139 -28.031 -5.219 1 95.69 325 GLY B C 1
ATOM 5929 O O . GLY B 1 325 ? -0.485 -26.984 -5.34 1 95.69 325 GLY B O 1
ATOM 5930 N N . THR B 1 326 ? 0.158 -28.656 -4.039 1 94.19 326 THR B N 1
ATOM 5931 C CA . THR B 1 326 ? -0.752 -28.25 -2.977 1 94.19 326 THR B CA 1
ATOM 5932 C C . THR B 1 326 ? 0.002 -28.047 -1.664 1 94.19 326 THR B C 1
ATOM 5934 O O . THR B 1 326 ? -0.601 -27.734 -0.636 1 94.19 326 THR B O 1
ATOM 5937 N N . ALA B 1 327 ? 1.307 -28.297 -1.646 1 96 327 ALA B N 1
ATOM 5938 C CA . ALA B 1 327 ? 2.062 -28.234 -0.398 1 96 327 ALA B CA 1
ATOM 5939 C C . ALA B 1 327 ? 2.504 -26.812 -0.088 1 96 327 ALA B C 1
ATOM 5941 O O . ALA B 1 327 ? 3.613 -26.406 -0.445 1 96 327 ALA B O 1
ATOM 5942 N N . GLY B 1 328 ? 1.678 -26.125 0.697 1 96.06 328 GLY B N 1
ATOM 5943 C CA . GLY B 1 328 ? 1.959 -24.75 1.053 1 96.06 328 GLY B CA 1
ATOM 5944 C C . GLY B 1 328 ? 3.252 -24.578 1.828 1 96.06 328 GLY B C 1
ATOM 5945 O O . GLY B 1 328 ? 3.811 -23.484 1.891 1 96.06 328 GLY B O 1
ATOM 5946 N N . GLN B 1 329 ? 3.795 -25.641 2.441 1 97.19 329 GLN B N 1
ATOM 5947 C CA . GLN B 1 329 ? 5.074 -25.625 3.146 1 97.19 329 GLN B CA 1
ATOM 5948 C C . GLN B 1 329 ? 6.191 -25.109 2.248 1 97.19 329 GLN B C 1
ATOM 5950 O O . GLN B 1 329 ? 7.152 -24.5 2.729 1 97.19 329 GLN B O 1
ATOM 5955 N N . THR B 1 330 ? 6.055 -25.328 0.914 1 98.5 330 THR B N 1
ATOM 5956 C CA . THR B 1 330 ? 7.047 -24.812 -0.033 1 98.5 330 THR B CA 1
ATOM 5957 C C . THR B 1 330 ? 7.121 -23.297 0.02 1 98.5 330 THR B C 1
ATOM 5959 O O . THR B 1 330 ? 8.211 -22.734 0.147 1 98.5 330 THR B O 1
ATOM 5962 N N . ASN B 1 331 ? 5.988 -22.625 0.022 1 98.31 331 ASN B N 1
ATOM 5963 C CA . ASN B 1 331 ? 5.91 -21.172 0.032 1 98.31 331 ASN B CA 1
ATOM 5964 C C . ASN B 1 331 ? 6.309 -20.594 1.389 1 98.31 331 ASN B C 1
ATOM 5966 O O . ASN B 1 331 ? 6.902 -19.516 1.462 1 98.31 331 ASN B O 1
ATOM 5970 N N . GLU B 1 332 ? 6.023 -21.281 2.451 1 98.19 332 GLU B N 1
ATOM 5971 C CA . GLU B 1 332 ? 6.348 -20.812 3.797 1 98.19 332 GLU B CA 1
ATOM 5972 C C . GLU B 1 332 ? 7.844 -20.938 4.074 1 98.19 332 GLU B C 1
ATOM 5974 O O . GLU B 1 332 ? 8.422 -20.062 4.734 1 98.19 332 GLU B O 1
ATOM 5979 N N . LEU B 1 333 ? 8.406 -21.984 3.588 1 98.81 333 LEU B N 1
ATOM 5980 C CA . LEU B 1 333 ? 9.797 -22.312 3.904 1 98.81 333 LEU B CA 1
ATOM 5981 C C . LEU B 1 333 ? 10.742 -21.234 3.387 1 98.81 333 LEU B C 1
ATOM 5983 O O . LEU B 1 333 ? 11.758 -20.938 4.023 1 98.81 333 LEU B O 1
ATOM 5987 N N . VAL B 1 334 ? 10.477 -20.672 2.254 1 98.88 334 VAL B N 1
ATOM 5988 C CA . VAL B 1 334 ? 11.383 -19.672 1.684 1 98.88 334 VAL B CA 1
ATOM 5989 C C . VAL B 1 334 ? 11.531 -18.5 2.641 1 98.88 334 VAL B C 1
ATOM 5991 O O . VAL B 1 334 ? 12.641 -18 2.863 1 98.88 334 VAL B O 1
ATOM 5994 N N . HIS B 1 335 ? 10.453 -18.047 3.197 1 98.75 335 HIS B N 1
ATOM 5995 C CA . HIS B 1 335 ? 10.484 -16.938 4.148 1 98.75 335 HIS B CA 1
ATOM 5996 C C . HIS B 1 335 ? 11.164 -17.359 5.449 1 98.75 335 HIS B C 1
ATOM 5998 O O . HIS B 1 335 ? 11.914 -16.578 6.043 1 98.75 335 HIS B O 1
ATOM 6004 N N . GLU B 1 336 ? 10.867 -18.562 5.895 1 98.56 336 GLU B N 1
ATOM 6005 C CA . GLU B 1 336 ? 11.523 -19.078 7.09 1 98.56 336 GLU B CA 1
ATOM 6006 C C . GLU B 1 336 ? 13.039 -19.109 6.922 1 98.56 336 GLU B C 1
ATOM 6008 O O . GLU B 1 336 ? 13.773 -18.703 7.824 1 98.56 336 GLU B O 1
ATOM 6013 N N . LEU B 1 337 ? 13.453 -19.547 5.77 1 98.69 337 LEU B N 1
ATOM 6014 C CA . LEU B 1 337 ? 14.891 -19.688 5.535 1 98.69 337 LEU B CA 1
ATOM 6015 C C . LEU B 1 337 ? 15.555 -18.312 5.449 1 98.69 337 LEU B C 1
ATOM 6017 O O . LEU B 1 337 ? 16.688 -18.141 5.914 1 98.69 337 LEU B O 1
ATOM 6021 N N . LEU B 1 338 ? 14.898 -17.344 4.844 1 98.5 338 LEU B N 1
ATOM 6022 C CA . LEU B 1 338 ? 15.438 -15.984 4.812 1 98.5 338 LEU B CA 1
ATOM 6023 C C . LEU B 1 338 ? 15.633 -15.445 6.227 1 98.5 338 LEU B C 1
ATOM 6025 O O . LEU B 1 338 ? 16.656 -14.836 6.527 1 98.5 338 LEU B O 1
ATOM 6029 N N . ARG B 1 339 ? 14.68 -15.648 7.102 1 97.81 339 ARG B N 1
ATOM 6030 C CA . ARG B 1 339 ? 14.797 -15.211 8.492 1 97.81 339 ARG B CA 1
ATOM 6031 C C . ARG B 1 339 ? 15.898 -15.977 9.219 1 97.81 339 ARG B C 1
ATOM 6033 O O . ARG B 1 339 ? 16.734 -15.375 9.898 1 97.81 339 ARG B O 1
ATOM 6040 N N . LEU B 1 340 ? 15.867 -17.266 9.008 1 97.12 340 LEU B N 1
ATOM 6041 C CA . LEU B 1 340 ? 16.797 -18.156 9.711 1 97.12 340 LEU B CA 1
ATOM 6042 C C . LEU B 1 340 ? 18.234 -17.844 9.328 1 97.12 340 LEU B C 1
ATOM 6044 O O . LEU B 1 340 ? 19.141 -17.922 10.172 1 97.12 340 LEU B O 1
ATOM 6048 N N . THR B 1 341 ? 18.469 -17.547 8.102 1 96.75 341 THR B N 1
ATOM 6049 C CA . THR B 1 341 ? 19.812 -17.266 7.617 1 96.75 341 THR B CA 1
ATOM 6050 C C . THR B 1 341 ? 20.391 -16.047 8.328 1 96.75 341 THR B C 1
ATOM 6052 O O . THR B 1 341 ? 21.547 -16.062 8.758 1 96.75 341 THR B O 1
ATOM 6055 N N . VAL B 1 342 ? 19.609 -14.961 8.484 1 95.94 342 VAL B N 1
ATOM 6056 C CA . VAL B 1 342 ? 20.078 -13.734 9.125 1 95.94 342 VAL B CA 1
ATOM 6057 C C . VAL B 1 342 ? 20.234 -13.969 10.625 1 95.94 342 VAL B C 1
ATOM 6059 O O . VAL B 1 342 ? 21.125 -13.406 11.258 1 95.94 342 VAL B O 1
ATOM 6062 N N . GLU B 1 343 ? 19.453 -14.766 11.219 1 95.19 343 GLU B N 1
ATOM 6063 C CA . GLU B 1 343 ? 19.484 -15.055 12.648 1 95.19 343 GLU B CA 1
ATOM 6064 C C . GLU B 1 343 ? 20.688 -15.93 13 1 95.19 343 GLU B C 1
ATOM 6066 O O . GLU B 1 343 ? 21.406 -15.648 13.953 1 95.19 343 GLU B O 1
ATOM 6071 N N . ALA B 1 344 ? 20.875 -16.953 12.227 1 95.19 344 ALA B N 1
ATOM 6072 C CA . ALA B 1 344 ? 21.875 -17.984 12.555 1 95.19 344 ALA B CA 1
ATOM 6073 C C . ALA B 1 344 ? 23.25 -17.594 12.039 1 95.19 344 ALA B C 1
ATOM 6075 O O . ALA B 1 344 ? 24.266 -18.047 12.555 1 95.19 344 ALA B O 1
ATOM 6076 N N . ASP B 1 345 ? 23.297 -16.828 11.023 1 95.44 345 ASP B N 1
ATOM 6077 C CA . ASP B 1 345 ? 24.547 -16.422 10.398 1 95.44 345 ASP B CA 1
ATOM 6078 C C . ASP B 1 345 ? 24.469 -14.984 9.898 1 95.44 345 ASP B C 1
ATOM 6080 O O . ASP B 1 345 ? 24.578 -14.727 8.703 1 95.44 345 ASP B O 1
ATOM 6084 N N . PRO B 1 346 ? 24.312 -14.008 10.789 1 94 346 PRO B N 1
ATOM 6085 C CA . PRO B 1 346 ? 24.203 -12.602 10.398 1 94 346 PRO B CA 1
ATOM 6086 C C . PRO B 1 346 ? 25.469 -12.086 9.727 1 94 346 PRO B C 1
ATOM 6088 O O . PRO B 1 346 ? 26.547 -12.641 9.922 1 94 346 PRO B O 1
ATOM 6091 N N . ALA B 1 347 ? 25.328 -11.117 8.883 1 94.12 347 ALA B N 1
ATOM 6092 C CA . ALA B 1 347 ? 26.469 -10.445 8.273 1 94.12 347 ALA B CA 1
ATOM 6093 C C . ALA B 1 347 ? 27.438 -9.945 9.328 1 94.12 347 ALA B C 1
ATOM 6095 O O . ALA B 1 347 ? 27.031 -9.617 10.445 1 94.12 347 ALA B O 1
ATOM 6096 N N . GLU B 1 348 ? 28.656 -9.805 8.945 1 92.12 348 GLU B N 1
ATOM 6097 C CA . GLU B 1 348 ? 29.672 -9.281 9.852 1 92.12 348 GLU B CA 1
ATOM 6098 C C . GLU B 1 348 ? 29.453 -7.805 10.156 1 92.12 348 GLU B C 1
ATOM 6100 O O . GLU B 1 348 ? 29.031 -7.047 9.281 1 92.12 348 GLU B O 1
ATOM 6105 N N . ILE B 1 349 ? 29.797 -7.414 11.312 1 89.5 349 ILE B N 1
ATOM 6106 C CA . ILE B 1 349 ? 29.703 -6.02 11.727 1 89.5 349 ILE B CA 1
ATOM 6107 C C . ILE B 1 349 ? 31 -5.285 11.344 1 89.5 349 ILE B C 1
ATOM 6109 O O . ILE B 1 349 ? 32.094 -5.676 11.758 1 89.5 349 ILE B O 1
ATOM 6113 N N . ARG B 1 350 ? 30.875 -4.254 10.586 1 87.62 350 ARG B N 1
ATOM 6114 C CA . ARG B 1 350 ? 32.031 -3.443 10.219 1 87.62 350 ARG B CA 1
ATOM 6115 C C . ARG B 1 350 ? 32.406 -2.471 11.336 1 87.62 350 ARG B C 1
ATOM 6117 O O . ARG B 1 350 ? 31.562 -1.685 11.781 1 87.62 350 ARG B O 1
ATOM 6124 N N . PRO B 1 351 ? 33.625 -2.461 11.617 1 85.62 351 PRO B N 1
ATOM 6125 C CA . PRO B 1 351 ? 34.031 -1.514 12.664 1 85.62 351 PRO B CA 1
ATOM 6126 C C . PRO B 1 351 ? 33.969 -0.06 12.203 1 85.62 351 PRO B C 1
ATOM 6128 O O . PRO B 1 351 ? 34.281 0.241 11.047 1 85.62 351 PRO B O 1
ATOM 6131 N N . TRP B 1 352 ? 33.531 0.792 12.992 1 87.31 352 TRP B N 1
ATOM 6132 C CA . TRP B 1 352 ? 33.5 2.225 12.719 1 87.31 352 TRP B CA 1
ATOM 6133 C C . TRP B 1 352 ? 34.938 2.797 12.688 1 87.31 352 TRP B C 1
ATOM 6135 O O . TRP B 1 352 ? 35.781 2.418 13.492 1 87.31 352 TRP B O 1
ATOM 6145 N N . ARG B 1 353 ? 35.156 3.727 11.789 1 88.88 353 ARG B N 1
ATOM 6146 C CA . ARG B 1 353 ? 36.438 4.422 11.703 1 88.88 353 ARG B CA 1
ATOM 6147 C C . ARG B 1 353 ? 36.25 5.926 11.586 1 88.88 353 ARG B C 1
ATOM 6149 O O . ARG B 1 353 ? 35.281 6.383 10.945 1 88.88 353 ARG B O 1
ATOM 6156 N N . PRO B 1 354 ? 37.188 6.668 12.242 1 87.38 354 PRO B N 1
ATOM 6157 C CA . PRO B 1 354 ? 37.125 8.117 12.039 1 87.38 354 PRO B CA 1
ATOM 6158 C C . PRO B 1 354 ? 37.312 8.516 10.57 1 87.38 354 PRO B C 1
ATOM 6160 O O . PRO B 1 354 ? 38.062 7.871 9.844 1 87.38 354 PRO B O 1
ATOM 6163 N N . ALA B 1 355 ? 36.562 9.445 10.172 1 90.88 355 ALA B N 1
ATOM 6164 C CA . ALA B 1 355 ? 36.656 9.961 8.812 1 90.88 355 ALA B CA 1
ATOM 6165 C C . ALA B 1 355 ? 37.031 11.445 8.805 1 90.88 355 ALA B C 1
ATOM 6167 O O . ALA B 1 355 ? 37.188 12.055 9.867 1 90.88 355 ALA B O 1
ATOM 6168 N N . ALA B 1 356 ? 37.281 11.945 7.633 1 90.81 356 ALA B N 1
ATOM 6169 C CA . ALA B 1 356 ? 37.562 13.367 7.488 1 90.81 356 ALA B CA 1
ATOM 6170 C C . ALA B 1 356 ? 36.406 14.227 7.996 1 90.81 356 ALA B C 1
ATOM 6172 O O . ALA B 1 356 ? 35.25 13.812 7.941 1 90.81 356 ALA B O 1
ATOM 6173 N N . PRO B 1 357 ? 36.781 15.375 8.484 1 90.75 357 PRO B N 1
ATOM 6174 C CA . PRO B 1 357 ? 35.688 16.281 8.883 1 90.75 357 PRO B CA 1
ATOM 6175 C C . PRO B 1 357 ? 34.812 16.656 7.711 1 90.75 357 PRO B C 1
ATOM 6177 O O . PRO B 1 357 ? 35.188 16.547 6.551 1 90.75 357 PRO B O 1
ATOM 6180 N N . ALA B 1 358 ? 33.688 17.156 8.047 1 94.62 358 ALA B N 1
ATOM 6181 C CA . ALA B 1 358 ? 32.781 17.688 7.023 1 94.62 358 ALA B CA 1
ATOM 6182 C C . ALA B 1 358 ? 33.438 18.828 6.262 1 94.62 358 ALA B C 1
ATOM 6184 O O . ALA B 1 358 ? 34.25 19.578 6.824 1 94.62 358 ALA B O 1
ATOM 6185 N N . PRO B 1 359 ? 33.125 19.047 4.98 1 93.62 359 PRO B N 1
ATOM 6186 C CA . PRO B 1 359 ? 33.594 20.234 4.258 1 93.62 359 PRO B CA 1
ATOM 6187 C C . PRO B 1 359 ? 33.219 21.531 4.957 1 93.62 359 PRO B C 1
ATOM 6189 O O . PRO B 1 359 ? 32.156 21.641 5.539 1 93.62 359 PRO B O 1
ATOM 6192 N N . ALA B 1 360 ? 34.031 22.469 4.82 1 92.69 360 ALA B N 1
ATOM 6193 C CA . ALA B 1 360 ? 33.938 23.734 5.555 1 92.69 360 ALA B CA 1
ATOM 6194 C C . ALA B 1 360 ? 32.594 24.391 5.348 1 92.69 360 ALA B C 1
ATOM 6196 O O . ALA B 1 360 ? 31.953 24.844 6.309 1 92.69 360 ALA B O 1
ATOM 6197 N N . PRO B 1 361 ? 32.062 24.406 4.16 1 93.38 361 PRO B N 1
ATOM 6198 C CA . PRO B 1 361 ? 30.797 25.109 3.928 1 93.38 361 PRO B CA 1
ATOM 6199 C C . PRO B 1 361 ? 29.625 24.484 4.691 1 93.38 361 PRO B C 1
ATOM 6201 O O . PRO B 1 361 ? 28.594 25.125 4.871 1 93.38 361 PRO B O 1
ATOM 6204 N N . TYR B 1 362 ? 29.797 23.234 5.176 1 95.88 362 TYR B N 1
ATOM 6205 C CA . TYR B 1 362 ? 28.656 22.562 5.785 1 95.88 362 TYR B CA 1
ATOM 6206 C C . TYR B 1 362 ? 28.844 22.438 7.293 1 95.88 362 TYR B C 1
ATOM 6208 O O . TYR B 1 362 ? 27.922 22.016 8 1 95.88 362 TYR B O 1
ATOM 6216 N N . ARG B 1 363 ? 29.922 22.828 7.855 1 94.62 363 ARG B N 1
ATOM 6217 C CA . ARG B 1 363 ? 30.234 22.594 9.258 1 94.62 363 ARG B CA 1
ATOM 6218 C C . ARG B 1 363 ? 29.281 23.344 10.172 1 94.62 363 ARG B C 1
ATOM 6220 O O . ARG B 1 363 ? 28.812 22.812 11.172 1 94.62 363 ARG B O 1
ATOM 6227 N N . SER B 1 364 ? 28.984 24.562 9.766 1 96.06 364 SER B N 1
ATOM 6228 C CA . SER B 1 364 ? 28.125 25.375 10.633 1 96.06 364 SER B CA 1
ATOM 6229 C C . SER B 1 364 ? 26.672 24.906 10.539 1 96.06 364 SER B C 1
ATOM 6231 O O . SER B 1 364 ? 25.828 25.328 11.336 1 96.06 364 SER B O 1
ATOM 6233 N N . ALA B 1 365 ? 26.344 24.078 9.578 1 97 365 ALA B N 1
ATOM 6234 C CA . ALA B 1 365 ? 24.984 23.531 9.469 1 97 365 ALA B CA 1
ATOM 6235 C C . ALA B 1 365 ? 24.797 22.344 10.406 1 97 365 ALA B C 1
ATOM 6237 O O . ALA B 1 365 ? 23.672 21.922 10.648 1 97 365 ALA B O 1
ATOM 6238 N N . LEU B 1 366 ? 25.859 21.812 10.938 1 96.75 366 LEU B N 1
ATOM 6239 C CA . LEU B 1 366 ? 25.781 20.609 11.773 1 96.75 366 LEU B CA 1
ATOM 6240 C C . LEU B 1 366 ? 25.203 20.953 13.148 1 96.75 366 LEU B C 1
ATOM 6242 O O . LEU B 1 366 ? 25.391 22.078 13.641 1 96.75 366 LEU B O 1
ATOM 6246 N N . GLY B 1 367 ? 24.453 19.984 13.734 1 95.5 367 GLY B N 1
ATOM 6247 C CA . GLY B 1 367 ? 23.891 20.141 15.07 1 95.5 367 GLY B CA 1
ATOM 6248 C C . GLY B 1 367 ? 22.375 20.25 15.078 1 95.5 367 GLY B C 1
ATOM 6249 O O . GLY B 1 367 ? 21.719 19.781 14.156 1 95.5 367 GLY B O 1
ATOM 6250 N N . ARG B 1 368 ? 21.875 20.797 16.141 1 95.69 368 ARG B N 1
ATOM 6251 C CA . ARG B 1 368 ? 20.438 20.828 16.391 1 95.69 368 ARG B CA 1
ATOM 6252 C C . ARG B 1 368 ? 19.797 22.047 15.742 1 95.69 368 ARG B C 1
ATOM 6254 O O . ARG B 1 368 ? 20.359 23.141 15.781 1 95.69 368 ARG B O 1
ATOM 6261 N N . TRP B 1 369 ? 18.781 21.875 15.102 1 97.62 369 TRP B N 1
ATOM 6262 C CA . TRP B 1 369 ? 17.938 22.906 14.5 1 97.62 369 TRP B CA 1
ATOM 6263 C C . TRP B 1 369 ? 16.469 22.688 14.859 1 97.62 369 TRP B C 1
ATOM 6265 O O . TRP B 1 369 ? 16.078 21.578 15.227 1 97.62 369 TRP B O 1
ATOM 6275 N N . TRP B 1 370 ? 15.68 23.781 14.805 1 96.25 370 TRP B N 1
ATOM 6276 C CA . TRP B 1 370 ? 14.258 23.719 15.125 1 96.25 370 TRP B CA 1
ATOM 6277 C C . TRP B 1 370 ? 13.414 24.125 13.922 1 96.25 370 TRP B C 1
ATOM 6279 O O . TRP B 1 370 ? 13.734 25.094 13.227 1 96.25 370 TRP B O 1
ATOM 6289 N N . SER B 1 371 ? 12.383 23.375 13.625 1 96 371 SER B N 1
ATOM 6290 C CA . SER B 1 371 ? 11.391 23.719 12.609 1 96 371 SER B CA 1
ATOM 6291 C C . SER B 1 371 ? 9.984 23.344 13.07 1 96 371 SER B C 1
ATOM 6293 O O . SER B 1 371 ? 9.766 22.281 13.633 1 96 371 SER B O 1
ATOM 6295 N N . GLU B 1 372 ? 9.07 24.266 12.898 1 92.38 372 GLU B N 1
ATOM 6296 C CA . GLU B 1 372 ? 7.684 24.094 13.328 1 92.38 372 GLU B CA 1
ATOM 6297 C C . GLU B 1 372 ? 7.605 23.672 14.789 1 92.38 372 GLU B C 1
ATOM 6299 O O . GLU B 1 372 ? 6.762 22.844 15.164 1 92.38 372 GLU B O 1
ATOM 6304 N N . GLY B 1 373 ? 8.594 24.094 15.516 1 92 373 GLY B N 1
ATOM 6305 C CA . GLY B 1 373 ? 8.609 23.844 16.953 1 92 373 GLY B CA 1
ATOM 6306 C C . GLY B 1 373 ? 9.25 22.516 17.312 1 92 373 GLY B C 1
ATOM 6307 O O . GLY B 1 373 ? 9.406 22.203 18.5 1 92 373 GLY B O 1
ATOM 6308 N N . SER B 1 374 ? 9.617 21.719 16.375 1 94.19 374 SER B N 1
ATOM 6309 C CA . SER B 1 374 ? 10.227 20.422 16.625 1 94.19 374 SER B CA 1
ATOM 6310 C C . SER B 1 374 ? 11.719 20.438 16.328 1 94.19 374 SER B C 1
ATOM 6312 O O . SER B 1 374 ? 12.188 21.234 15.523 1 94.19 374 SER B O 1
ATOM 6314 N N . GLU B 1 375 ? 12.391 19.5 16.953 1 95.31 375 GLU B N 1
ATOM 6315 C CA . GLU B 1 375 ? 13.844 19.484 16.875 1 95.31 375 GLU B CA 1
ATOM 6316 C C . GLU B 1 375 ? 14.328 18.484 15.82 1 95.31 375 GLU B C 1
ATOM 6318 O O . GLU B 1 375 ? 13.797 17.375 15.711 1 95.31 375 GLU B O 1
ATOM 6323 N N . PHE B 1 376 ? 15.352 18.906 15.031 1 97.75 376 PHE B N 1
ATOM 6324 C CA . PHE B 1 376 ? 16.047 18.094 14.047 1 97.75 376 PHE B CA 1
ATOM 6325 C C . PHE B 1 376 ? 17.562 18.141 14.273 1 97.75 376 PHE B C 1
ATOM 6327 O O . PHE B 1 376 ? 18.078 19.125 14.797 1 97.75 376 PHE B O 1
ATOM 6334 N N . VAL B 1 377 ? 18.219 17.047 13.945 1 96.5 377 VAL B N 1
ATOM 6335 C CA . VAL B 1 377 ? 19.672 17 14.047 1 96.5 377 VAL B CA 1
ATOM 6336 C C . VAL B 1 377 ? 20.281 16.875 12.656 1 96.5 377 VAL B C 1
ATOM 6338 O O . VAL B 1 377 ? 19.969 15.938 11.914 1 96.5 377 VAL B O 1
ATOM 6341 N N . PHE B 1 378 ? 21.109 17.797 12.281 1 98.12 378 PHE B N 1
ATOM 6342 C CA . PHE B 1 378 ? 21.891 17.75 11.047 1 98.12 378 PHE B CA 1
ATOM 6343 C C . PHE B 1 378 ? 23.312 17.266 11.328 1 98.12 378 PHE B C 1
ATOM 6345 O O . PHE B 1 378 ? 23.969 17.734 12.266 1 98.12 378 PHE B O 1
ATOM 6352 N N . ALA B 1 379 ? 23.781 16.297 10.555 1 96.56 379 ALA B N 1
ATOM 6353 C CA . ALA B 1 379 ? 25.078 15.656 10.766 1 96.56 379 ALA B CA 1
ATOM 6354 C C . ALA B 1 379 ? 25.766 15.359 9.438 1 96.56 379 ALA B C 1
ATOM 6356 O O . ALA B 1 379 ? 25.156 15.492 8.375 1 96.56 379 ALA B O 1
ATOM 6357 N N . TRP B 1 380 ? 27.047 15.039 9.547 1 94.94 380 TRP B N 1
ATOM 6358 C CA . TRP B 1 380 ? 27.844 14.609 8.406 1 94.94 380 TRP B CA 1
ATOM 6359 C C . TRP B 1 380 ? 28.344 13.18 8.602 1 94.94 380 TRP B C 1
ATOM 6361 O O . TRP B 1 380 ? 29.188 12.922 9.469 1 94.94 380 TRP B O 1
ATOM 6371 N N . HIS B 1 381 ? 27.766 12.273 7.879 1 94.12 381 HIS B N 1
ATOM 6372 C CA . HIS B 1 381 ? 28.172 10.867 7.891 1 94.12 381 HIS B CA 1
ATOM 6373 C C . HIS B 1 381 ? 28.281 10.312 6.473 1 94.12 381 HIS B C 1
ATOM 6375 O O . HIS B 1 381 ? 27.578 10.766 5.57 1 94.12 381 HIS B O 1
ATOM 6381 N N . ASP B 1 382 ? 29.25 9.43 6.266 1 90.75 382 ASP B N 1
ATOM 6382 C CA . ASP B 1 382 ? 29.453 8.742 4.992 1 90.75 382 ASP B CA 1
ATOM 6383 C C . ASP B 1 382 ? 29.625 9.742 3.852 1 90.75 382 ASP B C 1
ATOM 6385 O O . ASP B 1 382 ? 29.109 9.539 2.754 1 90.75 382 ASP B O 1
ATOM 6389 N N . GLY B 1 383 ? 30.125 10.852 4.23 1 92.38 383 GLY B N 1
ATOM 6390 C CA . GLY B 1 383 ? 30.5 11.844 3.24 1 92.38 383 GLY B CA 1
ATOM 6391 C C . GLY B 1 383 ? 29.328 12.688 2.77 1 92.38 383 GLY B C 1
ATOM 6392 O O . GLY B 1 383 ? 29.391 13.305 1.703 1 92.38 383 GLY B O 1
ATOM 6393 N N . GLN B 1 384 ? 28.219 12.625 3.555 1 95.56 384 GLN B N 1
ATOM 6394 C CA . GLN B 1 384 ? 27.031 13.336 3.115 1 95.56 384 GLN B CA 1
ATOM 6395 C C . GLN B 1 384 ? 26.375 14.086 4.273 1 95.56 384 GLN B C 1
ATOM 6397 O O . GLN B 1 384 ? 26.438 13.648 5.422 1 95.56 384 GLN B O 1
ATOM 6402 N N . LEU B 1 385 ? 25.797 15.242 3.914 1 97.5 385 LEU B N 1
ATOM 6403 C CA . LEU B 1 385 ? 24.922 15.922 4.867 1 97.5 385 LEU B CA 1
ATOM 6404 C C . LEU B 1 385 ? 23.609 15.148 5.051 1 97.5 385 LEU B C 1
ATOM 6406 O O . LEU B 1 385 ? 23 14.719 4.074 1 97.5 385 LEU B O 1
ATOM 6410 N N . GLN B 1 386 ? 23.219 14.953 6.309 1 98.06 386 GLN B N 1
ATOM 6411 C CA . GLN B 1 386 ? 22.031 14.18 6.652 1 98.06 386 GLN B CA 1
ATOM 6412 C C . GLN B 1 386 ? 21.219 14.875 7.738 1 98.06 386 GLN B C 1
ATOM 6414 O O . GLN B 1 386 ? 21.734 15.727 8.461 1 98.06 386 GLN B O 1
ATOM 6419 N N . ALA B 1 387 ? 19.969 14.531 7.805 1 98.06 387 ALA B N 1
ATOM 6420 C CA . ALA B 1 387 ? 19.109 15.07 8.859 1 98.06 387 ALA B CA 1
ATOM 6421 C C . ALA B 1 387 ? 18.156 14 9.391 1 98.06 387 ALA B C 1
ATOM 6423 O O . ALA B 1 387 ? 17.719 13.133 8.641 1 98.06 387 ALA B O 1
ATOM 6424 N N . ARG B 1 388 ? 17.828 14.094 10.672 1 96.56 388 ARG B N 1
ATOM 6425 C CA . ARG B 1 388 ? 16.812 13.281 11.336 1 96.56 388 ARG B CA 1
ATOM 6426 C C . ARG B 1 388 ? 16.047 14.102 12.367 1 96.56 388 ARG B C 1
ATOM 6428 O O . ARG B 1 388 ? 16.594 15.008 12.992 1 96.56 388 ARG B O 1
ATOM 6435 N N . ALA B 1 389 ? 14.758 13.781 12.477 1 95.94 389 ALA B N 1
ATOM 6436 C CA . ALA B 1 389 ? 14.047 14.297 13.648 1 95.94 389 ALA B CA 1
ATOM 6437 C C . ALA B 1 389 ? 14.641 13.75 14.938 1 95.94 389 ALA B C 1
ATOM 6439 O O . ALA B 1 389 ? 14.984 12.57 15.023 1 95.94 389 ALA B O 1
ATOM 6440 N N . ALA B 1 390 ? 14.742 14.555 15.891 1 92.38 390 ALA B N 1
ATOM 6441 C CA . ALA B 1 390 ? 15.375 14.156 17.141 1 92.38 390 ALA B CA 1
ATOM 6442 C C . ALA B 1 390 ? 14.633 12.992 17.781 1 92.38 390 ALA B C 1
ATOM 6444 O O . ALA B 1 390 ? 15.25 12.125 18.406 1 92.38 390 ALA B O 1
ATOM 6445 N N . GLU B 1 391 ? 13.344 12.938 17.609 1 90.38 391 GLU B N 1
ATOM 6446 C CA . GLU B 1 391 ? 12.523 11.922 18.266 1 90.38 391 GLU B CA 1
ATOM 6447 C C . GLU B 1 391 ? 12.297 10.719 17.344 1 90.38 391 GLU B C 1
ATOM 6449 O O . GLU B 1 391 ? 11.586 9.781 17.719 1 90.38 391 GLU B O 1
ATOM 6454 N N . ALA B 1 392 ? 12.836 10.672 16.172 1 91.88 392 ALA B N 1
ATOM 6455 C CA . ALA B 1 392 ? 12.633 9.562 15.242 1 91.88 392 ALA B CA 1
ATOM 6456 C C . ALA B 1 392 ? 13.219 8.266 15.797 1 91.88 392 ALA B C 1
ATOM 6458 O O . ALA B 1 392 ? 14.281 8.273 16.422 1 91.88 392 ALA B O 1
ATOM 6459 N N . PRO B 1 393 ? 12.5 7.121 15.547 1 89.06 393 PRO B N 1
ATOM 6460 C CA . PRO B 1 393 ? 13.109 5.844 15.93 1 89.06 393 PRO B CA 1
ATOM 6461 C C . PRO B 1 393 ? 14.508 5.656 15.336 1 89.06 393 PRO B C 1
ATOM 6463 O O . PRO B 1 393 ? 14.789 6.137 14.234 1 89.06 393 PRO B O 1
ATOM 6466 N N . ALA B 1 394 ? 15.273 4.922 16.016 1 84.38 394 ALA B N 1
ATOM 6467 C CA . ALA B 1 394 ? 16.688 4.754 15.664 1 84.38 394 ALA B CA 1
ATOM 6468 C C . ALA B 1 394 ? 16.828 4.074 14.305 1 84.38 394 ALA B C 1
ATOM 6470 O O . ALA B 1 394 ? 17.797 4.332 13.578 1 84.38 394 ALA B O 1
ATOM 6471 N N . ASP B 1 395 ? 15.883 3.279 13.969 1 87.19 395 ASP B N 1
ATOM 6472 C CA . ASP B 1 395 ? 16.031 2.496 12.75 1 87.19 395 ASP B CA 1
ATOM 6473 C C . ASP B 1 395 ? 15.469 3.24 11.539 1 87.19 395 ASP B C 1
ATOM 6475 O O . ASP B 1 395 ? 15.523 2.744 10.414 1 87.19 395 ASP B O 1
ATOM 6479 N N . ARG B 1 396 ? 14.93 4.387 11.742 1 91.56 396 ARG B N 1
ATOM 6480 C CA . ARG B 1 396 ? 14.469 5.18 10.609 1 91.56 396 ARG B CA 1
ATOM 6481 C C . ARG B 1 396 ? 15.641 5.805 9.867 1 91.56 396 ARG B C 1
ATOM 6483 O O . ARG B 1 396 ? 16.453 6.508 10.461 1 91.56 396 ARG B O 1
ATOM 6490 N N . PRO B 1 397 ? 15.734 5.574 8.555 1 91.94 397 PRO B N 1
ATOM 6491 C CA . PRO B 1 397 ? 16.828 6.18 7.801 1 91.94 397 PRO B CA 1
ATOM 6492 C C . PRO B 1 397 ? 16.781 7.703 7.789 1 91.94 397 PRO B C 1
ATOM 6494 O O . PRO B 1 397 ? 15.688 8.281 7.758 1 91.94 397 PRO B O 1
ATOM 6497 N N . PRO B 1 398 ? 17.922 8.344 7.793 1 95.12 398 PRO B N 1
ATOM 6498 C CA . PRO B 1 398 ? 17.953 9.805 7.727 1 95.12 398 PRO B CA 1
ATOM 6499 C C . PRO B 1 398 ? 17.625 10.344 6.336 1 95.12 398 PRO B C 1
ATOM 6501 O O . PRO B 1 398 ? 17.641 9.586 5.359 1 95.12 398 PRO B O 1
ATOM 6504 N N . ALA B 1 399 ? 17.266 11.578 6.273 1 97.44 399 ALA B N 1
ATOM 6505 C CA . ALA B 1 399 ? 17.297 12.297 5 1 97.44 399 ALA B CA 1
ATOM 6506 C C . ALA B 1 399 ? 18.734 12.547 4.555 1 97.44 399 ALA B C 1
ATOM 6508 O O . ALA B 1 399 ? 19.594 12.883 5.375 1 97.44 399 ALA B O 1
ATOM 6509 N N . ILE B 1 400 ? 19.016 12.367 3.297 1 97.69 400 ILE B N 1
ATOM 6510 C CA . ILE B 1 400 ? 20.344 12.594 2.736 1 97.69 400 ILE B CA 1
ATOM 6511 C C . ILE B 1 400 ? 20.281 13.711 1.699 1 97.69 400 ILE B C 1
ATOM 6513 O O . ILE B 1 400 ? 19.359 13.758 0.881 1 97.69 400 ILE B O 1
ATOM 6517 N N . PHE B 1 401 ? 21.25 14.617 1.749 1 98.19 401 PHE B N 1
ATOM 6518 C CA . PHE B 1 401 ? 21.266 15.773 0.855 1 98.19 401 PHE B CA 1
ATOM 6519 C C . PHE B 1 401 ? 22.453 15.695 -0.102 1 98.19 401 PHE B C 1
ATOM 6521 O O . PHE B 1 401 ? 23.531 15.25 0.279 1 98.19 401 PHE B O 1
ATOM 6528 N N . ARG B 1 402 ? 22.203 16.109 -1.29 1 97.06 402 ARG B N 1
ATOM 6529 C CA . ARG B 1 402 ? 23.25 16.266 -2.297 1 97.06 402 ARG B CA 1
ATOM 6530 C C . ARG B 1 402 ? 23.281 17.672 -2.855 1 97.06 402 ARG B C 1
ATOM 6532 O O . ARG B 1 402 ? 22.25 18.203 -3.27 1 97.06 402 ARG B O 1
ATOM 6539 N N . PRO B 1 403 ? 24.438 18.297 -2.875 1 96.62 403 PRO B N 1
ATOM 6540 C CA . PRO B 1 403 ? 24.516 19.656 -3.42 1 96.62 403 PRO B CA 1
ATOM 6541 C C . PRO B 1 403 ? 24.125 19.719 -4.895 1 96.62 403 PRO B C 1
ATOM 6543 O O . PRO B 1 403 ? 24.438 18.797 -5.66 1 96.62 403 PRO B O 1
ATOM 6546 N N . LEU B 1 404 ? 23.391 20.781 -5.215 1 95.94 404 LEU B N 1
ATOM 6547 C CA . LEU B 1 404 ? 23.125 21.062 -6.621 1 95.94 404 LEU B CA 1
ATOM 6548 C C . LEU B 1 404 ? 24.25 21.891 -7.234 1 95.94 404 LEU B C 1
ATOM 6550 O O . LEU B 1 404 ? 24.531 23 -6.781 1 95.94 404 LEU B O 1
ATOM 6554 N N . PRO B 1 405 ? 24.875 21.391 -8.242 1 90.62 405 PRO B N 1
ATOM 6555 C CA . PRO B 1 405 ? 26.078 22.047 -8.781 1 90.62 405 PRO B CA 1
ATOM 6556 C C . PRO B 1 405 ? 25.797 23.453 -9.305 1 90.62 405 PRO B C 1
ATOM 6558 O O . PRO B 1 405 ? 26.656 24.328 -9.18 1 90.62 405 PRO B O 1
ATOM 6561 N N . ASP B 1 406 ? 24.734 23.75 -9.812 1 92.5 406 ASP B N 1
ATOM 6562 C CA . ASP B 1 406 ? 24.469 25.016 -10.492 1 92.5 406 ASP B CA 1
ATOM 6563 C C . ASP B 1 406 ? 23.734 25.984 -9.562 1 92.5 406 ASP B C 1
ATOM 6565 O O . ASP B 1 406 ? 23.312 27.062 -10 1 92.5 406 ASP B O 1
ATOM 6569 N N . ARG B 1 407 ? 23.594 25.719 -8.289 1 92.31 407 ARG B N 1
ATOM 6570 C CA . ARG B 1 407 ? 22.906 26.594 -7.348 1 92.31 407 ARG B CA 1
ATOM 6571 C C . ARG B 1 407 ? 23.641 26.641 -6.012 1 92.31 407 ARG B C 1
ATOM 6573 O O . ARG B 1 407 ? 23.562 25.719 -5.207 1 92.31 407 ARG B O 1
ATOM 6580 N N . ALA B 1 408 ? 24.172 27.672 -5.715 1 91 408 ALA B N 1
ATOM 6581 C CA . ALA B 1 408 ? 24.922 27.828 -4.473 1 91 408 ALA B CA 1
ATOM 6582 C C . ALA B 1 408 ? 24.016 27.672 -3.256 1 91 408 ALA B C 1
ATOM 6584 O O . ALA B 1 408 ? 22.875 28.141 -3.252 1 91 408 ALA B O 1
ATOM 6585 N N . ASP B 1 409 ? 24.484 27 -2.242 1 96.12 409 ASP B N 1
ATOM 6586 C CA . ASP B 1 409 ? 23.844 26.859 -0.935 1 96.12 409 ASP B CA 1
ATOM 6587 C C . ASP B 1 409 ? 22.484 26.172 -1.053 1 96.12 409 ASP B C 1
ATOM 6589 O O . ASP B 1 409 ? 21.578 26.453 -0.285 1 96.12 409 ASP B O 1
ATOM 6593 N N . THR B 1 410 ? 22.344 25.453 -2.088 1 97.62 410 THR B N 1
ATOM 6594 C CA . THR B 1 410 ? 21.125 24.688 -2.305 1 97.62 410 THR B CA 1
ATOM 6595 C C . THR B 1 410 ? 21.438 23.203 -2.502 1 97.62 410 THR B C 1
ATOM 6597 O O . THR B 1 410 ? 22.328 22.859 -3.287 1 97.62 410 THR B O 1
ATOM 6600 N N . LEU B 1 411 ? 20.828 22.359 -1.748 1 98.19 411 LEU B N 1
ATOM 6601 C CA . LEU B 1 411 ? 20.984 20.906 -1.843 1 98.19 411 LEU B CA 1
ATOM 6602 C C . LEU B 1 411 ? 19.641 20.25 -2.145 1 98.19 411 LEU B C 1
ATOM 6604 O O . LEU B 1 411 ? 18.578 20.812 -1.874 1 98.19 411 LEU B O 1
ATOM 6608 N N . ARG B 1 412 ? 19.625 19.094 -2.795 1 98 412 ARG B N 1
ATOM 6609 C CA . ARG B 1 412 ? 18.453 18.25 -3.037 1 98 412 ARG B CA 1
ATOM 6610 C C . ARG B 1 412 ? 18.391 17.094 -2.049 1 98 412 ARG B C 1
ATOM 6612 O O . ARG B 1 412 ? 19.391 16.438 -1.793 1 98 412 ARG B O 1
ATOM 6619 N N . THR B 1 413 ? 17.219 16.922 -1.394 1 97.94 413 THR B N 1
ATOM 6620 C CA . THR B 1 413 ? 17.016 15.711 -0.609 1 97.94 413 THR B CA 1
ATOM 6621 C C . THR B 1 413 ? 16.906 14.492 -1.518 1 97.94 413 THR B C 1
ATOM 6623 O O . THR B 1 413 ? 15.977 14.383 -2.314 1 97.94 413 THR B O 1
ATOM 6626 N N . VAL B 1 414 ? 17.766 13.5 -1.342 1 95.19 414 VAL B N 1
ATOM 6627 C CA . VAL B 1 414 ? 17.797 12.43 -2.33 1 95.19 414 VAL B CA 1
ATOM 6628 C C . VAL B 1 414 ? 17.203 11.156 -1.732 1 95.19 414 VAL B C 1
ATOM 6630 O O . VAL B 1 414 ? 16.906 10.203 -2.457 1 95.19 414 VAL B O 1
ATOM 6633 N N . SER B 1 415 ? 17.062 11.094 -0.402 1 92.81 415 SER B N 1
ATOM 6634 C CA . SER B 1 415 ? 16.438 9.953 0.255 1 92.81 415 SER B CA 1
ATOM 6635 C C . SER B 1 415 ? 15.867 10.344 1.615 1 92.81 415 SER B C 1
ATOM 6637 O O . SER B 1 415 ? 16.188 11.406 2.15 1 92.81 415 SER B O 1
ATOM 6639 N N . GLY B 1 416 ? 14.906 9.469 2.062 1 92.25 416 GLY B N 1
ATOM 6640 C CA . GLY B 1 416 ? 14.312 9.711 3.369 1 92.25 416 GLY B CA 1
ATOM 6641 C C . GLY B 1 416 ? 13.164 10.703 3.332 1 92.25 416 GLY B C 1
ATOM 6642 O O . GLY B 1 416 ? 12.469 10.82 2.32 1 92.25 416 GLY B O 1
ATOM 6643 N N . ARG B 1 417 ? 12.969 11.336 4.445 1 91.56 417 ARG B N 1
ATOM 6644 C CA . ARG B 1 417 ? 11.906 12.32 4.605 1 91.56 417 ARG B CA 1
ATOM 6645 C C . ARG B 1 417 ? 12.055 13.453 3.59 1 91.56 417 ARG B C 1
ATOM 6647 O O . ARG B 1 417 ? 13.156 13.953 3.371 1 91.56 417 ARG B O 1
ATOM 6654 N N . GLU B 1 418 ? 11.016 13.82 2.875 1 95.38 418 GLU B N 1
ATOM 6655 C CA . GLU B 1 418 ? 10.945 14.945 1.941 1 95.38 418 GLU B CA 1
ATOM 6656 C C . GLU B 1 418 ? 11.852 14.719 0.734 1 95.38 418 GLU B C 1
ATOM 6658 O O . GLU B 1 418 ? 12.469 15.656 0.229 1 95.38 418 GLU B O 1
ATOM 6663 N N . ALA B 1 419 ? 12.086 13.453 0.379 1 94.06 419 ALA B N 1
ATOM 6664 C CA . ALA B 1 419 ? 12.859 13.156 -0.822 1 94.06 419 ALA B CA 1
ATOM 6665 C C . ALA B 1 419 ? 12.367 13.984 -2.01 1 94.06 419 ALA B C 1
ATOM 6667 O O . ALA B 1 419 ? 11.164 14.086 -2.244 1 94.06 419 ALA B O 1
ATOM 6668 N N . GLY B 1 420 ? 13.289 14.586 -2.729 1 94.88 420 GLY B N 1
ATOM 6669 C CA . GLY B 1 420 ? 12.992 15.422 -3.879 1 94.88 420 GLY B CA 1
ATOM 6670 C C . GLY B 1 420 ? 13 16.906 -3.551 1 94.88 420 GLY B C 1
ATOM 6671 O O . GLY B 1 420 ? 13.242 17.734 -4.426 1 94.88 420 GLY B O 1
ATOM 6672 N N . GLU B 1 421 ? 12.695 17.344 -2.309 1 97.75 421 GLU B N 1
ATOM 6673 C CA . GLU B 1 421 ? 12.594 18.734 -1.897 1 97.75 421 GLU B CA 1
ATOM 6674 C C . GLU B 1 421 ? 13.977 19.359 -1.746 1 97.75 421 GLU B C 1
ATOM 6676 O O . GLU B 1 421 ? 14.977 18.656 -1.639 1 97.75 421 GLU B O 1
ATOM 6681 N N . LEU B 1 422 ? 14 20.656 -1.704 1 97.12 422 LEU B N 1
ATOM 6682 C CA . LEU B 1 422 ? 15.25 21.391 -1.604 1 97.12 422 LEU B CA 1
ATOM 6683 C C . LEU B 1 422 ? 15.539 21.781 -0.157 1 97.12 422 LEU B C 1
ATOM 6685 O O . LEU B 1 422 ? 14.617 22.062 0.613 1 97.12 422 LEU B O 1
ATOM 6689 N N . LEU B 1 423 ? 16.75 21.75 0.205 1 98.25 423 LEU B N 1
ATOM 6690 C CA . LEU B 1 423 ? 17.328 22.406 1.379 1 98.25 423 LEU B CA 1
ATOM 6691 C C . LEU B 1 423 ? 18.141 23.625 0.979 1 98.25 423 LEU B C 1
ATOM 6693 O O . LEU B 1 423 ? 19.109 23.5 0.229 1 98.25 423 LEU B O 1
ATOM 6697 N N . ARG B 1 424 ? 17.734 24.781 1.395 1 98 424 ARG B N 1
ATOM 6698 C CA . ARG B 1 424 ? 18.453 26.016 1.112 1 98 424 ARG B CA 1
ATOM 6699 C C . ARG B 1 424 ? 19.141 26.547 2.365 1 98 424 ARG B C 1
ATOM 6701 O O . ARG B 1 424 ? 18.516 26.672 3.422 1 98 424 ARG B O 1
ATOM 6708 N N . LEU B 1 425 ? 20.406 26.859 2.254 1 98.12 425 LEU B N 1
ATOM 6709 C CA . LEU B 1 425 ? 21.203 27.406 3.348 1 98.12 425 LEU B CA 1
ATOM 6710 C C . LEU B 1 425 ? 21.312 28.922 3.227 1 98.12 425 LEU B C 1
ATOM 6712 O O . LEU B 1 425 ? 21.609 29.438 2.148 1 98.12 425 LEU B O 1
ATOM 6716 N N . THR B 1 426 ? 21.047 29.641 4.266 1 97.69 426 THR B N 1
ATOM 6717 C CA . THR B 1 426 ? 21.266 31.078 4.355 1 97.69 426 THR B CA 1
ATOM 6718 C C . THR B 1 426 ? 22.469 31.375 5.246 1 97.69 426 THR B C 1
ATOM 6720 O O . THR B 1 426 ? 22.531 30.922 6.391 1 97.69 426 THR B O 1
ATOM 6723 N N . ARG B 1 427 ? 23.375 32.188 4.758 1 97.25 427 ARG B N 1
ATOM 6724 C CA . ARG B 1 427 ? 24.625 32.438 5.449 1 97.25 427 ARG B CA 1
ATOM 6725 C C . ARG B 1 427 ? 24.719 33.906 5.906 1 97.25 427 ARG B C 1
ATOM 6727 O O . ARG B 1 427 ? 24.078 34.781 5.312 1 97.25 427 ARG B O 1
ATOM 6734 N N . ASP B 1 428 ? 25.453 34.125 6.969 1 97 428 ASP B N 1
ATOM 6735 C CA . ASP B 1 428 ? 25.781 35.469 7.387 1 97 428 ASP B CA 1
ATOM 6736 C C . ASP B 1 428 ? 27.062 35.969 6.711 1 97 428 ASP B C 1
ATOM 6738 O O . ASP B 1 428 ? 27.578 35.312 5.797 1 97 428 ASP B O 1
ATOM 6742 N N . GLU B 1 429 ? 27.406 37.094 7.121 1 95.44 429 GLU B N 1
ATOM 6743 C CA . GLU B 1 429 ? 28.547 37.781 6.492 1 95.44 429 GLU B CA 1
ATOM 6744 C C . GLU B 1 429 ? 29.828 36.969 6.684 1 95.44 429 GLU B C 1
ATOM 6746 O O . GLU B 1 429 ? 30.781 37.094 5.902 1 95.44 429 GLU B O 1
ATOM 6751 N N . ARG B 1 430 ? 29.906 36.188 7.738 1 94.56 430 ARG B N 1
ATOM 6752 C CA . ARG B 1 430 ? 31.094 35.406 8.031 1 94.56 430 ARG B CA 1
ATOM 6753 C C . ARG B 1 430 ? 31.031 34.031 7.336 1 94.56 430 ARG B C 1
ATOM 6755 O O . ARG B 1 430 ? 31.922 33.219 7.492 1 94.56 430 ARG B O 1
ATOM 6762 N N . GLY B 1 431 ? 29.938 33.719 6.633 1 94.62 431 GLY B N 1
ATOM 6763 C CA . GLY B 1 431 ? 29.797 32.5 5.871 1 94.62 431 GLY B CA 1
ATOM 6764 C C . GLY B 1 431 ? 29.141 31.375 6.66 1 94.62 431 GLY B C 1
ATOM 6765 O O . GLY B 1 431 ? 28.984 30.25 6.156 1 94.62 431 GLY B O 1
ATOM 6766 N N . ALA B 1 432 ? 28.797 31.609 7.859 1 96 432 ALA B N 1
ATOM 6767 C CA . ALA B 1 432 ? 28.156 30.609 8.703 1 96 432 ALA B CA 1
ATOM 6768 C C . ALA B 1 432 ? 26.672 30.469 8.352 1 96 432 ALA B C 1
ATOM 6770 O O . ALA B 1 432 ? 26 31.469 8.094 1 96 432 ALA B O 1
ATOM 6771 N N . VAL B 1 433 ? 26.219 29.25 8.297 1 97.5 433 VAL B N 1
ATOM 6772 C CA . VAL B 1 433 ? 24.797 29 8.078 1 97.5 433 VAL B CA 1
ATOM 6773 C C . VAL B 1 433 ? 24 29.422 9.32 1 97.5 433 VAL B C 1
ATOM 6775 O O . VAL B 1 433 ? 24.234 28.891 10.414 1 97.5 433 VAL B O 1
ATOM 6778 N N . VAL B 1 434 ? 23.031 30.344 9.188 1 97.06 434 VAL B N 1
ATOM 6779 C CA . VAL B 1 434 ? 22.328 30.891 10.336 1 97.06 434 VAL B CA 1
ATOM 6780 C C . VAL B 1 434 ? 20.844 30.578 10.227 1 97.06 434 VAL B C 1
ATOM 6782 O O . VAL B 1 434 ? 20.094 30.734 11.195 1 97.06 434 VAL B O 1
ATOM 6785 N N . ARG B 1 435 ? 20.391 30.203 9.078 1 97.38 435 ARG B N 1
ATOM 6786 C CA . ARG B 1 435 ? 19.016 29.812 8.781 1 97.38 435 ARG B CA 1
ATOM 6787 C C . ARG B 1 435 ? 18.984 28.828 7.609 1 97.38 435 ARG B C 1
ATOM 6789 O O . ARG B 1 435 ? 19.859 28.859 6.742 1 97.38 435 ARG B O 1
ATOM 6796 N N . MET B 1 436 ? 18.047 27.984 7.602 1 98.06 436 MET B N 1
ATOM 6797 C CA . MET B 1 436 ? 17.828 27.078 6.48 1 98.06 436 MET B CA 1
ATOM 6798 C C . MET B 1 436 ? 16.344 26.984 6.129 1 98.06 436 MET B C 1
ATOM 6800 O O . MET B 1 436 ? 15.5 27.391 6.922 1 98.06 436 MET B O 1
ATOM 6804 N N . HIS B 1 437 ? 16.031 26.656 4.969 1 97.69 437 HIS B N 1
ATOM 6805 C CA . HIS B 1 437 ? 14.688 26.281 4.527 1 97.69 437 HIS B CA 1
ATOM 6806 C C . HIS B 1 437 ? 14.688 24.906 3.871 1 97.69 437 HIS B C 1
ATOM 6808 O O . HIS B 1 437 ? 15.344 24.703 2.848 1 97.69 437 HIS B O 1
ATOM 6814 N N . TRP B 1 438 ? 14.031 23.969 4.469 1 97 438 TRP B N 1
ATOM 6815 C CA . TRP B 1 438 ? 13.859 22.609 3.947 1 97 438 TRP B CA 1
ATOM 6816 C C . TRP B 1 438 ? 12.406 22.359 3.566 1 97 438 TRP B C 1
ATOM 6818 O O . TRP B 1 438 ? 11.508 22.484 4.402 1 97 438 TRP B O 1
ATOM 6828 N N . ALA B 1 439 ? 12.086 22 2.295 1 95.31 439 ALA B N 1
ATOM 6829 C CA . ALA B 1 439 ? 10.719 21.906 1.779 1 95.31 439 ALA B CA 1
ATOM 6830 C C . ALA B 1 439 ? 9.922 23.172 2.109 1 95.31 439 ALA B C 1
ATOM 6832 O O . ALA B 1 439 ? 8.742 23.078 2.473 1 95.31 439 ALA B O 1
ATOM 6833 N N . THR B 1 440 ? 10.68 24.312 2.172 1 91.38 440 THR B N 1
ATOM 6834 C CA . THR B 1 440 ? 10.164 25.656 2.355 1 91.38 440 THR B CA 1
ATOM 6835 C C . THR B 1 440 ? 9.938 25.953 3.834 1 91.38 440 THR B C 1
ATOM 6837 O O . THR B 1 440 ? 9.578 27.078 4.199 1 91.38 440 THR B O 1
ATOM 6840 N N . TYR B 1 441 ? 10.078 25.016 4.703 1 95 441 TYR B N 1
ATOM 6841 C CA . TYR B 1 441 ? 9.922 25.25 6.133 1 95 441 TYR B CA 1
ATOM 6842 C C . TYR B 1 441 ? 11.188 25.859 6.723 1 95 441 TYR B C 1
ATOM 6844 O O . TYR B 1 441 ? 12.305 25.438 6.398 1 95 441 TYR B O 1
ATOM 6852 N N . ARG B 1 442 ? 11.039 26.766 7.586 1 96.31 442 ARG B N 1
ATOM 6853 C CA . ARG B 1 442 ? 12.141 27.5 8.195 1 96.31 442 ARG B CA 1
ATOM 6854 C C . ARG B 1 442 ? 12.797 26.672 9.305 1 96.31 442 ARG B C 1
ATOM 6856 O O . ARG B 1 442 ? 12.102 26.047 10.109 1 96.31 442 ARG B O 1
ATOM 6863 N N . PHE B 1 443 ? 14.102 26.625 9.328 1 97.44 443 PHE B N 1
ATOM 6864 C CA . PHE B 1 443 ? 14.914 26.016 10.375 1 97.44 443 PHE B CA 1
ATOM 6865 C C . PHE B 1 443 ? 15.766 27.062 11.086 1 97.44 443 PHE B C 1
ATOM 6867 O O . PHE B 1 443 ? 16.469 27.844 10.438 1 97.44 443 PHE B O 1
ATOM 6874 N N . THR B 1 444 ? 15.703 27.094 12.391 1 96.94 444 THR B N 1
ATOM 6875 C CA . THR B 1 444 ? 16.453 28.031 13.227 1 96.94 444 THR B CA 1
ATOM 6876 C C . THR B 1 444 ? 17.172 27.297 14.352 1 96.94 444 THR B C 1
ATOM 6878 O O . THR B 1 444 ? 16.875 26.125 14.625 1 96.94 444 THR B O 1
ATOM 6881 N N . ARG B 1 445 ? 18.172 27.906 15.031 1 95.38 445 ARG B N 1
ATOM 6882 C CA . ARG B 1 445 ? 18.969 27.266 16.078 1 95.38 445 ARG B CA 1
ATOM 6883 C C . ARG B 1 445 ? 18.188 27.234 17.391 1 95.38 445 ARG B C 1
ATOM 6885 O O . ARG B 1 445 ? 18.406 26.344 18.234 1 95.38 445 ARG B O 1
ATOM 6892 N N . VAL B 1 446 ? 17.281 28.188 17.516 1 93.06 446 VAL B N 1
ATOM 6893 C CA . VAL B 1 446 ? 16.453 28.219 18.719 1 93.06 446 VAL B CA 1
ATOM 6894 C C . VAL B 1 446 ? 15 27.906 18.344 1 93.06 446 VAL B C 1
ATOM 6896 O O . VAL B 1 446 ? 14.594 28.109 17.203 1 93.06 446 VAL B O 1
ATOM 6899 N N . GLN B 1 447 ? 14.289 27.375 19.312 1 94.06 447 GLN B N 1
ATOM 6900 C CA . GLN B 1 447 ? 12.875 27.094 19.094 1 94.06 447 GLN B CA 1
ATOM 6901 C C . GLN B 1 447 ? 12.07 28.375 18.969 1 94.06 447 GLN B C 1
ATOM 6903 O O . GLN B 1 447 ? 11.938 29.125 19.938 1 94.06 447 GLN B O 1
ATOM 6908 N N . GLU B 1 448 ? 11.586 28.625 17.734 1 92.69 448 GLU B N 1
ATOM 6909 C CA . GLU B 1 448 ? 10.844 29.844 17.469 1 92.69 448 GLU B CA 1
ATOM 6910 C C . GLU B 1 448 ? 9.422 29.531 17 1 92.69 448 GLU B C 1
ATOM 6912 O O . GLU B 1 448 ? 9.172 28.5 16.375 1 92.69 448 GLU B O 1
ATOM 6917 N N . GLY B 1 449 ? 8.531 30.391 17.438 1 90.62 449 GLY B N 1
ATOM 6918 C CA . GLY B 1 449 ? 7.219 30.359 16.812 1 90.62 449 GLY B CA 1
ATOM 6919 C C . GLY B 1 449 ? 7.238 30.781 15.367 1 90.62 449 GLY B C 1
ATOM 6920 O O . GLY B 1 449 ? 8.281 31.203 14.852 1 90.62 449 GLY B O 1
ATOM 6921 N N . PHE B 1 450 ? 6.098 30.672 14.672 1 90.81 450 PHE B N 1
ATOM 6922 C CA . PHE B 1 450 ? 6.004 31.047 13.258 1 90.81 450 PHE B CA 1
ATOM 6923 C C . PHE B 1 450 ? 6.172 32.531 13.07 1 90.81 450 PHE B C 1
ATOM 6925 O O . PHE B 1 450 ? 6.465 33 11.969 1 90.81 450 PHE B O 1
ATOM 6932 N N . ASP B 1 451 ? 6.062 33.344 14.164 1 88.69 451 ASP B N 1
ATOM 6933 C CA . ASP B 1 451 ? 6.258 34.781 14.102 1 88.69 451 ASP B CA 1
ATOM 6934 C C . ASP B 1 451 ? 7.73 35.156 14.258 1 88.69 451 ASP B C 1
ATOM 6936 O O . ASP B 1 451 ? 8.094 36.312 14.227 1 88.69 451 ASP B O 1
ATOM 6940 N N . GLY B 1 452 ? 8.547 34.219 14.516 1 89.44 452 GLY B N 1
ATOM 6941 C CA . GLY B 1 452 ? 9.977 34.438 14.602 1 89.44 452 GLY B CA 1
ATOM 6942 C C . GLY B 1 452 ? 10.461 34.656 16.031 1 89.44 452 GLY B C 1
ATOM 6943 O O . GLY B 1 452 ? 11.664 34.75 16.266 1 89.44 452 GLY B O 1
ATOM 6944 N N . GLY B 1 453 ? 9.539 34.719 17 1 91.38 453 GLY B N 1
ATOM 6945 C CA . GLY B 1 453 ? 9.938 34.906 18.391 1 91.38 453 GLY B CA 1
ATOM 6946 C C . GLY B 1 453 ? 10.273 33.594 19.078 1 91.38 453 GLY B C 1
ATOM 6947 O O . GLY B 1 453 ? 9.672 32.562 18.781 1 91.38 453 GLY B O 1
ATOM 6948 N N . PRO B 1 454 ? 11.25 33.625 20.031 1 89.19 454 PRO B N 1
ATOM 6949 C CA . PRO B 1 454 ? 11.602 32.438 20.781 1 89.19 454 PRO B CA 1
ATOM 6950 C C . PRO B 1 454 ? 10.445 31.891 21.609 1 89.19 454 PRO B C 1
ATOM 6952 O O . PRO B 1 454 ? 9.711 32.656 22.234 1 89.19 454 PRO B O 1
ATOM 6955 N N . ALA B 1 455 ? 10.266 30.609 21.594 1 87.19 455 ALA B N 1
ATOM 6956 C CA . ALA B 1 455 ? 9.227 29.969 22.391 1 87.19 455 ALA B CA 1
ATOM 6957 C C . ALA B 1 455 ? 9.383 30.297 23.875 1 87.19 455 ALA B C 1
ATOM 6959 O O . ALA B 1 455 ? 8.391 30.453 24.578 1 87.19 455 ALA B O 1
ATOM 6960 N N . SER B 1 456 ? 10.539 30.469 24.328 1 85.06 456 SER B N 1
ATOM 6961 C CA . SER B 1 456 ? 10.859 30.688 25.734 1 85.06 456 SER B CA 1
ATOM 6962 C C . SER B 1 456 ? 10.32 32.031 26.234 1 85.06 456 SER B C 1
ATOM 6964 O O . SER B 1 456 ? 10.18 32.219 27.438 1 85.06 456 SER B O 1
ATOM 6966 N N . ASP B 1 457 ? 10.047 32.906 25.266 1 86.62 457 ASP B N 1
ATOM 6967 C CA . ASP B 1 457 ? 9.562 34.25 25.656 1 86.62 457 ASP B CA 1
ATOM 6968 C C . ASP B 1 457 ? 8.094 34.188 26.062 1 86.62 457 ASP B C 1
ATOM 6970 O O . ASP B 1 457 ? 7.582 35.094 26.703 1 86.62 457 ASP B O 1
ATOM 6974 N N . GLY B 1 458 ? 7.426 33.062 25.797 1 80.94 458 GLY B N 1
ATOM 6975 C CA . GLY B 1 458 ? 6.004 32.969 26.109 1 80.94 458 GLY B CA 1
ATOM 6976 C C . GLY B 1 458 ? 5.176 34.031 25.406 1 80.94 458 GLY B C 1
ATOM 6977 O O . GLY B 1 458 ? 5.492 34.438 24.281 1 80.94 458 GLY B O 1
ATOM 6978 N N . PRO B 1 459 ? 3.969 34.344 26.062 1 75.38 459 PRO B N 1
ATOM 6979 C CA . PRO B 1 459 ? 3.082 35.312 25.438 1 75.38 459 PRO B CA 1
ATOM 6980 C C . PRO B 1 459 ? 3.65 36.75 25.484 1 75.38 459 PRO B C 1
ATOM 6982 O O . PRO B 1 459 ? 4.344 37.094 26.438 1 75.38 459 PRO B O 1
ATOM 6985 N N . SER B 1 460 ? 3.846 37.406 24.312 1 64.56 460 SER B N 1
ATOM 6986 C CA . SER B 1 460 ? 4.254 38.781 24.422 1 64.56 460 SER B CA 1
ATOM 6987 C C . SER B 1 460 ? 3.211 39.625 25.156 1 64.56 460 SER B C 1
ATOM 6989 O O . SER B 1 460 ? 2.02 39.312 25.141 1 64.56 460 SER B O 1
#

Foldseek 3Di:
DPALVVVLVVLQVCLCVVLVFQKKKKWKDFLPDDIDIDIDHFLQQPVATDDQLFKEFQFQLLLLLLLLLLLVCVVVVLDDQQQFCVVQDPAPDLRRFGNQQLQFQQQQWAAEAPDPCVVVLDADAQVVLRHCSVVTDSRDHGNPAHDHHLSSSLSSLSRSCVSVPHHSQVCSCVQPCVLLVQVSKHLDDDSSYGFFWAADPVDRDTHTDDDGRNHSSSSRTRMMGGFRSLQLVQLCLQAVCSRPVVCSRHDRVSSVQQQDFPHANDPPPSQWGGGRSWIWGDDPPRKIWIGDWRADRRKIKAKTAIYDDALRNGSIIMIMITRYRPRCSSNVSRVVSNVSCSVRPGDDDDDDDDDDDADPLCVLVAAWKDWQQFIKGWDADPRWIWMDGPPDDPSADTFTWADDPVDPQKTAGCDHPPHGWIKHFDADPVSHGAWIATSHIIIGPARDHPVGHGVVVPDD/DPALVVVLVVLQVCLCVVLVFQKKKKWKDFLPDDIDIDIDHFLQQVVATDDQLFKEFQFQLLLLLLLLLLLVCVVVVLDDQQQFCVVQDPAPDLRRFGNQQLQFQQQQWAAEAPDPCVVVLDADAQVVLRHCSVVTDSRDHGNPAHDHHLSSSLSSLSRSCVSVPHHSQVCSCVQPCVVLVQVSKHLDDDSSYGFFWAQDPVDRDTHTFDDGRNHSSSSRTRMMGGFRSLQLVQLCLQAVCSRPVVCSRHDRVSSVQQQDFPHANDPPPSQWGGGRSWIWGDDPLRKIWIGDWRADRRKIKAKTAIYDDALRNGSIIMIMITRYRPRCSSNVSRVVSNVSCSVRPGDDDDDDDDDDDADPLCVLVAAWKDWQQFIKGWDADPRWIWMDGPPDDPSADTFTWADDPVDPQKTAGCDHPPHGWIKHFDADPVSHGAWIATSHIIIHPARDDPVGHGVVVPDD

pLDDT: mean 95.72, std 4.67, range [41.16, 98.94]

Nearest PDB structures (foldseek):
  2dns-assembly5_E  TM=7.629E-01  e=1.393E-19  Brucella anthropi
  4e6w-assembly2_C-2  TM=8.227E-01  e=7.688E-18  Escherichia coli O6
  4e6w-assembly1_B  TM=8.258E-01  e=1.269E-17  Escherichia coli O6
  6kjq-assembly1_A  TM=7.339E-01  e=8.128E-18  Jeotgalibacillus marinus
  6kjt-assembly1_D  TM=7.389E-01  e=1.945E-16  Jeotgalibacillus marinus

Solvent-accessible surface area (backbone atoms only — not comparable to full-atom values): 45836 Å² total; per-residue (Å²): 119,95,48,60,62,43,55,51,50,50,52,50,53,47,34,34,61,78,34,63,30,51,22,37,35,34,14,41,25,38,70,87,52,80,74,44,74,50,68,52,71,47,19,80,28,88,92,40,66,61,48,79,77,36,24,39,62,33,7,35,38,30,27,42,58,38,31,50,52,47,52,38,36,34,76,71,65,75,48,58,51,84,39,34,44,46,82,78,38,94,48,78,34,78,28,76,40,28,46,46,30,36,39,35,21,17,39,11,45,36,42,55,57,65,63,45,35,66,55,70,59,54,45,48,44,55,69,53,49,46,66,38,36,63,69,40,54,71,42,41,62,66,71,58,50,65,33,72,29,50,36,38,35,11,51,51,22,53,45,48,13,59,76,72,72,48,51,48,67,57,46,43,40,65,55,45,31,56,78,68,65,27,79,68,53,35,68,64,88,58,91,45,40,46,52,22,15,37,60,21,95,88,50,91,32,48,13,69,35,69,87,68,69,38,55,29,40,28,34,21,40,37,32,27,26,22,27,57,50,37,2,46,51,11,6,28,67,40,24,32,57,71,68,38,71,80,39,81,62,54,49,59,69,57,49,53,52,28,61,33,52,50,28,40,75,40,86,32,68,57,60,35,25,21,10,48,33,27,38,38,30,57,65,58,81,45,13,27,38,31,31,35,55,13,57,43,74,7,13,22,18,14,30,32,4,47,31,60,38,86,38,52,64,46,20,29,8,19,11,18,41,26,23,19,38,66,33,61,41,32,53,52,44,29,56,51,49,58,52,47,46,32,71,61,57,42,41,84,82,78,81,84,74,93,71,80,76,68,58,76,86,52,51,56,57,46,41,66,33,18,41,81,60,38,56,31,38,28,44,72,54,96,91,31,48,31,37,39,54,66,83,56,62,86,84,56,72,51,22,35,45,42,76,42,90,90,39,86,58,30,27,35,21,75,34,53,70,63,49,40,32,45,38,37,56,39,59,50,97,87,60,43,47,68,37,34,29,49,68,48,38,53,33,30,75,54,51,35,42,70,84,67,46,52,18,76,65,25,59,129,116,94,48,60,62,44,58,52,50,49,52,51,52,48,34,32,61,77,34,62,30,51,21,37,34,34,13,42,23,37,69,90,52,80,72,44,72,51,67,53,72,48,18,79,30,89,93,39,66,63,47,80,77,35,23,39,61,32,8,35,38,30,28,43,58,36,32,51,53,46,51,40,37,35,76,71,67,75,50,56,52,83,39,36,45,46,82,79,38,94,50,80,35,80,27,76,41,28,47,48,30,34,39,36,20,18,39,12,44,36,41,55,57,65,64,46,36,68,56,70,60,53,46,49,43,55,68,52,49,44,66,37,36,62,69,39,52,70,42,40,61,66,71,57,52,65,34,70,30,50,33,39,36,11,52,52,23,52,47,49,13,58,78,70,71,49,50,48,65,58,46,43,40,66,55,44,29,57,77,68,64,28,80,66,53,35,66,64,87,56,91,46,39,45,53,22,16,37,60,22,94,88,52,92,32,48,12,69,35,70,89,70,67,38,56,30,39,29,34,20,38,37,30,29,26,23,28,55,51,37,2,47,51,11,7,28,69,39,25,33,59,72,69,38,70,79,38,81,63,54,49,58,70,55,48,54,51,27,61,34,51,50,28,40,75,39,85,32,68,57,60,37,25,22,10,49,32,28,38,37,29,56,64,58,81,44,12,27,37,31,30,35,55,14,60,44,74,6,12,22,18,14,30,32,4,47,31,61,38,85,38,51,64,47,20,30,9,21,12,18,40,25,22,19,38,67,34,62,41,30,53,52,44,28,57,50,48,57,52,46,46,34,70,63,56,41,42,83,84,77,80,86,72,92,72,80,76,66,58,73,88,52,51,57,57,46,42,67,32,17,39,80,61,40,56,30,37,28,43,74,55,96,90,30,49,32,37,38,54,67,84,54,62,86,84,58,72,52,20,34,44,42,76,41,90,92,38,84,57,30,26,34,22,74,32,52,71,64,48,41,32,45,38,37,56,40,60,48,96,88,59,42,49,68,36,36,28,49,68,47,38,51,33,30,75,55,51,35,41,72,83,66,47,52,17,77,65,24,59,128

Organism: Actinoplanes teichomyceticus (NCBI:txid1867)